Protein 4MH1 (pdb70)

B-factor: mean 38.69, std 23.24, range [3.4, 141.59]

Nearest PDB structures (foldseek):
  4mh1-assembly1_A-2  TM=1.002E+00  e=0.000E+00  Ketogulonicigenium vulgare Y25
  4mh1-assembly1_B-2  TM=9.463E-01  e=1.357E-85  Ketogulonicigenium vulgare Y25
  7wmk-assembly1_A  TM=9.547E-01  e=2.753E-67  Devosia albogilva
  4cvb-assembly1_A  TM=9.555E-01  e=3.411E-67  Pseudogluconobacter saccharoketogenes
  7wmd-assembly1_A  TM=9.271E-01  e=5.246E-64  Devosia albogilva

Sequence (1023 aa):
YFQSAQTAITDEMLANPPAGEWISYGQNQENYRHSPLTQITTENVGQLQLVWARGMQPGKVQVTPLIHDGVMYLANPGDVIQAIDAKTGDLIWEHRRQLPNIATLSFGEPTRGMALYGTNVYFVSWDNHLVALDMGTGQVVFDVDRGQGDERVSNSSGPIVANGTIVAGSTGCFVSGHDSATGEELWRNYFIPRARWMTGAWGQITYDPVTNLVHYGSTAVGTLYGTNTRFAVRPDTGEIVWRHQTLPRDNWDQECTFEMMVTNVDVQPSTEMEGLQSINPNAATGERRVLTGVPCKTGTMWQFDAETGEFLWARDTNYQNMIESIDENGIVTVNEDAIEYDVCPTFLGGRDWPSAALNPDSGIYFIPLNNVCYDMMNTSNVTKLPPGKDMIGRIDAIDISTGRTLWSVERAAANYSPVLSTGGGVLFNGGTDRYFRALSQETGETLWQTRLATVASGQAISYEVDGMQYVAIAGGGVSYGSGLNSALAGERVDSTAIGNAVYVFALPQQSAQTAITDEMLANPPAGEWISYGQNQENYRHSPLTQITTENVGQLQLVWARGMQPGKVQVTPLIHDGVMYLANPGDVIQAIDAKTGDLIWEHRRQLPNIATLNSFGEPTRGMALYGTNVYFVSWDNHLVALDMGTGQVVFDVDRGQDERVSNSSGPIVANGTIVAGSTGCFVSGHDSATGEELWRNYFIWMTGAWGQITYDPVTNLVHYGSGTNTRFAVRPDTGEIVWRHQTLPRDNWDQECTFEMMVTNVDVQPSTEMEGLQSINPNAATGERRVLTGVPCKTGTMWQFDAETGEFLWARDTNYQNMIESIDENGIVTVNEDAILKELDVEYDVCPTFLGGRDWPSAALNPDSGIYFIPLNNVCYDMMAVDQEFTSMDVYNTSNVTKLPPGKDMIGRIDAIDISTGRTLWSVERAAANYSPVLSTGGGVLFNGGTDRYFRALSQETGETLWQTRLATVASGQAISYEVDGMQYVAIAGGGVSYGSGLNSALAGERVDSTAIGNAVYVFALPQ

Structure (mmCIF, N/CA/C/O backbone):
data_4MH1
#
_entry.id   4MH1
#
_cell.length_a   201.530
_cell.length_b   201.530
_cell.length_c   201.530
_cell.angle_alpha   90.00
_cell.angle_beta   90.00
_cell.angle_gamma   90.00
#
_symmetry.space_group_name_H-M   'P 4 3 2'
#
loop_
_entity.id
_entity.type
_entity.pdbx_description
1 polymer 'Sorbose dehydrogenase'
2 non-polymer 'PYRROLOQUINOLINE QUINONE'
3 non-polymer 'CALCIUM ION'
#
loop_
_atom_site.group_PDB
_atom_site.id
_atom_site.type_symbol
_atom_site.label_atom_id
_atom_site.label_alt_id
_atom_site.label_comp_id
_atom_site.label_asym_id
_atom_site.label_entity_id
_atom_site.label_seq_id
_atom_site.pdbx_PDB_ins_code
_atom_site.Cartn_x
_atom_site.Cartn_y
_atom_site.Cartn_z
_atom_site.occupancy
_atom_site.B_iso_or_equiv
_atom_site.auth_seq_id
_atom_site.auth_comp_id
_atom_site.auth_asym_id
_atom_site.auth_atom_id
_atom_site.pdbx_PDB_model_num
ATOM 1 N N . TYR A 1 1 ? 40.397 -53.752 -88.221 1.00 61.59 -4 TYR A N 1
ATOM 2 C CA . TYR A 1 1 ? 40.068 -53.080 -86.975 1.00 47.00 -4 TYR A CA 1
ATOM 3 C C . TYR A 1 1 ? 39.019 -53.857 -86.192 1.00 42.24 -4 TYR A C 1
ATOM 4 O O . TYR A 1 1 ? 37.963 -53.302 -85.913 1.00 41.86 -4 TYR A O 1
ATOM 13 N N . PHE A 1 2 ? 39.272 -55.117 -85.843 1.00 27.80 -3 PHE A N 1
ATOM 14 C CA . PHE A 1 2 ? 38.218 -55.940 -85.238 1.00 25.43 -3 PHE A CA 1
ATOM 15 C C . PHE A 1 2 ? 38.615 -56.694 -83.965 1.00 28.57 -3 PHE A C 1
ATOM 16 O O . PHE A 1 2 ? 39.792 -56.874 -83.689 1.00 30.34 -3 PHE A O 1
ATOM 24 N N . GLN A 1 3 ? 37.611 -57.111 -83.193 1.00 41.81 -2 GLN A N 1
ATOM 25 C CA . GLN A 1 3 ? 37.777 -58.032 -82.059 1.00 42.27 -2 GLN A CA 1
ATOM 26 C C . GLN A 1 3 ? 36.646 -59.067 -82.186 1.00 45.27 -2 GLN A C 1
ATOM 27 O O . GLN A 1 3 ? 35.767 -58.896 -83.034 1.00 39.09 -2 GLN A O 1
ATOM 33 N N . SER A 1 4 ? 36.658 -60.139 -81.389 1.00 59.64 -1 SER A N 1
ATOM 34 C CA . SER A 1 4 ? 35.620 -61.181 -81.536 1.00 68.26 -1 SER A CA 1
ATOM 35 C C . SER A 1 4 ? 34.658 -61.316 -80.341 1.00 72.63 -1 SER A C 1
ATOM 36 O O . SER A 1 4 ? 33.612 -60.656 -80.313 1.00 62.81 -1 SER A O 1
ATOM 39 N N . ALA A 1 5 ? 34.983 -62.213 -79.401 1.00 123.75 0 ALA A N 1
ATOM 40 C CA . ALA A 1 5 ? 34.332 -62.263 -78.075 1.00 131.23 0 ALA A CA 1
ATOM 41 C C . ALA A 1 5 ? 32.791 -62.600 -78.141 1.00 129.47 0 ALA A C 1
ATOM 42 O O . ALA A 1 5 ? 32.320 -62.820 -79.269 1.00 118.34 0 ALA A O 1
ATOM 44 N N . GLN A 1 6 ? 31.971 -62.697 -77.060 1.00 98.66 1 GLN A N 1
ATOM 45 C CA . GLN A 1 6 ? 32.158 -62.435 -75.599 1.00 91.62 1 GLN A CA 1
ATOM 46 C C . GLN A 1 6 ? 32.123 -60.911 -75.260 1.00 90.37 1 GLN A C 1
ATOM 47 O O . GLN A 1 6 ? 32.189 -60.095 -76.181 1.00 89.71 1 GLN A O 1
ATOM 53 N N . THR A 1 7 ? 31.878 -60.492 -74.012 1.00 101.15 2 THR A N 1
ATOM 54 C CA . THR A 1 7 ? 31.142 -61.223 -72.982 1.00 102.28 2 THR A CA 1
ATOM 55 C C . THR A 1 7 ? 29.666 -60.906 -73.183 1.00 97.57 2 THR A C 1
ATOM 56 O O . THR A 1 7 ? 29.135 -59.996 -72.535 1.00 94.67 2 THR A O 1
ATOM 60 N N . ALA A 1 8 ? 29.023 -61.641 -74.095 1.00 58.66 3 ALA A N 1
ATOM 61 C CA . ALA A 1 8 ? 27.635 -61.389 -74.496 1.00 48.41 3 ALA A CA 1
ATOM 62 C C . ALA A 1 8 ? 26.724 -60.973 -73.336 1.00 47.27 3 ALA A C 1
ATOM 63 O O . ALA A 1 8 ? 26.700 -61.601 -72.270 1.00 54.41 3 ALA A O 1
ATOM 65 N N . ILE A 1 9 ? 25.986 -59.895 -73.557 1.00 30.33 4 ILE A N 1
ATOM 66 C CA . ILE A 1 9 ? 25.261 -59.234 -72.493 1.00 27.99 4 ILE A CA 1
ATOM 67 C C . ILE A 1 9 ? 23.810 -59.709 -72.403 1.00 26.95 4 ILE A C 1
ATOM 68 O O . ILE A 1 9 ? 23.002 -59.420 -73.282 1.00 26.47 4 ILE A O 1
ATOM 73 N N . THR A 1 10 ? 23.484 -60.447 -71.345 1.00 25.85 5 THR A N 1
ATOM 74 C CA . THR A 1 10 ? 22.116 -60.922 -71.150 1.00 25.64 5 THR A CA 1
ATOM 75 C C . THR A 1 10 ? 21.287 -59.916 -70.365 1.00 23.83 5 THR A C 1
ATOM 76 O O . THR A 1 10 ? 21.826 -58.945 -69.818 1.00 23.86 5 THR A O 1
ATOM 80 N N . ASP A 1 11 ? 19.979 -60.142 -70.300 1.00 22.32 6 ASP A N 1
ATOM 81 C CA . ASP A 1 11 ? 19.131 -59.301 -69.450 1.00 23.88 6 ASP A CA 1
ATOM 82 C C . ASP A 1 11 ? 19.564 -59.393 -67.983 1.00 23.07 6 ASP A C 1
ATOM 83 O O . ASP A 1 11 ? 19.568 -58.401 -67.256 1.00 26.06 6 ASP A O 1
ATOM 88 N N . GLU A 1 12 ? 19.956 -60.583 -67.557 1.00 25.52 7 GLU A N 1
ATOM 89 C CA . GLU A 1 12 ? 20.506 -60.761 -66.227 1.00 23.47 7 GLU A CA 1
ATOM 90 C C . GLU A 1 12 ? 21.730 -59.869 -65.974 1.00 24.55 7 GLU A C 1
ATOM 91 O O . GLU A 1 12 ? 21.870 -59.301 -64.894 1.00 23.43 7 GLU A O 1
ATOM 97 N N . MET A 1 13 ? 22.607 -59.755 -66.969 1.00 24.38 8 MET A N 1
ATOM 98 C CA . MET A 1 13 ? 23.773 -58.883 -66.885 1.00 23.03 8 MET A CA 1
ATOM 99 C C . MET A 1 13 ? 23.398 -57.396 -66.790 1.00 24.80 8 MET A C 1
ATOM 100 O O . MET A 1 13 ? 23.956 -56.664 -65.985 1.00 26.49 8 MET A O 1
ATOM 105 N N . LEU A 1 14 ? 22.465 -56.941 -67.619 1.00 21.68 9 LEU A N 1
ATOM 106 C CA . LEU A 1 14 ? 21.973 -55.567 -67.518 1.00 16.83 9 LEU A CA 1
ATOM 107 C C . LEU A 1 14 ? 21.351 -55.282 -66.152 1.00 17.46 9 LEU A C 1
ATOM 108 O O . LEU A 1 14 ? 21.424 -54.168 -65.650 1.00 17.62 9 LEU A O 1
ATOM 113 N N . ALA A 1 15 ? 20.723 -56.289 -65.554 1.00 20.26 10 ALA A N 1
ATOM 114 C CA . ALA A 1 15 ? 20.082 -56.111 -64.250 1.00 21.47 10 ALA A CA 1
ATOM 115 C C . ALA A 1 15 ? 21.082 -56.073 -63.081 1.00 22.96 10 ALA A C 1
ATOM 116 O O . ALA A 1 15 ? 20.795 -55.491 -62.031 1.00 24.99 10 ALA A O 1
ATOM 118 N N . ASN A 1 16 ? 22.240 -56.701 -63.268 1.00 12.85 11 ASN A N 1
ATOM 119 C CA . ASN A 1 16 ? 23.315 -56.635 -62.293 1.00 13.54 11 ASN A CA 1
ATOM 120 C C . ASN A 1 16 ? 24.622 -56.512 -63.017 1.00 13.50 11 ASN A C 1
ATOM 121 O O . ASN A 1 16 ? 25.361 -57.489 -63.133 1.00 15.24 11 ASN A O 1
ATOM 126 N N . PRO A 1 17 ? 24.912 -55.307 -63.524 1.00 17.42 12 PRO A N 1
ATOM 127 C CA . PRO A 1 17 ? 26.129 -55.104 -64.306 1.00 15.71 12 PRO A CA 1
ATOM 128 C C . PRO A 1 17 ? 27.332 -55.042 -63.372 1.00 18.42 12 PRO A C 1
ATOM 129 O O . PRO A 1 17 ? 27.182 -54.796 -62.168 1.00 15.81 12 PRO A O 1
ATOM 133 N N . PRO A 1 18 ? 28.524 -55.294 -63.918 1.00 20.29 13 PRO A N 1
ATOM 134 C CA . PRO A 1 18 ? 29.767 -55.231 -63.150 1.00 23.53 13 PRO A CA 1
ATOM 135 C C . PRO A 1 18 ? 30.026 -53.806 -62.660 1.00 21.69 13 PRO A C 1
ATOM 136 O O . PRO A 1 18 ? 29.756 -52.846 -63.388 1.00 17.92 13 PRO A O 1
ATOM 140 N N . ALA A 1 19 ? 30.574 -53.678 -61.455 1.00 26.08 14 ALA A N 1
ATOM 141 C CA . ALA A 1 19 ? 30.804 -52.368 -60.870 1.00 25.46 14 ALA A CA 1
ATOM 142 C C . ALA A 1 19 ? 31.687 -51.525 -61.774 1.00 27.43 14 ALA A C 1
ATOM 143 O O . ALA A 1 19 ? 31.513 -50.298 -61.873 1.00 27.71 14 ALA A O 1
ATOM 145 N N . GLY A 1 20 ? 32.618 -52.194 -62.447 1.00 19.66 15 GLY A N 1
ATOM 146 C CA . GLY A 1 20 ? 33.612 -51.508 -63.244 1.00 18.82 15 GLY A CA 1
ATOM 147 C C . GLY A 1 20 ? 33.228 -51.272 -64.687 1.00 17.09 15 GLY A C 1
ATOM 148 O O . GLY A 1 20 ? 34.058 -50.854 -65.486 1.00 20.89 15 GLY A O 1
ATOM 149 N N . GLU A 1 21 ? 31.977 -51.537 -65.034 1.00 23.55 16 GLU A N 1
ATOM 150 C CA . GLU A 1 21 ? 31.524 -51.298 -66.400 1.00 24.87 16 GLU A CA 1
ATOM 151 C C . GLU A 1 21 ? 30.392 -50.295 -66.429 1.00 22.48 16 GLU A C 1
ATOM 152 O O . GLU A 1 21 ? 29.827 -49.968 -65.385 1.00 26.32 16 GLU A O 1
ATOM 158 N N . TRP A 1 22 ? 30.070 -49.809 -67.625 1.00 13.59 17 TRP A N 1
ATOM 159 C CA . TRP A 1 22 ? 28.967 -48.862 -67.831 1.00 12.90 17 TRP A CA 1
ATOM 160 C C . TRP A 1 22 ? 28.168 -49.278 -69.067 1.00 15.53 17 TRP A C 1
ATOM 161 O O . TRP A 1 22 ? 28.382 -48.754 -70.175 1.00 13.37 17 TRP A O 1
ATOM 172 N N . ILE A 1 23 ? 27.257 -50.230 -68.875 1.00 15.76 18 ILE A N 1
ATOM 173 C CA . ILE A 1 23 ? 26.578 -50.858 -70.007 1.00 18.22 18 ILE A CA 1
ATOM 174 C C . ILE A 1 23 ? 25.101 -50.491 -70.126 1.00 18.33 18 ILE A C 1
ATOM 175 O O . ILE A 1 23 ? 24.395 -51.032 -70.966 1.00 19.93 18 ILE A O 1
ATOM 180 N N . SER A 1 24 ? 24.622 -49.606 -69.267 1.00 20.03 19 SER A N 1
ATOM 181 C CA . SER A 1 24 ? 23.331 -48.982 -69.497 1.00 21.32 19 SER A CA 1
ATOM 182 C C . SER A 1 24 ? 23.606 -47.495 -69.499 1.00 23.62 19 SER A C 1
ATOM 183 O O . SER A 1 24 ? 24.672 -47.066 -69.070 1.00 26.12 19 SER A O 1
ATOM 186 N N . TYR A 1 25 ? 22.679 -46.710 -70.016 1.00 25.34 20 TYR A N 1
ATOM 187 C CA . TYR A 1 25 ? 22.832 -45.262 -70.019 1.00 29.16 20 TYR A CA 1
ATOM 188 C C . TYR A 1 25 ? 23.191 -44.701 -68.613 1.00 25.23 20 TYR A C 1
ATOM 189 O O . TYR A 1 25 ? 24.178 -43.983 -68.459 1.00 25.84 20 TYR A O 1
ATOM 198 N N . GLY A 1 26 ? 22.427 -45.060 -67.590 1.00 14.95 21 GLY A N 1
ATOM 199 C CA . GLY A 1 26 ? 22.744 -44.654 -66.227 1.00 13.81 21 GLY A CA 1
ATOM 200 C C . GLY A 1 26 ? 23.588 -45.654 -65.448 1.00 17.16 21 GLY A C 1
ATOM 201 O O . GLY A 1 26 ? 23.554 -45.660 -64.222 1.00 13.65 21 GLY A O 1
ATOM 202 N N . GLN A 1 27 ? 24.361 -46.481 -66.161 1.00 16.43 22 GLN A N 1
ATOM 203 C CA . GLN A 1 27 ? 25.146 -47.600 -65.586 1.00 15.28 22 GLN A CA 1
ATOM 204 C C . GLN A 1 27 ? 24.335 -48.789 -65.009 1.00 16.06 22 GLN A C 1
ATOM 205 O O . GLN A 1 27 ? 24.583 -49.934 -65.369 1.00 16.22 22 GLN A O 1
ATOM 211 N N . ASN A 1 28 ? 23.379 -48.537 -64.128 1.00 15.25 23 ASN A N 1
ATOM 212 C CA . ASN A 1 28 ? 22.412 -49.575 -63.824 1.00 18.29 23 ASN A CA 1
ATOM 213 C C . ASN A 1 28 ? 21.103 -49.246 -64.544 1.00 20.51 23 ASN A C 1
ATOM 214 O O . ASN A 1 28 ? 20.879 -48.095 -64.916 1.00 20.26 23 ASN A O 1
ATOM 219 N N . GLN A 1 29 ? 20.246 -50.240 -64.756 1.00 19.57 24 GLN A N 1
ATOM 220 C CA . GLN A 1 29 ? 19.004 -50.017 -65.514 1.00 19.98 24 GLN A CA 1
ATOM 221 C C . GLN A 1 29 ? 18.009 -49.080 -64.838 1.00 18.32 24 GLN A C 1
ATOM 222 O O . GLN A 1 29 ? 17.230 -48.425 -65.517 1.00 17.81 24 GLN A O 1
ATOM 228 N N . GLU A 1 30 ? 18.025 -49.029 -63.509 1.00 22.09 25 GLU A N 1
ATOM 229 C CA . GLU A 1 30 ? 17.107 -48.175 -62.758 1.00 22.40 25 GLU A CA 1
ATOM 230 C C . GLU A 1 30 ? 17.603 -46.719 -62.768 1.00 23.23 25 GLU A C 1
ATOM 231 O O . GLU A 1 30 ? 16.999 -45.835 -62.161 1.00 21.94 25 GLU A O 1
ATOM 237 N N . ASN A 1 31 ? 18.711 -46.513 -63.475 1.00 21.35 26 ASN A N 1
ATOM 238 C CA . ASN A 1 31 ? 19.312 -45.206 -63.769 1.00 27.24 26 ASN A CA 1
ATOM 239 C C . ASN A 1 31 ? 20.353 -44.671 -62.790 1.00 30.01 26 ASN A C 1
ATOM 240 O O . ASN A 1 31 ? 21.485 -45.116 -62.854 1.00 41.55 26 ASN A O 1
ATOM 245 N N . TYR A 1 32 ? 20.051 -43.738 -61.909 1.00 18.38 27 TYR A N 1
ATOM 246 C CA . TYR A 1 32 ? 21.048 -43.429 -60.836 1.00 24.46 27 TYR A CA 1
ATOM 247 C C . TYR A 1 32 ? 22.325 -42.725 -61.294 1.00 19.06 27 TYR A C 1
ATOM 248 O O . TYR A 1 32 ? 22.763 -41.786 -60.641 1.00 18.90 27 TYR A O 1
ATOM 257 N N . ARG A 1 33 ? 22.948 -43.225 -62.359 1.00 20.23 28 ARG A N 1
ATOM 258 C CA . ARG A 1 33 ? 24.150 -42.616 -62.899 1.00 20.48 28 ARG A CA 1
ATOM 259 C C . ARG A 1 33 ? 25.249 -42.669 -61.842 1.00 22.64 28 ARG A C 1
ATOM 260 O O . ARG A 1 33 ? 25.950 -41.689 -61.601 1.00 24.79 28 ARG A O 1
ATOM 268 N N . HIS A 1 34 ? 25.374 -43.817 -61.194 1.00 17.68 29 HIS A N 1
ATOM 269 C CA . HIS A 1 34 ? 26.262 -43.952 -60.061 1.00 18.14 29 HIS A CA 1
ATOM 270 C C . HIS A 1 34 ? 27.262 -45.068 -60.294 1.00 18.13 29 HIS A C 1
ATOM 271 O O . HIS A 1 34 ? 26.877 -46.207 -60.516 1.00 17.27 29 HIS A O 1
ATOM 278 N N . SER A 1 35 ? 28.549 -44.746 -60.244 1.00 19.94 30 SER A N 1
ATOM 279 C CA . SER A 1 35 ? 29.586 -45.778 -60.292 1.00 20.38 30 SER A CA 1
ATOM 280 C C . SER A 1 35 ? 29.879 -46.281 -58.880 1.00 21.11 30 SER A C 1
ATOM 281 O O . SER A 1 35 ? 30.280 -45.518 -58.009 1.00 20.29 30 SER A O 1
ATOM 284 N N . PRO A 1 36 ? 29.659 -47.573 -58.644 1.00 18.93 31 PRO A N 1
ATOM 285 C CA . PRO A 1 36 ? 29.975 -48.169 -57.341 1.00 20.57 31 PRO A CA 1
ATOM 286 C C . PRO A 1 36 ? 31.477 -48.234 -57.045 1.00 19.36 31 PRO A C 1
ATOM 287 O O . PRO A 1 36 ? 31.827 -48.556 -55.916 1.00 19.43 31 PRO A O 1
ATOM 291 N N . LEU A 1 37 ? 32.327 -47.941 -58.034 1.00 18.72 32 LEU A N 1
ATOM 292 C CA . LEU A 1 37 ? 33.786 -47.890 -57.851 1.00 18.66 32 LEU A CA 1
ATOM 293 C C . LEU A 1 37 ? 34.243 -46.961 -56.721 1.00 18.27 32 LEU A C 1
ATOM 294 O O . LEU A 1 37 ? 33.642 -45.905 -56.486 1.00 17.14 32 LEU A O 1
ATOM 299 N N . THR A 1 38 ? 35.325 -47.343 -56.045 1.00 19.01 33 THR A N 1
ATOM 300 C CA . THR A 1 38 ? 35.745 -46.645 -54.823 1.00 23.81 33 THR A CA 1
ATOM 301 C C . THR A 1 38 ? 37.202 -46.128 -54.750 1.00 21.35 33 THR A C 1
ATOM 302 O O . THR A 1 38 ? 37.546 -45.431 -53.810 1.00 22.23 33 THR A O 1
ATOM 306 N N . GLN A 1 39 ? 38.049 -46.456 -55.718 1.00 30.11 34 GLN A N 1
ATOM 307 C CA . GLN A 1 39 ? 39.435 -46.010 -55.672 1.00 30.94 34 GLN A CA 1
ATOM 308 C C . GLN A 1 39 ? 39.556 -44.505 -55.538 1.00 36.65 34 GLN A C 1
ATOM 309 O O . GLN A 1 39 ? 40.297 -43.997 -54.687 1.00 39.62 34 GLN A O 1
ATOM 315 N N . ILE A 1 40 ? 38.837 -43.792 -56.393 1.00 23.24 35 ILE A N 1
ATOM 316 C CA . ILE A 1 40 ? 38.856 -42.344 -56.349 1.00 23.61 35 ILE A CA 1
ATOM 317 C C . ILE A 1 40 ? 37.966 -41.910 -55.206 1.00 25.25 35 ILE A C 1
ATOM 318 O O . ILE A 1 40 ? 36.765 -42.172 -55.210 1.00 27.53 35 ILE A O 1
ATOM 323 N N . THR A 1 41 ? 38.554 -41.282 -54.203 1.00 27.84 36 THR A N 1
ATOM 324 C CA . THR A 1 41 ? 37.771 -40.813 -53.074 1.00 29.94 36 THR A CA 1
ATOM 325 C C . THR A 1 41 ? 37.954 -39.332 -52.982 1.00 30.83 36 THR A C 1
ATOM 326 O O . THR A 1 41 ? 38.584 -38.723 -53.843 1.00 31.11 36 THR A O 1
ATOM 330 N N . THR A 1 42 ? 37.418 -38.759 -51.919 1.00 33.25 37 THR A N 1
ATOM 331 C CA . THR A 1 42 ? 37.562 -37.339 -51.660 1.00 30.71 37 THR A CA 1
ATOM 332 C C . THR A 1 42 ? 38.987 -36.987 -51.278 1.00 34.93 37 THR A C 1
ATOM 333 O O . THR A 1 42 ? 39.471 -35.892 -51.573 1.00 36.49 37 THR A O 1
ATOM 337 N N . GLU A 1 43 ? 39.671 -37.926 -50.635 1.00 38.57 38 GLU A N 1
ATOM 338 C CA . GLU A 1 43 ? 41.035 -37.675 -50.201 1.00 38.20 38 GLU A CA 1
ATOM 339 C C . GLU A 1 43 ? 41.997 -37.567 -51.368 1.00 33.16 38 GLU A C 1
ATOM 340 O O . GLU A 1 43 ? 42.924 -36.773 -51.323 1.00 35.75 38 GLU A O 1
ATOM 346 N N . ASN A 1 44 ? 41.775 -38.350 -52.418 1.00 27.74 39 ASN A N 1
ATOM 347 C CA . ASN A 1 44 ? 42.720 -38.359 -53.523 1.00 28.27 39 ASN A CA 1
ATOM 348 C C . ASN A 1 44 ? 42.229 -37.754 -54.848 1.00 27.99 39 ASN A C 1
ATOM 349 O O . ASN A 1 44 ? 42.981 -37.715 -55.826 1.00 26.71 39 ASN A O 1
ATOM 354 N N . VAL A 1 45 ? 40.996 -37.266 -54.889 1.00 17.29 40 VAL A N 1
ATOM 355 C CA . VAL A 1 45 ? 40.468 -36.812 -56.171 1.00 17.97 40 VAL A CA 1
ATOM 356 C C . VAL A 1 45 ? 41.243 -35.610 -56.704 1.00 20.91 40 VAL A C 1
ATOM 357 O O . VAL A 1 45 ? 41.357 -35.419 -57.919 1.00 23.54 40 VAL A O 1
ATOM 361 N N . GLY A 1 46 ? 41.821 -34.827 -55.800 1.00 22.12 41 GLY A N 1
ATOM 362 C CA . GLY A 1 46 ? 42.668 -33.711 -56.193 1.00 21.88 41 GLY A CA 1
ATOM 363 C C . GLY A 1 46 ? 43.934 -34.074 -56.970 1.00 18.41 41 GLY A C 1
ATOM 364 O O . GLY A 1 46 ? 44.648 -33.191 -57.426 1.00 14.79 41 GLY A O 1
ATOM 365 N N . GLN A 1 47 ? 44.210 -35.365 -57.137 1.00 24.55 42 GLN A N 1
ATOM 366 C CA . GLN A 1 47 ? 45.399 -35.805 -57.874 1.00 27.13 42 GLN A CA 1
ATOM 367 C C . GLN A 1 47 ? 45.128 -36.304 -59.302 1.00 26.47 42 GLN A C 1
ATOM 368 O O . GLN A 1 47 ? 46.062 -36.659 -60.016 1.00 25.09 42 GLN A O 1
ATOM 374 N N . LEU A 1 48 ? 43.859 -36.324 -59.704 1.00 22.75 43 LEU A N 1
ATOM 375 C CA . LEU A 1 48 ? 43.428 -36.837 -61.007 1.00 24.55 43 LEU A CA 1
ATOM 376 C C . LEU A 1 48 ? 44.183 -36.221 -62.206 1.00 24.27 43 LEU A C 1
ATOM 377 O O . LEU A 1 48 ? 44.272 -34.999 -62.334 1.00 23.10 43 LEU A O 1
ATOM 382 N N . GLN A 1 49 ? 44.727 -37.073 -63.076 1.00 27.87 44 GLN A N 1
ATOM 383 C CA . GLN A 1 49 ? 45.433 -36.613 -64.281 1.00 25.47 44 GLN A CA 1
ATOM 384 C C . GLN A 1 49 ? 44.644 -36.959 -65.524 1.00 22.94 44 GLN A C 1
ATOM 385 O O . GLN A 1 49 ? 43.793 -37.829 -65.493 1.00 21.74 44 GLN A O 1
ATOM 391 N N . LEU A 1 50 ? 44.947 -36.289 -66.628 1.00 20.69 45 LEU A N 1
ATOM 392 C CA . LEU A 1 50 ? 44.484 -36.762 -67.924 1.00 19.18 45 LEU A CA 1
ATOM 393 C C . LEU A 1 50 ? 45.306 -38.002 -68.309 1.00 19.73 45 LEU A C 1
ATOM 394 O O . LEU A 1 50 ? 46.529 -37.949 -68.354 1.00 22.18 45 LEU A O 1
ATOM 399 N N . VAL A 1 51 ? 44.643 -39.126 -68.547 1.00 20.77 46 VAL A N 1
ATOM 400 C CA . VAL A 1 51 ? 45.311 -40.286 -69.140 1.00 20.28 46 VAL A CA 1
ATOM 401 C C . VAL A 1 51 ? 45.309 -40.217 -70.665 1.00 20.01 46 VAL A C 1
ATOM 402 O O . VAL A 1 51 ? 46.352 -40.397 -71.294 1.00 23.11 46 VAL A O 1
ATOM 406 N N . TRP A 1 52 ? 44.131 -39.987 -71.251 1.00 17.30 47 TRP A N 1
ATOM 407 C CA . TRP A 1 52 ? 43.995 -39.854 -72.709 1.00 19.34 47 TRP A CA 1
ATOM 408 C C . TRP A 1 52 ? 42.755 -39.093 -73.161 1.00 19.00 47 TRP A C 1
ATOM 409 O O . TRP A 1 52 ? 41.718 -39.123 -72.497 1.00 20.06 47 TRP A O 1
ATOM 420 N N . ALA A 1 53 ? 42.885 -38.411 -74.299 1.00 14.52 48 ALA A N 1
ATOM 421 C CA . ALA A 1 53 ? 41.768 -37.754 -74.953 1.00 12.62 48 ALA A CA 1
ATOM 422 C C . ALA A 1 53 ? 41.708 -38.209 -76.412 1.00 15.27 48 ALA A C 1
ATOM 423 O O . ALA A 1 53 ? 42.693 -38.702 -76.952 1.00 14.37 48 ALA A O 1
ATOM 425 N N . ARG A 1 54 ? 40.548 -38.055 -77.044 1.00 15.29 49 ARG A N 1
ATOM 426 C CA . ARG A 1 54 ? 40.427 -38.293 -78.477 1.00 15.38 49 ARG A CA 1
ATOM 427 C C . ARG A 1 54 ? 39.392 -37.359 -79.093 1.00 15.99 49 ARG A C 1
ATOM 428 O O . ARG A 1 54 ? 38.314 -37.168 -78.535 1.00 14.60 49 ARG A O 1
ATOM 436 N N . GLY A 1 55 ? 39.725 -36.796 -80.250 1.00 16.25 50 GLY A N 1
ATOM 437 C CA . GLY A 1 55 ? 38.853 -35.866 -80.938 1.00 16.22 50 GLY A CA 1
ATOM 438 C C . GLY A 1 55 ? 37.570 -36.482 -81.426 1.00 15.36 50 GLY A C 1
ATOM 439 O O . GLY A 1 55 ? 37.546 -37.622 -81.874 1.00 18.83 50 GLY A O 1
ATOM 440 N N . MET A 1 56 ? 36.485 -35.739 -81.305 1.00 13.81 51 MET A N 1
ATOM 441 C CA . MET A 1 56 ? 35.196 -36.237 -81.755 1.00 18.04 51 MET A CA 1
ATOM 442 C C . MET A 1 56 ? 34.734 -35.391 -82.937 1.00 22.01 51 MET A C 1
ATOM 443 O O . MET A 1 56 ? 35.284 -34.313 -83.190 1.00 23.55 51 MET A O 1
ATOM 448 N N . GLN A 1 57 ? 33.749 -35.882 -83.678 1.00 29.01 52 GLN A N 1
ATOM 449 C CA . GLN A 1 57 ? 33.111 -35.071 -84.719 1.00 31.44 52 GLN A CA 1
ATOM 450 C C . GLN A 1 57 ? 32.486 -33.782 -84.128 1.00 30.81 52 GLN A C 1
ATOM 451 O O . GLN A 1 57 ? 32.022 -33.758 -82.987 1.00 29.15 52 GLN A O 1
ATOM 457 N N . PRO A 1 58 ? 32.496 -32.694 -84.902 1.00 28.03 53 PRO A N 1
ATOM 458 C CA . PRO A 1 58 ? 31.831 -31.437 -84.522 1.00 28.26 53 PRO A CA 1
ATOM 459 C C . PRO A 1 58 ? 30.306 -31.549 -84.487 1.00 30.71 53 PRO A C 1
ATOM 460 O O . PRO A 1 58 ? 29.717 -32.382 -85.177 1.00 31.86 53 PRO A O 1
ATOM 464 N N . GLY A 1 59 ? 29.679 -30.687 -83.696 1.00 17.29 54 GLY A N 1
ATOM 465 C CA . GLY A 1 59 ? 28.260 -30.782 -83.439 1.00 16.75 54 GLY A CA 1
ATOM 466 C C . GLY A 1 59 ? 28.038 -30.772 -81.944 1.00 13.52 54 GLY A C 1
ATOM 467 O O . GLY A 1 59 ? 28.977 -30.643 -81.175 1.00 11.12 54 GLY A O 1
ATOM 468 N N . LYS A 1 60 ? 26.788 -30.900 -81.527 1.00 30.45 55 LYS A N 1
ATOM 469 C CA . LYS A 1 60 ? 26.472 -30.914 -80.110 1.00 29.25 55 LYS A CA 1
ATOM 470 C C . LYS A 1 60 ? 26.923 -32.236 -79.513 1.00 27.08 55 LYS A C 1
ATOM 471 O O . LYS A 1 60 ? 26.595 -33.302 -80.039 1.00 32.48 55 LYS A O 1
ATOM 477 N N . VAL A 1 61 ? 27.688 -32.159 -78.428 1.00 18.84 56 VAL A N 1
ATOM 478 C CA . VAL A 1 61 ? 28.103 -33.346 -77.695 1.00 20.22 56 VAL A CA 1
ATOM 479 C C . VAL A 1 61 ? 27.311 -33.497 -76.394 1.00 23.10 56 VAL A C 1
ATOM 480 O O . VAL A 1 61 ? 27.453 -32.710 -75.456 1.00 22.67 56 VAL A O 1
ATOM 484 N N . GLN A 1 62 ? 26.450 -34.508 -76.360 1.00 30.20 57 GLN A N 1
ATOM 485 C CA . GLN A 1 62 ? 25.589 -34.740 -75.207 1.00 30.35 57 GLN A CA 1
ATOM 486 C C . GLN A 1 62 ? 25.701 -36.190 -74.751 1.00 29.83 57 GLN A C 1
ATOM 487 O O . GLN A 1 62 ? 24.874 -36.690 -73.990 1.00 38.86 57 GLN A O 1
ATOM 493 N N . VAL A 1 63 ? 26.760 -36.847 -75.187 1.00 22.01 58 VAL A N 1
ATOM 494 C CA . VAL A 1 63 ? 26.818 -38.293 -75.180 1.00 20.88 58 VAL A CA 1
ATOM 495 C C . VAL A 1 63 ? 27.128 -38.929 -73.809 1.00 21.01 58 VAL A C 1
ATOM 496 O O . VAL A 1 63 ? 27.853 -38.365 -72.993 1.00 22.64 58 VAL A O 1
ATOM 500 N N . THR A 1 64 ? 26.548 -40.096 -73.549 1.00 23.61 59 THR A N 1
ATOM 501 C CA . THR A 1 64 ? 27.007 -40.942 -72.455 1.00 17.28 59 THR A CA 1
ATOM 502 C C . THR A 1 64 ? 27.752 -42.093 -73.093 1.00 17.29 59 THR A C 1
ATOM 503 O O . THR A 1 64 ? 27.142 -42.921 -73.750 1.00 17.57 59 THR A O 1
ATOM 507 N N . PRO A 1 65 ? 29.075 -42.143 -72.909 1.00 17.71 60 PRO A N 1
ATOM 508 C CA . PRO A 1 65 ? 29.853 -43.282 -73.377 1.00 18.22 60 PRO A CA 1
ATOM 509 C C . PRO A 1 65 ? 29.414 -44.555 -72.671 1.00 20.51 60 PRO A C 1
ATOM 510 O O . PRO A 1 65 ? 28.937 -44.501 -71.545 1.00 19.09 60 PRO A O 1
ATOM 514 N N . LEU A 1 66 ? 29.585 -45.689 -73.338 1.00 21.30 61 LEU A N 1
ATOM 515 C CA . LEU A 1 66 ? 29.383 -46.988 -72.724 1.00 19.05 61 LEU A CA 1
ATOM 516 C C . LEU A 1 66 ? 30.712 -47.721 -72.699 1.00 22.52 61 LEU A C 1
ATOM 517 O O . LEU A 1 66 ? 31.485 -47.637 -73.661 1.00 20.36 61 LEU A O 1
ATOM 522 N N . ILE A 1 67 ? 30.988 -48.420 -71.597 1.00 21.22 62 ILE A N 1
ATOM 523 C CA . ILE A 1 67 ? 32.169 -49.280 -71.523 1.00 17.72 62 ILE A CA 1
ATOM 524 C C . ILE A 1 67 ? 31.805 -50.715 -71.178 1.00 17.95 62 ILE A C 1
ATOM 525 O O . ILE A 1 67 ? 31.130 -50.988 -70.178 1.00 14.41 62 ILE A O 1
ATOM 530 N N . HIS A 1 68 ? 32.257 -51.629 -72.024 1.00 16.68 63 HIS A N 1
ATOM 531 C CA . HIS A 1 68 ? 32.096 -53.052 -71.774 1.00 19.79 63 HIS A CA 1
ATOM 532 C C . HIS A 1 68 ? 33.378 -53.750 -72.141 1.00 21.29 63 HIS A C 1
ATOM 533 O O . HIS A 1 68 ? 33.927 -53.523 -73.226 1.00 19.00 63 HIS A O 1
ATOM 540 N N . ASP A 1 69 ? 33.867 -54.580 -71.224 1.00 26.78 64 ASP A N 1
ATOM 541 C CA . ASP A 1 69 ? 34.982 -55.464 -71.527 1.00 30.83 64 ASP A CA 1
ATOM 542 C C . ASP A 1 69 ? 36.196 -54.670 -72.064 1.00 30.64 64 ASP A C 1
ATOM 543 O O . ASP A 1 69 ? 36.873 -55.089 -73.012 1.00 35.06 64 ASP A O 1
ATOM 548 N N . GLY A 1 70 ? 36.440 -53.504 -71.470 1.00 22.50 65 GLY A N 1
ATOM 549 C CA . GLY A 1 70 ? 37.565 -52.674 -71.852 1.00 18.49 65 GLY A CA 1
ATOM 550 C C . GLY A 1 70 ? 37.366 -51.887 -73.127 1.00 23.17 65 GLY A C 1
ATOM 551 O O . GLY A 1 70 ? 38.284 -51.199 -73.570 1.00 26.03 65 GLY A O 1
ATOM 552 N N . VAL A 1 71 ? 36.181 -51.984 -73.730 1.00 16.43 66 VAL A N 1
ATOM 553 C CA . VAL A 1 71 ? 35.892 -51.217 -74.940 1.00 17.10 66 VAL A CA 1
ATOM 554 C C . VAL A 1 71 ? 34.918 -50.066 -74.667 1.00 14.90 66 VAL A C 1
ATOM 555 O O . VAL A 1 71 ? 33.875 -50.267 -74.057 1.00 15.93 66 VAL A O 1
ATOM 559 N N . MET A 1 72 ? 35.276 -48.858 -75.098 1.00 14.28 67 MET A N 1
ATOM 560 C CA . MET A 1 72 ? 34.359 -47.728 -75.025 1.00 15.49 67 MET A CA 1
ATOM 561 C C . MET A 1 72 ? 33.544 -47.679 -76.317 1.00 15.15 67 MET A C 1
ATOM 562 O O . MET A 1 72 ? 34.103 -47.735 -77.410 1.00 14.60 67 MET A O 1
ATOM 567 N N . TYR A 1 73 ? 32.226 -47.593 -76.189 1.00 14.11 68 TYR A N 1
ATOM 568 C CA . TYR A 1 73 ? 31.375 -47.332 -77.344 1.00 14.61 68 TYR A CA 1
ATOM 569 C C . TYR A 1 73 ? 30.892 -45.889 -77.316 1.00 14.83 68 TYR A C 1
ATOM 570 O O . TYR A 1 73 ? 30.265 -45.449 -76.352 1.00 15.12 68 TYR A O 1
ATOM 579 N N . LEU A 1 74 ? 31.185 -45.153 -78.382 1.00 16.01 69 LEU A N 1
ATOM 580 C CA . LEU A 1 74 ? 31.048 -43.697 -78.358 1.00 16.65 69 LEU A CA 1
ATOM 581 C C . LEU A 1 74 ? 30.288 -43.163 -79.569 1.00 18.12 69 LEU A C 1
ATOM 582 O O . LEU A 1 74 ? 30.799 -43.214 -80.688 1.00 20.35 69 LEU A O 1
ATOM 587 N N . ALA A 1 75 ? 29.095 -42.618 -79.354 1.00 21.43 70 ALA A N 1
ATOM 588 C CA . ALA A 1 75 ? 28.310 -42.066 -80.464 1.00 20.72 70 ALA A CA 1
ATOM 589 C C . ALA A 1 75 ? 28.672 -40.614 -80.763 1.00 23.83 70 ALA A C 1
ATOM 590 O O . ALA A 1 75 ? 28.441 -39.731 -79.939 1.00 30.37 70 ALA A O 1
ATOM 592 N N . ASN A 1 76 ? 29.231 -40.364 -81.942 1.00 13.94 71 ASN A N 1
ATOM 593 C CA . ASN A 1 76 ? 29.586 -39.012 -82.353 1.00 16.91 71 ASN A CA 1
ATOM 594 C C . ASN A 1 76 ? 28.396 -38.339 -83.074 1.00 25.83 71 ASN A C 1
ATOM 595 O O . ASN A 1 76 ? 27.513 -39.025 -83.613 1.00 26.09 71 ASN A O 1
ATOM 600 N N . PRO A 1 77 ? 28.365 -36.995 -83.098 1.00 25.56 72 PRO A N 1
ATOM 601 C CA . PRO A 1 77 ? 27.349 -36.261 -83.863 1.00 31.70 72 PRO A CA 1
ATOM 602 C C . PRO A 1 77 ? 27.392 -36.663 -85.322 1.00 30.76 72 PRO A C 1
ATOM 603 O O . PRO A 1 77 ? 28.480 -36.765 -85.876 1.00 30.19 72 PRO A O 1
ATOM 607 N N . GLY A 1 78 ? 26.239 -36.877 -85.941 1.00 26.45 73 GLY A N 1
ATOM 608 C CA . GLY A 1 78 ? 26.213 -37.285 -87.334 1.00 26.35 73 GLY A CA 1
ATOM 609 C C . GLY A 1 78 ? 26.202 -38.796 -87.507 1.00 24.24 73 GLY A C 1
ATOM 610 O O . GLY A 1 78 ? 26.530 -39.315 -88.568 1.00 21.77 73 GLY A O 1
ATOM 611 N N . ASP A 1 79 ? 25.815 -39.497 -86.449 1.00 33.19 74 ASP A N 1
ATOM 612 C CA . ASP A 1 79 ? 25.778 -40.951 -86.450 1.00 29.94 74 ASP A CA 1
ATOM 613 C C . ASP A 1 79 ? 27.095 -41.553 -86.888 1.00 32.03 74 ASP A C 1
ATOM 614 O O . ASP A 1 79 ? 27.131 -42.395 -87.789 1.00 35.13 74 ASP A O 1
ATOM 619 N N . VAL A 1 80 ? 28.178 -41.089 -86.271 1.00 19.98 75 VAL A N 1
ATOM 620 C CA . VAL A 1 80 ? 29.459 -41.745 -86.422 1.00 17.23 75 VAL A CA 1
ATOM 621 C C . VAL A 1 80 ? 29.642 -42.526 -85.137 1.00 16.71 75 VAL A C 1
ATOM 622 O O . VAL A 1 80 ? 29.665 -41.950 -84.057 1.00 16.94 75 VAL A O 1
ATOM 626 N N . ILE A 1 81 ? 29.726 -43.844 -85.237 1.00 19.05 76 ILE A N 1
ATOM 627 C CA . ILE A 1 81 ? 29.843 -44.661 -84.036 1.00 15.98 76 ILE A CA 1
ATOM 628 C C . ILE A 1 81 ? 31.250 -45.237 -83.906 1.00 19.46 76 ILE A C 1
ATOM 629 O O . ILE A 1 81 ? 31.750 -45.887 -84.821 1.00 20.49 76 ILE A O 1
ATOM 634 N N . GLN A 1 82 ? 31.898 -44.985 -82.776 1.00 17.23 77 GLN A N 1
ATOM 635 C CA . GLN A 1 82 ? 33.253 -45.479 -82.567 1.00 18.39 77 GLN A CA 1
ATOM 636 C C . GLN A 1 82 ? 33.353 -46.455 -81.410 1.00 19.27 77 GLN A C 1
ATOM 637 O O . GLN A 1 82 ? 32.644 -46.329 -80.406 1.00 16.28 77 GLN A O 1
ATOM 643 N N . ALA A 1 83 ? 34.233 -47.435 -81.567 1.00 9.91 78 ALA A N 1
ATOM 644 C CA . ALA A 1 83 ? 34.607 -48.300 -80.468 1.00 9.64 78 ALA A CA 1
ATOM 645 C C . ALA A 1 83 ? 36.092 -48.094 -80.219 1.00 10.15 78 ALA A C 1
ATOM 646 O O . ALA A 1 83 ? 36.908 -48.227 -81.128 1.00 13.25 78 ALA A O 1
ATOM 648 N N . ILE A 1 84 ? 36.437 -47.758 -78.988 1.00 13.23 79 ILE A N 1
ATOM 649 C CA . ILE A 1 84 ? 37.792 -47.329 -78.648 1.00 14.62 79 ILE A CA 1
ATOM 650 C C . ILE A 1 84 ? 38.318 -48.148 -77.478 1.00 16.85 79 ILE A C 1
ATOM 651 O O . ILE A 1 84 ? 37.547 -48.519 -76.581 1.00 18.07 79 ILE A O 1
ATOM 656 N N . ASP A 1 85 ? 39.611 -48.464 -77.499 1.00 15.67 80 ASP A N 1
ATOM 657 C CA . ASP A 1 85 ? 40.268 -49.083 -76.351 1.00 16.81 80 ASP A CA 1
ATOM 658 C C . ASP A 1 85 ? 40.036 -48.154 -75.162 1.00 22.02 80 ASP A C 1
ATOM 659 O O . ASP A 1 85 ? 40.500 -47.010 -75.165 1.00 21.09 80 ASP A O 1
ATOM 664 N N . ALA A 1 86 ? 39.317 -48.626 -74.150 1.00 17.85 81 ALA A N 1
ATOM 665 C CA . ALA A 1 86 ? 38.906 -47.727 -73.084 1.00 18.80 81 ALA A CA 1
ATOM 666 C C . ALA A 1 86 ? 40.028 -47.397 -72.068 1.00 19.18 81 ALA A C 1
ATOM 667 O O . ALA A 1 86 ? 39.862 -46.534 -71.209 1.00 18.59 81 ALA A O 1
ATOM 669 N N . LYS A 1 87 ? 41.173 -48.053 -72.180 1.00 11.79 82 LYS A N 1
ATOM 670 C CA . LYS A 1 87 ? 42.317 -47.685 -71.336 1.00 15.74 82 LYS A CA 1
ATOM 671 C C . LYS A 1 87 ? 43.324 -46.779 -72.055 1.00 16.59 82 LYS A C 1
ATOM 672 O O . LYS A 1 87 ? 44.011 -45.985 -71.425 1.00 13.42 82 LYS A O 1
ATOM 674 N N . THR A 1 88 ? 43.419 -46.889 -73.372 1.00 20.43 83 THR A N 1
ATOM 675 C CA . THR A 1 88 ? 44.500 -46.215 -74.063 1.00 21.03 83 THR A CA 1
ATOM 676 C C . THR A 1 88 ? 44.032 -45.119 -74.998 1.00 23.40 83 THR A C 1
ATOM 677 O O . THR A 1 88 ? 44.794 -44.197 -75.288 1.00 25.08 83 THR A O 1
ATOM 681 N N . GLY A 1 89 ? 42.797 -45.223 -75.486 1.00 19.78 84 GLY A N 1
ATOM 682 C CA . GLY A 1 89 ? 42.285 -44.261 -76.447 1.00 16.62 84 GLY A CA 1
ATOM 683 C C . GLY A 1 89 ? 42.575 -44.612 -77.902 1.00 19.98 84 GLY A C 1
ATOM 684 O O . GLY A 1 89 ? 42.324 -43.799 -78.791 1.00 17.91 84 GLY A O 1
ATOM 685 N N . ASP A 1 90 ? 43.111 -45.807 -78.154 1.00 19.75 85 ASP A N 1
ATOM 686 C CA . ASP A 1 90 ? 43.270 -46.278 -79.528 1.00 20.32 85 ASP A CA 1
ATOM 687 C C . ASP A 1 90 ? 41.911 -46.557 -80.160 1.00 22.24 85 ASP A C 1
ATOM 688 O O . ASP A 1 90 ? 41.110 -47.329 -79.627 1.00 23.61 85 ASP A O 1
ATOM 693 N N . LEU A 1 91 ? 41.645 -45.968 -81.312 1.00 23.66 86 LEU A N 1
ATOM 694 C CA . LEU A 1 91 ? 40.446 -46.349 -82.053 1.00 24.03 86 LEU A CA 1
ATOM 695 C C . LEU A 1 91 ? 40.478 -47.830 -82.456 1.00 24.68 86 LEU A C 1
ATOM 696 O O . LEU A 1 91 ? 41.485 -48.325 -82.940 1.00 25.99 86 LEU A O 1
ATOM 701 N N . ILE A 1 92 ? 39.388 -48.546 -82.223 1.00 20.33 87 ILE A N 1
ATOM 702 C CA . ILE A 1 92 ? 39.275 -49.900 -82.756 1.00 20.45 87 ILE A CA 1
ATOM 703 C C . ILE A 1 92 ? 38.526 -49.816 -84.080 1.00 22.53 87 ILE A C 1
ATOM 704 O O . ILE A 1 92 ? 39.124 -49.929 -85.130 1.00 22.77 87 ILE A O 1
ATOM 709 N N . TRP A 1 93 ? 37.224 -49.569 -84.035 1.00 19.80 88 TRP A N 1
ATOM 710 C CA . TRP A 1 93 ? 36.502 -49.333 -85.268 1.00 16.88 88 TRP A CA 1
ATOM 711 C C . TRP A 1 93 ? 35.639 -48.087 -85.192 1.00 18.36 88 TRP A C 1
ATOM 712 O O . TRP A 1 93 ? 35.365 -47.562 -84.112 1.00 19.88 88 TRP A O 1
ATOM 723 N N . GLU A 1 94 ? 35.205 -47.643 -86.364 1.00 20.01 89 GLU A N 1
ATOM 724 C CA . GLU A 1 94 ? 34.328 -46.499 -86.517 1.00 20.53 89 GLU A CA 1
ATOM 725 C C . GLU A 1 94 ? 33.361 -46.779 -87.646 1.00 19.74 89 GLU A C 1
ATOM 726 O O . GLU A 1 94 ? 33.787 -47.132 -88.736 1.00 21.71 89 GLU A O 1
ATOM 732 N N . HIS A 1 95 ? 32.065 -46.618 -87.384 1.00 25.78 90 HIS A N 1
ATOM 733 C CA . HIS A 1 95 ? 31.010 -46.839 -88.381 1.00 19.35 90 HIS A CA 1
ATOM 734 C C . HIS A 1 95 ? 30.331 -45.524 -88.754 1.00 18.86 90 HIS A C 1
ATOM 735 O O . HIS A 1 95 ? 29.712 -44.893 -87.915 1.00 25.53 90 HIS A O 1
ATOM 742 N N . ARG A 1 96 ? 30.441 -45.092 -90.000 1.00 17.21 91 ARG A N 1
ATOM 743 C CA . ARG A 1 96 ? 29.795 -43.843 -90.378 1.00 21.58 91 ARG A CA 1
ATOM 744 C C . ARG A 1 96 ? 28.506 -44.153 -91.131 1.00 24.41 91 ARG A C 1
ATOM 745 O O . ARG A 1 96 ? 28.517 -44.743 -92.202 1.00 25.59 91 ARG A O 1
ATOM 753 N N . ARG A 1 97 ? 27.383 -43.772 -90.556 1.00 26.49 92 ARG A N 1
ATOM 754 C CA . ARG A 1 97 ? 26.130 -43.885 -91.271 1.00 30.76 92 ARG A CA 1
ATOM 755 C C . ARG A 1 97 ? 26.084 -42.831 -92.374 1.00 34.18 92 ARG A C 1
ATOM 756 O O . ARG A 1 97 ? 26.458 -41.683 -92.152 1.00 42.30 92 ARG A O 1
ATOM 764 N N . GLN A 1 98 ? 25.652 -43.219 -93.568 1.00 30.59 93 GLN A N 1
ATOM 765 C CA . GLN A 1 98 ? 25.461 -42.251 -94.641 1.00 40.70 93 GLN A CA 1
ATOM 766 C C . GLN A 1 98 ? 24.093 -41.600 -94.456 1.00 46.48 93 GLN A C 1
ATOM 767 O O . GLN A 1 98 ? 23.086 -42.306 -94.366 1.00 44.17 93 GLN A O 1
ATOM 769 N N . LEU A 1 99 ? 24.034 -40.269 -94.382 1.00 58.13 94 LEU A N 1
ATOM 770 C CA . LEU A 1 99 ? 22.760 -39.620 -94.011 1.00 68.84 94 LEU A CA 1
ATOM 771 C C . LEU A 1 99 ? 21.890 -39.027 -95.166 1.00 77.37 94 LEU A C 1
ATOM 772 O O . LEU A 1 99 ? 21.053 -39.752 -95.694 1.00 85.33 94 LEU A O 1
ATOM 777 N N . PRO A 1 100 ? 22.026 -37.733 -95.549 1.00 94.29 95 PRO A N 1
ATOM 778 C CA . PRO A 1 100 ? 22.575 -36.455 -95.088 1.00 104.49 95 PRO A CA 1
ATOM 779 C C . PRO A 1 100 ? 21.511 -35.345 -95.134 1.00 108.30 95 PRO A C 1
ATOM 780 O O . PRO A 1 100 ? 20.339 -35.647 -95.378 1.00 103.78 95 PRO A O 1
ATOM 784 N N . ASN A 1 101 ? 21.933 -34.101 -94.873 1.00 108.13 96 ASN A N 1
ATOM 785 C CA . ASN A 1 101 ? 21.150 -32.862 -95.090 1.00 102.82 96 ASN A CA 1
ATOM 786 C C . ASN A 1 101 ? 20.221 -32.356 -93.962 1.00 101.22 96 ASN A C 1
ATOM 787 O O . ASN A 1 101 ? 20.689 -32.012 -92.871 1.00 94.91 96 ASN A O 1
ATOM 792 N N . ILE A 1 102 ? 18.917 -32.285 -94.240 1.00 85.12 97 ILE A N 1
ATOM 793 C CA . ILE A 1 102 ? 17.971 -31.610 -93.337 1.00 84.31 97 ILE A CA 1
ATOM 794 C C . ILE A 1 102 ? 16.832 -32.493 -92.780 1.00 87.22 97 ILE A C 1
ATOM 795 O O . ILE A 1 102 ? 15.879 -32.841 -93.487 1.00 74.65 97 ILE A O 1
ATOM 800 N N . ALA A 1 103 ? 16.961 -32.852 -91.503 1.00 101.98 98 ALA A N 1
ATOM 801 C CA . ALA A 1 103 ? 15.893 -33.490 -90.738 1.00 90.94 98 ALA A CA 1
ATOM 802 C C . ALA A 1 103 ? 15.632 -32.645 -89.488 1.00 96.38 98 ALA A C 1
ATOM 803 O O . ALA A 1 103 ? 15.927 -31.443 -89.477 1.00 97.64 98 ALA A O 1
ATOM 805 N N . THR A 1 104 ? 15.095 -33.261 -88.436 1.00 81.78 99 THR A N 1
ATOM 806 C CA . THR A 1 104 ? 14.774 -32.524 -87.211 1.00 79.66 99 THR A CA 1
ATOM 807 C C . THR A 1 104 ? 16.023 -32.020 -86.476 1.00 84.02 99 THR A C 1
ATOM 808 O O . THR A 1 104 ? 16.914 -32.801 -86.133 1.00 80.31 99 THR A O 1
ATOM 810 N N . LEU A 1 105 ? 16.080 -30.712 -86.236 1.00 80.81 100 LEU A N 1
ATOM 811 C CA . LEU A 1 105 ? 17.196 -30.106 -85.511 1.00 76.70 100 LEU A CA 1
ATOM 812 C C . LEU A 1 105 ? 16.879 -29.929 -84.020 1.00 72.23 100 LEU A C 1
ATOM 813 O O . LEU A 1 105 ? 16.826 -30.899 -83.255 1.00 66.72 100 LEU A O 1
ATOM 815 N N . SER A 1 107 ? 29.512 -27.668 -84.918 1.00 74.61 102 SER A N 1
ATOM 816 C CA . SER A 1 107 ? 29.571 -27.272 -86.329 1.00 81.34 102 SER A CA 1
ATOM 817 C C . SER A 1 107 ? 29.406 -28.439 -87.335 1.00 77.50 102 SER A C 1
ATOM 818 O O . SER A 1 107 ? 30.210 -28.583 -88.272 1.00 77.83 102 SER A O 1
ATOM 820 N N . PHE A 1 108 ? 28.360 -29.250 -87.138 1.00 77.98 103 PHE A N 1
ATOM 821 C CA . PHE A 1 108 ? 27.997 -30.347 -88.060 1.00 87.62 103 PHE A CA 1
ATOM 822 C C . PHE A 1 108 ? 26.656 -31.037 -87.724 1.00 98.18 103 PHE A C 1
ATOM 823 O O . PHE A 1 108 ? 25.662 -30.870 -88.449 1.00 101.57 103 PHE A O 1
ATOM 825 N N . GLY A 1 109 ? 26.630 -31.802 -86.628 1.00 60.81 104 GLY A N 1
ATOM 826 C CA . GLY A 1 109 ? 25.504 -32.676 -86.338 1.00 57.03 104 GLY A CA 1
ATOM 827 C C . GLY A 1 109 ? 24.681 -32.493 -85.065 1.00 55.60 104 GLY A C 1
ATOM 828 O O . GLY A 1 109 ? 24.986 -31.654 -84.198 1.00 36.76 104 GLY A O 1
ATOM 829 N N . GLU A 1 110 ? 23.617 -33.305 -84.994 1.00 67.01 105 GLU A N 1
ATOM 830 C CA . GLU A 1 110 ? 22.672 -33.389 -83.879 1.00 63.18 105 GLU A CA 1
ATOM 831 C C . GLU A 1 110 ? 23.131 -34.532 -82.972 1.00 62.09 105 GLU A C 1
ATOM 832 O O . GLU A 1 110 ? 23.806 -35.464 -83.431 1.00 59.58 105 GLU A O 1
ATOM 838 N N . PRO A 1 111 ? 22.776 -34.468 -81.680 1.00 49.82 106 PRO A N 1
ATOM 839 C CA . PRO A 1 111 ? 23.235 -35.508 -80.764 1.00 50.01 106 PRO A CA 1
ATOM 840 C C . PRO A 1 111 ? 22.528 -36.839 -80.968 1.00 57.35 106 PRO A C 1
ATOM 841 O O . PRO A 1 111 ? 21.302 -36.883 -81.054 1.00 57.66 106 PRO A O 1
ATOM 845 N N . THR A 1 112 ? 23.317 -37.907 -81.057 1.00 76.93 107 THR A N 1
ATOM 846 C CA . THR A 1 112 ? 22.812 -39.266 -80.956 1.00 63.37 107 THR A CA 1
ATOM 847 C C . THR A 1 112 ? 23.078 -39.792 -79.537 1.00 75.05 107 THR A C 1
ATOM 848 O O . THR A 1 112 ? 23.283 -40.996 -79.363 1.00 76.86 107 THR A O 1
ATOM 852 N N . ARG A 1 113 ? 23.079 -38.885 -78.544 1.00 77.67 108 ARG A N 1
ATOM 853 C CA . ARG A 1 113 ? 23.393 -39.169 -77.117 1.00 76.22 108 ARG A CA 1
ATOM 854 C C . ARG A 1 113 ? 22.601 -40.281 -76.393 1.00 82.06 108 ARG A C 1
ATOM 855 O O . ARG A 1 113 ? 21.429 -40.093 -76.052 1.00 78.37 108 ARG A O 1
ATOM 863 N N . GLY A 1 114 ? 23.254 -41.411 -76.112 1.00 69.56 109 GLY A N 1
ATOM 864 C CA . GLY A 1 114 ? 22.559 -42.583 -75.589 1.00 61.65 109 GLY A CA 1
ATOM 865 C C . GLY A 1 114 ? 22.499 -43.739 -76.590 1.00 59.76 109 GLY A C 1
ATOM 866 O O . GLY A 1 114 ? 21.964 -43.618 -77.701 1.00 54.49 109 GLY A O 1
ATOM 867 N N . MET A 1 115 ? 23.074 -44.867 -76.192 1.00 34.37 110 MET A N 1
ATOM 868 C CA . MET A 1 115 ? 23.059 -46.079 -76.987 1.00 24.04 110 MET A CA 1
ATOM 869 C C . MET A 1 115 ? 22.794 -47.208 -76.025 1.00 21.18 110 MET A C 1
ATOM 870 O O . MET A 1 115 ? 22.891 -47.018 -74.808 1.00 20.98 110 MET A O 1
ATOM 875 N N . ALA A 1 116 ? 22.423 -48.372 -76.543 1.00 14.02 111 ALA A N 1
ATOM 876 C CA . ALA A 1 116 ? 22.256 -49.525 -75.658 1.00 16.15 111 ALA A CA 1
ATOM 877 C C . ALA A 1 116 ? 23.090 -50.705 -76.118 1.00 12.11 111 ALA A C 1
ATOM 878 O O . ALA A 1 116 ? 23.310 -50.878 -77.305 1.00 14.40 111 ALA A O 1
ATOM 880 N N . LEU A 1 117 ? 23.570 -51.491 -75.164 1.00 22.24 112 LEU A N 1
ATOM 881 C CA . LEU A 1 117 ? 24.255 -52.745 -75.455 1.00 25.17 112 LEU A CA 1
ATOM 882 C C . LEU A 1 117 ? 23.347 -53.909 -75.091 1.00 26.97 112 LEU A C 1
ATOM 883 O O . LEU A 1 117 ? 22.744 -53.907 -74.025 1.00 28.39 112 LEU A O 1
ATOM 888 N N . TYR A 1 118 ? 23.246 -54.898 -75.973 1.00 20.05 113 TYR A N 1
ATOM 889 C CA . TYR A 1 118 ? 22.532 -56.124 -75.646 1.00 20.12 113 TYR A CA 1
ATOM 890 C C . TYR A 1 118 ? 23.036 -57.265 -76.527 1.00 22.11 113 TYR A C 1
ATOM 891 O O . TYR A 1 118 ? 23.303 -57.060 -77.712 1.00 19.38 113 TYR A O 1
ATOM 900 N N . GLY A 1 119 ? 23.185 -58.454 -75.945 1.00 14.49 114 GLY A N 1
ATOM 901 C CA . GLY A 1 119 ? 23.766 -59.569 -76.660 1.00 14.50 114 GLY A CA 1
ATOM 902 C C . GLY A 1 119 ? 25.171 -59.224 -77.131 1.00 22.96 114 GLY A C 1
ATOM 903 O O . GLY A 1 119 ? 26.063 -58.965 -76.313 1.00 22.42 114 GLY A O 1
ATOM 904 N N . THR A 1 120 ? 25.376 -59.215 -78.448 1.00 20.67 115 THR A N 1
ATOM 905 C CA . THR A 1 120 ? 26.645 -58.752 -79.005 1.00 25.15 115 THR A CA 1
ATOM 906 C C . THR A 1 120 ? 26.482 -57.527 -79.906 1.00 23.54 115 THR A C 1
ATOM 907 O O . THR A 1 120 ? 27.339 -57.271 -80.752 1.00 23.03 115 THR A O 1
ATOM 911 N N . ASN A 1 121 ? 25.402 -56.769 -79.706 1.00 20.68 116 ASN A N 1
ATOM 912 C CA . ASN A 1 121 ? 25.112 -55.593 -80.530 1.00 20.04 116 ASN A CA 1
ATOM 913 C C . ASN A 1 121 ? 25.207 -54.249 -79.805 1.00 22.85 116 ASN A C 1
ATOM 914 O O . ASN A 1 121 ? 25.008 -54.157 -78.596 1.00 24.90 116 ASN A O 1
ATOM 919 N N . VAL A 1 122 ? 25.499 -53.201 -80.560 1.00 17.39 117 VAL A N 1
ATOM 920 C CA . VAL A 1 122 ? 25.315 -51.856 -80.066 1.00 16.08 117 VAL A CA 1
ATOM 921 C C . VAL A 1 122 ? 24.072 -51.351 -80.770 1.00 17.70 117 VAL A C 1
ATOM 922 O O . VAL A 1 122 ? 23.946 -51.513 -81.978 1.00 18.08 117 VAL A O 1
ATOM 926 N N . TYR A 1 123 ? 23.151 -50.749 -80.030 1.00 16.92 118 TYR A N 1
ATOM 927 C CA . TYR A 1 123 ? 21.935 -50.237 -80.638 1.00 19.62 118 TYR A CA 1
ATOM 928 C C . TYR A 1 123 ? 21.877 -48.715 -80.531 1.00 22.26 118 TYR A C 1
ATOM 929 O O . TYR A 1 123 ? 22.235 -48.147 -79.497 1.00 23.57 118 TYR A O 1
ATOM 938 N N . PHE A 1 124 ? 21.435 -48.061 -81.601 1.00 14.57 119 PHE A N 1
ATOM 939 C CA . PHE A 1 124 ? 21.086 -46.647 -81.534 1.00 16.35 119 PHE A CA 1
ATOM 940 C C . PHE A 1 124 ? 19.934 -46.313 -82.487 1.00 18.52 119 PHE A C 1
ATOM 941 O O . PHE A 1 124 ? 19.599 -47.083 -83.387 1.00 21.34 119 PHE A O 1
ATOM 949 N N . VAL A 1 125 ? 19.302 -45.174 -82.275 1.00 15.90 120 VAL A N 1
ATOM 950 C CA . VAL A 1 125 ? 18.358 -44.697 -83.258 1.00 19.69 120 VAL A CA 1
ATOM 951 C C . VAL A 1 125 ? 19.051 -43.606 -84.062 1.00 22.36 120 VAL A C 1
ATOM 952 O O . VAL A 1 125 ? 19.662 -42.698 -83.489 1.00 21.18 120 VAL A O 1
ATOM 956 N N . SER A 1 126 ? 18.969 -43.719 -85.388 1.00 24.28 121 SER A N 1
ATOM 957 C CA . SER A 1 126 ? 19.646 -42.801 -86.300 1.00 26.45 121 SER A CA 1
ATOM 958 C C . SER A 1 126 ? 18.928 -41.467 -86.425 1.00 29.52 121 SER A C 1
ATOM 959 O O . SER A 1 126 ? 17.771 -41.344 -86.055 1.00 36.84 121 SER A O 1
ATOM 962 N N . TRP A 1 127 ? 19.617 -40.481 -86.983 1.00 37.12 122 TRP A N 1
ATOM 963 C CA . TRP A 1 127 ? 19.086 -39.134 -87.159 1.00 38.77 122 TRP A CA 1
ATOM 964 C C . TRP A 1 127 ? 17.819 -39.138 -88.020 1.00 40.29 122 TRP A C 1
ATOM 965 O O . TRP A 1 127 ? 16.967 -38.260 -87.890 1.00 45.73 122 TRP A O 1
ATOM 976 N N . ASP A 1 128 ? 17.679 -40.145 -88.874 1.00 34.10 123 ASP A N 1
ATOM 977 C CA . ASP A 1 128 ? 16.481 -40.293 -89.700 1.00 29.99 123 ASP A CA 1
ATOM 978 C C . ASP A 1 128 ? 15.531 -41.385 -89.188 1.00 35.21 123 ASP A C 1
ATOM 979 O O . ASP A 1 128 ? 14.759 -41.965 -89.965 1.00 31.34 123 ASP A O 1
ATOM 984 N N . ASN A 1 129 ? 15.614 -41.666 -87.887 1.00 33.70 124 ASN A N 1
ATOM 985 C CA . ASN A 1 129 ? 14.680 -42.548 -87.177 1.00 32.12 124 ASN A CA 1
ATOM 986 C C . ASN A 1 129 ? 14.703 -44.033 -87.593 1.00 31.91 124 ASN A C 1
ATOM 987 O O . ASN A 1 129 ? 13.664 -44.685 -87.697 1.00 29.02 124 ASN A O 1
ATOM 992 N N . HIS A 1 130 ? 15.897 -44.567 -87.815 1.00 30.61 125 HIS A N 1
ATOM 993 C CA . HIS A 1 130 ? 16.054 -46.006 -87.951 1.00 28.98 125 HIS A CA 1
ATOM 994 C C . HIS A 1 130 ? 16.630 -46.587 -86.668 1.00 28.11 125 HIS A C 1
ATOM 995 O O . HIS A 1 130 ? 17.516 -45.984 -86.042 1.00 21.84 125 HIS A O 1
ATOM 1002 N N . LEU A 1 131 ? 16.114 -47.748 -86.273 1.00 27.12 126 LEU A N 1
ATOM 1003 C CA . LEU A 1 131 ? 16.720 -48.525 -85.201 1.00 22.34 126 LEU A CA 1
ATOM 1004 C C . LEU A 1 131 ? 17.852 -49.303 -85.838 1.00 24.18 126 LEU A C 1
ATOM 1005 O O . LEU A 1 131 ? 17.647 -50.004 -86.829 1.00 24.39 126 LEU A O 1
ATOM 1010 N N . VAL A 1 132 ? 19.058 -49.149 -85.300 1.00 23.56 127 VAL A N 1
ATOM 1011 C CA . VAL A 1 132 ? 20.234 -49.732 -85.931 1.00 22.01 127 VAL A CA 1
ATOM 1012 C C . VAL A 1 132 ? 21.078 -50.535 -84.953 1.00 24.59 127 VAL A C 1
ATOM 1013 O O . VAL A 1 132 ? 21.401 -50.067 -83.858 1.00 22.62 127 VAL A O 1
ATOM 1017 N N . ALA A 1 133 ? 21.418 -51.753 -85.367 1.00 22.51 128 ALA A N 1
ATOM 1018 C CA . ALA A 1 133 ? 22.220 -52.653 -84.568 1.00 22.08 128 ALA A CA 1
ATOM 1019 C C . ALA A 1 133 ? 23.562 -52.913 -85.255 1.00 21.34 128 ALA A C 1
ATOM 1020 O O . ALA A 1 133 ? 23.605 -53.309 -86.415 1.00 21.03 128 ALA A O 1
ATOM 1022 N N . LEU A 1 134 ? 24.648 -52.663 -84.529 1.00 20.52 129 LEU A N 1
ATOM 1023 C CA . LEU A 1 134 ? 25.994 -52.970 -84.984 1.00 20.05 129 LEU A CA 1
ATOM 1024 C C . LEU A 1 134 ? 26.604 -54.086 -84.145 1.00 20.72 129 LEU A C 1
ATOM 1025 O O . LEU A 1 134 ? 26.356 -54.181 -82.946 1.00 20.34 129 LEU A O 1
ATOM 1030 N N . ASP A 1 135 ? 27.418 -54.921 -84.772 1.00 20.21 130 ASP A N 1
ATOM 1031 C CA . ASP A 1 135 ? 28.174 -55.922 -84.034 1.00 24.15 130 ASP A CA 1
ATOM 1032 C C . ASP A 1 135 ? 29.252 -55.240 -83.169 1.00 25.13 130 ASP A C 1
ATOM 1033 O O . ASP A 1 135 ? 29.905 -54.289 -83.607 1.00 20.40 130 ASP A O 1
ATOM 1038 N N . MET A 1 136 ? 29.427 -55.717 -81.939 1.00 26.54 131 MET A N 1
ATOM 1039 C CA . MET A 1 136 ? 30.359 -55.089 -81.002 1.00 22.72 131 MET A CA 1
ATOM 1040 C C . MET A 1 136 ? 31.798 -55.211 -81.493 1.00 28.73 131 MET A C 1
ATOM 1041 O O . MET A 1 136 ? 32.598 -54.263 -81.376 1.00 25.74 131 MET A O 1
ATOM 1046 N N . GLY A 1 137 ? 32.114 -56.365 -82.077 1.00 24.73 132 GLY A N 1
ATOM 1047 C CA . GLY A 1 137 ? 33.467 -56.655 -82.518 1.00 21.61 132 GLY A CA 1
ATOM 1048 C C . GLY A 1 137 ? 33.979 -55.919 -83.741 1.00 22.94 132 GLY A C 1
ATOM 1049 O O . GLY A 1 137 ? 35.168 -55.630 -83.805 1.00 26.82 132 GLY A O 1
ATOM 1050 N N . THR A 1 138 ? 33.110 -55.611 -84.707 1.00 20.57 133 THR A N 1
ATOM 1051 C CA . THR A 1 138 ? 33.566 -55.120 -86.020 1.00 20.05 133 THR A CA 1
ATOM 1052 C C . THR A 1 138 ? 32.950 -53.802 -86.473 1.00 22.01 133 THR A C 1
ATOM 1053 O O . THR A 1 138 ? 33.472 -53.165 -87.386 1.00 24.17 133 THR A O 1
ATOM 1057 N N . GLY A 1 139 ? 31.835 -53.405 -85.859 1.00 19.49 134 GLY A N 1
ATOM 1058 C CA . GLY A 1 139 ? 31.122 -52.201 -86.255 1.00 13.13 134 GLY A CA 1
ATOM 1059 C C . GLY A 1 139 ? 30.189 -52.439 -87.435 1.00 18.78 134 GLY A C 1
ATOM 1060 O O . GLY A 1 139 ? 29.570 -51.506 -87.946 1.00 19.84 134 GLY A O 1
ATOM 1061 N N . GLN A 1 140 ? 30.089 -53.686 -87.887 1.00 30.76 135 GLN A N 1
ATOM 1062 C CA . GLN A 1 140 ? 29.245 -53.996 -89.040 1.00 33.94 135 GLN A CA 1
ATOM 1063 C C . GLN A 1 140 ? 27.752 -53.971 -88.698 1.00 30.15 135 GLN A C 1
ATOM 1064 O O . GLN A 1 140 ? 27.345 -54.328 -87.595 1.00 34.04 135 GLN A O 1
ATOM 1070 N N . VAL A 1 141 ? 26.939 -53.542 -89.651 1.00 25.10 136 VAL A N 1
ATOM 1071 C CA . VAL A 1 141 ? 25.506 -53.459 -89.434 1.00 24.51 136 VAL A CA 1
ATOM 1072 C C . VAL A 1 141 ? 24.892 -54.844 -89.363 1.00 26.67 136 VAL A C 1
ATOM 1073 O O . VAL A 1 141 ? 25.041 -55.640 -90.282 1.00 27.87 136 VAL A O 1
ATOM 1077 N N . VAL A 1 142 ? 24.214 -55.125 -88.256 1.00 22.85 137 VAL A N 1
ATOM 1078 C CA . VAL A 1 142 ? 23.491 -56.371 -88.088 1.00 20.67 137 VAL A CA 1
ATOM 1079 C C . VAL A 1 142 ? 22.066 -56.244 -88.632 1.00 26.67 137 VAL A C 1
ATOM 1080 O O . VAL A 1 142 ? 21.564 -57.163 -89.282 1.00 26.43 137 VAL A O 1
ATOM 1084 N N . PHE A 1 143 ? 21.419 -55.110 -88.367 1.00 28.23 138 PHE A N 1
ATOM 1085 C CA . PHE A 1 143 ? 20.144 -54.781 -89.010 1.00 23.71 138 PHE A CA 1
ATOM 1086 C C . PHE A 1 143 ? 19.881 -53.288 -88.992 1.00 25.21 138 PHE A C 1
ATOM 1087 O O . PHE A 1 143 ? 20.309 -52.590 -88.077 1.00 26.37 138 PHE A O 1
ATOM 1095 N N . ASP A 1 144 ? 19.163 -52.812 -90.005 1.00 33.72 139 ASP A N 1
ATOM 1096 C CA . ASP A 1 144 ? 18.766 -51.412 -90.108 1.00 34.91 139 ASP A CA 1
ATOM 1097 C C . ASP A 1 144 ? 17.292 -51.342 -90.500 1.00 41.69 139 ASP A C 1
ATOM 1098 O O . ASP A 1 144 ? 16.942 -51.630 -91.646 1.00 51.79 139 ASP A O 1
ATOM 1103 N N . VAL A 1 145 ? 16.431 -50.954 -89.563 1.00 26.57 140 VAL A N 1
ATOM 1104 C CA . VAL A 1 145 ? 15.000 -50.893 -89.848 1.00 38.59 140 VAL A CA 1
ATOM 1105 C C . VAL A 1 145 ? 14.367 -49.504 -89.631 1.00 37.31 140 VAL A C 1
ATOM 1106 O O . VAL A 1 145 ? 14.670 -48.803 -88.668 1.00 31.71 140 VAL A O 1
ATOM 1110 N N . ASP A 1 146 ? 13.497 -49.109 -90.555 1.00 51.27 141 ASP A N 1
ATOM 1111 C CA . ASP A 1 146 ? 12.836 -47.808 -90.486 1.00 49.98 141 ASP A CA 1
ATOM 1112 C C . ASP A 1 146 ? 11.666 -47.857 -89.499 1.00 51.39 141 ASP A C 1
ATOM 1113 O O . ASP A 1 146 ? 10.869 -48.802 -89.504 1.00 49.53 141 ASP A O 1
ATOM 1118 N N . ARG A 1 147 ? 11.587 -46.842 -88.641 1.00 52.56 142 ARG A N 1
ATOM 1119 C CA . ARG A 1 147 ? 10.504 -46.712 -87.666 1.00 55.54 142 ARG A CA 1
ATOM 1120 C C . ARG A 1 147 ? 9.431 -45.728 -88.153 1.00 62.73 142 ARG A C 1
ATOM 1121 O O . ARG A 1 147 ? 8.318 -45.690 -87.621 1.00 55.97 142 ARG A O 1
ATOM 1129 N N . GLY A 1 148 ? 9.776 -44.924 -89.157 1.00 84.44 143 GLY A N 1
ATOM 1130 C CA . GLY A 1 148 ? 8.864 -43.915 -89.670 1.00 96.51 143 GLY A CA 1
ATOM 1131 C C . GLY A 1 148 ? 8.149 -44.284 -90.958 1.00 106.41 143 GLY A C 1
ATOM 1132 O O . GLY A 1 148 ? 8.041 -45.460 -91.321 1.00 103.33 143 GLY A O 1
ATOM 1133 N N . GLN A 1 149 ? 7.650 -43.265 -91.648 1.00 105.68 144 GLN A N 1
ATOM 1134 C CA . GLN A 1 149 ? 6.951 -43.456 -92.912 1.00 115.57 144 GLN A CA 1
ATOM 1135 C C . GLN A 1 149 ? 6.810 -42.115 -93.616 1.00 117.95 144 GLN A C 1
ATOM 1136 O O . GLN A 1 149 ? 6.148 -41.210 -93.103 1.00 112.72 144 GLN A O 1
ATOM 1138 N N . GLY A 1 150 ? 7.441 -41.979 -94.780 1.00 108.49 145 GLY A N 1
ATOM 1139 C CA . GLY A 1 150 ? 7.283 -40.765 -95.563 1.00 116.09 145 GLY A CA 1
ATOM 1140 C C . GLY A 1 150 ? 8.276 -40.482 -96.683 1.00 116.24 145 GLY A C 1
ATOM 1141 O O . GLY A 1 150 ? 7.980 -40.756 -97.850 1.00 101.46 145 GLY A O 1
ATOM 1142 N N . ASP A 1 151 ? 9.446 -39.927 -96.355 1.00 118.61 146 ASP A N 1
ATOM 1143 C CA . ASP A 1 151 ? 9.884 -39.691 -94.975 1.00 111.17 146 ASP A CA 1
ATOM 1144 C C . ASP A 1 151 ? 9.177 -38.537 -94.261 1.00 108.60 146 ASP A C 1
ATOM 1145 O O . ASP A 1 151 ? 8.244 -37.927 -94.789 1.00 106.83 146 ASP A O 1
ATOM 1147 N N . GLU A 1 152 ? 9.644 -38.247 -93.054 1.00 105.46 147 GLU A N 1
ATOM 1148 C CA . GLU A 1 152 ? 8.965 -37.329 -92.152 1.00 99.18 147 GLU A CA 1
ATOM 1149 C C . GLU A 1 152 ? 9.938 -36.276 -91.643 1.00 97.23 147 GLU A C 1
ATOM 1150 O O . GLU A 1 152 ? 10.807 -35.807 -92.380 1.00 95.47 147 GLU A O 1
ATOM 1156 N N . ARG A 1 153 ? 9.777 -35.903 -90.378 1.00 93.86 148 ARG A N 1
ATOM 1157 C CA . ARG A 1 153 ? 10.768 -35.101 -89.672 1.00 87.65 148 ARG A CA 1
ATOM 1158 C C . ARG A 1 153 ? 10.796 -35.512 -88.200 1.00 86.11 148 ARG A C 1
ATOM 1159 O O . ARG A 1 153 ? 11.235 -34.750 -87.338 1.00 82.67 148 ARG A O 1
ATOM 1161 N N . VAL A 1 154 ? 10.316 -36.725 -87.925 1.00 106.49 149 VAL A N 1
ATOM 1162 C CA . VAL A 1 154 ? 10.346 -37.296 -86.578 1.00 97.59 149 VAL A CA 1
ATOM 1163 C C . VAL A 1 154 ? 11.701 -37.955 -86.299 1.00 92.48 149 VAL A C 1
ATOM 1164 O O . VAL A 1 154 ? 12.149 -38.815 -87.060 1.00 85.67 149 VAL A O 1
ATOM 1168 N N . SER A 1 155 ? 12.342 -37.533 -85.208 1.00 84.08 150 SER A N 1
ATOM 1169 C CA . SER A 1 155 ? 13.700 -37.958 -84.862 1.00 78.40 150 SER A CA 1
ATOM 1170 C C . SER A 1 155 ? 13.745 -38.675 -83.501 1.00 76.30 150 SER A C 1
ATOM 1171 O O . SER A 1 155 ? 12.763 -39.290 -83.080 1.00 71.67 150 SER A O 1
ATOM 1174 N N . ASN A 1 156 ? 14.892 -38.588 -82.826 1.00 71.05 151 ASN A N 1
ATOM 1175 C CA . ASN A 1 156 ? 15.124 -39.213 -81.518 1.00 62.04 151 ASN A CA 1
ATOM 1176 C C . ASN A 1 156 ? 16.522 -38.838 -81.023 1.00 65.55 151 ASN A C 1
ATOM 1177 O O . ASN A 1 156 ? 17.502 -38.907 -81.773 1.00 65.94 151 ASN A O 1
ATOM 1182 N N . SER A 1 157 ? 16.628 -38.452 -79.757 1.00 64.66 152 SER A N 1
ATOM 1183 C CA . SER A 1 157 ? 17.918 -38.002 -79.242 1.00 61.26 152 SER A CA 1
ATOM 1184 C C . SER A 1 157 ? 18.367 -38.691 -77.944 1.00 60.52 152 SER A C 1
ATOM 1185 O O . SER A 1 157 ? 19.560 -38.753 -77.661 1.00 60.12 152 SER A O 1
ATOM 1188 N N . SER A 1 158 ? 17.434 -39.214 -77.155 1.00 40.17 153 SER A N 1
ATOM 1189 C CA . SER A 1 158 ? 17.851 -39.881 -75.933 1.00 40.86 153 SER A CA 1
ATOM 1190 C C . SER A 1 158 ? 18.292 -41.319 -76.198 1.00 42.24 153 SER A C 1
ATOM 1191 O O . SER A 1 158 ? 19.176 -41.838 -75.514 1.00 41.41 153 SER A O 1
ATOM 1194 N N . GLY A 1 159 ? 17.672 -41.957 -77.186 1.00 39.06 154 GLY A N 1
ATOM 1195 C CA . GLY A 1 159 ? 18.095 -43.272 -77.636 1.00 24.38 154 GLY A CA 1
ATOM 1196 C C . GLY A 1 159 ? 17.254 -44.389 -77.082 1.00 17.65 154 GLY A C 1
ATOM 1197 O O . GLY A 1 159 ? 16.402 -44.154 -76.244 1.00 20.21 154 GLY A O 1
ATOM 1198 N N . PRO A 1 160 ? 17.501 -45.620 -77.552 1.00 28.16 155 PRO A N 1
ATOM 1199 C CA . PRO A 1 160 ? 16.807 -46.834 -77.111 1.00 23.82 155 PRO A CA 1
ATOM 1200 C C . PRO A 1 160 ? 17.397 -47.425 -75.839 1.00 20.04 155 PRO A C 1
ATOM 1201 O O . PRO A 1 160 ? 18.561 -47.206 -75.539 1.00 21.01 155 PRO A O 1
ATOM 1205 N N . ILE A 1 161 ? 16.580 -48.168 -75.104 1.00 18.38 156 ILE A N 1
ATOM 1206 C CA . ILE A 1 161 ? 17.041 -48.960 -73.969 1.00 16.76 156 ILE A CA 1
ATOM 1207 C C . ILE A 1 161 ? 16.542 -50.381 -74.134 1.00 18.87 156 ILE A C 1
ATOM 1208 O O . ILE A 1 161 ? 15.677 -50.659 -74.969 1.00 21.02 156 ILE A O 1
ATOM 1213 N N . VAL A 1 162 ? 17.104 -51.280 -73.339 1.00 17.24 157 VAL A N 1
ATOM 1214 C CA . VAL A 1 162 ? 16.714 -52.668 -73.357 1.00 15.56 157 VAL A CA 1
ATOM 1215 C C . VAL A 1 162 ? 15.786 -52.830 -72.192 1.00 18.68 157 VAL A C 1
ATOM 1216 O O . VAL A 1 162 ? 16.074 -52.340 -71.110 1.00 24.90 157 VAL A O 1
ATOM 1220 N N . ALA A 1 163 ? 14.664 -53.500 -72.405 1.00 14.90 158 ALA A N 1
ATOM 1221 C CA . ALA A 1 163 ? 13.784 -53.843 -71.303 1.00 14.55 158 ALA A CA 1
ATOM 1222 C C . ALA A 1 163 ? 13.320 -55.275 -71.485 1.00 17.14 158 ALA A C 1
ATOM 1223 O O . ALA A 1 163 ? 12.431 -55.555 -72.291 1.00 21.43 158 ALA A O 1
ATOM 1225 N N . ASN A 1 164 ? 13.940 -56.182 -70.745 1.00 23.52 159 ASN A N 1
ATOM 1226 C CA . ASN A 1 164 ? 13.634 -57.604 -70.831 1.00 25.85 159 ASN A CA 1
ATOM 1227 C C . ASN A 1 164 ? 13.582 -58.161 -72.242 1.00 26.49 159 ASN A C 1
ATOM 1228 O O . ASN A 1 164 ? 12.556 -58.690 -72.665 1.00 23.82 159 ASN A O 1
ATOM 1233 N N . GLY A 1 165 ? 14.690 -58.030 -72.965 1.00 24.44 160 GLY A N 1
ATOM 1234 C CA . GLY A 1 165 ? 14.780 -58.511 -74.330 1.00 22.33 160 GLY A CA 1
ATOM 1235 C C . GLY A 1 165 ? 14.183 -57.590 -75.374 1.00 21.74 160 GLY A C 1
ATOM 1236 O O . GLY A 1 165 ? 14.472 -57.747 -76.556 1.00 29.18 160 GLY A O 1
ATOM 1237 N N . THR A 1 166 ? 13.340 -56.647 -74.963 1.00 22.92 161 THR A N 1
ATOM 1238 C CA . THR A 1 166 ? 12.731 -55.710 -75.910 1.00 23.10 161 THR A CA 1
ATOM 1239 C C . THR A 1 166 ? 13.540 -54.423 -75.997 1.00 25.83 161 THR A C 1
ATOM 1240 O O . THR A 1 166 ? 14.069 -53.947 -74.986 1.00 24.84 161 THR A O 1
ATOM 1244 N N . ILE A 1 167 ? 13.658 -53.879 -77.205 1.00 24.56 162 ILE A N 1
ATOM 1245 C CA . ILE A 1 167 ? 14.257 -52.567 -77.408 1.00 22.70 162 ILE A CA 1
ATOM 1246 C C . ILE A 1 167 ? 13.143 -51.520 -77.431 1.00 24.32 162 ILE A C 1
ATOM 1247 O O . ILE A 1 167 ? 12.226 -51.597 -78.247 1.00 25.87 162 ILE A O 1
ATOM 1252 N N . VAL A 1 168 ? 13.222 -50.549 -76.527 1.00 13.36 163 VAL A N 1
ATOM 1253 C CA . VAL A 1 168 ? 12.190 -49.524 -76.380 1.00 14.64 163 VAL A CA 1
ATOM 1254 C C . VAL A 1 168 ? 12.775 -48.164 -76.782 1.00 17.28 163 VAL A C 1
ATOM 1255 O O . VAL A 1 168 ? 13.918 -47.868 -76.429 1.00 16.69 163 VAL A O 1
ATOM 1259 N N . ALA A 1 169 ? 12.015 -47.343 -77.515 1.00 13.40 164 ALA A N 1
ATOM 1260 C CA . ALA A 1 169 ? 12.524 -46.031 -77.944 1.00 15.39 164 ALA A CA 1
ATOM 1261 C C . ALA A 1 169 ? 11.452 -44.982 -78.213 1.00 19.75 164 ALA A C 1
ATOM 1262 O O . ALA A 1 169 ? 10.349 -45.295 -78.658 1.00 17.66 164 ALA A O 1
ATOM 1264 N N . GLY A 1 170 ? 11.803 -43.724 -77.971 1.00 39.32 165 GLY A N 1
ATOM 1265 C CA . GLY A 1 170 ? 10.873 -42.625 -78.174 1.00 46.68 165 GLY A CA 1
ATOM 1266 C C . GLY A 1 170 ? 10.919 -41.933 -79.532 1.00 46.94 165 GLY A C 1
ATOM 1267 O O . GLY A 1 170 ? 11.136 -42.561 -80.564 1.00 45.24 165 GLY A O 1
ATOM 1268 N N . SER A 1 171 ? 10.698 -40.622 -79.522 1.00 51.65 166 SER A N 1
ATOM 1269 C CA . SER A 1 171 ? 10.649 -39.825 -80.745 1.00 53.63 166 SER A CA 1
ATOM 1270 C C . SER A 1 171 ? 10.961 -38.367 -80.414 1.00 51.66 166 SER A C 1
ATOM 1271 O O . SER A 1 171 ? 11.161 -38.023 -79.256 1.00 43.43 166 SER A O 1
ATOM 1274 N N . THR A 1 172 ? 11.022 -37.530 -81.450 1.00 82.03 167 THR A N 1
ATOM 1275 C CA . THR A 1 172 ? 10.958 -36.067 -81.325 1.00 78.15 167 THR A CA 1
ATOM 1276 C C . THR A 1 172 ? 10.053 -35.512 -82.430 1.00 76.18 167 THR A C 1
ATOM 1277 O O . THR A 1 172 ? 9.275 -36.252 -83.043 1.00 70.19 167 THR A O 1
ATOM 1281 N N . GLY A 1 179 ? 2.709 -40.199 -85.894 1.00 49.47 174 GLY A N 1
ATOM 1282 C CA . GLY A 1 179 ? 3.862 -39.696 -85.161 1.00 55.61 174 GLY A CA 1
ATOM 1283 C C . GLY A 1 179 ? 3.568 -39.375 -83.700 1.00 56.02 174 GLY A C 1
ATOM 1284 O O . GLY A 1 179 ? 2.402 -39.169 -83.327 1.00 50.22 174 GLY A O 1
ATOM 1285 N N . CYS A 1 180 ? 4.635 -39.353 -82.890 1.00 66.50 175 CYS A N 1
ATOM 1286 C CA . CYS A 1 180 ? 4.619 -38.959 -81.469 1.00 57.43 175 CYS A CA 1
ATOM 1287 C C . CYS A 1 180 ? 4.227 -40.144 -80.562 1.00 59.31 175 CYS A C 1
ATOM 1288 O O . CYS A 1 180 ? 3.161 -40.163 -79.919 1.00 49.07 175 CYS A O 1
ATOM 1291 N N . PHE A 1 181 ? 5.127 -41.116 -80.467 1.00 44.01 176 PHE A N 1
ATOM 1292 C CA . PHE A 1 181 ? 4.811 -42.328 -79.737 1.00 32.94 176 PHE A CA 1
ATOM 1293 C C . PHE A 1 181 ? 6.039 -42.988 -79.148 1.00 29.08 176 PHE A C 1
ATOM 1294 O O . PHE A 1 181 ? 7.167 -42.620 -79.479 1.00 38.14 176 PHE A O 1
ATOM 1302 N N . VAL A 1 182 ? 5.814 -43.955 -78.266 1.00 16.50 177 VAL A N 1
ATOM 1303 C CA . VAL A 1 182 ? 6.887 -44.809 -77.772 1.00 15.85 177 VAL A CA 1
ATOM 1304 C C . VAL A 1 182 ? 6.616 -46.189 -78.330 1.00 14.93 177 VAL A C 1
ATOM 1305 O O . VAL A 1 182 ? 5.474 -46.575 -78.514 1.00 17.67 177 VAL A O 1
ATOM 1309 N N . SER A 1 183 ? 7.667 -46.932 -78.613 1.00 25.43 178 SER A N 1
ATOM 1310 C CA . SER A 1 183 ? 7.551 -48.144 -79.397 1.00 25.37 178 SER A CA 1
ATOM 1311 C C . SER A 1 183 ? 8.469 -49.250 -78.838 1.00 27.69 178 SER A C 1
ATOM 1312 O O . SER A 1 183 ? 9.635 -48.988 -78.469 1.00 23.76 178 SER A O 1
ATOM 1315 N N . GLY A 1 184 ? 7.938 -50.471 -78.759 1.00 19.22 179 GLY A N 1
ATOM 1316 C CA . GLY A 1 184 ? 8.753 -51.648 -78.488 1.00 22.51 179 GLY A CA 1
ATOM 1317 C C . GLY A 1 184 ? 9.212 -52.369 -79.755 1.00 23.81 179 GLY A C 1
ATOM 1318 O O . GLY A 1 184 ? 8.480 -52.425 -80.745 1.00 22.94 179 GLY A O 1
ATOM 1319 N N . HIS A 1 185 ? 10.429 -52.918 -79.729 1.00 27.96 180 HIS A N 1
ATOM 1320 C CA . HIS A 1 185 ? 11.026 -53.560 -80.913 1.00 27.14 180 HIS A CA 1
ATOM 1321 C C . HIS A 1 185 ? 11.755 -54.830 -80.562 1.00 26.30 180 HIS A C 1
ATOM 1322 O O . HIS A 1 185 ? 12.304 -54.956 -79.472 1.00 24.88 180 HIS A O 1
ATOM 1329 N N . ASP A 1 186 ? 11.765 -55.769 -81.500 1.00 31.08 181 ASP A N 1
ATOM 1330 C CA . ASP A 1 186 ? 12.399 -57.057 -81.280 1.00 27.52 181 ASP A CA 1
ATOM 1331 C C . ASP A 1 186 ? 13.911 -56.869 -81.293 1.00 29.70 181 ASP A C 1
ATOM 1332 O O . ASP A 1 186 ? 14.451 -56.246 -82.203 1.00 28.12 181 ASP A O 1
ATOM 1337 N N . SER A 1 187 ? 14.597 -57.414 -80.294 1.00 29.75 182 SER A N 1
ATOM 1338 C CA . SER A 1 187 ? 16.042 -57.227 -80.184 1.00 26.85 182 SER A CA 1
ATOM 1339 C C . SER A 1 187 ? 16.856 -57.946 -81.267 1.00 27.41 182 SER A C 1
ATOM 1340 O O . SER A 1 187 ? 18.014 -57.613 -81.508 1.00 28.97 182 SER A O 1
ATOM 1343 N N . ALA A 1 188 ? 16.259 -58.920 -81.934 1.00 28.11 183 ALA A N 1
ATOM 1344 C CA . ALA A 1 188 ? 16.987 -59.637 -82.973 1.00 26.92 183 ALA A CA 1
ATOM 1345 C C . ALA A 1 188 ? 16.662 -59.112 -84.369 1.00 28.00 183 ALA A C 1
ATOM 1346 O O . ALA A 1 188 ? 17.527 -59.071 -85.237 1.00 28.34 183 ALA A O 1
ATOM 1348 N N . THR A 1 189 ? 15.424 -58.698 -84.600 1.00 21.60 184 THR A N 1
ATOM 1349 C CA . THR A 1 189 ? 15.075 -58.277 -85.947 1.00 23.11 184 THR A CA 1
ATOM 1350 C C . THR A 1 189 ? 14.819 -56.786 -86.048 1.00 25.36 184 THR A C 1
ATOM 1351 O O . THR A 1 189 ? 14.937 -56.201 -87.126 1.00 26.54 184 THR A O 1
ATOM 1355 N N . GLY A 1 190 ? 14.475 -56.170 -84.919 1.00 35.11 185 GLY A N 1
ATOM 1356 C CA . GLY A 1 190 ? 14.138 -54.759 -84.898 1.00 32.04 185 GLY A CA 1
ATOM 1357 C C . GLY A 1 190 ? 12.705 -54.503 -85.335 1.00 35.73 185 GLY A C 1
ATOM 1358 O O . GLY A 1 190 ? 12.295 -53.344 -85.465 1.00 36.55 185 GLY A O 1
ATOM 1359 N N . GLU A 1 191 ? 11.931 -55.560 -85.568 1.00 21.78 186 GLU A N 1
ATOM 1360 C CA . GLU A 1 191 ? 10.534 -55.338 -85.918 1.00 27.17 186 GLU A CA 1
ATOM 1361 C C . GLU A 1 191 ? 9.692 -54.846 -84.725 1.00 27.94 186 GLU A C 1
ATOM 1362 O O . GLU A 1 191 ? 9.949 -55.178 -83.560 1.00 26.97 186 GLU A O 1
ATOM 1368 N N . GLU A 1 192 ? 8.703 -54.019 -85.027 1.00 22.90 187 GLU A N 1
ATOM 1369 C CA . GLU A 1 192 ? 7.912 -53.389 -83.988 1.00 25.03 187 GLU A CA 1
ATOM 1370 C C . GLU A 1 192 ? 6.918 -54.364 -83.346 1.00 24.13 187 GLU A C 1
ATOM 1371 O O . GLU A 1 192 ? 6.221 -55.116 -84.029 1.00 22.08 187 GLU A O 1
ATOM 1377 N N . LEU A 1 193 ? 6.869 -54.354 -82.021 1.00 22.53 188 LEU A N 1
ATOM 1378 C CA . LEU A 1 193 ? 5.978 -55.250 -81.312 1.00 21.82 188 LEU A CA 1
ATOM 1379 C C . LEU A 1 193 ? 4.748 -54.508 -80.816 1.00 24.45 188 LEU A C 1
ATOM 1380 O O . LEU A 1 193 ? 3.677 -55.105 -80.672 1.00 26.82 188 LEU A O 1
ATOM 1385 N N . TRP A 1 194 ? 4.901 -53.210 -80.561 1.00 17.72 189 TRP A N 1
ATOM 1386 C CA . TRP A 1 194 ? 3.814 -52.412 -80.013 1.00 19.45 189 TRP A CA 1
ATOM 1387 C C . TRP A 1 194 ? 4.157 -50.939 -80.079 1.00 23.14 189 TRP A C 1
ATOM 1388 O O . TRP A 1 194 ? 5.330 -50.567 -80.101 1.00 23.13 189 TRP A O 1
ATOM 1399 N N . ARG A 1 195 ? 3.134 -50.094 -80.106 1.00 19.26 190 ARG A N 1
ATOM 1400 C CA . ARG A 1 195 ? 3.373 -48.678 -79.934 1.00 23.05 190 ARG A CA 1
ATOM 1401 C C . ARG A 1 195 ? 2.241 -48.043 -79.147 1.00 21.23 190 ARG A C 1
ATOM 1402 O O . ARG A 1 195 ? 1.090 -48.427 -79.295 1.00 23.99 190 ARG A O 1
ATOM 1410 N N . ASN A 1 196 ? 2.585 -47.094 -78.286 1.00 22.06 191 ASN A N 1
ATOM 1411 C CA . ASN A 1 196 ? 1.597 -46.304 -77.562 1.00 24.73 191 ASN A CA 1
ATOM 1412 C C . ASN A 1 196 ? 1.684 -44.857 -78.008 1.00 25.85 191 ASN A C 1
ATOM 1413 O O . ASN A 1 196 ? 2.779 -44.312 -78.092 1.00 26.22 191 ASN A O 1
ATOM 1418 N N . TYR A 1 197 ? 0.555 -44.221 -78.294 1.00 20.45 192 TYR A N 1
ATOM 1419 C CA . TYR A 1 197 ? 0.598 -42.777 -78.477 1.00 23.79 192 TYR A CA 1
ATOM 1420 C C . TYR A 1 197 ? 0.311 -42.116 -77.149 1.00 25.96 192 TYR A C 1
ATOM 1421 O O . TYR A 1 197 ? -0.041 -42.799 -76.183 1.00 30.61 192 TYR A O 1
ATOM 1430 N N . PHE A 1 198 ? 0.461 -40.797 -77.089 1.00 31.02 193 PHE A N 1
ATOM 1431 C CA . PHE A 1 198 ? 0.275 -40.085 -75.826 1.00 29.09 193 PHE A CA 1
ATOM 1432 C C . PHE A 1 198 ? -1.083 -39.414 -75.722 1.00 29.11 193 PHE A C 1
ATOM 1433 O O . PHE A 1 198 ? -1.686 -39.402 -74.656 1.00 31.86 193 PHE A O 1
ATOM 1441 N N . ILE A 1 199 ? -1.552 -38.864 -76.840 1.00 36.04 194 ILE A N 1
ATOM 1442 C CA . ILE A 1 199 ? -2.688 -37.945 -76.854 1.00 38.31 194 ILE A CA 1
ATOM 1443 C C . ILE A 1 199 ? -3.884 -38.479 -77.630 1.00 41.97 194 ILE A C 1
ATOM 1444 O O . ILE A 1 199 ? -3.744 -38.835 -78.805 1.00 38.43 194 ILE A O 1
ATOM 1449 N N . PRO A 1 200 ? -5.070 -38.506 -76.986 1.00 46.57 195 PRO A N 1
ATOM 1450 C CA . PRO A 1 200 ? -6.353 -38.910 -77.582 1.00 40.28 195 PRO A CA 1
ATOM 1451 C C . PRO A 1 200 ? -6.695 -38.145 -78.845 1.00 41.84 195 PRO A C 1
ATOM 1452 O O . PRO A 1 200 ? -6.123 -37.088 -79.092 1.00 54.37 195 PRO A O 1
ATOM 1456 N N . ARG A 1 201 ? -7.615 -38.689 -79.635 1.00 39.87 196 ARG A N 1
ATOM 1457 C CA . ARG A 1 201 ? -8.119 -38.035 -80.839 1.00 43.46 196 ARG A CA 1
ATOM 1458 C C . ARG A 1 201 ? -9.462 -37.353 -80.536 1.00 43.37 196 ARG A C 1
ATOM 1459 O O . ARG A 1 201 ? -10.226 -37.825 -79.690 1.00 37.88 196 ARG A O 1
ATOM 1461 N N . ALA A 1 202 ? -9.750 -36.247 -81.221 1.00 56.24 197 ALA A N 1
ATOM 1462 C CA . ALA A 1 202 ? -10.997 -35.506 -80.983 1.00 63.29 197 ALA A CA 1
ATOM 1463 C C . ALA A 1 202 ? -12.196 -35.976 -81.838 1.00 60.35 197 ALA A C 1
ATOM 1464 O O . ALA A 1 202 ? -12.110 -36.125 -83.067 1.00 58.17 197 ALA A O 1
ATOM 1466 N N . ARG A 1 217 ? 6.477 -24.512 -77.358 1.00 74.42 212 ARG A N 1
ATOM 1467 C CA . ARG A 1 217 ? 6.301 -25.523 -78.405 1.00 91.39 212 ARG A CA 1
ATOM 1468 C C . ARG A 1 217 ? 7.618 -25.917 -79.096 1.00 88.14 212 ARG A C 1
ATOM 1469 O O . ARG A 1 217 ? 7.827 -25.619 -80.278 1.00 87.01 212 ARG A O 1
ATOM 1471 N N . TRP A 1 218 ? 8.488 -26.601 -78.352 1.00 103.40 213 TRP A N 1
ATOM 1472 C CA . TRP A 1 218 ? 9.797 -27.029 -78.854 1.00 104.65 213 TRP A CA 1
ATOM 1473 C C . TRP A 1 218 ? 9.737 -28.493 -79.295 1.00 105.12 213 TRP A C 1
ATOM 1474 O O . TRP A 1 218 ? 9.135 -28.817 -80.326 1.00 105.77 213 TRP A O 1
ATOM 1485 N N . MET A 1 219 ? 10.357 -29.375 -78.512 1.00 78.57 214 MET A N 1
ATOM 1486 C CA . MET A 1 219 ? 10.387 -30.799 -78.840 1.00 81.15 214 MET A CA 1
ATOM 1487 C C . MET A 1 219 ? 9.118 -31.487 -78.319 1.00 76.13 214 MET A C 1
ATOM 1488 O O . MET A 1 219 ? 8.601 -31.118 -77.257 1.00 69.25 214 MET A O 1
ATOM 1493 N N . THR A 1 220 ? 8.613 -32.468 -79.072 1.00 98.08 215 THR A N 1
ATOM 1494 C CA . THR A 1 220 ? 7.349 -33.137 -78.730 1.00 99.92 215 THR A CA 1
ATOM 1495 C C . THR A 1 220 ? 7.364 -34.666 -78.899 1.00 99.77 215 THR A C 1
ATOM 1496 O O . THR A 1 220 ? 7.399 -35.180 -80.027 1.00 101.46 215 THR A O 1
ATOM 1500 N N . GLY A 1 221 ? 7.323 -35.394 -77.785 1.00 70.45 216 GLY A N 1
ATOM 1501 C CA . GLY A 1 221 ? 7.087 -36.821 -77.865 1.00 70.26 216 GLY A CA 1
ATOM 1502 C C . GLY A 1 221 ? 8.107 -37.801 -77.302 1.00 82.21 216 GLY A C 1
ATOM 1503 O O . GLY A 1 221 ? 8.597 -38.689 -78.032 1.00 80.09 216 GLY A O 1
ATOM 1504 N N . ALA A 1 222 ? 8.408 -37.666 -76.011 1.00 60.11 217 ALA A N 1
ATOM 1505 C CA . ALA A 1 222 ? 9.263 -38.632 -75.302 1.00 65.39 217 ALA A CA 1
ATOM 1506 C C . ALA A 1 222 ? 10.695 -38.798 -75.857 1.00 62.87 217 ALA A C 1
ATOM 1507 O O . ALA A 1 222 ? 11.133 -39.915 -76.177 1.00 63.44 217 ALA A O 1
ATOM 1509 N N . TRP A 1 223 ? 11.419 -37.683 -75.944 1.00 39.08 218 TRP A N 1
ATOM 1510 C CA . TRP A 1 223 ? 12.819 -37.677 -76.391 1.00 43.20 218 TRP A CA 1
ATOM 1511 C C . TRP A 1 223 ? 13.737 -37.639 -75.173 1.00 33.54 218 TRP A C 1
ATOM 1512 O O . TRP A 1 223 ? 14.934 -37.388 -75.276 1.00 34.37 218 TRP A O 1
ATOM 1523 N N . GLY A 1 224 ? 13.146 -37.846 -74.008 1.00 36.93 219 GLY A N 1
ATOM 1524 C CA . GLY A 1 224 ? 13.903 -37.923 -72.780 1.00 33.45 219 GLY A CA 1
ATOM 1525 C C . GLY A 1 224 ? 14.287 -39.354 -72.483 1.00 28.67 219 GLY A C 1
ATOM 1526 O O . GLY A 1 224 ? 14.063 -40.256 -73.283 1.00 28.85 219 GLY A O 1
ATOM 1527 N N . GLN A 1 225 ? 14.874 -39.561 -71.320 1.00 30.57 220 GLN A N 1
ATOM 1528 C CA . GLN A 1 225 ? 15.470 -40.839 -71.020 1.00 29.48 220 GLN A CA 1
ATOM 1529 C C . GLN A 1 225 ? 14.386 -41.781 -70.525 1.00 27.35 220 GLN A C 1
ATOM 1530 O O . GLN A 1 225 ? 13.460 -41.365 -69.835 1.00 34.23 220 GLN A O 1
ATOM 1536 N N . ILE A 1 226 ? 14.485 -43.045 -70.912 1.00 24.12 221 ILE A N 1
ATOM 1537 C CA . ILE A 1 226 ? 13.472 -44.039 -70.571 1.00 22.78 221 ILE A CA 1
ATOM 1538 C C . ILE A 1 226 ? 14.038 -44.947 -69.488 1.00 19.16 221 ILE A C 1
ATOM 1539 O O . ILE A 1 226 ? 15.189 -45.343 -69.577 1.00 20.50 221 ILE A O 1
ATOM 1544 N N . THR A 1 227 ? 13.258 -45.274 -68.461 1.00 23.51 222 THR A N 1
ATOM 1545 C CA . THR A 1 227 ? 13.795 -46.082 -67.351 1.00 24.30 222 THR A CA 1
ATOM 1546 C C . THR A 1 227 ? 13.108 -47.433 -67.152 1.00 24.77 222 THR A C 1
ATOM 1547 O O . THR A 1 227 ? 11.897 -47.490 -66.917 1.00 25.76 222 THR A O 1
ATOM 1551 N N . TYR A 1 228 ? 13.891 -48.510 -67.223 1.00 17.37 223 TYR A N 1
ATOM 1552 C CA . TYR A 1 228 ? 13.359 -49.852 -67.010 1.00 18.65 223 TYR A CA 1
ATOM 1553 C C . TYR A 1 228 ? 13.699 -50.411 -65.632 1.00 16.58 223 TYR A C 1
ATOM 1554 O O . TYR A 1 228 ? 14.849 -50.459 -65.240 1.00 17.07 223 TYR A O 1
ATOM 1563 N N . ASP A 1 229 ? 12.698 -50.855 -64.898 1.00 19.32 224 ASP A N 1
ATOM 1564 C CA . ASP A 1 229 ? 13.002 -51.516 -63.651 1.00 23.25 224 ASP A CA 1
ATOM 1565 C C . ASP A 1 229 ? 12.829 -53.024 -63.788 1.00 24.28 224 ASP A C 1
ATOM 1566 O O . ASP A 1 229 ? 11.729 -53.509 -64.010 1.00 25.66 224 ASP A O 1
ATOM 1571 N N . PRO A 1 230 ? 13.926 -53.771 -63.660 1.00 21.60 225 PRO A N 1
ATOM 1572 C CA . PRO A 1 230 ? 13.805 -55.229 -63.754 1.00 22.23 225 PRO A CA 1
ATOM 1573 C C . PRO A 1 230 ? 13.080 -55.854 -62.560 1.00 21.93 225 PRO A C 1
ATOM 1574 O O . PRO A 1 230 ? 12.629 -56.978 -62.677 1.00 24.04 225 PRO A O 1
ATOM 1578 N N . VAL A 1 231 ? 12.946 -55.151 -61.441 1.00 22.17 226 VAL A N 1
ATOM 1579 C CA . VAL A 1 231 ? 12.367 -55.787 -60.263 1.00 22.20 226 VAL A CA 1
ATOM 1580 C C . VAL A 1 231 ? 10.853 -55.865 -60.373 1.00 24.70 226 VAL A C 1
ATOM 1581 O O . VAL A 1 231 ? 10.251 -56.909 -60.092 1.00 23.46 226 VAL A O 1
ATOM 1585 N N . THR A 1 232 ? 10.250 -54.759 -60.800 1.00 20.24 227 THR A N 1
ATOM 1586 C CA . THR A 1 232 ? 8.806 -54.672 -60.990 1.00 19.33 227 THR A CA 1
ATOM 1587 C C . THR A 1 232 ? 8.429 -54.958 -62.452 1.00 21.47 227 THR A C 1
ATOM 1588 O O . THR A 1 232 ? 7.251 -55.043 -62.805 1.00 22.17 227 THR A O 1
ATOM 1592 N N . ASN A 1 233 ? 9.449 -55.097 -63.293 1.00 25.02 228 ASN A N 1
ATOM 1593 C CA . ASN A 1 233 ? 9.284 -55.292 -64.726 1.00 24.52 228 ASN A CA 1
ATOM 1594 C C . ASN A 1 233 ? 8.450 -54.189 -65.403 1.00 27.14 228 ASN A C 1
ATOM 1595 O O . ASN A 1 233 ? 7.527 -54.452 -66.185 1.00 26.46 228 ASN A O 1
ATOM 1600 N N . LEU A 1 234 ? 8.796 -52.945 -65.095 1.00 25.02 229 LEU A N 1
ATOM 1601 C CA . LEU A 1 234 ? 8.079 -51.803 -65.637 1.00 22.16 229 LEU A CA 1
ATOM 1602 C C . LEU A 1 234 ? 9.016 -50.822 -66.326 1.00 19.30 229 LEU A C 1
ATOM 1603 O O . LEU A 1 234 ? 10.111 -50.550 -65.850 1.00 25.51 229 LEU A O 1
ATOM 1608 N N . VAL A 1 235 ? 8.580 -50.314 -67.464 1.00 20.70 230 VAL A N 1
ATOM 1609 C CA . VAL A 1 235 ? 9.296 -49.287 -68.193 1.00 23.09 230 VAL A CA 1
ATOM 1610 C C . VAL A 1 235 ? 8.615 -47.945 -67.915 1.00 24.89 230 VAL A C 1
ATOM 1611 O O . VAL A 1 235 ? 7.384 -47.852 -67.945 1.00 26.86 230 VAL A O 1
ATOM 1615 N N . HIS A 1 236 ? 9.406 -46.915 -67.633 1.00 21.38 231 HIS A N 1
ATOM 1616 C CA . HIS A 1 236 ? 8.871 -45.593 -67.323 1.00 21.44 231 HIS A CA 1
ATOM 1617 C C . HIS A 1 236 ? 9.348 -44.561 -68.334 1.00 21.33 231 HIS A C 1
ATOM 1618 O O . HIS A 1 236 ? 10.549 -44.424 -68.573 1.00 21.14 231 HIS A O 1
ATOM 1625 N N . TYR A 1 237 ? 8.405 -43.832 -68.915 1.00 23.09 232 TYR A N 1
ATOM 1626 C CA . TYR A 1 237 ? 8.735 -42.760 -69.859 1.00 28.95 232 TYR A CA 1
ATOM 1627 C C . TYR A 1 237 ? 7.794 -41.580 -69.684 1.00 25.74 232 TYR A C 1
ATOM 1628 O O . TYR A 1 237 ? 6.714 -41.723 -69.125 1.00 27.77 232 TYR A O 1
ATOM 1637 N N . GLY A 1 238 ? 8.206 -40.416 -70.164 1.00 14.18 233 GLY A N 1
ATOM 1638 C CA . GLY A 1 238 ? 7.377 -39.235 -70.059 1.00 16.00 233 GLY A CA 1
ATOM 1639 C C . GLY A 1 238 ? 7.036 -38.626 -71.404 1.00 16.57 233 GLY A C 1
ATOM 1640 O O . GLY A 1 238 ? 7.798 -38.722 -72.354 1.00 15.36 233 GLY A O 1
ATOM 1641 N N . SER A 1 239 ? 5.882 -37.984 -71.477 1.00 25.13 234 SER A N 1
ATOM 1642 C CA . SER A 1 239 ? 5.486 -37.278 -72.689 1.00 30.57 234 SER A CA 1
ATOM 1643 C C . SER A 1 239 ? 5.725 -35.797 -72.473 1.00 26.54 234 SER A C 1
ATOM 1644 O O . SER A 1 239 ? 6.032 -35.380 -71.369 1.00 28.03 234 SER A O 1
ATOM 1647 N N . THR A 1 240 ? 5.613 -35.004 -73.527 1.00 28.81 235 THR A N 1
ATOM 1648 C CA . THR A 1 240 ? 5.712 -33.549 -73.396 1.00 32.07 235 THR A CA 1
ATOM 1649 C C . THR A 1 240 ? 4.378 -32.911 -73.752 1.00 30.12 235 THR A C 1
ATOM 1650 O O . THR A 1 240 ? 3.415 -33.612 -74.058 1.00 30.06 235 THR A O 1
ATOM 1654 N N . ALA A 1 241 ? 4.312 -31.661 -73.433 1.00 70.09 236 ALA A N 1
ATOM 1655 C CA . ALA A 1 241 ? 3.139 -31.078 -73.809 1.00 72.21 236 ALA A CA 1
ATOM 1656 C C . ALA A 1 241 ? 3.464 -31.282 -75.224 1.00 75.51 236 ALA A C 1
ATOM 1657 O O . ALA A 1 241 ? 4.203 -32.125 -75.679 1.00 78.87 236 ALA A O 1
ATOM 1659 N N . VAL A 1 242 ? 2.843 -30.381 -75.977 1.00 87.69 237 VAL A N 1
ATOM 1660 C CA . VAL A 1 242 ? 2.887 -30.341 -77.432 1.00 94.52 237 VAL A CA 1
ATOM 1661 C C . VAL A 1 242 ? 2.922 -28.918 -77.994 1.00 91.46 237 VAL A C 1
ATOM 1662 O O . VAL A 1 242 ? 2.121 -28.063 -77.628 1.00 95.71 237 VAL A O 1
ATOM 1666 N N . GLY A 1 255 ? -9.815 -28.093 -69.555 1.00 55.13 250 GLY A N 1
ATOM 1667 C CA . GLY A 1 255 ? -9.222 -29.387 -69.275 1.00 54.81 250 GLY A CA 1
ATOM 1668 C C . GLY A 1 255 ? -7.717 -29.356 -69.055 1.00 54.99 250 GLY A C 1
ATOM 1669 O O . GLY A 1 255 ? -7.071 -28.319 -69.222 1.00 51.47 250 GLY A O 1
ATOM 1670 N N . THR A 1 256 ? -7.162 -30.510 -68.688 1.00 50.92 251 THR A N 1
ATOM 1671 C CA . THR A 1 256 ? -5.736 -30.637 -68.373 1.00 48.33 251 THR A CA 1
ATOM 1672 C C . THR A 1 256 ? -4.855 -30.795 -69.613 1.00 50.76 251 THR A C 1
ATOM 1673 O O . THR A 1 256 ? -3.621 -30.802 -69.502 1.00 43.79 251 THR A O 1
ATOM 1677 N N . LEU A 1 257 ? -5.494 -30.907 -70.778 1.00 74.29 252 LEU A N 1
ATOM 1678 C CA . LEU A 1 257 ? -4.834 -31.376 -71.997 1.00 74.56 252 LEU A CA 1
ATOM 1679 C C . LEU A 1 257 ? -4.257 -32.777 -71.751 1.00 67.35 252 LEU A C 1
ATOM 1680 O O . LEU A 1 257 ? -3.054 -32.969 -71.615 1.00 66.00 252 LEU A O 1
ATOM 1682 N N . TYR A 1 258 ? -5.157 -33.745 -71.651 1.00 58.48 253 TYR A N 1
ATOM 1683 C CA . TYR A 1 258 ? -4.831 -35.150 -71.432 1.00 59.27 253 TYR A CA 1
ATOM 1684 C C . TYR A 1 258 ? -4.212 -35.694 -72.718 1.00 54.43 253 TYR A C 1
ATOM 1685 O O . TYR A 1 258 ? -4.611 -35.248 -73.788 1.00 67.84 253 TYR A O 1
ATOM 1694 N N . GLY A 1 259 ? -3.225 -36.592 -72.675 1.00 30.37 254 GLY A N 1
ATOM 1695 C CA . GLY A 1 259 ? -2.394 -36.910 -71.534 1.00 27.41 254 GLY A CA 1
ATOM 1696 C C . GLY A 1 259 ? -1.029 -36.341 -71.905 1.00 30.44 254 GLY A C 1
ATOM 1697 O O . GLY A 1 259 ? -0.119 -37.024 -72.395 1.00 17.74 254 GLY A O 1
ATOM 1698 N N . THR A 1 260 ? -0.926 -35.038 -71.697 1.00 39.42 255 THR A N 1
ATOM 1699 C CA . THR A 1 260 ? 0.224 -34.248 -72.067 1.00 30.62 255 THR A CA 1
ATOM 1700 C C . THR A 1 260 ? 1.117 -34.244 -70.837 1.00 34.91 255 THR A C 1
ATOM 1701 O O . THR A 1 260 ? 0.602 -34.322 -69.712 1.00 32.02 255 THR A O 1
ATOM 1705 N N . ASN A 1 261 ? 2.436 -34.184 -71.045 1.00 27.60 256 ASN A N 1
ATOM 1706 C CA . ASN A 1 261 ? 3.399 -34.146 -69.947 1.00 21.83 256 ASN A CA 1
ATOM 1707 C C . ASN A 1 261 ? 3.078 -35.194 -68.915 1.00 22.98 256 ASN A C 1
ATOM 1708 O O . ASN A 1 261 ? 2.883 -34.878 -67.737 1.00 26.38 256 ASN A O 1
ATOM 1713 N N . THR A 1 262 ? 2.986 -36.441 -69.360 1.00 29.37 257 THR A N 1
ATOM 1714 C CA . THR A 1 262 ? 2.518 -37.508 -68.487 1.00 32.14 257 THR A CA 1
ATOM 1715 C C . THR A 1 262 ? 3.566 -38.599 -68.266 1.00 27.00 257 THR A C 1
ATOM 1716 O O . THR A 1 262 ? 4.259 -38.995 -69.195 1.00 26.09 257 THR A O 1
ATOM 1720 N N . ARG A 1 263 ? 3.669 -39.076 -67.031 1.00 15.18 258 ARG A N 1
ATOM 1721 C CA . ARG A 1 263 ? 4.538 -40.191 -66.727 1.00 17.61 258 ARG A CA 1
ATOM 1722 C C . ARG A 1 263 ? 3.786 -41.506 -66.881 1.00 19.02 258 ARG A C 1
ATOM 1723 O O . ARG A 1 263 ? 2.729 -41.679 -66.305 1.00 20.78 258 ARG A O 1
ATOM 1731 N N . PHE A 1 264 ? 4.338 -42.417 -67.679 1.00 14.92 259 PHE A N 1
ATOM 1732 C CA . PHE A 1 264 ? 3.717 -43.696 -67.983 1.00 12.46 259 PHE A CA 1
ATOM 1733 C C . PHE A 1 264 ? 4.564 -44.857 -67.491 1.00 17.70 259 PHE A C 1
ATOM 1734 O O . PHE A 1 264 ? 5.788 -44.883 -67.675 1.00 19.98 259 PHE A O 1
ATOM 1742 N N . ALA A 1 265 ? 3.915 -45.832 -66.867 1.00 17.27 260 ALA A N 1
ATOM 1743 C CA . ALA A 1 265 ? 4.603 -47.054 -66.483 1.00 16.60 260 ALA A CA 1
ATOM 1744 C C . ALA A 1 265 ? 3.979 -48.228 -67.251 1.00 20.31 260 ALA A C 1
ATOM 1745 O O . ALA A 1 265 ? 2.803 -48.579 -67.061 1.00 18.17 260 ALA A O 1
ATOM 1747 N N . VAL A 1 266 ? 4.759 -48.822 -68.143 1.00 20.37 261 VAL A N 1
ATOM 1748 C CA . VAL A 1 266 ? 4.199 -49.804 -69.054 1.00 20.10 261 VAL A CA 1
ATOM 1749 C C . VAL A 1 266 ? 4.957 -51.103 -68.953 1.00 20.85 261 VAL A C 1
ATOM 1750 O O . VAL A 1 266 ? 6.083 -51.119 -68.470 1.00 21.67 261 VAL A O 1
ATOM 1754 N N . ARG A 1 267 ? 4.346 -52.192 -69.410 1.00 23.03 262 ARG A N 1
ATOM 1755 C CA . ARG A 1 267 ? 5.064 -53.458 -69.501 1.00 25.03 262 ARG A CA 1
ATOM 1756 C C . ARG A 1 267 ? 5.856 -53.524 -70.799 1.00 24.73 262 ARG A C 1
ATOM 1757 O O . ARG A 1 267 ? 5.423 -53.021 -71.833 1.00 21.90 262 ARG A O 1
ATOM 1765 N N . PRO A 1 268 ? 7.038 -54.139 -70.742 1.00 28.81 263 PRO A N 1
ATOM 1766 C CA . PRO A 1 268 ? 7.973 -54.008 -71.866 1.00 31.66 263 PRO A CA 1
ATOM 1767 C C . PRO A 1 268 ? 7.642 -54.900 -73.063 1.00 28.05 263 PRO A C 1
ATOM 1768 O O . PRO A 1 268 ? 7.825 -54.474 -74.203 1.00 27.70 263 PRO A O 1
ATOM 1772 N N . ASP A 1 269 ? 7.167 -56.113 -72.816 1.00 31.29 264 ASP A N 1
ATOM 1773 C CA . ASP A 1 269 ? 6.883 -57.025 -73.919 1.00 34.02 264 ASP A CA 1
ATOM 1774 C C . ASP A 1 269 ? 5.684 -56.553 -74.756 1.00 33.05 264 ASP A C 1
ATOM 1775 O O . ASP A 1 269 ? 5.671 -56.742 -75.974 1.00 32.61 264 ASP A O 1
ATOM 1780 N N . THR A 1 270 ? 4.700 -55.916 -74.109 1.00 30.07 265 THR A N 1
ATOM 1781 C CA . THR A 1 270 ? 3.435 -55.552 -74.778 1.00 28.53 265 THR A CA 1
ATOM 1782 C C . THR A 1 270 ? 3.114 -54.071 -74.820 1.00 23.24 265 THR A C 1
ATOM 1783 O O . THR A 1 270 ? 2.130 -53.683 -75.417 1.00 24.93 265 THR A O 1
ATOM 1787 N N . GLY A 1 271 ? 3.906 -53.243 -74.159 1.00 18.70 266 GLY A N 1
ATOM 1788 C CA . GLY A 1 271 ? 3.569 -51.838 -74.071 1.00 17.83 266 GLY A CA 1
ATOM 1789 C C . GLY A 1 271 ? 2.378 -51.476 -73.190 1.00 19.78 266 GLY A C 1
ATOM 1790 O O . GLY A 1 271 ? 2.131 -50.293 -72.988 1.00 19.72 266 GLY A O 1
ATOM 1791 N N . GLU A 1 272 ? 1.649 -52.457 -72.654 1.00 30.73 267 GLU A N 1
ATOM 1792 C CA . GLU A 1 272 ? 0.451 -52.150 -71.854 1.00 35.54 267 GLU A CA 1
ATOM 1793 C C . GLU A 1 272 ? 0.694 -51.197 -70.688 1.00 33.91 267 GLU A C 1
ATOM 1794 O O . GLU A 1 272 ? 1.735 -51.265 -70.036 1.00 35.11 267 GLU A O 1
ATOM 1800 N N . ILE A 1 273 ? -0.270 -50.312 -70.437 1.00 17.77 268 ILE A N 1
ATOM 1801 C CA . ILE A 1 273 ? -0.092 -49.233 -69.472 1.00 16.42 268 ILE A CA 1
ATOM 1802 C C . ILE A 1 273 ? -0.594 -49.592 -68.082 1.00 19.11 268 ILE A C 1
ATOM 1803 O O . ILE A 1 273 ? -1.782 -49.822 -67.884 1.00 26.08 268 ILE A O 1
ATOM 1808 N N . VAL A 1 274 ? 0.319 -49.641 -67.118 1.00 14.57 269 VAL A N 1
ATOM 1809 C CA . VAL A 1 274 ? -0.015 -50.092 -65.771 1.00 18.42 269 VAL A CA 1
ATOM 1810 C C . VAL A 1 274 ? -0.473 -48.953 -64.865 1.00 17.58 269 VAL A C 1
ATOM 1811 O O . VAL A 1 274 ? -1.449 -49.083 -64.112 1.00 17.31 269 VAL A O 1
ATOM 1815 N N . TRP A 1 275 ? 0.260 -47.849 -64.926 1.00 17.61 270 TRP A N 1
ATOM 1816 C CA . TRP A 1 275 ? -0.139 -46.630 -64.243 1.00 18.06 270 TRP A CA 1
ATOM 1817 C C . TRP A 1 275 ? 0.400 -45.394 -64.938 1.00 17.95 270 TRP A C 1
ATOM 1818 O O . TRP A 1 275 ? 1.419 -45.455 -65.621 1.00 17.78 270 TRP A O 1
ATOM 1829 N N . ARG A 1 276 ? -0.298 -44.279 -64.770 1.00 21.07 271 ARG A N 1
ATOM 1830 C CA . ARG A 1 276 ? 0.144 -43.013 -65.328 1.00 20.86 271 ARG A CA 1
ATOM 1831 C C . ARG A 1 276 ? -0.102 -41.892 -64.327 1.00 25.36 271 ARG A C 1
ATOM 1832 O O . ARG A 1 276 ? -0.837 -42.069 -63.351 1.00 24.80 271 ARG A O 1
ATOM 1840 N N . HIS A 1 277 ? 0.533 -40.748 -64.572 1.00 23.80 272 HIS A N 1
ATOM 1841 C CA . HIS A 1 277 ? 0.319 -39.543 -63.783 1.00 21.77 272 HIS A CA 1
ATOM 1842 C C . HIS A 1 277 ? 0.850 -38.323 -64.535 1.00 29.05 272 HIS A C 1
ATOM 1843 O O . HIS A 1 277 ? 2.009 -38.316 -64.980 1.00 29.79 272 HIS A O 1
ATOM 1850 N N . GLN A 1 278 ? 0.002 -37.301 -64.669 1.00 22.53 273 GLN A N 1
ATOM 1851 C CA . GLN A 1 278 ? 0.368 -36.055 -65.332 1.00 24.80 273 GLN A CA 1
ATOM 1852 C C . GLN A 1 278 ? 1.119 -35.124 -64.374 1.00 27.99 273 GLN A C 1
ATOM 1853 O O . GLN A 1 278 ? 0.597 -34.740 -63.331 1.00 25.92 273 GLN A O 1
ATOM 1859 N N . THR A 1 279 ? 2.342 -34.752 -64.728 1.00 29.86 274 THR A N 1
ATOM 1860 C CA . THR A 1 279 ? 3.149 -33.944 -63.826 1.00 26.48 274 THR A CA 1
ATOM 1861 C C . THR A 1 279 ? 3.091 -32.449 -64.120 1.00 32.99 274 THR A C 1
ATOM 1862 O O . THR A 1 279 ? 3.564 -31.657 -63.312 1.00 37.14 274 THR A O 1
ATOM 1866 N N . LEU A 1 280 ? 2.524 -32.061 -65.264 1.00 36.77 275 LEU A N 1
ATOM 1867 C CA . LEU A 1 280 ? 2.297 -30.639 -65.575 1.00 34.60 275 LEU A CA 1
ATOM 1868 C C . LEU A 1 280 ? 1.216 -30.430 -66.648 1.00 38.64 275 LEU A C 1
ATOM 1869 O O . LEU A 1 280 ? 1.500 -30.494 -67.852 1.00 40.04 275 LEU A O 1
ATOM 1874 N N . PRO A 1 281 ? -0.026 -30.170 -66.213 1.00 42.87 276 PRO A N 1
ATOM 1875 C CA . PRO A 1 281 ? -1.165 -30.098 -67.133 1.00 49.45 276 PRO A CA 1
ATOM 1876 C C . PRO A 1 281 ? -1.152 -28.945 -68.143 1.00 53.01 276 PRO A C 1
ATOM 1877 O O . PRO A 1 281 ? -1.052 -29.193 -69.345 1.00 62.46 276 PRO A O 1
ATOM 1881 N N . ARG A 1 282 ? -1.258 -27.710 -67.691 1.00 49.77 277 ARG A N 1
ATOM 1882 C CA . ARG A 1 282 ? -1.596 -26.642 -68.636 1.00 62.05 277 ARG A CA 1
ATOM 1883 C C . ARG A 1 282 ? -0.344 -25.961 -69.164 1.00 65.18 277 ARG A C 1
ATOM 1884 O O . ARG A 1 282 ? -0.118 -24.774 -68.918 1.00 65.04 277 ARG A O 1
ATOM 1892 N N . ASP A 1 283 ? 0.467 -26.711 -69.898 1.00 57.76 278 ASP A N 1
ATOM 1893 C CA . ASP A 1 283 ? 1.826 -26.277 -70.177 1.00 49.85 278 ASP A CA 1
ATOM 1894 C C . ASP A 1 283 ? 1.905 -25.322 -71.351 1.00 55.85 278 ASP A C 1
ATOM 1895 O O . ASP A 1 283 ? 1.632 -25.700 -72.493 1.00 54.22 278 ASP A O 1
ATOM 1900 N N . ASN A 1 284 ? 2.291 -24.084 -71.052 1.00 54.37 279 ASN A N 1
ATOM 1901 C CA . ASN A 1 284 ? 2.472 -23.059 -72.072 1.00 59.47 279 ASN A CA 1
ATOM 1902 C C . ASN A 1 284 ? 3.922 -22.612 -72.138 1.00 58.27 279 ASN A C 1
ATOM 1903 O O . ASN A 1 284 ? 4.235 -21.554 -72.682 1.00 53.54 279 ASN A O 1
ATOM 1908 N N . TRP A 1 285 ? 4.808 -23.430 -71.585 1.00 51.00 280 TRP A N 1
ATOM 1909 C CA . TRP A 1 285 ? 6.193 -23.026 -71.433 1.00 47.47 280 TRP A CA 1
ATOM 1910 C C . TRP A 1 285 ? 7.155 -24.075 -71.931 1.00 40.95 280 TRP A C 1
ATOM 1911 O O . TRP A 1 285 ? 8.360 -23.952 -71.731 1.00 42.98 280 TRP A O 1
ATOM 1922 N N . ASP A 1 286 ? 6.616 -25.101 -72.578 1.00 41.50 281 ASP A N 1
ATOM 1923 C CA . ASP A 1 286 ? 7.423 -26.174 -73.147 1.00 42.74 281 ASP A CA 1
ATOM 1924 C C . ASP A 1 286 ? 8.320 -26.831 -72.089 1.00 42.32 281 ASP A C 1
ATOM 1925 O O . ASP A 1 286 ? 9.554 -26.810 -72.176 1.00 38.34 281 ASP A O 1
ATOM 1930 N N . GLN A 1 287 ? 7.684 -27.406 -71.076 1.00 38.37 282 GLN A N 1
ATOM 1931 C CA . GLN A 1 287 ? 8.410 -27.865 -69.906 1.00 33.18 282 GLN A CA 1
ATOM 1932 C C . GLN A 1 287 ? 8.780 -29.343 -69.941 1.00 28.82 282 GLN A C 1
ATOM 1933 O O . GLN A 1 287 ? 9.604 -29.798 -69.150 1.00 31.10 282 GLN A O 1
ATOM 1939 N N . GLU A 1 288 ? 8.172 -30.075 -70.866 1.00 31.72 283 GLU A N 1
ATOM 1940 C CA . GLU A 1 288 ? 8.654 -31.395 -71.285 1.00 39.41 283 GLU A CA 1
ATOM 1941 C C . GLU A 1 288 ? 8.975 -32.348 -70.139 1.00 33.70 283 GLU A C 1
ATOM 1942 O O . GLU A 1 288 ? 10.149 -32.549 -69.794 1.00 31.25 283 GLU A O 1
ATOM 1948 N N . CYS A 1 289 ? 7.937 -32.930 -69.558 1.00 23.82 284 CYS A N 1
ATOM 1949 C CA . CYS A 1 289 ? 8.118 -33.840 -68.435 1.00 29.49 284 CYS A CA 1
ATOM 1950 C C . CYS A 1 289 ? 8.587 -35.212 -68.888 1.00 25.89 284 CYS A C 1
ATOM 1951 O O . CYS A 1 289 ? 7.904 -36.201 -68.670 1.00 32.35 284 CYS A O 1
ATOM 1954 N N . THR A 1 290 ? 9.761 -35.273 -69.494 1.00 16.92 285 THR A N 1
ATOM 1955 C CA . THR A 1 290 ? 10.182 -36.457 -70.206 1.00 15.90 285 THR A CA 1
ATOM 1956 C C . THR A 1 290 ? 11.584 -36.923 -69.767 1.00 19.88 285 THR A C 1
ATOM 1957 O O . THR A 1 290 ? 12.161 -37.868 -70.321 1.00 15.03 285 THR A O 1
ATOM 1961 N N . PHE A 1 291 ? 12.134 -36.272 -68.755 1.00 22.21 286 PHE A N 1
ATOM 1962 C CA . PHE A 1 291 ? 13.467 -36.650 -68.312 1.00 24.43 286 PHE A CA 1
ATOM 1963 C C . PHE A 1 291 ? 13.486 -37.875 -67.408 1.00 22.45 286 PHE A C 1
ATOM 1964 O O . PHE A 1 291 ? 12.439 -38.364 -66.975 1.00 19.43 286 PHE A O 1
ATOM 1972 N N . GLU A 1 292 ? 14.693 -38.366 -67.152 1.00 25.59 287 GLU A N 1
ATOM 1973 C CA . GLU A 1 292 ? 14.880 -39.613 -66.432 1.00 24.16 287 GLU A CA 1
ATOM 1974 C C . GLU A 1 292 ? 14.337 -39.524 -65.015 1.00 21.46 287 GLU A C 1
ATOM 1975 O O . GLU A 1 292 ? 14.504 -38.520 -64.318 1.00 22.86 287 GLU A O 1
ATOM 1981 N N . MET A 1 293 ? 13.625 -40.577 -64.638 1.00 22.33 288 MET A N 1
ATOM 1982 C CA . MET A 1 293 ? 13.129 -40.790 -63.291 1.00 19.63 288 MET A CA 1
ATOM 1983 C C . MET A 1 293 ? 13.799 -42.071 -62.871 1.00 19.18 288 MET A C 1
ATOM 1984 O O . MET A 1 293 ? 14.139 -42.899 -63.713 1.00 18.17 288 MET A O 1
ATOM 1989 N N . MET A 1 294 ? 14.019 -42.247 -61.580 1.00 26.12 289 MET A N 1
ATOM 1990 C CA . MET A 1 294 ? 14.801 -43.400 -61.138 1.00 24.60 289 MET A CA 1
ATOM 1991 C C . MET A 1 294 ? 14.020 -44.263 -60.170 1.00 24.26 289 MET A C 1
ATOM 1992 O O . MET A 1 294 ? 13.220 -43.755 -59.391 1.00 25.66 289 MET A O 1
ATOM 1997 N N . VAL A 1 295 ? 14.229 -45.571 -60.251 1.00 13.51 290 VAL A N 1
ATOM 1998 C CA . VAL A 1 295 ? 13.494 -46.512 -59.432 1.00 11.93 290 VAL A CA 1
ATOM 1999 C C . VAL A 1 295 ? 14.398 -47.072 -58.344 1.00 16.20 290 VAL A C 1
ATOM 2000 O O . VAL A 1 295 ? 15.450 -47.639 -58.642 1.00 17.36 290 VAL A O 1
ATOM 2004 N N . THR A 1 296 ? 13.990 -46.920 -57.085 1.00 16.13 291 THR A N 1
ATOM 2005 C CA . THR A 1 296 ? 14.817 -47.364 -55.968 1.00 16.50 291 THR A CA 1
ATOM 2006 C C . THR A 1 296 ? 14.016 -47.689 -54.716 1.00 19.15 291 THR A C 1
ATOM 2007 O O . THR A 1 296 ? 12.851 -47.303 -54.591 1.00 18.61 291 THR A O 1
ATOM 2011 N N . ASN A 1 297 ? 14.656 -48.389 -53.783 1.00 20.00 292 ASN A N 1
ATOM 2012 C CA . ASN A 1 297 ? 14.058 -48.640 -52.481 1.00 20.90 292 ASN A CA 1
ATOM 2013 C C . ASN A 1 297 ? 14.352 -47.524 -51.507 1.00 24.68 292 ASN A C 1
ATOM 2014 O O . ASN A 1 297 ? 15.493 -47.107 -51.350 1.00 27.36 292 ASN A O 1
ATOM 2019 N N . VAL A 1 298 ? 13.325 -47.032 -50.836 1.00 31.97 293 VAL A N 1
ATOM 2020 C CA . VAL A 1 298 ? 13.551 -45.948 -49.895 1.00 35.69 293 VAL A CA 1
ATOM 2021 C C . VAL A 1 298 ? 12.687 -46.095 -48.649 1.00 32.70 293 VAL A C 1
ATOM 2022 O O . VAL A 1 298 ? 11.630 -46.701 -48.687 1.00 33.71 293 VAL A O 1
ATOM 2026 N N . ASP A 1 299 ? 13.187 -45.584 -47.533 1.00 39.33 294 ASP A N 1
ATOM 2027 C CA . ASP A 1 299 ? 12.389 -45.403 -46.342 1.00 37.56 294 ASP A CA 1
ATOM 2028 C C . ASP A 1 299 ? 11.563 -44.146 -46.561 1.00 37.72 294 ASP A C 1
ATOM 2029 O O . ASP A 1 299 ? 12.080 -43.026 -46.461 1.00 38.34 294 ASP A O 1
ATOM 2034 N N . VAL A 1 300 ? 10.291 -44.328 -46.892 1.00 17.28 295 VAL A N 1
ATOM 2035 C CA . VAL A 1 300 ? 9.432 -43.198 -47.188 1.00 17.93 295 VAL A CA 1
ATOM 2036 C C . VAL A 1 300 ? 9.052 -42.461 -45.913 1.00 23.69 295 VAL A C 1
ATOM 2037 O O . VAL A 1 300 ? 8.271 -42.950 -45.097 1.00 26.19 295 VAL A O 1
ATOM 2041 N N . GLN A 1 301 ? 9.605 -41.268 -45.763 1.00 29.87 296 GLN A N 1
ATOM 2042 C CA . GLN A 1 301 ? 9.550 -40.550 -44.509 1.00 31.21 296 GLN A CA 1
ATOM 2043 C C . GLN A 1 301 ? 9.528 -39.054 -44.779 1.00 32.62 296 GLN A C 1
ATOM 2044 O O . GLN A 1 301 ? 10.331 -38.314 -44.212 1.00 35.47 296 GLN A O 1
ATOM 2050 N N . PRO A 1 302 ? 8.600 -38.595 -45.628 1.00 29.86 297 PRO A N 1
ATOM 2051 C CA . PRO A 1 302 ? 8.653 -37.195 -46.063 1.00 30.15 297 PRO A CA 1
ATOM 2052 C C . PRO A 1 302 ? 8.490 -36.221 -44.895 1.00 33.33 297 PRO A C 1
ATOM 2053 O O . PRO A 1 302 ? 7.609 -36.413 -44.065 1.00 36.84 297 PRO A O 1
ATOM 2057 N N . SER A 1 303 ? 9.332 -35.194 -44.843 1.00 30.41 298 SER A N 1
ATOM 2058 C CA . SER A 1 303 ? 9.250 -34.161 -43.817 1.00 27.57 298 SER A CA 1
ATOM 2059 C C . SER A 1 303 ? 8.374 -32.992 -44.244 1.00 29.52 298 SER A C 1
ATOM 2060 O O . SER A 1 303 ? 8.362 -32.617 -45.408 1.00 31.10 298 SER A O 1
ATOM 2063 N N . THR A 1 304 ? 7.643 -32.413 -43.298 1.00 32.53 299 THR A N 1
ATOM 2064 C CA . THR A 1 304 ? 6.864 -31.208 -43.571 1.00 36.57 299 THR A CA 1
ATOM 2065 C C . THR A 1 304 ? 7.740 -29.956 -43.643 1.00 36.91 299 THR A C 1
ATOM 2066 O O . THR A 1 304 ? 7.271 -28.879 -44.017 1.00 36.28 299 THR A O 1
ATOM 2070 N N . GLU A 1 305 ? 9.012 -30.103 -43.283 1.00 37.57 300 GLU A N 1
ATOM 2071 C CA . GLU A 1 305 ? 9.973 -29.009 -43.371 1.00 39.22 300 GLU A CA 1
ATOM 2072 C C . GLU A 1 305 ? 10.811 -29.139 -44.653 1.00 41.83 300 GLU A C 1
ATOM 2073 O O . GLU A 1 305 ? 11.877 -28.526 -44.795 1.00 45.81 300 GLU A O 1
ATOM 2079 N N . MET A 1 306 ? 10.314 -29.967 -45.569 1.00 36.92 301 MET A N 1
ATOM 2080 C CA . MET A 1 306 ? 10.875 -30.152 -46.898 1.00 31.89 301 MET A CA 1
ATOM 2081 C C . MET A 1 306 ? 10.883 -28.778 -47.556 1.00 34.82 301 MET A C 1
ATOM 2082 O O . MET A 1 306 ? 9.873 -28.078 -47.505 1.00 34.15 301 MET A O 1
ATOM 2087 N N . GLU A 1 307 ? 12.009 -28.376 -48.151 1.00 34.28 302 GLU A N 1
ATOM 2088 C CA . GLU A 1 307 ? 12.062 -27.095 -48.859 1.00 36.70 302 GLU A CA 1
ATOM 2089 C C . GLU A 1 307 ? 11.295 -27.166 -50.161 1.00 35.25 302 GLU A C 1
ATOM 2090 O O . GLU A 1 307 ? 11.272 -28.195 -50.823 1.00 35.48 302 GLU A O 1
ATOM 2096 N N . GLY A 1 308 ? 10.657 -26.064 -50.519 1.00 36.94 303 GLY A N 1
ATOM 2097 C CA . GLY A 1 308 ? 9.887 -26.002 -51.745 1.00 34.93 303 GLY A CA 1
ATOM 2098 C C . GLY A 1 308 ? 8.696 -26.935 -51.735 1.00 34.72 303 GLY A C 1
ATOM 2099 O O . GLY A 1 308 ? 8.152 -27.250 -52.796 1.00 39.08 303 GLY A O 1
ATOM 2100 N N . LEU A 1 309 ? 8.295 -27.374 -50.543 1.00 28.80 304 LEU A N 1
ATOM 2101 C CA . LEU A 1 309 ? 7.231 -28.358 -50.392 1.00 28.06 304 LEU A CA 1
ATOM 2102 C C . LEU A 1 309 ? 5.933 -27.921 -51.056 1.00 32.50 304 LEU A C 1
ATOM 2103 O O . LEU A 1 309 ? 5.437 -26.822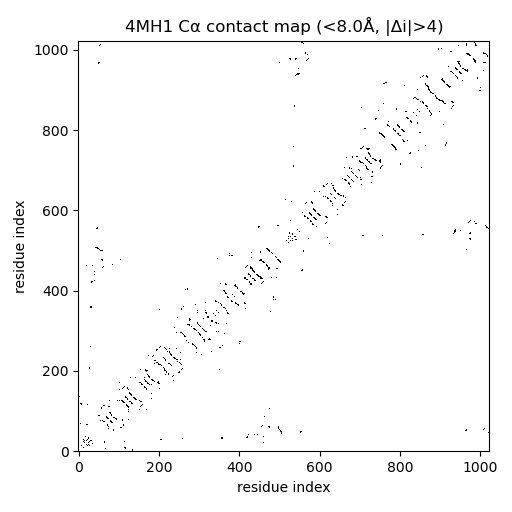 -50.806 1.00 32.84 304 LEU A O 1
ATOM 2108 N N . GLN A 1 310 ? 5.381 -28.787 -51.901 1.00 28.10 305 GLN A N 1
ATOM 2109 C CA . GLN A 1 310 ? 4.143 -28.473 -52.590 1.00 25.23 305 GLN A CA 1
ATOM 2110 C C . GLN A 1 310 ? 2.990 -29.278 -51.999 1.00 29.59 305 GLN A C 1
ATOM 2111 O O . GLN A 1 310 ? 1.872 -28.766 -51.875 1.00 28.15 305 GLN A O 1
ATOM 2117 N N . SER A 1 311 ? 3.275 -30.526 -51.622 1.00 25.13 306 SER A N 1
ATOM 2118 C CA . SER A 1 311 ? 2.247 -31.464 -51.179 1.00 23.03 306 SER A CA 1
ATOM 2119 C C . SER A 1 311 ? 2.778 -32.818 -50.769 1.00 28.33 306 SER A C 1
ATOM 2120 O O . SER A 1 311 ? 3.513 -33.463 -51.522 1.00 31.25 306 SER A O 1
ATOM 2123 N N . ILE A 1 312 ? 2.372 -33.262 -49.588 1.00 22.75 307 ILE A N 1
ATOM 2124 C CA . ILE A 1 312 ? 2.601 -34.634 -49.175 1.00 24.71 307 ILE A CA 1
ATOM 2125 C C . ILE A 1 312 ? 1.261 -35.331 -49.041 1.00 28.71 307 ILE A C 1
ATOM 2126 O O . ILE A 1 312 ? 0.373 -34.836 -48.336 1.00 28.03 307 ILE A O 1
ATOM 2131 N N . ASN A 1 313 ? 1.112 -36.469 -49.721 1.00 29.55 308 ASN A N 1
ATOM 2132 C CA . ASN A 1 313 ? -0.077 -37.302 -49.576 1.00 29.24 308 ASN A CA 1
ATOM 2133 C C . ASN A 1 313 ? -0.199 -37.751 -48.127 1.00 26.25 308 ASN A C 1
ATOM 2134 O O . ASN A 1 313 ? 0.646 -38.497 -47.646 1.00 27.53 308 ASN A O 1
ATOM 2139 N N . PRO A 1 314 ? -1.256 -37.297 -47.432 1.00 29.42 309 PRO A N 1
ATOM 2140 C CA . PRO A 1 314 ? -1.448 -37.618 -46.009 1.00 31.86 309 PRO A CA 1
ATOM 2141 C C . PRO A 1 314 ? -2.034 -39.027 -45.788 1.00 32.73 309 PRO A C 1
ATOM 2142 O O . PRO A 1 314 ? -2.058 -39.526 -44.662 1.00 32.04 309 PRO A O 1
ATOM 2146 N N . ASN A 1 315 ? -2.478 -39.665 -46.867 1.00 43.29 310 ASN A N 1
ATOM 2147 C CA . ASN A 1 315 ? -3.034 -41.005 -46.778 1.00 41.51 310 ASN A CA 1
ATOM 2148 C C . ASN A 1 315 ? -2.058 -42.091 -47.194 1.00 44.74 310 ASN A C 1
ATOM 2149 O O . ASN A 1 315 ? -2.415 -43.264 -47.218 1.00 49.52 310 ASN A O 1
ATOM 2154 N N . ALA A 1 316 ? -0.830 -41.717 -47.536 1.00 37.82 311 ALA A N 1
ATOM 2155 C CA . ALA A 1 316 ? 0.130 -42.703 -48.021 1.00 32.99 311 ALA A CA 1
ATOM 2156 C C . ALA A 1 316 ? 0.886 -43.310 -46.862 1.00 28.63 311 ALA A C 1
ATOM 2157 O O . ALA A 1 316 ? 1.152 -42.649 -45.871 1.00 27.64 311 ALA A O 1
ATOM 2159 N N . ALA A 1 317 ? 1.211 -44.586 -46.991 1.00 27.73 312 ALA A N 1
ATOM 2160 C CA . ALA A 1 317 ? 1.961 -45.282 -45.961 1.00 25.58 312 ALA A CA 1
ATOM 2161 C C . ALA A 1 317 ? 3.346 -44.688 -45.828 1.00 28.21 312 ALA A C 1
ATOM 2162 O O . ALA A 1 317 ? 3.809 -43.946 -46.682 1.00 31.56 312 ALA A O 1
ATOM 2164 N N . THR A 1 318 ? 4.007 -45.050 -44.747 1.00 24.91 313 THR A N 1
ATOM 2165 C CA . THR A 1 318 ? 5.305 -44.539 -44.403 1.00 19.69 313 THR A CA 1
ATOM 2166 C C . THR A 1 318 ? 6.130 -45.806 -44.259 1.00 22.50 313 THR A C 1
ATOM 2167 O O . THR A 1 318 ? 5.571 -46.861 -43.997 1.00 24.36 313 THR A O 1
ATOM 2171 N N . GLY A 1 319 ? 7.437 -45.747 -44.472 1.00 31.51 314 GLY A N 1
ATOM 2172 C CA . GLY A 1 319 ? 8.241 -46.966 -44.403 1.00 31.08 314 GLY A CA 1
ATOM 2173 C C . GLY A 1 319 ? 8.878 -47.452 -45.705 1.00 26.64 314 GLY A C 1
ATOM 2174 O O . GLY A 1 319 ? 8.708 -46.856 -46.754 1.00 28.59 314 GLY A O 1
ATOM 2175 N N . GLU A 1 320 ? 9.629 -48.539 -45.622 1.00 23.73 315 GLU A N 1
ATOM 2176 C CA . GLU A 1 320 ? 10.313 -49.106 -46.772 1.00 26.12 315 GLU A CA 1
ATOM 2177 C C . GLU A 1 320 ? 9.351 -49.356 -47.940 1.00 28.00 315 GLU A C 1
ATOM 2178 O O . GLU A 1 320 ? 8.243 -49.859 -47.748 1.00 27.72 315 GLU A O 1
ATOM 2184 N N . ARG A 1 321 ? 9.785 -48.998 -49.147 1.00 25.58 316 ARG A N 1
ATOM 2185 C CA . ARG A 1 321 ? 8.939 -49.049 -50.334 1.00 21.88 316 ARG A CA 1
ATOM 2186 C C . ARG A 1 321 ? 9.762 -48.877 -51.627 1.00 21.46 316 ARG A C 1
ATOM 2187 O O . ARG A 1 321 ? 10.719 -48.094 -51.670 1.00 18.68 316 ARG A O 1
ATOM 2195 N N . ARG A 1 322 ? 9.395 -49.608 -52.679 1.00 26.84 317 ARG A N 1
ATOM 2196 C CA . ARG A 1 322 ? 9.993 -49.366 -53.994 1.00 24.05 317 ARG A CA 1
ATOM 2197 C C . ARG A 1 322 ? 9.241 -48.241 -54.705 1.00 21.88 317 ARG A C 1
ATOM 2198 O O . ARG A 1 322 ? 8.017 -48.240 -54.794 1.00 23.30 317 ARG A O 1
ATOM 2206 N N . VAL A 1 323 ? 10.010 -47.299 -55.228 1.00 20.10 318 VAL A N 1
ATOM 2207 C CA . VAL A 1 323 ? 9.537 -45.957 -55.510 1.00 17.40 318 VAL A CA 1
ATOM 2208 C C . VAL A 1 323 ? 10.030 -45.447 -56.866 1.00 14.51 318 VAL A C 1
ATOM 2209 O O . VAL A 1 323 ? 11.073 -45.862 -57.352 1.00 15.64 318 VAL A O 1
ATOM 2213 N N . LEU A 1 324 ? 9.265 -44.571 -57.497 1.00 17.49 319 LEU A N 1
ATOM 2214 C CA . LEU A 1 324 ? 9.775 -43.833 -58.645 1.00 18.33 319 LEU A CA 1
ATOM 2215 C C . LEU A 1 324 ? 9.955 -42.384 -58.198 1.00 22.16 319 LEU A C 1
ATOM 2216 O O . LEU A 1 324 ? 8.999 -41.739 -57.741 1.00 22.87 319 LEU A O 1
ATOM 2221 N N . THR A 1 325 ? 11.178 -41.871 -58.299 1.00 16.73 320 THR A N 1
ATOM 2222 C CA . THR A 1 325 ? 11.436 -40.515 -57.834 1.00 15.96 320 THR A CA 1
ATOM 2223 C C . THR A 1 325 ? 12.369 -39.750 -58.751 1.00 15.87 320 THR A C 1
ATOM 2224 O O . THR A 1 325 ? 13.191 -40.340 -59.444 1.00 16.18 320 THR A O 1
ATOM 2228 N N . GLY A 1 326 ? 12.215 -38.431 -58.776 1.00 16.99 321 GLY A N 1
ATOM 2229 C CA . GLY A 1 326 ? 13.132 -37.581 -59.514 1.00 17.58 321 GLY A CA 1
ATOM 2230 C C . GLY A 1 326 ? 12.474 -36.307 -59.993 1.00 19.95 321 GLY A C 1
ATOM 2231 O O . GLY A 1 326 ? 11.360 -36.001 -59.579 1.00 16.24 321 GLY A O 1
ATOM 2232 N N . VAL A 1 327 ? 13.169 -35.552 -60.849 1.00 18.84 322 VAL A N 1
ATOM 2233 C CA . VAL A 1 327 ? 12.564 -34.390 -61.482 1.00 15.21 322 VAL A CA 1
ATOM 2234 C C . VAL A 1 327 ? 12.292 -34.633 -62.967 1.00 17.45 322 VAL A C 1
ATOM 2235 O O . VAL A 1 327 ? 13.201 -34.655 -63.794 1.00 18.16 322 VAL A O 1
ATOM 2239 N N . PRO A 1 328 ? 11.026 -34.819 -63.316 1.00 15.35 323 PRO A N 1
ATOM 2240 C CA . PRO A 1 328 ? 10.728 -35.132 -64.713 1.00 18.29 323 PRO A CA 1
ATOM 2241 C C . PRO A 1 328 ? 10.674 -33.935 -65.653 1.00 18.57 323 PRO A C 1
ATOM 2242 O O . PRO A 1 328 ? 10.863 -34.107 -66.858 1.00 19.65 323 PRO A O 1
ATOM 2246 N N . CYS A 1 329 ? 10.391 -32.751 -65.130 1.00 26.87 324 CYS A N 1
ATOM 2247 C CA . CYS A 1 329 ? 10.133 -31.600 -65.996 1.00 28.66 324 CYS A CA 1
ATOM 2248 C C . CYS A 1 329 ? 11.177 -30.521 -65.817 1.00 26.84 324 CYS A C 1
ATOM 2249 O O . CYS A 1 329 ? 11.893 -30.493 -64.813 1.00 26.85 324 CYS A O 1
ATOM 2252 N N . LYS A 1 330 ? 11.245 -29.622 -66.790 1.00 20.61 325 LYS A N 1
ATOM 2253 C CA . LYS A 1 330 ? 12.191 -28.520 -66.737 1.00 21.24 325 LYS A CA 1
ATOM 2254 C C . LYS A 1 330 ? 11.884 -27.601 -65.569 1.00 25.70 325 LYS A C 1
ATOM 2255 O O . LYS A 1 330 ? 12.759 -26.881 -65.096 1.00 25.12 325 LYS A O 1
ATOM 2261 N N . THR A 1 331 ? 10.639 -27.631 -65.102 1.00 23.76 326 THR A N 1
ATOM 2262 C CA . THR A 1 331 ? 10.193 -26.668 -64.120 1.00 20.92 326 THR A CA 1
ATOM 2263 C C . THR A 1 331 ? 10.757 -26.990 -62.745 1.00 23.43 326 THR A C 1
ATOM 2264 O O . THR A 1 331 ? 10.697 -26.160 -61.841 1.00 22.19 326 THR A O 1
ATOM 2268 N N . GLY A 1 332 ? 11.301 -28.198 -62.593 1.00 20.96 327 GLY A N 1
ATOM 2269 C CA . GLY A 1 332 ? 12.159 -28.520 -61.459 1.00 17.95 327 GLY A CA 1
ATOM 2270 C C . GLY A 1 332 ? 11.544 -29.262 -60.284 1.00 20.07 327 GLY A C 1
ATOM 2271 O O . GLY A 1 332 ? 12.238 -29.580 -59.315 1.00 18.37 327 GLY A O 1
ATOM 2272 N N . THR A 1 333 ? 10.243 -29.531 -60.358 1.00 23.62 328 THR A N 1
ATOM 2273 C CA . THR A 1 333 ? 9.539 -30.225 -59.282 1.00 22.53 328 THR A CA 1
ATOM 2274 C C . THR A 1 333 ? 10.071 -31.638 -59.105 1.00 22.23 328 THR A C 1
ATOM 2275 O O . THR A 1 333 ? 10.096 -32.414 -60.056 1.00 20.19 328 THR A O 1
ATOM 2279 N N . MET A 1 334 ? 10.478 -31.972 -57.884 1.00 28.35 329 MET A N 1
ATOM 2280 C CA . MET A 1 334 ? 10.884 -33.336 -57.547 1.00 24.67 329 MET A CA 1
ATOM 2281 C C . MET A 1 334 ? 9.693 -34.124 -57.015 1.00 25.33 329 MET A C 1
ATOM 2282 O O . MET A 1 334 ? 9.041 -33.703 -56.063 1.00 31.28 329 MET A O 1
ATOM 2287 N N . TRP A 1 335 ? 9.403 -35.257 -57.642 1.00 19.01 330 TRP A N 1
ATOM 2288 C CA . TRP A 1 335 ? 8.293 -36.111 -57.233 1.00 18.37 330 TRP A CA 1
ATOM 2289 C C . TRP A 1 335 ? 8.752 -37.452 -56.700 1.00 17.06 330 TRP A C 1
ATOM 2290 O O . TRP A 1 335 ? 9.859 -37.917 -56.959 1.00 17.74 330 TRP A O 1
ATOM 2301 N N . GLN A 1 336 ? 7.864 -38.104 -55.980 1.00 27.37 331 GLN A N 1
ATOM 2302 C CA . GLN A 1 336 ? 8.083 -39.490 -55.613 1.00 25.46 331 GLN A CA 1
ATOM 2303 C C . GLN A 1 336 ? 6.762 -40.230 -55.774 1.00 22.43 331 GLN A C 1
ATOM 2304 O O . GLN A 1 336 ? 5.724 -39.797 -55.292 1.00 23.37 331 GLN A O 1
ATOM 2310 N N . PHE A 1 337 ? 6.784 -41.330 -56.496 1.00 18.34 332 PHE A N 1
ATOM 2311 C CA . PHE A 1 337 ? 5.599 -42.163 -56.542 1.00 20.69 332 PHE A CA 1
ATOM 2312 C C . PHE A 1 337 ? 5.934 -43.564 -56.055 1.00 21.27 332 PHE A C 1
ATOM 2313 O O . PHE A 1 337 ? 7.109 -43.959 -55.960 1.00 17.67 332 PHE A O 1
ATOM 2321 N N . ASP A 1 338 ? 4.886 -44.323 -55.761 1.00 21.24 333 ASP A N 1
ATOM 2322 C CA . ASP A 1 338 ? 5.038 -45.756 -55.639 1.00 21.34 333 ASP A CA 1
ATOM 2323 C C . ASP A 1 338 ? 5.420 -46.337 -57.014 1.00 20.20 333 ASP A C 1
ATOM 2324 O O . ASP A 1 338 ? 4.752 -46.078 -58.016 1.00 18.86 333 ASP A O 1
ATOM 2329 N N . ALA A 1 339 ? 6.471 -47.115 -57.186 1.00 24.80 334 ALA A N 1
ATOM 2330 C CA . ALA A 1 339 ? 6.884 -47.502 -58.556 1.00 25.02 334 ALA A CA 1
ATOM 2331 C C . ALA A 1 339 ? 5.855 -48.272 -59.405 1.00 28.53 334 ALA A C 1
ATOM 2332 O O . ALA A 1 339 ? 5.615 -48.062 -60.579 1.00 30.49 334 ALA A O 1
ATOM 2334 N N . GLU A 1 340 ? 5.287 -49.209 -58.644 1.00 42.69 335 GLU A N 1
ATOM 2335 C CA . GLU A 1 340 ? 4.293 -50.190 -59.030 1.00 44.53 335 GLU A CA 1
ATOM 2336 C C . GLU A 1 340 ? 2.899 -49.659 -59.177 1.00 45.91 335 GLU A C 1
ATOM 2337 O O . GLU A 1 340 ? 2.250 -49.940 -60.146 1.00 46.78 335 GLU A O 1
ATOM 2343 N N . THR A 1 341 ? 2.407 -48.927 -58.198 1.00 28.40 336 THR A N 1
ATOM 2344 C CA . THR A 1 341 ? 1.027 -48.448 -58.360 1.00 25.00 336 THR A CA 1
ATOM 2345 C C . THR A 1 341 ? 0.883 -47.011 -58.868 1.00 27.77 336 THR A C 1
ATOM 2346 O O . THR A 1 341 ? -0.196 -46.617 -59.322 1.00 24.58 336 THR A O 1
ATOM 2350 N N . GLY A 1 342 ? 1.954 -46.224 -58.758 1.00 24.50 337 GLY A N 1
ATOM 2351 C CA . GLY A 1 342 ? 1.880 -44.805 -59.032 1.00 20.42 337 GLY A CA 1
ATOM 2352 C C . GLY A 1 342 ? 1.151 -44.010 -57.952 1.00 25.06 337 GLY A C 1
ATOM 2353 O O . GLY A 1 342 ? 0.786 -42.854 -58.173 1.00 22.16 337 GLY A O 1
ATOM 2354 N N . GLU A 1 343 ? 0.914 -44.613 -56.790 1.00 21.98 338 GLU A N 1
ATOM 2355 C CA . GLU A 1 343 ? 0.384 -43.841 -55.678 1.00 23.08 338 GLU A CA 1
ATOM 2356 C C . GLU A 1 343 ? 1.320 -42.656 -55.471 1.00 27.54 338 GLU A C 1
ATOM 2357 O O . GLU A 1 343 ? 2.546 -42.818 -55.400 1.00 26.30 338 GLU A O 1
ATOM 2363 N N . PHE A 1 344 ? 0.733 -41.464 -55.439 1.00 16.62 339 PHE A N 1
ATOM 2364 C CA . PHE A 1 344 ? 1.462 -40.237 -55.207 1.00 13.45 339 PHE A CA 1
ATOM 2365 C C . PHE A 1 344 ? 1.949 -40.122 -53.769 1.00 20.00 339 PHE A C 1
ATOM 2366 O O . PHE A 1 344 ? 1.181 -40.332 -52.835 1.00 23.27 339 PHE A O 1
ATOM 2374 N N . LEU A 1 345 ? 3.217 -39.759 -53.592 1.00 30.49 340 LEU A N 1
ATOM 2375 C CA . LEU A 1 345 ? 3.823 -39.703 -52.263 1.00 28.48 340 LEU A CA 1
ATOM 2376 C C . LEU A 1 345 ? 4.131 -38.275 -51.849 1.00 30.25 340 LEU A C 1
ATOM 2377 O O . LEU A 1 345 ? 3.604 -37.791 -50.849 1.00 32.60 340 LEU A O 1
ATOM 2382 N N . TRP A 1 346 ? 4.995 -37.604 -52.605 1.00 28.90 341 TRP A N 1
ATOM 2383 C CA . TRP A 1 346 ? 5.223 -36.169 -52.408 1.00 27.61 341 TRP A CA 1
ATOM 2384 C C . TRP A 1 346 ? 5.728 -35.458 -53.646 1.00 27.17 341 TRP A C 1
ATOM 2385 O O . TRP A 1 346 ? 6.182 -36.086 -54.605 1.00 24.91 341 TRP A O 1
ATOM 2396 N N . ALA A 1 347 ? 5.637 -34.133 -53.600 1.00 30.08 342 ALA A N 1
ATOM 2397 C CA . ALA A 1 347 ? 6.112 -33.267 -54.670 1.00 26.80 342 ALA A CA 1
ATOM 2398 C C . ALA A 1 347 ? 6.673 -32.008 -54.046 1.00 28.50 342 ALA A C 1
ATOM 2399 O O . ALA A 1 347 ? 6.194 -31.543 -53.010 1.00 32.50 342 ALA A O 1
ATOM 2401 N N . ARG A 1 348 ? 7.676 -31.434 -54.686 1.00 29.66 343 ARG A N 1
ATOM 2402 C CA . ARG A 1 348 ? 8.458 -30.403 -54.039 1.00 26.82 343 ARG A CA 1
ATOM 2403 C C . ARG A 1 348 ? 9.264 -29.616 -55.070 1.00 27.92 343 ARG A C 1
ATOM 2404 O O . ARG A 1 348 ? 9.741 -30.180 -56.062 1.00 24.41 343 ARG A O 1
ATOM 2412 N N . ASP A 1 349 ? 9.382 -28.308 -54.852 1.00 33.56 344 ASP A N 1
ATOM 2413 C CA . ASP A 1 349 ? 10.133 -27.445 -55.758 1.00 32.22 344 ASP A CA 1
ATOM 2414 C C . ASP A 1 349 ? 11.627 -27.617 -55.546 1.00 31.06 344 ASP A C 1
ATOM 2415 O O . ASP A 1 349 ? 12.062 -27.968 -54.459 1.00 33.39 344 ASP A O 1
ATOM 2420 N N . THR A 1 350 ? 12.411 -27.375 -56.590 1.00 24.90 345 THR A N 1
ATOM 2421 C CA . THR A 1 350 ? 13.858 -27.221 -56.438 1.00 23.97 345 THR A CA 1
ATOM 2422 C C . THR A 1 350 ? 14.203 -25.765 -56.778 1.00 26.57 345 THR A C 1
ATOM 2423 O O . THR A 1 350 ? 14.175 -24.897 -55.906 1.00 32.08 345 THR A O 1
ATOM 2427 N N . ASN A 1 351 ? 14.496 -25.481 -58.041 1.00 18.85 346 ASN A N 1
ATOM 2428 C CA . ASN A 1 351 ? 14.643 -24.094 -58.444 1.00 24.95 346 ASN A CA 1
ATOM 2429 C C . ASN A 1 351 ? 13.370 -23.297 -58.138 1.00 30.69 346 ASN A C 1
ATOM 2430 O O . ASN A 1 351 ? 12.269 -23.851 -58.086 1.00 27.38 346 ASN A O 1
ATOM 2435 N N . TYR A 1 352 ? 13.528 -21.998 -57.913 1.00 38.49 347 TYR A N 1
ATOM 2436 C CA . TYR A 1 352 ? 12.371 -21.145 -57.779 1.00 33.89 347 TYR A CA 1
ATOM 2437 C C . TYR A 1 352 ? 11.587 -21.268 -59.073 1.00 31.04 347 TYR A C 1
ATOM 2438 O O . TYR A 1 352 ? 12.174 -21.243 -60.149 1.00 33.09 347 TYR A O 1
ATOM 2447 N N . GLN A 1 353 ? 10.272 -21.439 -58.963 1.00 21.99 348 GLN A N 1
ATOM 2448 C CA . GLN A 1 353 ? 9.381 -21.402 -60.133 1.00 24.63 348 GLN A CA 1
ATOM 2449 C C . GLN A 1 353 ? 8.046 -20.745 -59.800 1.00 25.86 348 GLN A C 1
ATOM 2450 O O . GLN A 1 353 ? 7.656 -20.670 -58.629 1.00 23.06 348 GLN A O 1
ATOM 2456 N N . ASN A 1 354 ? 7.328 -20.304 -60.828 1.00 29.57 349 ASN A N 1
ATOM 2457 C CA . ASN A 1 354 ? 5.981 -19.804 -60.608 1.00 30.70 349 ASN A CA 1
ATOM 2458 C C . ASN A 1 354 ? 4.940 -20.220 -61.647 1.00 34.29 349 ASN A C 1
ATOM 2459 O O . ASN A 1 354 ? 3.910 -19.563 -61.795 1.00 37.99 349 ASN A O 1
ATOM 2464 N N . MET A 1 355 ? 5.196 -21.325 -62.339 1.00 28.98 350 MET A N 1
ATOM 2465 C CA . MET A 1 355 ? 4.190 -21.907 -63.234 1.00 37.14 350 MET A CA 1
ATOM 2466 C C . MET A 1 355 ? 3.149 -22.735 -62.483 1.00 32.47 350 MET A C 1
ATOM 2467 O O . MET A 1 355 ? 2.058 -22.989 -62.986 1.00 30.33 350 MET A O 1
ATOM 2472 N N . ILE A 1 356 ? 3.510 -23.166 -61.283 1.00 29.51 351 ILE A N 1
ATOM 2473 C CA . ILE A 1 356 ? 2.684 -24.077 -60.523 1.00 29.39 351 ILE A CA 1
ATOM 2474 C C . ILE A 1 356 ? 2.177 -23.385 -59.274 1.00 32.43 351 ILE A C 1
ATOM 2475 O O . ILE A 1 356 ? 2.963 -22.980 -58.402 1.00 29.82 351 ILE A O 1
ATOM 2480 N N . GLU A 1 357 ? 0.854 -23.230 -59.211 1.00 31.84 352 GLU A N 1
ATOM 2481 C CA . GLU A 1 357 ? 0.202 -22.581 -58.078 1.00 30.51 352 GLU A CA 1
ATOM 2482 C C . GLU A 1 357 ? 0.125 -23.542 -56.892 1.00 28.90 352 GLU A C 1
ATOM 2483 O O . GLU A 1 357 ? 0.432 -23.173 -55.756 1.00 27.36 352 GLU A O 1
ATOM 2485 N N . SER A 1 358 ? -0.267 -24.782 -57.160 1.00 26.68 353 SER A N 1
ATOM 2486 C CA . SER A 1 358 ? -0.276 -25.793 -56.115 1.00 29.72 353 SER A CA 1
ATOM 2487 C C . SER A 1 358 ? -0.443 -27.206 -56.651 1.00 28.87 353 SER A C 1
ATOM 2488 O O . SER A 1 358 ? -0.804 -27.423 -57.816 1.00 25.99 353 SER A O 1
ATOM 2491 N N . ILE A 1 359 ? -0.184 -28.158 -55.763 1.00 24.69 354 ILE A N 1
ATOM 2492 C CA . ILE A 1 359 ? -0.377 -29.566 -56.028 1.00 27.23 354 ILE A CA 1
ATOM 2493 C C . ILE A 1 359 ? -1.185 -30.130 -54.854 1.00 30.41 354 ILE A C 1
ATOM 2494 O O . ILE A 1 359 ? -0.828 -29.882 -53.696 1.00 25.39 354 ILE A O 1
ATOM 2499 N N . ASP A 1 360 ? -2.275 -30.859 -55.129 1.00 31.13 355 ASP A N 1
ATOM 2500 C CA . ASP A 1 360 ? -3.104 -31.361 -54.020 1.00 34.61 355 ASP A CA 1
ATOM 2501 C C . ASP A 1 360 ? -2.580 -32.636 -53.338 1.00 35.98 355 ASP A C 1
ATOM 2502 O O . ASP A 1 360 ? -1.454 -33.069 -53.585 1.00 31.52 355 ASP A O 1
ATOM 2507 N N . GLU A 1 361 ? -3.408 -33.231 -52.484 1.00 42.42 356 GLU A N 1
ATOM 2508 C CA . GLU A 1 361 ? -3.014 -34.417 -51.727 1.00 38.48 356 GLU A CA 1
ATOM 2509 C C . GLU A 1 361 ? -2.861 -35.671 -52.584 1.00 34.18 356 GLU A C 1
ATOM 2510 O O . GLU A 1 361 ? -2.297 -36.668 -52.131 1.00 33.23 356 GLU A O 1
ATOM 2516 N N . ASN A 1 362 ? -3.369 -35.639 -53.808 1.00 25.69 357 ASN A N 1
ATOM 2517 C CA . ASN A 1 362 ? -3.235 -36.789 -54.684 1.00 27.01 357 ASN A CA 1
ATOM 2518 C C . ASN A 1 362 ? -2.246 -36.522 -55.815 1.00 34.15 357 ASN A C 1
ATOM 2519 O O . ASN A 1 362 ? -2.115 -37.317 -56.760 1.00 31.79 357 ASN A O 1
ATOM 2524 N N . GLY A 1 363 ? -1.551 -35.393 -55.715 1.00 22.81 358 GLY A N 1
ATOM 2525 C CA . GLY A 1 363 ? -0.574 -35.025 -56.712 1.00 19.94 358 GLY A CA 1
ATOM 2526 C C . GLY A 1 363 ? -1.148 -34.405 -57.973 1.00 21.38 358 GLY A C 1
ATOM 2527 O O . GLY A 1 363 ? -0.469 -34.337 -59.005 1.00 23.77 358 GLY A O 1
ATOM 2528 N N . ILE A 1 364 ? -2.393 -33.947 -57.911 1.00 25.79 359 ILE A N 1
ATOM 2529 C CA . ILE A 1 364 ? -2.931 -33.215 -59.045 1.00 27.90 359 ILE A CA 1
ATOM 2530 C C . ILE A 1 364 ? -2.370 -31.810 -59.022 1.00 29.78 359 ILE A C 1
ATOM 2531 O O . ILE A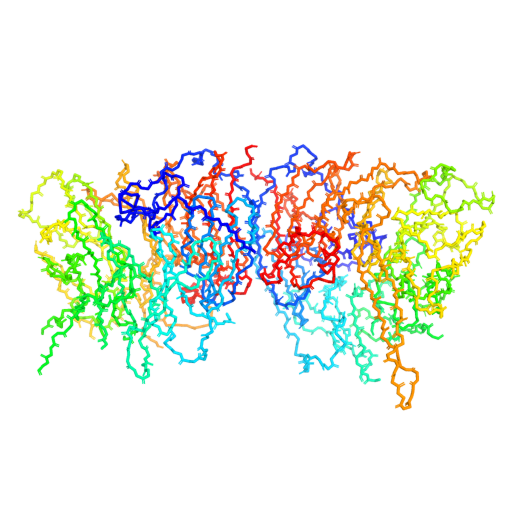 1 364 ? -2.400 -31.135 -57.983 1.00 33.21 359 ILE A O 1
ATOM 2536 N N . VAL A 1 365 ? -1.844 -31.377 -60.161 1.00 28.42 360 VAL A N 1
ATOM 2537 C CA . VAL A 1 365 ? -1.189 -30.084 -60.230 1.00 32.89 360 VAL A CA 1
ATOM 2538 C C . VAL A 1 365 ? -2.170 -29.008 -60.650 1.00 32.24 360 VAL A C 1
ATOM 2539 O O . VAL A 1 365 ? -2.951 -29.206 -61.577 1.00 34.09 360 VAL A O 1
ATOM 2543 N N . THR A 1 366 ? -2.134 -27.876 -59.957 1.00 27.45 361 THR A N 1
ATOM 2544 C CA . THR A 1 366 ? -2.831 -26.694 -60.434 1.00 30.10 361 THR A CA 1
ATOM 2545 C C . THR A 1 366 ? -1.831 -25.647 -60.927 1.00 34.84 361 THR A C 1
ATOM 2546 O O . THR A 1 366 ? -0.996 -25.116 -60.173 1.00 31.51 361 THR A O 1
ATOM 2550 N N . VAL A 1 367 ? -1.917 -25.376 -62.220 1.00 28.06 362 VAL A N 1
ATOM 2551 C CA . VAL A 1 367 ? -1.041 -24.424 -62.867 1.00 31.21 362 VAL A CA 1
ATOM 2552 C C . VAL A 1 367 ? -1.428 -22.980 -62.515 1.00 36.50 362 VAL A C 1
ATOM 2553 O O . VAL A 1 367 ? -2.596 -22.684 -62.269 1.00 36.92 362 VAL A O 1
ATOM 2557 N N . ASN A 1 368 ? -0.435 -22.096 -62.453 1.00 37.31 363 ASN A N 1
ATOM 2558 C CA . ASN A 1 368 ? -0.673 -20.671 -62.245 1.00 39.01 363 ASN A CA 1
ATOM 2559 C C . ASN A 1 368 ? -1.200 -19.995 -63.509 1.00 47.53 363 ASN A C 1
ATOM 2560 O O . ASN A 1 368 ? -0.439 -19.689 -64.424 1.00 49.66 363 ASN A O 1
ATOM 2565 N N . GLU A 1 369 ? -2.502 -19.741 -63.554 1.00 55.21 364 GLU A N 1
ATOM 2566 C CA . GLU A 1 369 ? -3.120 -19.213 -64.766 1.00 58.02 364 GLU A CA 1
ATOM 2567 C C . GLU A 1 369 ? -2.620 -17.806 -65.130 1.00 65.06 364 GLU A C 1
ATOM 2568 O O . GLU A 1 369 ? -2.769 -17.364 -66.274 1.00 59.20 364 GLU A O 1
ATOM 2574 N N . ASP A 1 370 ? -2.018 -17.120 -64.157 1.00 64.48 365 ASP A N 1
ATOM 2575 C CA . ASP A 1 370 ? -1.419 -15.806 -64.383 1.00 71.26 365 ASP A CA 1
ATOM 2576 C C . ASP A 1 370 ? -0.388 -15.839 -65.510 1.00 72.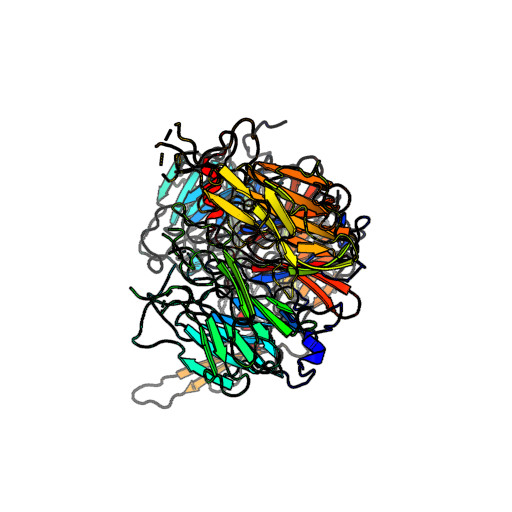94 365 ASP A C 1
ATOM 2577 O O . ASP A 1 370 ? -0.434 -15.021 -66.432 1.00 79.18 365 ASP A O 1
ATOM 2582 N N . ALA A 1 371 ? 0.536 -16.792 -65.437 1.00 67.86 366 ALA A N 1
ATOM 2583 C CA . ALA A 1 371 ? 1.600 -16.905 -66.434 1.00 68.62 366 ALA A CA 1
ATOM 2584 C C . ALA A 1 371 ? 1.099 -17.441 -67.776 1.00 67.27 366 ALA A C 1
ATOM 2585 O O . ALA A 1 371 ? 1.596 -17.040 -68.829 1.00 69.32 366 ALA A O 1
ATOM 2587 N N . ILE A 1 372 ? 0.118 -18.344 -67.730 1.00 67.80 367 ILE A N 1
ATOM 2588 C CA . ILE A 1 372 ? -0.439 -18.958 -68.941 1.00 69.13 367 ILE A CA 1
ATOM 2589 C C . ILE A 1 372 ? -1.281 -17.979 -69.763 1.00 69.09 367 ILE A C 1
ATOM 2590 O O . ILE A 1 372 ? -0.748 -17.171 -70.531 1.00 65.65 367 ILE A O 1
ATOM 2592 N N . GLU A 1 379 ? 4.542 -8.668 -62.182 1.00 101.59 374 GLU A N 1
ATOM 2593 C CA . GLU A 1 379 ? 3.680 -9.014 -63.308 1.00 101.33 374 GLU A CA 1
ATOM 2594 C C . GLU A 1 379 ? 4.319 -8.626 -64.645 1.00 103.80 374 GLU A C 1
ATOM 2595 O O . GLU A 1 379 ? 4.346 -7.448 -65.006 1.00 103.20 374 GLU A O 1
ATOM 2597 N N . TYR A 1 380 ? 4.832 -9.612 -65.380 1.00 117.11 375 TYR A N 1
ATOM 2598 C CA . TYR A 1 380 ? 4.806 -11.017 -64.966 1.00 111.94 375 TYR A CA 1
ATOM 2599 C C . TYR A 1 380 ? 6.140 -11.713 -65.268 1.00 94.02 375 TYR A C 1
ATOM 2600 O O . TYR A 1 380 ? 6.494 -11.920 -66.433 1.00 90.34 375 TYR A O 1
ATOM 2602 N N . ASP A 1 381 ? 6.872 -12.074 -64.216 1.00 90.97 376 ASP A N 1
ATOM 2603 C CA . ASP A 1 381 ? 8.172 -12.729 -64.371 1.00 87.93 376 ASP A CA 1
ATOM 2604 C C . ASP A 1 381 ? 8.082 -14.249 -64.335 1.00 81.77 376 ASP A C 1
ATOM 2605 O O . ASP A 1 381 ? 8.204 -14.845 -63.266 1.00 83.06 376 ASP A O 1
ATOM 2610 N N . VAL A 1 382 ? 7.898 -14.880 -65.494 1.00 47.34 377 VAL A N 1
ATOM 2611 C CA . VAL A 1 382 ? 7.798 -16.339 -65.549 1.00 43.92 377 VAL A CA 1
ATOM 2612 C C . VAL A 1 382 ? 9.109 -17.069 -65.213 1.00 38.09 377 VAL A C 1
ATOM 2613 O O . VAL A 1 382 ? 10.122 -16.895 -65.891 1.00 32.43 377 VAL A O 1
ATOM 2617 N N . CYS A 1 383 ? 9.070 -17.880 -64.156 1.00 43.53 378 CYS A N 1
ATOM 2618 C CA . CYS A 1 383 ? 10.191 -18.739 -63.768 1.00 41.95 378 CYS A CA 1
ATOM 2619 C C . CYS A 1 383 ? 9.739 -20.196 -63.725 1.00 39.45 378 CYS A C 1
ATOM 2620 O O . CYS A 1 383 ? 8.651 -20.487 -63.227 1.00 41.30 378 CYS A O 1
ATOM 2623 N N . PRO A 1 384 ? 10.578 -21.121 -64.228 1.00 30.93 379 PRO A N 1
ATOM 2624 C CA . PRO A 1 384 ? 11.885 -20.846 -64.824 1.00 32.91 379 PRO A CA 1
ATOM 2625 C C . PRO A 1 384 ? 11.782 -20.669 -66.345 1.00 32.61 379 PRO A C 1
ATOM 2626 O O . PRO A 1 384 ? 10.812 -20.107 -66.844 1.00 40.15 379 PRO A O 1
ATOM 2630 N N . THR A 1 385 ? 12.765 -21.153 -67.084 1.00 33.38 380 THR A N 1
ATOM 2631 C CA . THR A 1 385 ? 12.764 -20.949 -68.522 1.00 35.04 380 THR A CA 1
ATOM 2632 C C . THR A 1 385 ? 12.445 -22.218 -69.268 1.00 31.30 380 THR A C 1
ATOM 2633 O O . THR A 1 385 ? 12.130 -23.240 -68.685 1.00 32.25 380 THR A O 1
ATOM 2637 N N . PHE A 1 386 ? 12.557 -22.122 -70.582 1.00 32.92 381 PHE A N 1
ATOM 2638 C CA . PHE A 1 386 ? 12.327 -23.222 -71.498 1.00 36.79 381 PHE A CA 1
ATOM 2639 C C . PHE A 1 386 ? 13.597 -24.060 -71.616 1.00 31.00 381 PHE A C 1
ATOM 2640 O O . PHE A 1 386 ? 13.628 -25.082 -72.303 1.00 31.09 381 PHE A O 1
ATOM 2648 N N . LEU A 1 387 ? 14.647 -23.594 -70.951 1.00 31.99 382 LEU A N 1
ATOM 2649 C CA . LEU A 1 387 ? 15.891 -24.342 -70.804 1.00 29.70 382 LEU A CA 1
ATOM 2650 C C . LEU A 1 387 ? 15.970 -24.745 -69.348 1.00 30.33 382 LEU A C 1
ATOM 2651 O O . LEU A 1 387 ? 16.983 -25.257 -68.866 1.00 25.80 382 LEU A O 1
ATOM 2656 N N . GLY A 1 388 ? 14.883 -24.436 -68.652 1.00 33.86 383 GLY A N 1
ATOM 2657 C CA . GLY A 1 388 ? 14.599 -24.960 -67.342 1.00 27.81 383 GLY A CA 1
ATOM 2658 C C . GLY A 1 388 ? 15.290 -24.336 -66.156 1.00 35.52 383 GLY A C 1
ATOM 2659 O O . GLY A 1 388 ? 16.049 -23.371 -66.261 1.00 32.45 383 GLY A O 1
ATOM 2660 N N . GLY A 1 389 ? 14.922 -24.867 -64.996 1.00 42.47 384 GLY A N 1
ATOM 2661 C CA . GLY A 1 389 ? 15.840 -25.008 -63.905 1.00 35.31 384 GLY A CA 1
ATOM 2662 C C . GLY A 1 389 ? 16.615 -26.222 -64.368 1.00 30.28 384 GLY A C 1
ATOM 2663 O O . GLY A 1 389 ? 17.828 -26.167 -64.462 1.00 34.16 384 GLY A O 1
ATOM 2664 N N . ARG A 1 390 ? 15.913 -27.305 -64.699 1.00 21.40 385 ARG A N 1
ATOM 2665 C CA . ARG A 1 390 ? 16.566 -28.493 -65.262 1.00 23.43 385 ARG A CA 1
ATOM 2666 C C . ARG A 1 390 ? 16.234 -28.643 -66.737 1.00 22.76 385 ARG A C 1
ATOM 2667 O O . ARG A 1 390 ? 15.293 -28.038 -67.229 1.00 25.07 385 ARG A O 1
ATOM 2675 N N . ASP A 1 391 ? 17.032 -29.440 -67.435 1.00 19.44 386 ASP A N 1
ATOM 2676 C CA . ASP A 1 391 ? 16.753 -29.825 -68.810 1.00 21.30 386 ASP A CA 1
ATOM 2677 C C . ASP A 1 391 ? 17.229 -31.281 -68.918 1.00 21.93 386 ASP A C 1
ATOM 2678 O O . ASP A 1 391 ? 17.299 -31.996 -67.911 1.00 18.82 386 ASP A O 1
ATOM 2683 N N . TRP A 1 392 ? 17.572 -31.718 -70.122 1.00 21.40 387 TRP A N 1
ATOM 2684 C CA . TRP A 1 392 ? 18.090 -33.069 -70.305 1.00 22.41 387 TRP A CA 1
ATOM 2685 C C . TRP A 1 392 ? 19.309 -33.468 -69.431 1.00 20.41 387 TRP A C 1
ATOM 2686 O O . TRP A 1 392 ? 19.397 -34.631 -69.059 1.00 22.96 387 TRP A O 1
ATOM 2697 N N . PRO A 1 393 ? 20.255 -32.542 -69.131 1.00 19.58 388 PRO A N 1
ATOM 2698 C CA . PRO A 1 393 ? 21.408 -33.008 -68.327 1.00 20.81 388 PRO A CA 1
ATOM 2699 C C . PRO A 1 393 ? 21.004 -33.693 -67.026 1.00 19.17 388 PRO A C 1
ATOM 2700 O O . PRO A 1 393 ? 20.341 -33.075 -66.201 1.00 21.15 388 PRO A O 1
ATOM 2704 N N . SER A 1 394 ? 21.418 -34.946 -66.852 1.00 16.28 389 SER A N 1
ATOM 2705 C CA . SER A 1 394 ? 20.797 -35.838 -65.871 1.00 17.17 389 SER A CA 1
ATOM 2706 C C . SER A 1 394 ? 21.220 -35.652 -64.432 1.00 18.78 389 SER A C 1
ATOM 2707 O O . SER A 1 394 ? 22.368 -35.327 -64.136 1.00 21.81 389 SER A O 1
ATOM 2710 N N . ALA A 1 395 ? 20.279 -35.894 -63.532 1.00 18.25 390 ALA A N 1
ATOM 2711 C CA . ALA A 1 395 ? 20.583 -36.003 -62.115 1.00 18.22 390 ALA A CA 1
ATOM 2712 C C . ALA A 1 395 ? 21.205 -37.367 -61.833 1.00 19.56 390 ALA A C 1
ATOM 2713 O O . ALA A 1 395 ? 21.037 -38.311 -62.608 1.00 19.22 390 ALA A O 1
ATOM 2715 N N . ALA A 1 396 ? 21.912 -37.468 -60.714 1.00 13.36 391 ALA A N 1
ATOM 2716 C CA . ALA A 1 396 ? 22.435 -38.738 -60.261 1.00 11.26 391 ALA A CA 1
ATOM 2717 C C . ALA A 1 396 ? 21.878 -39.042 -58.880 1.00 15.54 391 ALA A C 1
ATOM 2718 O O . ALA A 1 396 ? 21.451 -38.135 -58.167 1.00 14.90 391 ALA A O 1
ATOM 2720 N N . LEU A 1 397 ? 21.869 -40.326 -58.522 1.00 20.03 392 LEU A N 1
ATOM 2721 C CA . LEU A 1 397 ? 21.483 -40.777 -57.189 1.00 18.72 392 LEU A CA 1
ATOM 2722 C C . LEU A 1 397 ? 22.568 -41.656 -56.598 1.00 21.93 392 LEU A C 1
ATOM 2723 O O . LEU A 1 397 ? 23.006 -42.601 -57.243 1.00 19.88 392 LEU A O 1
ATOM 2728 N N . ASN A 1 398 ? 23.005 -41.352 -55.375 1.00 22.68 393 ASN A N 1
ATOM 2729 C CA . ASN A 1 398 ? 23.825 -42.297 -54.632 1.00 20.34 393 ASN A CA 1
ATOM 2730 C C . ASN A 1 398 ? 22.886 -43.252 -53.898 1.00 23.17 393 ASN A C 1
ATOM 2731 O O . ASN A 1 398 ? 22.244 -42.866 -52.927 1.00 24.88 393 ASN A O 1
ATOM 2736 N N . PRO A 1 399 ? 22.800 -44.504 -54.359 1.00 19.62 394 PRO A N 1
ATOM 2737 C CA . PRO A 1 399 ? 21.875 -45.464 -53.754 1.00 22.92 394 PRO A CA 1
ATOM 2738 C C . PRO A 1 399 ? 22.191 -45.765 -52.281 1.00 27.82 394 PRO A C 1
ATOM 2739 O O . PRO A 1 399 ? 21.270 -46.080 -51.524 1.00 28.13 394 PRO A O 1
ATOM 2743 N N . ASP A 1 400 ? 23.456 -45.642 -51.882 1.00 31.67 395 ASP A N 1
ATOM 2744 C CA . ASP A 1 400 ? 23.882 -46.045 -50.543 1.00 31.92 395 ASP A CA 1
ATOM 2745 C C . ASP A 1 400 ? 23.480 -45.054 -49.454 1.00 36.44 395 ASP A C 1
ATOM 2746 O O . ASP A 1 400 ? 23.242 -45.437 -48.313 1.00 38.83 395 ASP A O 1
ATOM 2751 N N . SER A 1 401 ? 23.432 -43.774 -49.795 1.00 34.38 396 SER A N 1
ATOM 2752 C CA . SER A 1 401 ? 23.103 -42.758 -48.807 1.00 30.61 396 SER A CA 1
ATOM 2753 C C . SER A 1 401 ? 21.732 -42.170 -49.113 1.00 30.09 396 SER A C 1
ATOM 2754 O O . SER A 1 401 ? 21.175 -41.407 -48.323 1.00 26.93 396 SER A O 1
ATOM 2757 N N . GLY A 1 402 ? 21.192 -42.538 -50.272 1.00 25.83 397 GLY A N 1
ATOM 2758 C CA . GLY A 1 402 ? 19.909 -42.014 -50.714 1.00 26.20 397 GLY A CA 1
ATOM 2759 C C . GLY A 1 402 ? 19.878 -40.526 -51.017 1.00 20.29 397 GLY A C 1
ATOM 2760 O O . GLY A 1 402 ? 18.843 -39.887 -50.852 1.00 20.81 397 GLY A O 1
ATOM 2761 N N . ILE A 1 403 ? 21.010 -39.976 -51.454 1.00 15.53 398 ILE A N 1
ATOM 2762 C CA . ILE A 1 403 ? 21.046 -38.600 -51.947 1.00 14.67 398 ILE A CA 1
ATOM 2763 C C . ILE A 1 403 ? 20.928 -38.504 -53.465 1.00 12.90 398 ILE A C 1
ATOM 2764 O O . ILE A 1 403 ? 21.603 -39.208 -54.216 1.00 15.16 398 ILE A O 1
ATOM 2769 N N . TYR A 1 404 ? 20.042 -37.616 -53.886 1.00 17.64 399 TYR A N 1
ATOM 2770 C CA . TYR A 1 404 ? 19.782 -37.301 -55.278 1.00 16.45 399 TYR A CA 1
ATOM 2771 C C . TYR A 1 404 ? 20.512 -35.997 -55.603 1.00 16.79 399 TYR A C 1
ATOM 2772 O O . TYR A 1 404 ? 20.456 -35.032 -54.834 1.00 15.22 399 TYR A O 1
ATOM 2781 N N . PHE A 1 405 ? 21.231 -35.973 -56.721 1.00 20.70 400 PHE A N 1
ATOM 2782 C CA . PHE A 1 405 ? 21.982 -34.777 -57.099 1.00 19.92 400 PHE A CA 1
ATOM 2783 C C . PHE A 1 405 ? 21.501 -34.266 -58.432 1.00 19.56 400 PHE A C 1
ATOM 2784 O O . PHE A 1 405 ? 21.643 -34.956 -59.436 1.00 20.13 400 PHE A O 1
ATOM 2792 N N . ILE A 1 406 ? 20.928 -33.067 -58.447 1.00 17.01 401 ILE A N 1
ATOM 2793 C CA . ILE A 1 406 ? 20.376 -32.534 -59.686 1.00 20.17 401 ILE A CA 1
ATOM 2794 C C . ILE A 1 406 ? 21.070 -31.253 -60.165 1.00 23.86 401 ILE A C 1
ATOM 2795 O O . ILE A 1 406 ? 21.140 -30.259 -59.435 1.00 25.90 401 ILE A O 1
ATOM 2800 N N . PRO A 1 407 ? 21.604 -31.274 -61.394 1.00 19.83 402 PRO A N 1
ATOM 2801 C CA . PRO A 1 407 ? 22.177 -30.034 -61.917 1.00 18.32 402 PRO A CA 1
ATOM 2802 C C . PRO A 1 407 ? 21.050 -29.129 -62.397 1.00 21.86 402 PRO A C 1
ATOM 2803 O O . PRO A 1 407 ? 20.170 -29.548 -63.159 1.00 21.47 402 PRO A O 1
ATOM 2807 N N . LEU A 1 408 ? 21.083 -27.886 -61.934 1.00 15.35 403 LEU A N 1
ATOM 2808 C CA . LEU A 1 408 ? 20.037 -26.924 -62.226 1.00 12.53 403 LEU A CA 1
ATOM 2809 C C . LEU A 1 408 ? 20.614 -25.631 -62.791 1.00 15.47 403 LEU A C 1
ATOM 2810 O O . LEU A 1 408 ? 21.828 -25.489 -62.947 1.00 13.60 403 LEU A O 1
ATOM 2815 N N . ASN A 1 409 ? 19.713 -24.704 -63.110 1.00 29.88 404 ASN A N 1
ATOM 2816 C CA . ASN A 1 409 ? 20.049 -23.338 -63.508 1.00 28.46 404 ASN A CA 1
ATOM 2817 C C . ASN A 1 409 ? 19.011 -22.339 -62.992 1.00 31.21 404 ASN A C 1
ATOM 2818 O O . ASN A 1 409 ? 17.818 -22.454 -63.308 1.00 33.42 404 ASN A O 1
ATOM 2823 N N . ASN A 1 410 ? 19.471 -21.376 -62.193 1.00 22.73 405 ASN A N 1
ATOM 2824 C CA . ASN A 1 410 ? 18.618 -20.306 -61.693 1.00 24.22 405 ASN A CA 1
ATOM 2825 C C . ASN A 1 410 ? 18.367 -19.321 -62.790 1.00 23.38 405 ASN A C 1
ATOM 2826 O O . ASN A 1 410 ? 19.202 -18.467 -63.036 1.00 27.39 405 ASN A O 1
ATOM 2831 N N . VAL A 1 411 ? 17.223 -19.410 -63.447 1.00 31.28 406 VAL A N 1
ATOM 2832 C CA . VAL A 1 411 ? 16.957 -18.493 -64.539 1.00 35.82 406 VAL A CA 1
ATOM 2833 C C . VAL A 1 411 ? 15.452 -18.261 -64.734 1.00 38.26 406 VAL A C 1
ATOM 2834 O O . VAL A 1 411 ? 14.646 -19.135 -64.425 1.00 43.70 406 VAL A O 1
ATOM 2838 N N . CYS A 1 412 ? 15.080 -17.068 -65.197 1.00 31.05 407 CYS A N 1
ATOM 2839 C CA . CYS A 1 412 ? 13.676 -16.700 -65.417 1.00 31.90 407 CYS A CA 1
ATOM 2840 C C . CYS A 1 412 ? 13.507 -16.066 -66.786 1.00 36.19 407 CYS A C 1
ATOM 2841 O O . CYS A 1 412 ? 14.471 -15.571 -67.357 1.00 35.37 407 CYS A O 1
ATOM 2844 N N . TYR A 1 413 ? 12.278 -16.053 -67.298 1.00 46.57 408 TYR A N 1
ATOM 2845 C CA . TYR A 1 413 ? 11.953 -15.298 -68.508 1.00 49.93 408 TYR A CA 1
ATOM 2846 C C . TYR A 1 413 ? 11.965 -13.817 -68.218 1.00 54.85 408 TYR A C 1
ATOM 2847 O O . TYR A 1 413 ? 12.429 -13.381 -67.176 1.00 60.93 408 TYR A O 1
ATOM 2856 N N . ASP A 1 414 ? 11.399 -13.045 -69.132 1.00 90.36 409 ASP A N 1
ATOM 2857 C CA . ASP A 1 414 ? 11.421 -11.595 -69.018 1.00 101.44 409 ASP A CA 1
ATOM 2858 C C . ASP A 1 414 ? 10.506 -10.954 -70.059 1.00 105.22 409 ASP A C 1
ATOM 2859 O O . ASP A 1 414 ? 10.455 -11.401 -71.207 1.00 106.53 409 ASP A O 1
ATOM 2864 N N . MET A 1 415 ? 9.780 -9.915 -69.658 1.00 94.78 410 MET A N 1
ATOM 2865 C CA . MET A 1 415 ? 9.015 -9.122 -70.617 1.00 98.66 410 MET A CA 1
ATOM 2866 C C . MET A 1 415 ? 9.950 -8.171 -71.376 1.00 102.54 410 MET A C 1
ATOM 2867 O O . MET A 1 415 ? 10.307 -7.102 -70.873 1.00 95.13 410 MET A O 1
ATOM 2869 N N . MET A 1 416 ? 10.355 -8.584 -72.579 1.00 98.12 411 MET A N 1
ATOM 2870 C CA . MET A 1 416 ? 11.250 -7.800 -73.429 1.00 94.49 411 MET A CA 1
ATOM 2871 C C . MET A 1 416 ? 11.323 -8.394 -74.839 1.00 98.95 411 MET A C 1
ATOM 2872 O O . MET A 1 416 ? 12.240 -8.095 -75.611 1.00 90.90 411 MET A O 1
ATOM 2874 N N . ASN A 1 429 ? 25.771 -10.178 -71.888 1.00 66.47 424 ASN A N 1
ATOM 2875 C CA . ASN A 1 429 ? 26.585 -9.038 -72.296 1.00 87.14 424 ASN A CA 1
ATOM 2876 C C . ASN A 1 429 ? 25.827 -8.118 -73.265 1.00 100.25 424 ASN A C 1
ATOM 2877 O O . ASN A 1 429 ? 25.580 -6.952 -72.954 1.00 99.36 424 ASN A O 1
ATOM 2879 N N . THR A 1 430 ? 25.452 -8.644 -74.430 1.00 87.11 425 THR A N 1
ATOM 2880 C CA . THR A 1 430 ? 24.662 -7.880 -75.397 1.00 84.50 425 THR A CA 1
ATOM 2881 C C . THR A 1 430 ? 23.168 -7.866 -75.036 1.00 82.26 425 THR A C 1
ATOM 2882 O O . THR A 1 430 ? 22.683 -6.903 -74.437 1.00 74.18 425 THR A O 1
ATOM 2884 N N . SER A 1 431 ? 22.458 -8.940 -75.401 1.00 114.44 426 SER A N 1
ATOM 2885 C CA . SER A 1 431 ? 21.023 -9.112 -75.109 1.00 113.50 426 SER A CA 1
ATOM 2886 C C . SER A 1 431 ? 20.483 -10.536 -75.414 1.00 98.68 426 SER A C 1
ATOM 2887 O O . SER A 1 431 ? 20.867 -11.153 -76.411 1.00 91.25 426 SER A O 1
ATOM 2889 N N . ASN A 1 432 ? 19.601 -11.042 -74.546 1.00 98.38 427 ASN A N 1
ATOM 2890 C CA . ASN A 1 432 ? 18.856 -12.293 -74.786 1.00 98.28 427 ASN A CA 1
ATOM 2891 C C . ASN A 1 432 ? 17.551 -12.332 -73.958 1.00 96.85 427 ASN A C 1
ATOM 2892 O O . ASN A 1 432 ? 17.262 -11.403 -73.202 1.00 92.56 427 ASN A O 1
ATOM 2897 N N . VAL A 1 433 ? 16.769 -13.400 -74.097 1.00 81.95 428 VAL A N 1
ATOM 2898 C CA . VAL A 1 433 ? 15.415 -13.450 -73.531 1.00 75.29 428 VAL A CA 1
ATOM 2899 C C . VAL A 1 433 ? 15.349 -13.670 -72.015 1.00 67.94 428 VAL A C 1
ATOM 2900 O O . VAL A 1 433 ? 14.295 -13.486 -71.400 1.00 65.39 428 VAL A O 1
ATOM 2902 N N . THR A 1 434 ? 16.467 -14.050 -71.408 1.00 55.55 429 THR A N 1
ATOM 2903 C CA . THR A 1 434 ? 16.435 -14.479 -70.013 1.00 48.72 429 THR A CA 1
ATOM 2904 C C . THR A 1 434 ? 17.024 -13.506 -68.992 1.00 47.14 429 THR A C 1
ATOM 2905 O O . THR A 1 434 ? 17.650 -12.507 -69.345 1.00 50.03 429 THR A O 1
ATOM 2909 N N . LYS A 1 435 ? 16.825 -13.837 -67.719 1.00 36.84 430 LYS A N 1
ATOM 2910 C CA . LYS A 1 435 ? 17.183 -12.979 -66.603 1.00 34.59 430 LYS A CA 1
ATOM 2911 C C . LYS A 1 435 ? 17.281 -13.841 -65.330 1.00 38.98 430 LYS A C 1
ATOM 2912 O O . LYS A 1 435 ? 16.805 -14.977 -65.311 1.00 37.90 430 LYS A O 1
ATOM 2918 N N . LEU A 1 436 ? 17.921 -13.322 -64.284 1.00 30.93 431 LEU A N 1
ATOM 2919 C CA . LEU A 1 436 ? 18.061 -14.047 -63.026 1.00 27.97 431 LEU A CA 1
ATOM 2920 C C . LEU A 1 436 ? 16.830 -13.921 -62.112 1.00 31.50 431 LEU A C 1
ATOM 2921 O O . LEU A 1 436 ? 16.206 -12.874 -62.054 1.00 31.72 431 LEU A O 1
ATOM 2926 N N . PRO A 1 437 ? 16.474 -14.997 -61.392 1.00 43.20 432 PRO A N 1
ATOM 2927 C CA . PRO A 1 437 ? 15.388 -14.881 -60.409 1.00 43.50 432 PRO A CA 1
ATOM 2928 C C . PRO A 1 437 ? 15.742 -13.954 -59.243 1.00 42.87 432 PRO A C 1
ATOM 2929 O O . PRO A 1 437 ? 16.919 -13.785 -58.943 1.00 45.08 432 PRO A O 1
ATOM 2933 N N . PRO A 1 438 ? 14.725 -13.350 -58.602 1.00 59.76 433 PRO A N 1
ATOM 2934 C CA . PRO A 1 438 ? 14.844 -12.449 -57.447 1.00 55.73 433 PRO A CA 1
ATOM 2935 C C . PRO A 1 438 ? 15.862 -12.901 -56.407 1.00 53.44 433 PRO A C 1
ATOM 2936 O O . PRO A 1 438 ? 15.797 -14.033 -55.924 1.00 49.97 433 PRO A O 1
ATOM 2940 N N . GLY A 1 439 ? 16.792 -12.014 -56.070 1.00 49.42 434 GLY A N 1
ATOM 2941 C CA . GLY A 1 439 ? 17.761 -12.276 -55.024 1.00 43.76 434 GLY A CA 1
ATOM 2942 C C . GLY A 1 439 ? 18.740 -13.385 -55.354 1.00 53.01 434 GLY A C 1
ATOM 2943 O O . GLY A 1 439 ? 19.420 -13.897 -54.465 1.00 55.12 434 GLY A O 1
ATOM 2944 N N . LYS A 1 440 ? 18.820 -13.767 -56.625 1.00 43.66 435 LYS A N 1
ATOM 2945 C CA . LYS A 1 440 ? 19.747 -14.820 -57.010 1.00 44.34 435 LYS A CA 1
ATOM 2946 C C . LYS A 1 440 ? 20.945 -14.274 -57.779 1.00 47.70 435 LYS A C 1
ATOM 2947 O O . LYS A 1 440 ? 20.802 -13.503 -58.727 1.00 39.90 435 LYS A O 1
ATOM 2953 N N . ASP A 1 441 ? 22.124 -14.700 -57.341 1.00 65.52 436 ASP A N 1
ATOM 2954 C CA . ASP A 1 441 ? 23.399 -14.213 -57.839 1.00 61.63 436 ASP A CA 1
ATOM 2955 C C . ASP A 1 441 ? 23.877 -15.003 -59.043 1.00 57.04 436 ASP A C 1
ATOM 2956 O O . ASP A 1 441 ? 24.170 -14.448 -60.091 1.00 60.16 436 ASP A O 1
ATOM 2961 N N . MET A 1 442 ? 23.955 -16.314 -58.875 1.00 45.35 437 MET A N 1
ATOM 2962 C CA . MET A 1 442 ? 24.645 -17.171 -59.826 1.00 33.91 437 MET A CA 1
ATOM 2963 C C . MET A 1 442 ? 23.671 -18.061 -60.589 1.00 29.43 437 MET A C 1
ATOM 2964 O O . MET A 1 442 ? 22.585 -18.353 -60.100 1.00 33.14 437 MET A O 1
ATOM 2969 N N . ILE A 1 443 ? 24.047 -18.493 -61.787 1.00 23.51 438 ILE A N 1
ATOM 2970 C CA . ILE A 1 443 ? 23.128 -19.285 -62.603 1.00 22.94 438 ILE A CA 1
ATOM 2971 C C . ILE A 1 443 ? 23.272 -20.801 -62.404 1.00 21.69 438 ILE A C 1
ATOM 2972 O O . ILE A 1 443 ? 22.284 -21.497 -62.146 1.00 23.25 438 ILE A O 1
ATOM 2977 N N . GLY A 1 444 ? 24.490 -21.309 -62.526 1.00 12.13 439 GLY A N 1
ATOM 2978 C CA . GLY A 1 444 ? 24.717 -22.736 -62.411 1.00 13.55 439 GLY A CA 1
ATOM 2979 C C . GLY A 1 444 ? 24.487 -23.173 -60.987 1.00 14.70 439 GLY A C 1
ATOM 2980 O O . GLY A 1 444 ? 24.829 -22.444 -60.059 1.00 14.69 439 GLY A O 1
ATOM 2981 N N . ARG A 1 445 ? 23.908 -24.357 -60.808 1.00 20.03 440 ARG A N 1
ATOM 2982 C CA . ARG A 1 445 ? 23.554 -24.834 -59.472 1.00 21.86 440 ARG A CA 1
ATOM 2983 C C . ARG A 1 445 ? 23.488 -26.358 -59.429 1.00 18.22 440 ARG A C 1
ATOM 2984 O O . ARG A 1 445 ? 23.112 -26.991 -60.400 1.00 22.03 440 ARG A O 1
ATOM 2992 N N . ILE A 1 446 ? 23.898 -26.949 -58.321 1.00 19.53 441 ILE A N 1
ATOM 2993 C CA . ILE A 1 446 ? 23.622 -28.354 -58.084 1.00 22.79 441 ILE A CA 1
ATOM 2994 C C . ILE A 1 446 ? 22.937 -28.489 -56.724 1.00 24.04 441 ILE A C 1
ATOM 2995 O O . ILE A 1 446 ? 23.401 -27.894 -55.741 1.00 22.34 441 ILE A O 1
ATOM 3000 N N . ASP A 1 447 ? 21.834 -29.245 -56.681 1.00 17.90 442 ASP A N 1
ATOM 3001 C CA . ASP A 1 447 ? 21.103 -29.518 -55.436 1.00 19.90 442 ASP A CA 1
ATOM 3002 C C . ASP A 1 447 ? 21.231 -30.972 -55.013 1.00 19.79 442 ASP A C 1
ATOM 3003 O O . ASP A 1 447 ? 21.039 -31.882 -55.820 1.00 22.82 442 ASP A O 1
ATOM 3008 N N . ALA A 1 448 ? 21.555 -31.180 -53.743 1.00 19.82 443 ALA A N 1
ATOM 3009 C CA . ALA A 1 448 ? 21.684 -32.515 -53.168 1.00 17.85 443 ALA A CA 1
ATOM 3010 C C . ALA A 1 448 ? 20.488 -32.762 -52.279 1.00 21.42 443 ALA A C 1
ATOM 3011 O O . ALA A 1 448 ? 20.312 -32.077 -51.270 1.00 21.83 443 ALA A O 1
ATOM 3013 N N . ILE A 1 449 ? 19.647 -33.724 -52.647 1.00 25.91 444 ILE A N 1
ATOM 3014 C CA . ILE A 1 449 ? 18.414 -33.947 -51.891 1.00 23.89 444 ILE A CA 1
ATOM 3015 C C . ILE A 1 449 ? 18.255 -35.387 -51.373 1.00 26.13 444 ILE A C 1
ATOM 3016 O O . ILE A 1 449 ? 18.459 -36.360 -52.110 1.00 21.68 444 ILE A O 1
ATOM 3021 N N . ASP A 1 450 ? 17.903 -35.498 -50.090 1.00 27.83 445 ASP A N 1
ATOM 3022 C CA . ASP A 1 450 ? 17.618 -36.779 -49.430 1.00 27.00 445 ASP A CA 1
ATOM 3023 C C . ASP A 1 450 ? 16.295 -37.357 -49.965 1.00 27.03 445 ASP A C 1
ATOM 3024 O O . ASP A 1 450 ? 15.234 -36.775 -49.747 1.00 24.84 445 ASP A O 1
ATOM 3029 N N . ILE A 1 451 ? 16.350 -38.490 -50.667 1.00 23.06 446 ILE A N 1
ATOM 3030 C CA . ILE A 1 451 ? 15.123 -39.054 -51.243 1.00 25.56 446 ILE A CA 1
ATOM 3031 C C . ILE A 1 451 ? 14.181 -39.708 -50.227 1.00 26.86 446 ILE A C 1
ATOM 3032 O O . ILE A 1 451 ? 13.022 -39.961 -50.538 1.00 24.65 446 ILE A O 1
ATOM 3037 N N . SER A 1 452 ? 14.689 -39.982 -49.027 1.00 26.33 447 SER A N 1
ATOM 3038 C CA . SER A 1 452 ? 13.860 -40.418 -47.903 1.00 25.23 447 SER A CA 1
ATOM 3039 C C . SER A 1 452 ? 13.034 -39.314 -47.222 1.00 23.20 447 SER A C 1
ATOM 3040 O O . SER A 1 452 ? 11.888 -39.537 -46.885 1.00 24.67 447 SER A O 1
ATOM 3043 N N . THR A 1 453 ? 13.605 -38.138 -46.997 1.00 20.10 448 THR A N 1
ATOM 3044 C CA . THR A 1 453 ? 12.874 -37.092 -46.269 1.00 23.41 448 THR A CA 1
ATOM 3045 C C . THR A 1 453 ? 12.487 -35.923 -47.147 1.00 24.31 448 THR A C 1
ATOM 3046 O O . THR A 1 453 ? 11.610 -35.148 -46.785 1.00 23.25 448 THR A O 1
ATOM 3050 N N . GLY A 1 454 ? 13.163 -35.787 -48.288 1.00 27.44 449 GLY A N 1
ATOM 3051 C CA . GLY A 1 454 ? 12.931 -34.678 -49.198 1.00 21.97 449 GLY A CA 1
ATOM 3052 C C . GLY A 1 454 ? 13.683 -33.417 -48.819 1.00 22.04 449 GLY A C 1
ATOM 3053 O O . GLY A 1 454 ? 13.538 -32.384 -49.467 1.00 20.98 449 GLY A O 1
ATOM 3054 N N . ARG A 1 455 ? 14.493 -33.507 -47.769 1.00 22.74 450 ARG A N 1
ATOM 3055 C CA . ARG A 1 455 ? 15.201 -32.345 -47.226 1.00 28.68 450 ARG A CA 1
ATOM 3056 C C . ARG A 1 455 ? 16.487 -32.042 -47.987 1.00 25.43 450 ARG A C 1
ATOM 3057 O O . ARG A 1 455 ? 17.286 -32.944 -48.252 1.00 25.11 450 ARG A O 1
ATOM 3065 N N . THR A 1 456 ? 16.698 -30.777 -48.337 1.00 26.05 451 THR A N 1
ATOM 3066 C CA . THR A 1 456 ? 17.913 -30.421 -49.057 1.00 24.59 451 THR A CA 1
ATOM 3067 C C . THR A 1 456 ? 19.107 -30.655 -48.155 1.00 19.69 451 THR A C 1
ATOM 3068 O O . THR A 1 456 ? 19.154 -30.141 -47.057 1.00 22.61 451 THR A O 1
ATOM 3072 N N . LEU A 1 457 ? 20.057 -31.455 -48.619 1.00 23.48 452 LEU A N 1
ATOM 3073 C CA . LEU A 1 457 ? 21.274 -31.712 -47.870 1.00 21.75 452 LEU A CA 1
ATOM 3074 C C . LEU A 1 457 ? 22.206 -30.514 -48.025 1.00 25.46 452 LEU A C 1
ATOM 3075 O O . LEU A 1 457 ? 22.772 -30.021 -47.051 1.00 26.26 452 LEU A O 1
ATOM 3080 N N . TRP A 1 458 ? 22.356 -30.060 -49.266 1.00 20.74 453 TRP A N 1
ATOM 3081 C CA . TRP A 1 458 ? 23.113 -28.866 -49.580 1.00 17.26 453 TRP A CA 1
ATOM 3082 C C . TRP A 1 458 ? 22.789 -28.394 -50.986 1.00 19.07 453 TRP A C 1
ATOM 3083 O O . TRP A 1 458 ? 22.219 -29.125 -51.786 1.00 19.51 453 TRP A O 1
ATOM 3094 N N . SER A 1 459 ? 23.172 -27.165 -51.294 1.00 22.19 454 SER A N 1
ATOM 3095 C CA . SER A 1 459 ? 22.884 -26.590 -52.598 1.00 20.01 454 SER A CA 1
ATOM 3096 C C . SER A 1 459 ? 24.002 -25.624 -52.950 1.00 19.98 454 SER A C 1
ATOM 3097 O O . SER A 1 459 ? 24.240 -24.660 -52.222 1.00 22.43 454 SER A O 1
ATOM 3100 N N . VAL A 1 460 ? 24.704 -25.886 -54.049 1.00 25.61 455 VAL A N 1
ATOM 3101 C CA . VAL A 1 460 ? 25.887 -25.087 -54.381 1.00 28.03 455 VAL A CA 1
ATOM 3102 C C . VAL A 1 460 ? 25.778 -24.418 -55.747 1.00 32.24 455 VAL A C 1
ATOM 3103 O O . VAL A 1 460 ? 25.163 -24.957 -56.671 1.00 35.26 455 VAL A O 1
ATOM 3107 N N . GLU A 1 461 ? 26.342 -23.222 -55.867 1.00 26.51 456 GLU A N 1
ATOM 3108 C CA . GLU A 1 461 ? 26.165 -22.455 -57.092 1.00 25.41 456 GLU A CA 1
ATOM 3109 C C . GLU A 1 461 ? 27.497 -21.943 -57.616 1.00 25.18 456 GLU A C 1
ATOM 3110 O O . GLU A 1 461 ? 28.481 -21.850 -56.877 1.00 21.82 456 GLU A O 1
ATOM 3116 N N . ARG A 1 462 ? 27.521 -21.654 -58.913 1.00 29.71 457 ARG A N 1
ATOM 3117 C CA . ARG A 1 462 ? 28.577 -20.850 -59.515 1.00 29.48 457 ARG A CA 1
ATOM 3118 C C . ARG A 1 462 ? 27.940 -19.910 -60.530 1.00 24.85 457 ARG A C 1
ATOM 3119 O O . ARG A 1 462 ? 26.842 -20.165 -61.010 1.00 24.23 457 ARG A O 1
ATOM 3127 N N . ALA A 1 463 ? 28.624 -18.811 -60.826 1.00 28.18 458 ALA A N 1
ATOM 3128 C CA . ALA A 1 463 ? 28.122 -17.807 -61.758 1.00 28.51 458 ALA A CA 1
ATOM 3129 C C . ALA A 1 463 ? 27.699 -18.387 -63.110 1.00 24.28 458 ALA A C 1
ATOM 3130 O O . ALA A 1 463 ? 26.550 -18.231 -63.519 1.00 22.33 458 ALA A O 1
ATOM 3132 N N . ALA A 1 464 ? 28.623 -19.043 -63.804 1.00 19.57 459 ALA A N 1
ATOM 3133 C CA . ALA A 1 464 ? 28.319 -19.576 -65.138 1.00 23.29 459 ALA A CA 1
ATOM 3134 C C . ALA A 1 464 ? 27.189 -20.638 -65.128 1.00 23.07 459 ALA A C 1
ATOM 3135 O O . ALA A 1 464 ? 27.028 -21.378 -64.148 1.00 22.32 459 ALA A O 1
ATOM 3137 N N . ALA A 1 465 ? 26.410 -20.708 -66.205 1.00 21.16 460 ALA A N 1
ATOM 3138 C CA . ALA A 1 465 ? 25.366 -21.719 -66.290 1.00 23.46 460 ALA A CA 1
ATOM 3139 C C . ALA A 1 465 ? 25.990 -23.112 -66.219 1.00 23.36 460 ALA A C 1
ATOM 3140 O O . ALA A 1 465 ? 27.156 -23.307 -66.574 1.00 21.22 460 ALA A O 1
ATOM 3142 N N . ASN A 1 466 ? 25.224 -24.064 -65.705 1.00 18.83 461 ASN A N 1
ATOM 3143 C CA . ASN A 1 466 ? 25.713 -25.418 -65.530 1.00 18.87 461 ASN A CA 1
ATOM 3144 C C . ASN A 1 466 ? 25.427 -26.200 -66.812 1.00 20.71 461 ASN A C 1
ATOM 3145 O O . ASN A 1 466 ? 26.280 -26.293 -67.699 1.00 19.35 461 ASN A O 1
ATOM 3150 N N . TYR A 1 467 ? 24.220 -26.752 -66.891 1.00 14.10 462 TYR A N 1
ATOM 3151 C CA . TYR A 1 467 ? 23.714 -27.403 -68.093 1.00 14.22 462 TYR A CA 1
ATOM 3152 C C . TYR A 1 467 ? 24.567 -28.594 -68.495 1.00 15.37 462 TYR A C 1
ATOM 3153 O O . TYR A 1 467 ? 24.739 -28.902 -69.685 1.00 13.25 462 TYR A O 1
ATOM 3162 N N . SER A 1 468 ? 25.096 -29.261 -67.481 1.00 19.51 463 SER A N 1
ATOM 3163 C CA . SER A 1 468 ? 25.858 -30.471 -67.684 1.00 20.81 463 SER A CA 1
ATOM 3164 C C . SER A 1 468 ? 25.423 -31.543 -66.678 1.00 19.86 463 SER A C 1
ATOM 3165 O O . SER A 1 468 ? 25.074 -31.227 -65.540 1.00 20.54 463 SER A O 1
ATOM 3168 N N . PRO A 1 469 ? 25.432 -32.816 -67.098 1.00 16.06 464 PRO A N 1
ATOM 3169 C CA . PRO A 1 469 ? 25.071 -33.903 -66.175 1.00 13.35 464 PRO A CA 1
ATOM 3170 C C . PRO A 1 469 ? 25.979 -34.012 -64.950 1.00 15.41 464 PRO A C 1
ATOM 3171 O O . PRO A 1 469 ? 27.055 -33.406 -64.851 1.00 16.23 464 PRO A O 1
ATOM 3175 N N . VAL A 1 470 ? 25.533 -34.799 -63.988 1.00 24.20 465 VAL A N 1
ATOM 3176 C CA . VAL A 1 470 ? 26.389 -35.119 -62.858 1.00 24.16 465 VAL A CA 1
ATOM 3177 C C . VAL A 1 470 ? 26.529 -36.626 -62.753 1.00 19.85 465 VAL A C 1
ATOM 3178 O O . VAL A 1 470 ? 25.692 -37.371 -63.234 1.00 20.54 465 VAL A O 1
ATOM 3182 N N . LEU A 1 471 ? 27.623 -37.054 -62.147 1.00 11.89 466 LEU A N 1
ATOM 3183 C CA . LEU A 1 471 ? 27.916 -38.449 -61.969 1.00 9.22 466 LEU A CA 1
ATOM 3184 C C . LEU A 1 471 ? 28.247 -38.628 -60.520 1.00 11.44 466 LEU A C 1
ATOM 3185 O O . LEU A 1 471 ? 29.129 -37.945 -59.995 1.00 11.15 466 LEU A O 1
ATOM 3190 N N . SER A 1 472 ? 27.539 -39.546 -59.871 1.00 18.73 467 SER A N 1
ATOM 3191 C CA . SER A 1 472 ? 27.864 -39.957 -58.509 1.00 18.34 467 SER A CA 1
ATOM 3192 C C . SER A 1 472 ? 28.811 -41.151 -58.527 1.00 21.25 467 SER A C 1
ATOM 3193 O O . SER A 1 472 ? 28.691 -42.014 -59.393 1.00 23.23 467 SER A O 1
ATOM 3196 N N . THR A 1 473 ? 29.750 -41.211 -57.584 1.00 23.31 468 THR A N 1
ATOM 3197 C CA . THR A 1 473 ? 30.561 -42.423 -57.407 1.00 25.41 468 THR A CA 1
ATOM 3198 C C . THR A 1 473 ? 30.552 -42.967 -55.975 1.00 27.49 468 THR A C 1
ATOM 3199 O O . THR A 1 473 ? 30.122 -42.303 -55.031 1.00 27.56 468 THR A O 1
ATOM 3203 N N . GLY A 1 474 ? 31.056 -44.185 -55.830 1.00 27.16 469 GLY A N 1
ATOM 3204 C CA . GLY A 1 474 ? 31.075 -44.858 -54.549 1.00 27.61 469 GLY A CA 1
ATOM 3205 C C . GLY A 1 474 ? 32.042 -44.230 -53.566 1.00 30.01 469 GLY A C 1
ATOM 3206 O O . GLY A 1 474 ? 31.983 -44.507 -52.374 1.00 30.58 469 GLY A O 1
ATOM 3207 N N . GLY A 1 475 ? 32.927 -43.375 -54.059 1.00 29.58 470 GLY A N 1
ATOM 3208 C CA . GLY A 1 475 ? 33.896 -42.731 -53.196 1.00 30.09 470 GLY A CA 1
ATOM 3209 C C . GLY A 1 475 ? 33.422 -41.402 -52.634 1.00 29.10 470 GLY A C 1
ATOM 3210 O O . GLY A 1 475 ? 34.229 -40.616 -52.152 1.00 32.28 470 GLY A O 1
ATOM 3211 N N . GLY A 1 476 ? 32.120 -41.145 -52.703 1.00 27.00 471 GLY A N 1
ATOM 3212 C CA . GLY A 1 476 ? 31.542 -39.927 -52.151 1.00 25.67 471 GLY A CA 1
ATOM 3213 C C . GLY A 1 476 ? 32.007 -38.652 -52.836 1.00 29.41 471 GLY A C 1
ATOM 3214 O O . GLY A 1 476 ? 32.228 -37.616 -52.198 1.00 34.52 471 GLY A O 1
ATOM 3215 N N . VAL A 1 477 ? 32.163 -38.727 -54.148 1.00 27.05 472 VAL A N 1
ATOM 3216 C CA . VAL A 1 477 ? 32.551 -37.573 -54.930 1.00 27.22 472 VAL A CA 1
ATOM 3217 C C . VAL A 1 477 ? 31.622 -37.483 -56.140 1.00 28.91 472 VAL A C 1
ATOM 3218 O O . VAL A 1 477 ? 31.162 -38.506 -56.653 1.00 26.14 472 VAL A O 1
ATOM 3222 N N . LEU A 1 478 ? 31.319 -36.254 -56.557 1.00 25.63 473 LEU A N 1
ATOM 3223 C CA . LEU A 1 478 ? 30.326 -36.006 -57.583 1.00 20.91 473 LEU A CA 1
ATOM 3224 C C . LEU A 1 478 ? 30.956 -35.191 -58.685 1.00 23.66 473 LEU A C 1
ATOM 3225 O O . LEU A 1 478 ? 31.505 -34.124 -58.422 1.00 23.72 473 LEU A O 1
ATOM 3230 N N . PHE A 1 479 ? 30.884 -35.691 -59.917 1.00 21.76 474 PHE A N 1
ATOM 3231 C CA . PHE A 1 479 ? 31.446 -34.982 -61.062 1.00 17.99 474 PHE A CA 1
ATOM 3232 C C . PHE A 1 479 ? 30.369 -34.256 -61.823 1.00 17.93 474 PHE A C 1
ATOM 3233 O O . PHE A 1 479 ? 29.218 -34.677 -61.838 1.00 17.82 474 PHE A O 1
ATOM 3241 N N . ASN A 1 480 ? 30.759 -33.160 -62.459 1.00 17.80 475 ASN A N 1
ATOM 3242 C CA . ASN A 1 480 ? 29.839 -32.319 -63.208 1.00 14.84 475 ASN A CA 1
ATOM 3243 C C . ASN A 1 480 ? 30.668 -31.448 -64.155 1.00 13.99 475 ASN A C 1
ATOM 3244 O O . ASN A 1 480 ? 31.744 -31.002 -63.798 1.00 18.96 475 ASN A O 1
ATOM 3249 N N . GLY A 1 481 ? 30.201 -31.231 -65.374 1.00 10.83 476 GLY A N 1
ATOM 3250 C CA . GLY A 1 481 ? 30.889 -30.321 -66.269 1.00 10.11 476 GLY A CA 1
ATOM 3251 C C . GLY A 1 481 ? 30.292 -28.926 -66.222 1.00 12.81 476 GLY A C 1
ATOM 3252 O O . GLY A 1 481 ? 29.994 -28.385 -65.158 1.00 11.88 476 GLY A O 1
ATOM 3253 N N . GLY A 1 482 ? 30.102 -28.334 -67.389 1.00 14.90 477 GLY A N 1
ATOM 3254 C CA . GLY A 1 482 ? 29.454 -27.046 -67.445 1.00 12.52 477 GLY A CA 1
ATOM 3255 C C . GLY A 1 482 ? 29.817 -26.132 -68.595 1.00 14.14 477 GLY A C 1
ATOM 3256 O O . GLY A 1 482 ? 30.819 -26.261 -69.288 1.00 17.36 477 GLY A O 1
ATOM 3257 N N . THR A 1 483 ? 28.956 -25.159 -68.755 1.00 16.90 478 THR A N 1
ATOM 3258 C CA . THR A 1 483 ? 29.003 -24.147 -69.782 1.00 15.96 478 THR A CA 1
ATOM 3259 C C . THR A 1 483 ? 30.315 -23.338 -69.733 1.00 19.04 478 THR A C 1
ATOM 3260 O O . THR A 1 483 ? 30.663 -22.627 -70.687 1.00 15.51 478 THR A O 1
ATOM 3264 N N . ASP A 1 484 ? 31.057 -23.467 -68.629 1.00 21.26 479 ASP A N 1
ATOM 3265 C CA . ASP A 1 484 ? 32.313 -22.728 -68.453 1.00 20.20 479 ASP A CA 1
ATOM 3266 C C . ASP A 1 484 ? 33.572 -23.556 -68.772 1.00 22.31 479 ASP A C 1
ATOM 3267 O O . ASP A 1 484 ? 34.691 -23.134 -68.470 1.00 20.15 479 ASP A O 1
ATOM 3272 N N . ARG A 1 485 ? 33.366 -24.730 -69.372 1.00 18.26 480 ARG A N 1
ATOM 3273 C CA . ARG A 1 485 ? 34.431 -25.649 -69.791 1.00 15.56 480 ARG A CA 1
ATOM 3274 C C . ARG A 1 485 ? 35.038 -26.432 -68.631 1.00 16.13 480 ARG A C 1
ATOM 3275 O O . ARG A 1 485 ? 35.811 -27.361 -68.849 1.00 14.98 480 ARG A O 1
ATOM 3283 N N . TYR A 1 486 ? 34.707 -26.051 -67.400 1.00 20.53 481 TYR A N 1
ATOM 3284 C CA . TYR A 1 486 ? 35.251 -26.748 -66.229 1.00 22.13 481 TYR A CA 1
ATOM 3285 C C . TYR A 1 486 ? 34.630 -28.132 -65.973 1.00 23.09 481 TYR A C 1
ATOM 3286 O O . TYR A 1 486 ? 33.405 -28.315 -65.992 1.00 20.49 481 TYR A O 1
ATOM 3295 N N . PHE A 1 487 ? 35.503 -29.103 -65.742 1.00 16.24 482 PHE A N 1
ATOM 3296 C CA . PHE A 1 487 ? 35.079 -30.405 -65.278 1.00 17.19 482 PHE A CA 1
ATOM 3297 C C . PHE A 1 487 ? 35.502 -30.501 -63.809 1.00 18.33 482 PHE A C 1
ATOM 3298 O O . PHE A 1 487 ? 36.698 -30.474 -63.492 1.00 16.82 482 PHE A O 1
ATOM 3306 N N . ARG A 1 488 ? 34.513 -30.623 -62.927 1.00 11.97 483 ARG A N 1
ATOM 3307 C CA . ARG A 1 488 ? 34.702 -30.394 -61.498 1.00 16.32 483 ARG A CA 1
ATOM 3308 C C . ARG A 1 488 ? 34.301 -31.587 -60.665 1.00 13.97 483 ARG A C 1
ATOM 3309 O O . ARG A 1 488 ? 33.367 -32.315 -61.008 1.00 12.32 483 ARG A O 1
ATOM 3317 N N . ALA A 1 489 ? 35.010 -31.767 -59.560 1.00 12.61 484 ALA A N 1
ATOM 3318 C CA . ALA A 1 489 ? 34.708 -32.822 -58.611 1.00 15.08 484 ALA A CA 1
ATOM 3319 C C . ALA A 1 489 ? 34.250 -32.203 -57.311 1.00 18.21 484 ALA A C 1
ATOM 3320 O O . ALA A 1 489 ? 34.978 -31.421 -56.702 1.00 21.67 484 ALA A O 1
ATOM 3322 N N . LEU A 1 490 ? 33.045 -32.550 -56.881 1.00 17.34 485 LEU A N 1
ATOM 3323 C CA . LEU A 1 490 ? 32.515 -32.010 -55.636 1.00 21.50 485 LEU A CA 1
ATOM 3324 C C . LEU A 1 490 ? 32.425 -33.105 -54.594 1.00 16.72 485 LEU A C 1
ATOM 3325 O O . LEU A 1 490 ? 32.309 -34.270 -54.950 1.00 18.18 485 LEU A O 1
ATOM 3330 N N . SER A 1 491 ? 32.490 -32.721 -53.319 1.00 15.98 486 SER A N 1
ATOM 3331 C CA . SER A 1 491 ? 32.207 -33.624 -52.200 1.00 19.72 486 SER A CA 1
ATOM 3332 C C . SER A 1 491 ? 30.707 -33.895 -52.062 1.00 21.23 486 SER A C 1
ATOM 3333 O O . SER A 1 491 ? 29.908 -32.958 -51.906 1.00 18.38 486 SER A O 1
ATOM 3336 N N . GLN A 1 492 ? 30.319 -35.168 -52.100 1.00 25.74 487 GLN A N 1
ATOM 3337 C CA . GLN A 1 492 ? 28.916 -35.516 -51.868 1.00 26.63 487 GLN A CA 1
ATOM 3338 C C . GLN A 1 492 ? 28.476 -35.086 -50.454 1.00 31.02 487 GLN A C 1
ATOM 3339 O O . GLN A 1 492 ? 27.312 -34.740 -50.234 1.00 29.44 487 GLN A O 1
ATOM 3345 N N . GLU A 1 493 ? 29.414 -35.091 -49.505 1.00 28.46 488 GLU A N 1
ATOM 3346 C CA . GLU A 1 493 ? 29.099 -34.714 -48.133 1.00 30.90 488 GLU A CA 1
ATOM 3347 C C . GLU A 1 493 ? 28.776 -33.226 -47.993 1.00 33.11 488 GLU A C 1
ATOM 3348 O O . GLU A 1 493 ? 27.829 -32.872 -47.286 1.00 29.52 488 GLU A O 1
ATOM 3350 N N . THR A 1 494 ? 29.535 -32.366 -48.683 1.00 26.77 489 THR A N 1
ATOM 3351 C CA . THR A 1 494 ? 29.456 -30.914 -48.460 1.00 22.32 489 THR A CA 1
ATOM 3352 C C . THR A 1 494 ? 29.112 -30.057 -49.672 1.00 24.40 489 THR A C 1
ATOM 3353 O O . THR A 1 494 ? 28.592 -28.955 -49.511 1.00 23.02 489 THR A O 1
ATOM 3357 N N . GLY A 1 495 ? 29.430 -30.533 -50.877 1.00 36.03 490 GLY A N 1
ATOM 3358 C CA . GLY A 1 495 ? 29.262 -29.729 -52.082 1.00 30.50 490 GLY A CA 1
ATOM 3359 C C . GLY A 1 495 ? 30.508 -28.916 -52.431 1.00 32.51 490 GLY A C 1
ATOM 3360 O O . GLY A 1 495 ? 30.578 -28.263 -53.476 1.00 33.33 490 GLY A O 1
ATOM 3361 N N . GLU A 1 496 ? 31.496 -28.945 -51.545 1.00 25.28 491 GLU A N 1
ATOM 3362 C CA . GLU A 1 496 ? 32.751 -28.269 -51.789 1.00 29.03 491 GLU A CA 1
ATOM 3363 C C . GLU A 1 496 ? 33.437 -28.809 -53.051 1.00 31.23 491 GLU A C 1
ATOM 3364 O O . GLU A 1 496 ? 33.404 -29.998 -53.343 1.00 30.61 491 GLU A O 1
ATOM 3370 N N . THR A 1 497 ? 34.049 -27.922 -53.811 1.00 27.27 492 THR A N 1
ATOM 3371 C CA . THR A 1 497 ? 34.812 -28.351 -54.958 1.00 24.64 492 THR A CA 1
ATOM 3372 C C . THR A 1 497 ? 36.183 -28.852 -54.513 1.00 32.46 492 THR A C 1
ATOM 3373 O O . THR A 1 497 ? 36.939 -28.132 -53.850 1.00 32.45 492 THR A O 1
ATOM 3377 N N . LEU A 1 498 ? 36.490 -30.099 -54.863 1.00 31.43 493 LEU A N 1
ATOM 3378 C CA . LEU A 1 498 ? 37.727 -30.737 -54.432 1.00 30.62 493 LEU A CA 1
ATOM 3379 C C . LEU A 1 498 ? 38.768 -30.775 -55.554 1.00 30.61 493 LEU A C 1
ATOM 3380 O O . LEU A 1 498 ? 39.961 -30.988 -55.290 1.00 29.86 493 LEU A O 1
ATOM 3385 N N . TRP A 1 499 ? 38.309 -30.590 -56.794 1.00 14.85 494 TRP A N 1
ATOM 3386 C CA . TRP A 1 499 ? 39.148 -30.750 -57.980 1.00 13.13 494 TRP A CA 1
ATOM 3387 C C . TRP A 1 499 ? 38.474 -30.185 -59.210 1.00 15.44 494 TRP A C 1
ATOM 3388 O O . TRP A 1 499 ? 37.261 -30.311 -59.393 1.00 16.60 494 TRP A O 1
ATOM 3399 N N . GLN A 1 500 ? 39.255 -29.560 -60.068 1.00 22.64 495 GLN A N 1
ATOM 3400 C CA . GLN A 1 500 ? 38.725 -29.189 -61.367 1.00 25.41 495 GLN A CA 1
ATOM 3401 C C . GLN A 1 500 ? 39.780 -29.300 -62.449 1.00 25.54 495 GLN A C 1
ATOM 3402 O O . GLN A 1 500 ? 40.973 -29.245 -62.172 1.00 27.65 495 GLN A O 1
ATOM 3408 N N . THR A 1 501 ? 39.327 -29.513 -63.677 1.00 22.77 496 THR A N 1
ATOM 3409 C CA . THR A 1 501 ? 40.172 -29.326 -64.843 1.00 21.05 496 THR A CA 1
ATOM 3410 C C . THR A 1 501 ? 39.378 -28.459 -65.798 1.00 18.97 496 THR A C 1
ATOM 3411 O O . THR A 1 501 ? 38.241 -28.098 -65.502 1.00 21.16 496 THR A O 1
ATOM 3415 N N . ARG A 1 502 ? 39.954 -28.097 -66.933 1.00 16.91 497 ARG A N 1
ATOM 3416 C CA . ARG A 1 502 ? 39.165 -27.350 -67.908 1.00 17.72 497 ARG A CA 1
ATOM 3417 C C . ARG A 1 502 ? 39.328 -27.880 -69.330 1.00 19.00 497 ARG A C 1
ATOM 3418 O O . ARG A 1 502 ? 40.435 -27.917 -69.870 1.00 16.06 497 ARG A O 1
ATOM 3426 N N . LEU A 1 503 ? 38.203 -28.272 -69.929 1.00 17.10 498 LEU A N 1
ATOM 3427 C CA . LEU A 1 503 ? 38.196 -28.878 -71.251 1.00 15.61 498 LEU A CA 1
ATOM 3428 C C . LEU A 1 503 ? 38.298 -27.859 -72.408 1.00 17.21 498 LEU A C 1
ATOM 3429 O O . LEU A 1 503 ? 38.148 -26.647 -72.216 1.00 17.66 498 LEU A O 1
ATOM 3434 N N . ALA A 1 504 ? 38.585 -28.354 -73.608 1.00 21.74 499 ALA A N 1
ATOM 3435 C CA . ALA A 1 504 ? 38.768 -27.482 -74.759 1.00 23.60 499 ALA A CA 1
ATOM 3436 C C . ALA A 1 504 ? 37.468 -26.781 -75.080 1.00 25.34 499 ALA A C 1
ATOM 3437 O O . ALA A 1 504 ? 37.462 -25.677 -75.612 1.00 27.15 499 ALA A O 1
ATOM 3439 N N . THR A 1 505 ? 36.363 -27.429 -74.743 1.00 13.62 500 THR A N 1
ATOM 3440 C CA . THR A 1 505 ? 35.053 -26.899 -75.065 1.00 15.16 500 THR A CA 1
ATOM 3441 C C . THR A 1 505 ? 34.181 -26.903 -73.830 1.00 13.28 500 THR A C 1
ATOM 3442 O O . THR A 1 505 ? 34.627 -27.284 -72.758 1.00 10.37 500 THR A O 1
ATOM 3446 N N . VAL A 1 506 ? 32.935 -26.474 -73.998 1.00 17.59 501 VAL A N 1
ATOM 3447 C CA . VAL A 1 506 ? 31.915 -26.669 -72.977 1.00 21.49 501 VAL A CA 1
ATOM 3448 C C . VAL A 1 506 ? 31.952 -28.133 -72.522 1.00 21.03 501 VAL A C 1
ATOM 3449 O O . VAL A 1 506 ? 32.117 -29.053 -73.339 1.00 23.57 501 VAL A O 1
ATOM 3453 N N . ALA A 1 507 ? 31.843 -28.350 -71.220 1.00 20.92 502 ALA A N 1
ATOM 3454 C CA . ALA A 1 507 ? 31.872 -29.700 -70.695 1.00 21.76 502 ALA A CA 1
ATOM 3455 C C . ALA A 1 507 ? 30.423 -30.207 -70.688 1.00 23.22 502 ALA A C 1
ATOM 3456 O O . ALA A 1 507 ? 29.755 -30.281 -69.650 1.00 22.42 502 ALA A O 1
ATOM 3458 N N . SER A 1 508 ? 29.960 -30.559 -71.878 1.00 16.94 503 SER A N 1
ATOM 3459 C CA . SER A 1 508 ? 28.541 -30.687 -72.171 1.00 16.26 503 SER A CA 1
ATOM 3460 C C . SER A 1 508 ? 27.953 -32.075 -71.925 1.00 20.15 503 SER A C 1
ATOM 3461 O O . SER A 1 508 ? 26.744 -32.200 -71.749 1.00 19.70 503 SER A O 1
ATOM 3464 N N . GLY A 1 509 ? 28.797 -33.108 -71.941 1.00 16.56 504 GLY A N 1
ATOM 3465 C CA . GLY A 1 509 ? 28.317 -34.480 -71.897 1.00 21.08 504 GLY A CA 1
ATOM 3466 C C . GLY A 1 509 ? 28.276 -35.154 -70.530 1.00 16.63 504 GLY A C 1
ATOM 3467 O O . GLY A 1 509 ? 28.690 -34.564 -69.530 1.00 14.56 504 GLY A O 1
ATOM 3468 N N . GLN A 1 510 ? 27.765 -36.388 -70.497 1.00 12.15 505 GLN A N 1
ATOM 3469 C CA . GLN A 1 510 ? 27.663 -37.170 -69.258 1.00 12.83 505 GLN A CA 1
ATOM 3470 C C . GLN A 1 510 ? 28.981 -37.805 -68.805 1.00 12.91 505 GLN A C 1
ATOM 3471 O O . GLN A 1 510 ? 29.586 -38.588 -69.527 1.00 12.08 505 GLN A O 1
ATOM 3477 N N . ALA A 1 511 ? 29.425 -37.474 -67.602 1.00 17.54 506 ALA A N 1
ATOM 3478 C CA . ALA A 1 511 ? 30.596 -38.132 -67.064 1.00 16.92 506 ALA A CA 1
ATOM 3479 C C . ALA A 1 511 ? 30.218 -39.550 -66.690 1.00 17.79 506 ALA A C 1
ATOM 3480 O O . ALA A 1 511 ? 29.116 -39.787 -66.207 1.00 19.40 506 ALA A O 1
ATOM 3482 N N . ILE A 1 512 ? 31.122 -40.493 -66.924 1.00 18.89 507 ILE A N 1
ATOM 3483 C CA . ILE A 1 512 ? 30.928 -41.860 -66.457 1.00 19.76 507 ILE A CA 1
ATOM 3484 C C . ILE A 1 512 ? 32.184 -42.317 -65.716 1.00 22.50 507 ILE A C 1
ATOM 3485 O O . ILE A 1 512 ? 33.175 -41.586 -65.669 1.00 23.80 507 ILE A O 1
ATOM 3490 N N . SER A 1 513 ? 32.147 -43.520 -65.144 1.00 18.35 508 SER A N 1
ATOM 3491 C CA . SER A 1 513 ? 33.335 -44.099 -64.529 1.00 19.27 508 SER A CA 1
ATOM 3492 C C . SER A 1 513 ? 33.402 -45.612 -64.767 1.00 21.33 508 SER A C 1
ATOM 3493 O O . SER A 1 513 ? 32.376 -46.291 -64.788 1.00 19.56 508 SER A O 1
ATOM 3496 N N . TYR A 1 514 ? 34.604 -46.141 -64.972 1.00 12.80 509 TYR A N 1
ATOM 3497 C CA . TYR A 1 514 ? 34.743 -47.572 -65.198 1.00 16.03 509 TYR A CA 1
ATOM 3498 C C . TYR A 1 514 ? 36.114 -48.021 -64.759 1.00 19.70 509 TYR A C 1
ATOM 3499 O O . TYR A 1 514 ? 36.920 -47.210 -64.318 1.00 18.52 509 TYR A O 1
ATOM 3508 N N . GLU A 1 515 ? 36.381 -49.311 -64.925 1.00 24.00 510 GLU A N 1
ATOM 3509 C CA . GLU A 1 515 ? 37.614 -49.911 -64.440 1.00 26.83 510 GLU A CA 1
ATOM 3510 C C . GLU A 1 515 ? 38.287 -50.780 -65.500 1.00 27.59 510 GLU A C 1
ATOM 3511 O O . GLU A 1 515 ? 37.632 -51.557 -66.178 1.00 26.85 510 GLU A O 1
ATOM 3517 N N . VAL A 1 516 ? 39.596 -50.618 -65.664 1.00 29.71 511 VAL A N 1
ATOM 3518 C CA . VAL A 1 516 ? 40.369 -51.521 -66.505 1.00 31.44 511 VAL A CA 1
ATOM 3519 C C . VAL A 1 516 ? 41.673 -51.864 -65.791 1.00 31.59 511 VAL A C 1
ATOM 3520 O O . VAL A 1 516 ? 42.517 -50.994 -65.577 1.00 32.57 511 VAL A O 1
ATOM 3524 N N . ASP A 1 517 ? 41.815 -53.131 -65.413 1.00 37.88 512 ASP A N 1
ATOM 3525 C CA . ASP A 1 517 ? 43.019 -53.636 -64.742 1.00 40.92 512 ASP A CA 1
ATOM 3526 C C . ASP A 1 517 ? 43.244 -53.006 -63.369 1.00 37.98 512 ASP A C 1
ATOM 3527 O O . ASP A 1 517 ? 44.374 -52.736 -62.977 1.00 42.06 512 ASP A O 1
ATOM 3532 N N . GLY A 1 518 ? 42.165 -52.783 -62.635 1.00 19.41 513 GLY A N 1
ATOM 3533 C CA . GLY A 1 518 ? 42.277 -52.266 -61.291 1.00 18.07 513 GLY A CA 1
ATOM 3534 C C . GLY A 1 518 ? 42.290 -50.751 -61.196 1.00 27.05 513 GLY A C 1
ATOM 3535 O O . GLY A 1 518 ? 42.137 -50.199 -60.100 1.00 30.09 513 GLY A O 1
ATOM 3536 N N . MET A 1 519 ? 42.475 -50.063 -62.320 1.00 35.34 514 MET A N 1
ATOM 3537 C CA . MET A 1 519 ? 42.430 -48.603 -62.297 1.00 34.22 514 MET A CA 1
ATOM 3538 C C . MET A 1 519 ? 41.023 -48.086 -62.558 1.00 33.18 514 MET A C 1
ATOM 3539 O O . MET A 1 519 ? 40.382 -48.469 -63.536 1.00 34.57 514 MET A O 1
ATOM 3544 N N . GLN A 1 520 ? 40.543 -47.217 -61.682 1.00 18.44 515 GLN A N 1
ATOM 3545 C CA . GLN A 1 520 ? 39.323 -46.495 -61.966 1.00 16.58 515 GLN A CA 1
ATOM 3546 C C . GLN A 1 520 ? 39.564 -45.336 -62.938 1.00 22.46 515 GLN A C 1
ATOM 3547 O O . GLN A 1 520 ? 40.505 -44.546 -62.786 1.00 19.14 515 GLN A O 1
ATOM 3553 N N . TYR A 1 521 ? 38.701 -45.247 -63.944 1.00 24.89 516 TYR A N 1
ATOM 3554 C CA . TYR A 1 521 ? 38.753 -44.167 -64.913 1.00 21.14 516 TYR A CA 1
ATOM 3555 C C . TYR A 1 521 ? 37.498 -43.313 -64.829 1.00 20.35 516 TYR A C 1
ATOM 3556 O O . TYR A 1 521 ? 36.427 -43.790 -64.458 1.00 20.10 516 TYR A O 1
ATOM 3565 N N . VAL A 1 522 ? 37.646 -42.038 -65.152 1.00 16.77 517 VAL A N 1
ATOM 3566 C CA . VAL A 1 522 ? 36.519 -41.133 -65.203 1.00 15.34 517 VAL A CA 1
ATOM 3567 C C . VAL A 1 522 ? 36.585 -40.469 -66.568 1.00 16.75 517 VAL A C 1
ATOM 3568 O O . VAL A 1 522 ? 37.632 -39.941 -66.957 1.00 17.27 517 VAL A O 1
ATOM 3572 N N . ALA A 1 523 ? 35.489 -40.531 -67.317 1.00 19.70 518 ALA A N 1
ATOM 3573 C CA . ALA A 1 523 ? 35.485 -39.995 -68.678 1.00 19.72 518 ALA A CA 1
ATOM 3574 C C . ALA A 1 523 ? 34.303 -39.057 -68.936 1.00 18.05 518 ALA A C 1
ATOM 3575 O O . ALA A 1 523 ? 33.241 -39.211 -68.342 1.00 19.27 518 ALA A O 1
ATOM 3577 N N . ILE A 1 524 ? 34.499 -38.101 -69.837 1.00 15.41 519 ILE A N 1
ATOM 3578 C CA . ILE A 1 524 ? 33.454 -37.160 -70.218 1.00 16.18 519 ILE A CA 1
ATOM 3579 C C . ILE A 1 524 ? 33.831 -36.476 -71.520 1.00 14.27 519 ILE A C 1
ATOM 3580 O O . ILE A 1 524 ? 35.019 -36.300 -71.796 1.00 12.96 519 ILE A O 1
ATOM 3585 N N . ALA A 1 525 ? 32.817 -36.146 -72.323 1.00 12.44 520 ALA A N 1
ATOM 3586 C CA . ALA A 1 525 ? 32.947 -35.377 -73.567 1.00 10.86 520 ALA A CA 1
ATOM 3587 C C . ALA A 1 525 ? 32.080 -34.120 -73.393 1.00 14.57 520 ALA A C 1
ATOM 3588 O O . ALA A 1 525 ? 31.189 -34.130 -72.549 1.00 20.28 520 ALA A O 1
ATOM 3590 N N . GLY A 1 526 ? 32.274 -33.037 -74.146 1.00 17.96 521 GLY A N 1
ATOM 3591 C CA . GLY A 1 526 ? 33.119 -32.976 -75.301 1.00 17.66 521 GLY A CA 1
ATOM 3592 C C . GLY A 1 526 ? 32.886 -31.776 -76.198 1.00 24.81 521 GLY A C 1
ATOM 3593 O O . GLY A 1 526 ? 33.781 -31.452 -76.961 1.00 30.47 521 GLY A O 1
ATOM 3594 N N . GLY A 1 527 ? 31.730 -31.110 -76.151 1.00 24.10 522 GLY A N 1
ATOM 3595 C CA . GLY A 1 527 ? 31.620 -29.852 -76.891 1.00 19.87 522 GLY A CA 1
ATOM 3596 C C . GLY A 1 527 ? 30.442 -29.461 -77.769 1.00 24.99 522 GLY A C 1
ATOM 3597 O O . GLY A 1 527 ? 29.308 -29.886 -77.553 1.00 22.05 522 GLY A O 1
ATOM 3598 N N . GLY A 1 528 ? 30.726 -28.605 -78.755 1.00 22.90 523 GLY A N 1
ATOM 3599 C CA . GLY A 1 528 ? 29.708 -28.019 -79.614 1.00 17.42 523 GLY A CA 1
ATOM 3600 C C . GLY A 1 528 ? 29.020 -26.780 -79.043 1.00 21.94 523 GLY A C 1
ATOM 3601 O O . GLY A 1 528 ? 29.396 -26.260 -77.985 1.00 22.14 523 GLY A O 1
ATOM 3602 N N . VAL A 1 529 ? 28.001 -26.304 -79.751 1.00 18.75 524 VAL A N 1
ATOM 3603 C CA . VAL A 1 529 ? 27.162 -25.215 -79.273 1.00 21.44 524 VAL A CA 1
ATOM 3604 C C . VAL A 1 529 ? 26.050 -25.693 -78.338 1.00 25.25 524 VAL A C 1
ATOM 3605 O O . VAL A 1 529 ? 25.217 -26.500 -78.716 1.00 31.42 524 VAL A O 1
ATOM 3609 N N . SER A 1 530 ? 26.036 -25.174 -77.119 1.00 42.17 525 SER A N 1
ATOM 3610 C CA . SER A 1 530 ? 25.082 -25.591 -76.094 1.00 41.09 525 SER A CA 1
ATOM 3611 C C . SER A 1 530 ? 23.995 -24.527 -75.867 1.00 47.31 525 SER A C 1
ATOM 3612 O O . SER A 1 530 ? 24.303 -23.338 -75.688 1.00 46.90 525 SER A O 1
ATOM 3615 N N . TYR A 1 531 ? 22.730 -24.947 -75.877 1.00 35.99 526 TYR A N 1
ATOM 3616 C CA . TYR A 1 531 ? 21.615 -24.027 -75.622 1.00 33.35 526 TYR A CA 1
ATOM 3617 C C . TYR A 1 531 ? 21.780 -23.323 -74.270 1.00 30.03 526 TYR A C 1
ATOM 3618 O O . TYR A 1 531 ? 21.452 -22.152 -74.110 1.00 33.70 526 TYR A O 1
ATOM 3627 N N . GLY A 1 532 ? 22.314 -24.039 -73.296 1.00 34.07 527 GLY A N 1
ATOM 3628 C CA . GLY A 1 532 ? 22.566 -23.450 -71.996 1.00 33.48 527 GLY A CA 1
ATOM 3629 C C . GLY A 1 532 ? 23.701 -22.433 -71.922 1.00 33.84 527 GLY A C 1
ATOM 3630 O O . GLY A 1 532 ? 23.838 -21.747 -70.917 1.00 35.21 527 GLY A O 1
ATOM 3631 N N . SER A 1 533 ? 24.538 -22.317 -72.944 1.00 23.94 528 SER A N 1
ATOM 3632 C CA . SER A 1 533 ? 25.583 -21.307 -72.835 1.00 26.25 528 SER A CA 1
ATOM 3633 C C . SER A 1 533 ? 24.983 -19.943 -73.140 1.00 28.20 528 SER A C 1
ATOM 3634 O O . SER A 1 533 ? 25.502 -18.910 -72.708 1.00 28.06 528 SER A O 1
ATOM 3637 N N . GLY A 1 534 ? 23.852 -19.957 -73.842 1.00 23.60 529 GLY A N 1
ATOM 3638 C CA . GLY A 1 534 ? 23.078 -18.754 -74.100 1.00 21.78 529 GLY A CA 1
ATOM 3639 C C . GLY A 1 534 ? 22.388 -18.191 -72.869 1.00 23.91 529 GLY A C 1
ATOM 3640 O O . GLY A 1 534 ? 21.875 -17.065 -72.875 1.00 27.35 529 GLY A O 1
ATOM 3641 N N . LEU A 1 535 ? 22.370 -18.989 -71.810 1.00 24.49 530 LEU A N 1
ATOM 3642 C CA . LEU A 1 535 ? 21.850 -18.569 -70.519 1.00 24.21 530 LEU A CA 1
ATOM 3643 C C . LEU A 1 535 ? 22.777 -17.537 -69.872 1.00 27.28 530 LEU A C 1
ATOM 3644 O O . LEU A 1 535 ? 22.365 -16.800 -68.977 1.00 30.02 530 LEU A O 1
ATOM 3649 N N . ASN A 1 536 ? 24.027 -17.483 -70.319 1.00 28.87 531 ASN A N 1
ATOM 3650 C CA . ASN A 1 536 ? 24.988 -16.564 -69.721 1.00 34.16 531 ASN A CA 1
ATOM 3651 C C . ASN A 1 536 ? 24.764 -15.080 -70.012 1.00 36.88 531 ASN A C 1
ATOM 3652 O O . ASN A 1 536 ? 25.467 -14.232 -69.467 1.00 37.24 531 ASN A O 1
ATOM 3657 N N . SER A 1 537 ? 23.789 -14.775 -70.864 1.00 37.02 532 SER A N 1
ATOM 3658 C CA . SER A 1 537 ? 23.406 -13.393 -71.146 1.00 35.09 532 SER A CA 1
ATOM 3659 C C . SER A 1 537 ? 22.895 -12.690 -69.889 1.00 35.53 532 SER A C 1
ATOM 3660 O O . SER A 1 537 ? 23.050 -11.476 -69.732 1.00 38.72 532 SER A O 1
ATOM 3663 N N . ALA A 1 538 ? 22.286 -13.460 -68.995 1.00 33.68 533 ALA A N 1
ATOM 3664 C CA . ALA A 1 538 ? 21.778 -12.919 -67.740 1.00 38.53 533 ALA A CA 1
ATOM 3665 C C . ALA A 1 538 ? 22.901 -12.601 -66.730 1.00 36.74 533 ALA A C 1
ATOM 3666 O O . ALA A 1 538 ? 22.662 -12.021 -65.669 1.00 35.41 533 ALA A O 1
ATOM 3668 N N . LEU A 1 539 ? 24.127 -12.997 -67.046 1.00 30.46 534 LEU A N 1
ATOM 3669 C CA . LEU A 1 539 ? 25.256 -12.623 -66.201 1.00 32.23 534 LEU A CA 1
ATOM 3670 C C . LEU A 1 539 ? 25.726 -11.221 -66.536 1.00 33.55 534 LEU A C 1
ATOM 3671 O O . LEU A 1 539 ? 26.122 -10.945 -67.674 1.00 36.27 534 LEU A O 1
ATOM 3676 N N . ALA A 1 540 ? 25.694 -10.338 -65.544 1.00 30.98 535 ALA A N 1
ATOM 3677 C CA . ALA A 1 540 ? 26.055 -8.938 -65.765 1.00 36.40 535 ALA A CA 1
ATOM 3678 C C . ALA A 1 540 ? 27.527 -8.611 -65.484 1.00 39.22 535 ALA A C 1
ATOM 3679 O O . ALA A 1 540 ? 28.030 -7.589 -65.946 1.00 43.34 535 ALA A O 1
ATOM 3681 N N . GLY A 1 541 ? 28.219 -9.476 -64.744 1.00 59.95 536 GLY A N 1
ATOM 3682 C CA . GLY A 1 541 ? 29.583 -9.192 -64.315 1.00 60.69 536 GLY A CA 1
ATOM 3683 C C . GLY A 1 541 ? 30.717 -9.903 -65.044 1.00 63.85 536 GLY A C 1
ATOM 3684 O O . GLY A 1 541 ? 31.889 -9.631 -64.783 1.00 58.06 536 GLY A O 1
ATOM 3685 N N . GLU A 1 542 ? 30.383 -10.815 -65.951 1.00 62.93 537 GLU A N 1
ATOM 3686 C CA . GLU A 1 542 ? 31.410 -11.597 -66.629 1.00 60.34 537 GLU A CA 1
ATOM 3687 C C . GLU A 1 542 ? 30.863 -12.292 -67.861 1.00 56.65 537 GLU A C 1
ATOM 3688 O O . GLU A 1 542 ? 29.732 -12.780 -67.866 1.00 58.09 537 GLU A O 1
ATOM 3694 N N . ARG A 1 543 ? 31.671 -12.306 -68.913 1.00 34.06 538 ARG A N 1
ATOM 3695 C CA . ARG A 1 543 ? 31.404 -13.134 -70.069 1.00 33.55 538 ARG A CA 1
ATOM 3696 C C . ARG A 1 543 ? 31.917 -14.546 -69.740 1.00 28.15 538 ARG A C 1
ATOM 3697 O O . ARG A 1 543 ? 32.823 -14.704 -68.925 1.00 29.17 538 ARG A O 1
ATOM 3699 N N . VAL A 1 544 ? 31.316 -15.568 -70.340 1.00 28.40 539 VAL A N 1
ATOM 3700 C CA . VAL A 1 544 ? 31.723 -16.952 -70.089 1.00 22.54 539 VAL A CA 1
ATOM 3701 C C . VAL A 1 544 ? 32.276 -17.561 -71.370 1.00 21.76 539 VAL A C 1
ATOM 3702 O O . VAL A 1 544 ? 31.586 -17.627 -72.393 1.00 19.66 539 VAL A O 1
ATOM 3706 N N . ASP A 1 545 ? 33.527 -17.995 -71.321 1.00 17.65 540 ASP A N 1
ATOM 3707 C CA . ASP A 1 545 ? 34.197 -18.474 -72.523 1.00 19.56 540 ASP A CA 1
ATOM 3708 C C . ASP A 1 545 ? 33.746 -19.902 -72.917 1.00 18.93 540 ASP A C 1
ATOM 3709 O O . ASP A 1 545 ? 34.431 -20.887 -72.639 1.00 16.35 540 ASP A O 1
ATOM 3714 N N . SER A 1 546 ? 32.593 -19.987 -73.584 1.00 23.15 541 SER A N 1
ATOM 3715 C CA . SER A 1 546 ? 31.945 -21.263 -73.930 1.00 21.33 541 SER A CA 1
ATOM 3716 C C . SER A 1 546 ? 32.398 -21.830 -75.254 1.00 24.06 541 SER A C 1
ATOM 3717 O O . SER A 1 546 ? 31.572 -22.028 -76.147 1.00 26.73 541 SER A O 1
ATOM 3720 N N . THR A 1 547 ? 33.691 -22.095 -75.378 1.00 26.51 542 THR A N 1
ATOM 3721 C CA . THR A 1 547 ? 34.259 -22.561 -76.632 1.00 28.24 542 THR A CA 1
ATOM 3722 C C . THR A 1 547 ? 33.485 -23.753 -77.197 1.00 31.43 542 THR A C 1
ATOM 3723 O O . THR A 1 547 ? 33.255 -24.736 -76.492 1.00 32.35 542 THR A O 1
ATOM 3727 N N . ALA A 1 548 ? 33.075 -23.655 -78.460 1.00 25.60 543 ALA A N 1
ATOM 3728 C CA . ALA A 1 548 ? 32.261 -24.695 -79.086 1.00 25.29 543 ALA A CA 1
ATOM 3729 C C . ALA A 1 548 ? 33.040 -25.635 -80.011 1.00 26.06 543 ALA A C 1
ATOM 3730 O O . ALA A 1 548 ? 32.605 -26.766 -80.247 1.00 24.96 543 ALA A O 1
ATOM 3732 N N . ILE A 1 549 ? 34.173 -25.173 -80.543 1.00 18.51 544 ILE A N 1
ATOM 3733 C CA . ILE A 1 549 ? 35.010 -26.042 -81.369 1.00 20.99 544 ILE A CA 1
ATOM 3734 C C . ILE A 1 549 ? 36.130 -26.735 -80.575 1.00 21.84 544 ILE A C 1
ATOM 3735 O O . ILE A 1 549 ? 36.573 -26.239 -79.535 1.00 21.61 544 ILE A O 1
ATOM 3740 N N . GLY A 1 550 ? 36.568 -27.889 -81.070 1.00 19.94 545 GLY A N 1
ATOM 3741 C CA . GLY A 1 550 ? 37.522 -28.716 -80.358 1.00 20.96 545 GLY A CA 1
ATOM 3742 C C . GLY A 1 550 ? 36.925 -29.921 -79.639 1.00 23.16 545 GLY A C 1
ATOM 3743 O O . GLY A 1 550 ? 37.454 -30.350 -78.623 1.00 23.35 545 GLY A O 1
ATOM 3744 N N . ASN A 1 551 ? 35.831 -30.467 -80.162 1.00 19.80 546 ASN A N 1
ATOM 3745 C CA . ASN A 1 551 ? 35.188 -31.637 -79.572 1.00 16.94 546 ASN A CA 1
ATOM 3746 C C . ASN A 1 551 ? 36.150 -32.770 -79.268 1.00 17.39 546 ASN A C 1
ATOM 3747 O O . ASN A 1 551 ? 37.026 -33.060 -80.077 1.00 17.06 546 ASN A O 1
ATOM 3752 N N . ALA A 1 552 ? 35.974 -33.400 -78.103 1.00 16.94 547 ALA A N 1
ATOM 3753 C CA . ALA A 1 552 ? 36.790 -34.534 -77.694 1.00 15.32 547 ALA A CA 1
ATOM 3754 C C . ALA A 1 552 ? 36.190 -35.259 -76.488 1.00 16.66 547 ALA A C 1
ATOM 3755 O O . ALA A 1 552 ? 35.466 -34.659 -75.707 1.00 15.63 547 ALA A O 1
ATOM 3757 N N . VAL A 1 553 ? 36.499 -36.548 -76.334 1.00 13.42 548 VAL A N 1
ATOM 3758 C CA . VAL A 1 553 ? 36.247 -37.244 -75.076 1.00 10.85 548 VAL A CA 1
ATOM 3759 C C . VAL A 1 553 ? 37.561 -37.275 -74.281 1.00 12.10 548 VAL A C 1
ATOM 3760 O O . VAL A 1 553 ? 38.647 -37.324 -74.867 1.00 9.45 548 VAL A O 1
ATOM 3764 N N . TYR A 1 554 ? 37.441 -37.235 -72.955 1.00 12.85 549 TYR A N 1
ATOM 3765 C CA . TYR A 1 554 ? 38.570 -37.094 -72.052 1.00 11.87 549 TYR A CA 1
ATOM 3766 C C . TYR A 1 554 ? 38.471 -38.146 -70.976 1.00 14.09 549 TYR A C 1
ATOM 3767 O O . TYR A 1 554 ? 37.382 -38.407 -70.466 1.00 13.38 549 TYR A O 1
ATOM 3776 N N . VAL A 1 555 ? 39.607 -38.719 -70.594 1.00 15.52 550 VAL A N 1
ATOM 3777 C CA . VAL A 1 555 ? 39.616 -39.800 -69.614 1.00 16.51 550 VAL A CA 1
ATOM 3778 C C . VAL A 1 555 ? 40.640 -39.492 -68.542 1.00 17.31 550 VAL A C 1
ATOM 3779 O O . VAL A 1 555 ? 41.797 -39.220 -68.834 1.00 17.87 550 VAL A O 1
ATOM 3783 N N . PHE A 1 556 ? 40.199 -39.524 -67.293 1.00 13.89 551 PHE A N 1
ATOM 3784 C CA . PHE A 1 556 ? 41.059 -39.172 -66.178 1.00 16.23 551 PHE A CA 1
ATOM 3785 C C . PHE A 1 556 ? 41.310 -40.359 -65.232 1.00 16.87 551 PHE A C 1
ATOM 3786 O O . PHE A 1 556 ? 40.545 -41.327 -65.218 1.00 17.84 551 PHE A O 1
ATOM 3794 N N . ALA A 1 557 ? 42.376 -40.272 -64.442 1.00 15.27 552 ALA A N 1
ATOM 3795 C CA . ALA A 1 557 ? 42.702 -41.306 -63.465 1.00 17.73 552 ALA A CA 1
ATOM 3796 C C . ALA A 1 557 ? 43.667 -40.818 -62.393 1.00 19.27 552 ALA A C 1
ATOM 3797 O O . ALA A 1 557 ? 44.434 -39.872 -62.609 1.00 20.11 552 ALA A O 1
ATOM 3799 N N . LEU A 1 558 ? 43.615 -41.462 -61.231 1.00 18.15 553 LEU A N 1
ATOM 3800 C CA . LEU A 1 558 ? 44.686 -41.340 -60.243 1.00 26.01 553 LEU A CA 1
ATOM 3801 C C . LEU A 1 558 ? 46.071 -41.683 -60.839 1.00 26.17 553 LEU A C 1
ATOM 3802 O O . LEU A 1 558 ? 46.184 -42.559 -61.699 1.00 25.56 553 LEU A O 1
ATOM 3807 N N . PRO A 1 559 ? 47.128 -40.977 -60.403 1.00 30.01 554 PRO A N 1
ATOM 3808 C CA . PRO A 1 559 ? 48.470 -41.315 -60.910 1.00 36.20 554 PRO A CA 1
ATOM 3809 C C . PRO A 1 559 ? 48.912 -42.752 -60.596 1.00 34.09 554 PRO A C 1
ATOM 3810 O O . PRO A 1 559 ? 49.451 -43.427 -61.483 1.00 37.14 554 PRO A O 1
ATOM 3814 N N . GLN A 1 560 ? 48.669 -43.208 -59.370 1.00 42.86 555 GLN A N 1
ATOM 3815 C CA . GLN A 1 560 ? 48.920 -44.611 -58.984 1.00 69.48 555 GLN A CA 1
ATOM 3816 C C . GLN A 1 560 ? 50.257 -45.213 -59.462 1.00 68.34 555 GLN A C 1
ATOM 3817 O O . GLN A 1 560 ? 51.239 -44.498 -59.691 1.00 64.00 555 GLN A O 1
ATOM 3819 N N . GLN B 1 3 ? 52.966 -6.089 -60.605 1.00 81.90 -2 GLN B N 1
ATOM 3820 C CA . GLN B 1 3 ? 51.645 -6.687 -60.421 1.00 83.52 -2 GLN B CA 1
ATOM 3821 C C . GLN B 1 3 ? 50.981 -7.057 -61.757 1.00 79.00 -2 GLN B C 1
ATOM 3822 O O . GLN B 1 3 ? 51.406 -8.004 -62.418 1.00 74.44 -2 GLN B O 1
ATOM 3824 N N . SER B 1 4 ? 49.940 -6.315 -62.143 1.00 77.19 -1 SER B N 1
ATOM 3825 C CA . SER B 1 4 ? 49.217 -6.566 -63.404 1.00 78.14 -1 SER B CA 1
ATOM 3826 C C . SER B 1 4 ? 49.692 -5.657 -64.550 1.00 71.87 -1 SER B C 1
ATOM 3827 O O . SER B 1 4 ? 49.091 -5.641 -65.639 1.00 60.37 -1 SER B O 1
ATOM 3830 N N . ALA B 1 5 ? 50.757 -4.895 -64.296 1.00 64.64 0 ALA B N 1
ATOM 3831 C CA . ALA B 1 5 ? 51.326 -4.015 -65.316 1.00 58.79 0 ALA B CA 1
ATOM 3832 C C . ALA B 1 5 ? 51.711 -4.820 -66.554 1.00 59.94 0 ALA B C 1
ATOM 3833 O O . ALA B 1 5 ? 52.454 -5.802 -66.470 1.00 59.80 0 ALA B O 1
ATOM 3835 N N . GLN B 1 6 ? 51.185 -4.397 -67.696 1.00 58.88 1 GLN B N 1
ATOM 3836 C CA . GLN B 1 6 ? 51.374 -5.101 -68.958 1.00 59.03 1 GLN B CA 1
ATOM 3837 C C . GLN B 1 6 ? 52.523 -4.462 -69.741 1.00 56.53 1 GLN B C 1
ATOM 3838 O O . GLN B 1 6 ? 52.304 -3.558 -70.550 1.00 59.39 1 GLN B O 1
ATOM 3844 N N . THR B 1 7 ? 53.738 -4.951 -69.519 1.00 34.19 2 THR B N 1
ATOM 3845 C CA . THR B 1 7 ? 54.934 -4.236 -69.930 1.00 35.39 2 THR B CA 1
ATOM 3846 C C . THR B 1 7 ? 55.292 -4.319 -71.416 1.00 35.63 2 THR B C 1
ATOM 3847 O O . THR B 1 7 ? 55.075 -5.337 -72.079 1.00 33.58 2 THR B O 1
ATOM 3851 N N . ALA B 1 8 ? 55.840 -3.216 -71.921 1.00 33.49 3 ALA B N 1
ATOM 3852 C CA . ALA B 1 8 ? 56.411 -3.147 -73.262 1.00 29.46 3 ALA B CA 1
ATOM 3853 C C . ALA B 1 8 ? 57.626 -4.064 -73.396 1.00 28.52 3 ALA B C 1
ATOM 3854 O O . ALA B 1 8 ? 58.385 -4.259 -72.448 1.00 31.88 3 ALA B O 1
ATOM 3856 N N . ILE B 1 9 ? 57.807 -4.620 -74.582 1.00 17.17 4 ILE B N 1
ATOM 3857 C CA . ILE B 1 9 ? 58.920 -5.501 -74.832 1.00 20.04 4 ILE B CA 1
ATOM 3858 C C . ILE B 1 9 ? 59.988 -4.762 -75.616 1.00 20.91 4 ILE B C 1
ATOM 3859 O O . ILE B 1 9 ? 59.732 -4.246 -76.695 1.00 23.16 4 ILE B O 1
ATOM 3864 N N . THR B 1 10 ? 61.184 -4.691 -75.055 1.00 25.30 5 THR B N 1
ATOM 3865 C CA . THR B 1 10 ? 62.274 -3.960 -75.683 1.00 28.62 5 THR B CA 1
ATOM 3866 C C . THR B 1 10 ? 63.276 -4.986 -76.165 1.00 29.22 5 THR B C 1
ATOM 3867 O O . THR B 1 10 ? 63.268 -6.107 -75.667 1.00 33.14 5 THR B O 1
ATOM 3871 N N . ASP B 1 11 ? 64.114 -4.639 -77.144 1.00 36.55 6 ASP B N 1
ATOM 3872 C CA . ASP B 1 11 ? 65.337 -5.406 -77.348 1.00 36.21 6 ASP B CA 1
ATOM 3873 C C . ASP B 1 11 ? 66.006 -5.181 -76.034 1.00 42.11 6 ASP B C 1
ATOM 3874 O O . ASP B 1 11 ? 66.036 -4.029 -75.585 1.00 49.48 6 ASP B O 1
ATOM 3879 N N . GLU B 1 12 ? 66.541 -6.248 -75.449 1.00 36.96 7 GLU B N 1
ATOM 3880 C CA . GLU B 1 12 ? 67.100 -6.296 -74.073 1.00 45.30 7 GLU B CA 1
ATOM 3881 C C . GLU B 1 12 ? 66.266 -7.203 -73.189 1.00 42.57 7 GLU B C 1
ATOM 3882 O O . GLU B 1 12 ? 66.796 -8.131 -72.585 1.00 38.68 7 GLU B O 1
ATOM 3888 N N . MET B 1 13 ? 64.965 -6.937 -73.107 1.00 38.13 8 MET B N 1
ATOM 3889 C CA . MET B 1 13 ? 64.052 -7.961 -72.613 1.00 35.64 8 MET B CA 1
ATOM 3890 C C . MET B 1 13 ? 64.095 -9.150 -73.566 1.00 31.54 8 MET B C 1
ATOM 3891 O O . MET B 1 13 ? 64.148 -10.296 -73.137 1.00 30.51 8 MET B O 1
ATOM 3896 N N . LEU B 1 14 ? 64.083 -8.871 -74.864 1.00 26.87 9 LEU B N 1
ATOM 3897 C CA . LEU B 1 14 ? 64.254 -9.919 -75.865 1.00 27.14 9 LEU B CA 1
ATOM 3898 C C . LEU B 1 14 ? 65.590 -10.648 -75.735 1.00 30.23 9 LEU B C 1
ATOM 3899 O O . LEU B 1 14 ? 65.635 -11.873 -75.881 1.00 27.79 9 LEU B O 1
ATOM 3904 N N . ALA B 1 15 ? 66.660 -9.904 -75.437 1.00 31.71 10 ALA B N 1
ATOM 3905 C CA . ALA B 1 15 ? 68.006 -10.483 -75.302 1.00 28.49 10 ALA B CA 1
ATOM 3906 C C . ALA B 1 15 ? 68.234 -11.172 -73.950 1.00 27.63 10 ALA B C 1
ATOM 3907 O O . ALA B 1 15 ? 69.102 -12.036 -73.812 1.00 30.27 10 ALA B O 1
ATOM 3909 N N . ASN B 1 16 ? 67.443 -10.780 -72.961 1.00 28.39 11 ASN B N 1
ATOM 3910 C CA . ASN B 1 16 ? 67.578 -11.290 -71.605 1.00 31.27 11 ASN B CA 1
ATOM 3911 C C . ASN B 1 16 ? 66.231 -11.599 -70.966 1.00 27.35 11 ASN B C 1
ATOM 3912 O O . ASN B 1 16 ? 65.848 -10.971 -69.984 1.00 27.22 11 ASN B O 1
ATOM 3917 N N . PRO B 1 17 ? 65.507 -12.572 -71.524 1.00 29.89 12 PRO B N 1
ATOM 3918 C CA . PRO B 1 17 ? 64.148 -12.883 -71.065 1.00 27.90 12 PRO B CA 1
ATOM 3919 C C . PRO B 1 17 ? 64.108 -13.330 -69.613 1.00 29.23 12 PRO B C 1
ATOM 3920 O O . PRO B 1 17 ? 65.017 -14.019 -69.152 1.00 30.43 12 PRO B O 1
ATOM 3924 N N . PRO B 1 18 ? 63.066 -12.928 -68.880 1.00 38.78 13 PRO B N 1
ATOM 3925 C CA . PRO B 1 18 ? 62.897 -13.577 -67.571 1.00 45.21 13 PRO B CA 1
ATOM 3926 C C . PRO B 1 18 ? 62.555 -15.069 -67.770 1.00 40.17 13 PRO B C 1
ATOM 3927 O O . PRO B 1 18 ? 61.975 -15.417 -68.800 1.00 37.98 13 PRO B O 1
ATOM 3931 N N . ALA B 1 19 ? 62.921 -15.926 -66.817 1.00 36.16 14 ALA B N 1
ATOM 3932 C CA . ALA B 1 19 ? 62.729 -17.367 -66.959 1.00 30.55 14 ALA B CA 1
ATOM 3933 C C . ALA B 1 19 ? 61.262 -17.726 -67.159 1.00 30.22 14 ALA B C 1
ATOM 3934 O O . ALA B 1 19 ? 60.934 -18.703 -67.838 1.00 27.58 14 ALA B O 1
ATOM 3936 N N . GLY B 1 20 ? 60.386 -16.924 -66.561 1.00 25.96 15 GLY B N 1
ATOM 3937 C CA . GLY B 1 20 ? 58.969 -17.230 -66.538 1.00 31.04 15 GLY B CA 1
ATOM 3938 C C . GLY B 1 20 ? 58.233 -16.942 -67.830 1.00 26.56 15 GLY B C 1
ATOM 3939 O O . GLY B 1 20 ? 57.056 -17.261 -67.970 1.00 23.97 15 GLY B O 1
ATOM 3940 N N . GLU B 1 21 ? 58.933 -16.344 -68.778 1.00 21.82 16 GLU B N 1
ATOM 3941 C CA . GLU B 1 21 ? 58.302 -15.890 -69.992 1.00 23.83 16 GLU B CA 1
ATOM 3942 C C . GLU B 1 21 ? 58.764 -16.716 -71.172 1.00 25.82 16 GLU B C 1
ATOM 3943 O O . GLU B 1 21 ? 59.779 -17.400 -71.094 1.00 28.10 16 GLU B O 1
ATOM 3949 N N . TRP B 1 22 ? 57.982 -16.672 -72.246 1.00 20.37 17 TRP B N 1
ATOM 3950 C CA . TRP B 1 22 ? 58.365 -17.238 -73.522 1.00 16.06 17 TRP B CA 1
ATOM 3951 C C . TRP B 1 22 ? 58.021 -16.194 -74.579 1.00 21.20 17 TRP B C 1
ATOM 3952 O O . TRP B 1 22 ? 56.916 -16.187 -75.135 1.00 19.98 17 TRP B O 1
ATOM 3963 N N . ILE B 1 23 ? 58.971 -15.299 -74.845 1.00 26.99 18 ILE B N 1
ATOM 3964 C CA . ILE B 1 23 ? 58.689 -14.132 -75.671 1.00 26.07 18 ILE B CA 1
ATOM 3965 C C . ILE B 1 23 ? 59.489 -14.107 -76.964 1.00 25.73 18 ILE B C 1
ATOM 3966 O O . ILE B 1 23 ? 59.318 -13.210 -77.788 1.00 28.40 18 ILE B O 1
ATOM 3971 N N . SER B 1 24 ? 60.344 -15.105 -77.143 1.00 20.16 19 SER B N 1
ATOM 3972 C CA . SER B 1 24 ? 60.997 -15.339 -78.430 1.00 24.76 19 SER B CA 1
ATOM 3973 C C . SER B 1 24 ? 60.592 -16.744 -78.866 1.00 25.10 19 SER B C 1
ATOM 3974 O O . SER B 1 24 ? 60.462 -17.626 -78.026 1.00 22.55 19 SER B O 1
ATOM 3977 N N . TYR B 1 25 ? 60.364 -16.939 -80.162 1.00 31.01 20 TYR B N 1
ATOM 3978 C CA . TYR B 1 25 ? 60.024 -18.251 -80.706 1.00 31.07 20 TYR B CA 1
ATOM 3979 C C . TYR B 1 25 ? 60.636 -19.434 -79.930 1.00 33.04 20 TYR B C 1
ATOM 3980 O O . TYR B 1 25 ? 59.924 -20.362 -79.537 1.00 28.65 20 TYR B O 1
ATOM 3989 N N . GLY B 1 26 ? 61.940 -19.364 -79.672 1.00 24.81 21 GLY B N 1
ATOM 3990 C CA . GLY B 1 26 ? 62.636 -20.400 -78.936 1.00 21.52 21 GLY B CA 1
ATOM 3991 C C . GLY B 1 26 ? 63.000 -19.960 -77.533 1.00 24.69 21 GLY B C 1
ATOM 3992 O O . GLY B 1 26 ? 64.071 -20.266 -77.033 1.00 29.86 21 GLY B O 1
ATOM 3993 N N . GLN B 1 27 ? 62.098 -19.228 -76.898 1.00 31.50 22 GLN B N 1
ATOM 3994 C CA . GLN B 1 27 ? 62.287 -18.701 -75.534 1.00 32.18 22 GLN B CA 1
ATOM 3995 C C . GLN B 1 27 ? 63.437 -17.692 -75.380 1.00 38.39 22 GLN B C 1
ATOM 3996 O O . GLN B 1 27 ? 63.256 -16.629 -74.757 1.00 34.53 22 GLN B O 1
ATOM 4002 N N . ASN B 1 28 ? 64.602 -18.015 -75.937 1.00 27.28 23 ASN B N 1
ATOM 4003 C CA . ASN B 1 28 ? 65.661 -17.023 -76.073 1.00 26.68 23 ASN B CA 1
ATOM 4004 C C . ASN B 1 28 ? 65.928 -16.786 -77.539 1.00 26.92 23 ASN B C 1
ATOM 4005 O O . ASN B 1 28 ? 65.694 -17.666 -78.368 1.00 28.96 23 ASN B O 1
ATOM 4010 N N . GLN B 1 29 ? 66.404 -15.589 -77.853 1.00 31.59 24 GLN B N 1
ATOM 4011 C CA . GLN B 1 29 ? 66.745 -15.224 -79.223 1.00 34.14 24 GLN B CA 1
ATOM 4012 C C . GLN B 1 29 ? 67.710 -16.211 -79.903 1.00 35.03 24 GLN B C 1
ATOM 4013 O O . GLN B 1 29 ? 67.631 -16.425 -81.108 1.00 39.08 24 GLN B O 1
ATOM 4019 N N . GLU B 1 30 ? 68.605 -16.816 -79.127 1.00 36.43 25 GLU B N 1
ATOM 4020 C CA . GLU B 1 30 ? 69.554 -17.795 -79.659 1.00 38.68 25 GLU B CA 1
ATOM 4021 C C . GLU B 1 30 ? 68.925 -19.169 -79.948 1.00 40.21 25 GLU B C 1
ATOM 4022 O O . GLU B 1 30 ? 69.623 -20.089 -80.396 1.00 36.18 25 GLU B O 1
ATOM 4028 N N . ASN B 1 31 ? 67.622 -19.299 -79.661 1.00 34.32 26 ASN B N 1
ATOM 4029 C CA . ASN B 1 31 ? 66.805 -20.445 -80.091 1.00 31.71 26 ASN B CA 1
ATOM 4030 C C . ASN B 1 31 ? 67.069 -21.794 -79.399 1.00 32.91 26 ASN B C 1
ATOM 4031 O O . ASN B 1 31 ? 67.075 -22.843 -80.052 1.00 26.21 26 ASN B O 1
ATOM 4036 N N . TYR B 1 32 ? 67.267 -21.772 -78.081 1.00 37.04 27 TYR B N 1
ATOM 4037 C CA . TYR B 1 32 ? 67.574 -22.996 -77.338 1.00 29.50 27 TYR B CA 1
ATOM 4038 C C . TYR B 1 32 ? 66.323 -23.808 -77.052 1.00 25.90 27 TYR B C 1
ATOM 4039 O O . TYR B 1 32 ? 66.398 -25.037 -76.919 1.00 22.17 27 TYR B O 1
ATOM 4048 N N . ARG B 1 33 ? 65.192 -23.114 -76.933 1.00 26.87 28 ARG B N 1
ATOM 4049 C CA . ARG B 1 33 ? 63.929 -23.748 -76.602 1.00 25.95 28 ARG B CA 1
ATOM 4050 C C . ARG B 1 33 ? 64.045 -24.395 -75.232 1.00 24.14 28 ARG B C 1
ATOM 4051 O O . ARG B 1 33 ? 63.558 -25.504 -74.999 1.00 20.91 28 ARG B O 1
ATOM 4059 N N . HIS B 1 34 ? 64.723 -23.700 -74.337 1.00 20.55 29 HIS B N 1
ATOM 4060 C CA . HIS B 1 34 ? 64.952 -24.211 -73.005 1.00 23.33 29 HIS B CA 1
ATOM 4061 C C . HIS B 1 34 ? 64.281 -23.312 -71.956 1.00 21.53 29 HIS B C 1
ATOM 4062 O O . HIS B 1 34 ? 64.592 -22.134 -71.841 1.00 20.84 29 HIS B O 1
ATOM 4069 N N . SER B 1 35 ? 63.343 -23.852 -71.195 1.00 22.90 30 SER B N 1
ATOM 4070 C CA . SER B 1 35 ? 62.819 -23.075 -70.081 1.00 24.92 30 SER B CA 1
ATOM 4071 C C . SER B 1 35 ? 63.694 -23.309 -68.851 1.00 26.33 30 SER B C 1
ATOM 4072 O O . SER B 1 35 ? 63.882 -24.443 -68.429 1.00 26.35 30 SER B O 1
ATOM 4075 N N . PRO B 1 36 ? 64.281 -22.240 -68.304 1.00 31.25 31 PRO B N 1
ATOM 4076 C CA . PRO B 1 36 ? 65.132 -22.392 -67.117 1.00 29.88 31 PRO B CA 1
ATOM 4077 C C . PRO B 1 36 ? 64.365 -22.672 -65.816 1.00 30.35 31 PRO B C 1
ATOM 4078 O O . PRO B 1 36 ? 65.005 -22.840 -64.778 1.00 31.29 31 PRO B O 1
ATOM 4082 N N . LEU B 1 37 ? 63.033 -22.735 -65.875 1.00 24.27 32 LEU B N 1
ATOM 4083 C CA . LEU B 1 37 ? 62.206 -23.024 -64.695 1.00 20.35 32 LEU B CA 1
ATOM 4084 C C . LEU B 1 37 ? 62.462 -24.423 -64.120 1.00 22.52 32 LEU B C 1
ATOM 4085 O O . LEU B 1 37 ? 62.846 -25.349 -64.850 1.00 19.11 32 LEU B O 1
ATOM 4090 N N . THR B 1 38 ? 62.251 -24.580 -62.812 1.00 22.62 33 THR B N 1
ATOM 4091 C CA . THR B 1 38 ? 62.722 -25.778 -62.124 1.00 20.04 33 THR B CA 1
ATOM 4092 C C . THR B 1 38 ? 61.685 -26.464 -61.251 1.00 19.87 33 THR B C 1
ATOM 4093 O O . THR B 1 38 ? 61.913 -27.578 -60.789 1.00 21.11 33 THR B O 1
ATOM 4097 N N . GLN B 1 39 ? 60.561 -25.801 -61.014 1.00 17.11 34 GLN B N 1
ATOM 4098 C CA . GLN B 1 39 ? 59.471 -26.366 -60.219 1.00 17.38 34 GLN B CA 1
ATOM 4099 C C . GLN B 1 39 ? 59.104 -27.792 -60.674 1.00 21.13 34 GLN B C 1
ATOM 4100 O O . GLN B 1 39 ? 58.921 -28.690 -59.853 1.00 23.96 34 GLN B O 1
ATOM 4106 N N . ILE B 1 40 ? 59.042 -28.002 -61.985 1.00 23.84 35 ILE B N 1
ATOM 4107 C CA . ILE B 1 40 ? 58.853 -29.330 -62.547 1.00 23.96 35 ILE B CA 1
ATOM 4108 C C . ILE B 1 40 ? 60.185 -30.070 -62.726 1.00 25.86 35 ILE B C 1
ATOM 4109 O O . ILE B 1 40 ? 61.051 -29.615 -63.465 1.00 25.51 35 ILE B O 1
ATOM 4114 N N . THR B 1 41 ? 60.327 -31.218 -62.054 1.00 24.97 36 THR B N 1
ATOM 4115 C CA . THR B 1 41 ? 61.569 -32.002 -62.052 1.00 23.75 36 THR B CA 1
ATOM 4116 C C . THR B 1 41 ? 61.366 -33.440 -62.511 1.00 24.86 36 THR B C 1
ATOM 4117 O O . THR B 1 41 ? 60.239 -33.916 -62.628 1.00 27.83 36 THR B O 1
ATOM 4121 N N . THR B 1 42 ? 62.465 -34.150 -62.730 1.00 20.49 37 THR B N 1
ATOM 4122 C CA . THR B 1 42 ? 62.390 -35.560 -63.100 1.00 22.29 37 THR B CA 1
ATOM 4123 C C . THR B 1 42 ? 61.688 -36.403 -62.026 1.00 28.24 37 THR B C 1
ATOM 4124 O O . THR B 1 42 ? 61.209 -37.504 -62.308 1.00 31.86 37 THR B O 1
ATOM 4126 N N . GLU B 1 43 ? 61.618 -35.870 -60.806 1.00 40.51 38 GLU B N 1
ATOM 4127 C CA . GLU B 1 43 ? 61.014 -36.568 -59.666 1.00 39.08 38 GLU B CA 1
ATOM 4128 C C . GLU B 1 43 ? 59.513 -36.393 -59.571 1.00 36.57 38 GLU B C 1
ATOM 4129 O O . GLU B 1 43 ? 58.835 -37.265 -59.046 1.00 42.97 38 GLU B O 1
ATOM 4135 N N . ASN B 1 44 ? 58.981 -35.267 -60.036 1.00 22.24 39 ASN B N 1
ATOM 4136 C CA . ASN B 1 44 ? 57.560 -35.018 -59.828 1.00 20.65 39 ASN B CA 1
ATOM 4137 C C . ASN B 1 44 ? 56.776 -34.855 -61.114 1.00 22.07 39 ASN B C 1
ATOM 4138 O O . ASN B 1 44 ? 55.547 -34.756 -61.087 1.00 20.94 39 ASN B O 1
ATOM 4143 N N . VAL B 1 45 ? 57.475 -34.825 -62.239 1.00 20.23 40 VAL B N 1
ATOM 4144 C CA . VAL B 1 45 ? 56.781 -34.623 -63.502 1.00 22.20 40 VAL B CA 1
ATOM 4145 C C . VAL B 1 45 ? 55.658 -35.664 -63.699 1.00 21.50 40 VAL B C 1
ATOM 4146 O O . VAL B 1 45 ? 54.616 -35.359 -64.287 1.00 20.05 40 VAL B O 1
ATOM 4150 N N . GLY B 1 46 ? 55.847 -36.860 -63.142 1.00 14.64 41 GLY B N 1
ATOM 4151 C CA . GLY B 1 46 ? 54.815 -37.880 -63.127 1.00 13.91 41 GLY B CA 1
ATOM 4152 C C . GLY B 1 46 ? 53.473 -37.454 -62.525 1.00 18.89 41 GLY B C 1
ATOM 4153 O O . GLY B 1 46 ? 52.469 -38.158 -62.681 1.00 13.55 41 GLY B O 1
ATOM 4154 N N . GLN B 1 47 ? 53.440 -36.303 -61.852 1.00 24.20 42 GLN B N 1
ATOM 4155 C CA . GLN B 1 47 ? 52.231 -35.855 -61.154 1.00 24.99 42 GLN B CA 1
ATOM 4156 C C . GLN B 1 47 ? 51.420 -34.862 -61.964 1.00 22.42 42 GLN B C 1
ATOM 4157 O O . GLN B 1 47 ? 50.320 -34.499 -61.561 1.00 22.97 42 GLN B O 1
ATOM 4163 N N . LEU B 1 48 ? 51.977 -34.426 -63.092 1.00 21.21 43 LEU B N 1
ATOM 4164 C CA . LEU B 1 48 ? 51.380 -33.395 -63.949 1.00 22.13 43 LEU B CA 1
ATOM 4165 C C . LEU B 1 48 ? 49.878 -33.572 -64.230 1.00 18.82 43 LEU B C 1
ATOM 4166 O O . LEU B 1 48 ? 49.437 -34.656 -64.619 1.00 18.21 43 LEU B O 1
ATOM 4171 N N . GLN B 1 49 ? 49.107 -32.505 -64.018 1.00 19.98 44 GLN B N 1
ATOM 4172 C CA . GLN B 1 49 ? 47.652 -32.516 -64.240 1.00 23.10 44 GLN B CA 1
ATOM 4173 C C . GLN B 1 49 ? 47.281 -31.570 -65.366 1.00 23.02 44 GLN B C 1
ATOM 4174 O O . GLN B 1 49 ? 47.970 -30.569 -65.591 1.00 25.36 44 GLN B O 1
ATOM 4180 N N . LEU B 1 50 ? 46.177 -31.858 -66.049 1.00 14.32 45 LEU B N 1
ATOM 4181 C CA . LEU B 1 50 ? 45.627 -30.911 -67.005 1.00 14.72 45 LEU B CA 1
ATOM 4182 C C . LEU B 1 50 ? 45.041 -29.737 -66.246 1.00 15.60 45 LEU B C 1
ATOM 4183 O O . LEU B 1 50 ? 44.138 -29.929 -65.441 1.00 17.59 45 LEU B O 1
ATOM 4188 N N . VAL B 1 51 ? 45.551 -28.528 -66.481 1.00 18.11 46 VAL B N 1
ATOM 4189 C CA . VAL B 1 51 ? 44.970 -27.344 -65.838 1.00 17.96 46 VAL B CA 1
ATOM 4190 C C . VAL B 1 51 ? 43.849 -26.784 -66.699 1.00 17.32 46 VAL B C 1
ATOM 4191 O O . VAL B 1 51 ? 42.725 -26.605 -66.243 1.00 19.63 46 VAL B O 1
ATOM 4195 N N . TRP B 1 52 ? 44.165 -26.501 -67.953 1.00 15.46 47 TRP B N 1
ATOM 4196 C CA . TRP B 1 52 ? 43.147 -26.071 -68.877 1.00 15.05 47 TRP B CA 1
ATOM 4197 C C . TRP B 1 52 ? 43.506 -26.409 -70.309 1.00 16.59 47 TRP B C 1
ATOM 4198 O O . TRP B 1 52 ? 44.689 -26.551 -70.634 1.00 17.61 47 TRP B O 1
ATOM 4209 N N . ALA B 1 53 ? 42.467 -26.560 -71.137 1.00 16.88 48 ALA B N 1
ATOM 4210 C CA . ALA B 1 53 ? 42.603 -26.696 -72.577 1.00 18.26 48 ALA B CA 1
ATOM 4211 C C . ALA B 1 53 ? 41.706 -25.687 -73.273 1.00 19.82 48 ALA B C 1
ATOM 4212 O O . ALA B 1 53 ? 40.833 -25.089 -72.645 1.00 20.56 48 ALA B O 1
ATOM 4214 N N . ARG B 1 54 ? 41.903 -25.496 -74.572 1.00 9.79 49 ARG B N 1
ATOM 4215 C CA . ARG B 1 54 ? 40.972 -24.663 -75.321 1.00 11.11 49 ARG B CA 1
ATOM 4216 C C . ARG B 1 54 ? 40.972 -25.041 -76.795 1.00 12.91 49 ARG B C 1
ATOM 4217 O O . ARG B 1 54 ? 42.036 -25.244 -77.389 1.00 9.35 49 ARG B O 1
ATOM 4225 N N . GLY B 1 55 ? 39.772 -25.134 -77.370 1.00 9.42 50 GLY B N 1
ATOM 4226 C CA . GLY B 1 55 ? 39.610 -25.511 -78.754 1.00 9.55 50 GLY B CA 1
ATOM 4227 C C . GLY B 1 55 ? 40.216 -24.517 -79.713 1.00 11.96 50 GLY B C 1
ATOM 4228 O O . GLY B 1 55 ? 40.038 -23.306 -79.551 1.00 14.04 50 GLY B O 1
ATOM 4229 N N . MET B 1 56 ? 40.941 -25.030 -80.707 1.00 14.68 51 MET B N 1
ATOM 4230 C CA . MET B 1 56 ? 41.568 -24.206 -81.750 1.00 18.45 51 MET B CA 1
ATOM 4231 C C . MET B 1 56 ? 40.850 -24.445 -83.087 1.00 18.91 51 MET B C 1
ATOM 4232 O O . MET B 1 56 ? 40.092 -25.401 -83.210 1.00 17.97 51 MET B O 1
ATOM 4237 N N . GLN B 1 57 ? 41.072 -23.571 -84.067 1.00 18.47 52 GLN B N 1
ATOM 4238 C CA . GLN B 1 57 ? 40.548 -23.758 -85.424 1.00 19.88 52 GLN B CA 1
ATOM 4239 C C . GLN B 1 57 ? 41.145 -25.006 -86.084 1.00 20.70 52 GLN B C 1
ATOM 4240 O O . GLN B 1 57 ? 42.298 -25.348 -85.860 1.00 18.20 52 GLN B O 1
ATOM 4246 N N . PRO B 1 58 ? 40.349 -25.696 -86.904 1.00 29.70 53 PRO B N 1
ATOM 4247 C CA . PRO B 1 58 ? 40.795 -26.860 -87.687 1.00 26.21 53 PRO B CA 1
ATOM 4248 C C . PRO B 1 58 ? 41.871 -26.542 -88.729 1.00 31.94 53 PRO B C 1
ATOM 4249 O O . PRO B 1 58 ? 42.002 -25.412 -89.227 1.00 27.11 53 PRO B O 1
ATOM 4253 N N . GLY B 1 59 ? 42.632 -27.572 -89.077 1.00 27.14 54 GLY B N 1
ATOM 4254 C CA . GLY B 1 59 ? 43.795 -27.377 -89.905 1.00 28.73 54 GLY B CA 1
ATOM 4255 C C . GLY B 1 59 ? 44.990 -27.852 -89.120 1.00 29.33 54 GLY B C 1
ATOM 4256 O O . GLY B 1 59 ? 44.845 -28.322 -87.994 1.00 28.57 54 GLY B O 1
ATOM 4257 N N . LYS B 1 60 ? 46.173 -27.739 -89.704 1.00 23.86 55 LYS B N 1
ATOM 4258 C CA . LYS B 1 60 ? 47.330 -28.328 -89.071 1.00 28.92 55 LYS B CA 1
ATOM 4259 C C . LYS B 1 60 ? 47.982 -27.401 -88.035 1.00 27.58 55 LYS B C 1
ATOM 4260 O O . LYS B 1 60 ? 48.141 -26.203 -88.251 1.00 33.62 55 LYS B O 1
ATOM 4266 N N . VAL B 1 61 ? 48.309 -27.966 -86.883 1.00 17.68 56 VAL B N 1
ATOM 4267 C CA . VAL B 1 61 ? 48.833 -27.182 -85.781 1.00 17.95 56 VAL B CA 1
ATOM 4268 C C . VAL B 1 61 ? 50.346 -27.407 -85.604 1.00 22.03 56 VAL B C 1
ATOM 4269 O O . VAL B 1 61 ? 50.820 -28.505 -85.297 1.00 16.15 56 VAL B O 1
ATOM 4273 N N . GLN B 1 62 ? 51.111 -26.357 -85.854 1.00 26.08 57 GLN B N 1
ATOM 4274 C CA . GLN B 1 62 ? 52.554 -26.447 -85.793 1.00 27.11 57 GLN B CA 1
ATOM 4275 C C . GLN B 1 62 ? 53.077 -25.302 -84.939 1.00 29.48 57 GLN B C 1
ATOM 4276 O O . GLN B 1 62 ? 54.236 -24.914 -85.033 1.00 31.14 57 GLN B O 1
ATOM 4282 N N . VAL B 1 63 ? 52.207 -24.799 -84.072 1.00 23.54 58 VAL B N 1
ATOM 4283 C CA . VAL B 1 63 ? 52.369 -23.483 -83.480 1.00 25.88 58 VAL B CA 1
ATOM 4284 C C . VAL B 1 63 ? 53.206 -23.493 -82.202 1.00 25.75 58 VAL B C 1
ATOM 4285 O O . VAL B 1 63 ? 53.231 -24.474 -81.455 1.00 23.39 58 VAL B O 1
ATOM 4289 N N . THR B 1 64 ? 53.921 -22.397 -81.983 1.00 22.42 59 THR B N 1
ATOM 4290 C CA . THR B 1 64 ? 54.584 -22.154 -80.718 1.00 17.89 59 THR B CA 1
ATOM 4291 C C . THR B 1 64 ? 53.878 -20.962 -80.151 1.00 17.66 59 THR B C 1
ATOM 4292 O O . THR B 1 64 ? 53.917 -19.889 -80.737 1.00 19.64 59 THR B O 1
ATOM 4296 N N . PRO B 1 65 ? 53.210 -21.145 -79.018 1.00 18.50 60 PRO B N 1
ATOM 4297 C CA . PRO B 1 65 ? 52.558 -19.996 -78.407 1.00 17.70 60 PRO B CA 1
ATOM 4298 C C . PRO B 1 65 ? 53.624 -19.088 -77.806 1.00 20.33 60 PRO B C 1
ATOM 4299 O O . PRO B 1 65 ? 54.697 -19.594 -77.485 1.00 19.05 60 PRO B O 1
ATOM 4303 N N . LEU B 1 66 ? 53.349 -17.787 -77.679 1.00 25.14 61 LEU B N 1
ATOM 4304 C CA . LEU B 1 66 ? 54.191 -16.893 -76.893 1.00 20.86 61 LEU B CA 1
ATOM 4305 C C . LEU B 1 66 ? 53.455 -16.520 -75.627 1.00 23.85 61 LEU B C 1
ATOM 4306 O O . LEU B 1 66 ? 52.235 -16.437 -75.635 1.00 25.45 61 LEU B O 1
ATOM 4311 N N . ILE B 1 67 ? 54.181 -16.322 -74.530 1.00 22.04 62 ILE B N 1
ATOM 4312 C CA . ILE B 1 67 ? 53.568 -15.888 -73.272 1.00 19.33 62 ILE B CA 1
ATOM 4313 C C . ILE B 1 67 ? 54.308 -14.683 -72.748 1.00 21.93 62 ILE B C 1
ATOM 4314 O O . ILE B 1 67 ? 55.533 -14.640 -72.787 1.00 25.55 62 ILE B O 1
ATOM 4319 N N . HIS B 1 68 ? 53.557 -13.712 -72.248 1.00 21.99 63 HIS B N 1
ATOM 4320 C CA . HIS B 1 68 ? 54.130 -12.522 -71.659 1.00 24.94 63 HIS B CA 1
ATOM 4321 C C . HIS B 1 68 ? 53.098 -11.911 -70.695 1.00 25.60 63 HIS B C 1
ATOM 4322 O O . HIS B 1 68 ? 51.934 -11.724 -71.063 1.00 27.81 63 HIS B O 1
ATOM 4329 N N . ASP B 1 69 ? 53.522 -11.630 -69.464 1.00 26.38 64 ASP B N 1
ATOM 4330 C CA . ASP B 1 69 ? 52.674 -10.981 -68.451 1.00 27.06 64 ASP B CA 1
ATOM 4331 C C . ASP B 1 69 ? 51.281 -11.612 -68.310 1.00 26.76 64 ASP B C 1
ATOM 4332 O O . ASP B 1 69 ? 50.261 -10.909 -68.265 1.00 26.28 64 ASP B O 1
ATOM 4337 N N . GLY B 1 70 ? 51.251 -12.941 -68.274 1.00 22.70 65 GLY B N 1
ATOM 4338 C CA . GLY B 1 70 ? 50.032 -13.692 -68.040 1.00 21.47 65 GLY B CA 1
ATOM 4339 C C . GLY B 1 70 ? 49.192 -14.003 -69.263 1.00 23.80 65 GLY B C 1
ATOM 4340 O O . GLY B 1 70 ? 48.152 -14.659 -69.156 1.00 23.30 65 GLY B O 1
ATOM 4341 N N . VAL B 1 71 ? 49.628 -13.545 -70.430 1.00 14.55 66 VAL B N 1
ATOM 4342 C CA . VAL B 1 71 ? 48.844 -13.760 -71.629 1.00 13.24 66 VAL B CA 1
ATOM 4343 C C . VAL B 1 71 ? 49.504 -14.752 -72.579 1.00 14.04 66 VAL B C 1
ATOM 4344 O O . VAL B 1 71 ? 50.695 -14.695 -72.808 1.00 15.73 66 VAL B O 1
ATOM 4348 N N . MET B 1 72 ? 48.725 -15.683 -73.109 1.00 15.75 67 MET B N 1
ATOM 4349 C CA . MET B 1 72 ? 49.193 -16.524 -74.198 1.00 15.34 67 MET B CA 1
ATOM 4350 C C . MET B 1 72 ? 48.694 -15.941 -75.517 1.00 14.16 67 MET B C 1
ATOM 4351 O O . MET B 1 72 ? 47.511 -15.676 -75.690 1.00 15.85 67 MET B O 1
ATOM 4356 N N . TYR B 1 73 ? 49.621 -15.694 -76.425 1.00 15.30 68 TYR B N 1
ATOM 4357 C CA . TYR B 1 73 ? 49.278 -15.254 -77.748 1.00 16.68 68 TYR B CA 1
ATOM 4358 C C . TYR B 1 73 ? 49.494 -16.443 -78.648 1.00 20.50 68 TYR B C 1
ATOM 4359 O O . TYR B 1 73 ? 50.577 -17.023 -78.658 1.00 21.27 68 TYR B O 1
ATOM 4368 N N . LEU B 1 74 ? 48.465 -16.783 -79.420 1.00 19.28 69 LEU B N 1
ATOM 4369 C CA . LEU B 1 74 ? 48.381 -18.074 -80.088 1.00 17.80 69 LEU B CA 1
ATOM 4370 C C . LEU B 1 74 ? 47.855 -17.962 -81.523 1.00 18.14 69 LEU B C 1
ATOM 4371 O O . LEU B 1 74 ? 46.745 -17.500 -81.732 1.00 21.01 69 LEU B O 1
ATOM 4376 N N . ALA B 1 75 ? 48.647 -18.388 -82.505 1.00 20.75 70 ALA B N 1
ATOM 4377 C CA . ALA B 1 75 ? 48.228 -18.368 -83.912 1.00 20.25 70 ALA B CA 1
ATOM 4378 C C . ALA B 1 75 ? 47.425 -19.616 -84.296 1.00 21.44 70 ALA B C 1
ATOM 4379 O O . ALA B 1 75 ? 47.913 -20.736 -84.158 1.00 23.09 70 ALA B O 1
ATOM 4381 N N . ASN B 1 76 ? 46.196 -19.419 -84.768 1.00 16.03 71 ASN B N 1
ATOM 4382 C CA . ASN B 1 76 ? 45.366 -20.525 -85.252 1.00 22.66 71 ASN B CA 1
ATOM 4383 C C . ASN B 1 76 ? 45.426 -20.570 -86.787 1.00 25.51 71 ASN B C 1
ATOM 4384 O O . ASN B 1 76 ? 45.607 -19.542 -87.429 1.00 25.54 71 ASN B O 1
ATOM 4389 N N . PRO B 1 77 ? 45.297 -21.761 -87.387 1.00 27.76 72 PRO B N 1
ATOM 4390 C CA . PRO B 1 77 ? 45.240 -21.788 -88.853 1.00 29.79 72 PRO B CA 1
ATOM 4391 C C . PRO B 1 77 ? 44.086 -20.938 -89.383 1.00 33.79 72 PRO B C 1
ATOM 4392 O O . PRO B 1 77 ? 43.056 -20.817 -88.719 1.00 29.70 72 PRO B O 1
ATOM 4396 N N . GLY B 1 78 ? 44.270 -20.351 -90.563 1.00 38.79 73 GLY B N 1
ATOM 4397 C CA . GLY B 1 78 ? 43.320 -19.394 -91.109 1.00 33.76 73 GLY B CA 1
ATOM 4398 C C . GLY B 1 78 ? 43.583 -17.980 -90.604 1.00 30.72 73 GLY B C 1
ATOM 4399 O O . GLY B 1 78 ? 42.719 -17.117 -90.676 1.00 28.63 73 GLY B O 1
ATOM 4400 N N . ASP B 1 79 ? 44.790 -17.759 -90.091 1.00 40.54 74 ASP B N 1
ATOM 4401 C CA . ASP B 1 79 ? 45.171 -16.513 -89.423 1.00 37.12 74 ASP B CA 1
ATOM 4402 C C . ASP B 1 79 ? 44.144 -15.967 -88.424 1.00 35.11 74 ASP B C 1
ATOM 4403 O O . ASP B 1 79 ? 43.763 -14.793 -88.494 1.00 38.52 74 ASP B O 1
ATOM 4408 N N . VAL B 1 80 ? 43.694 -16.816 -87.506 1.00 20.88 75 VAL B N 1
ATOM 4409 C CA . VAL B 1 80 ? 42.877 -16.366 -86.384 1.00 21.16 75 VAL B CA 1
ATOM 4410 C C . VAL B 1 80 ? 43.832 -16.233 -85.206 1.00 18.56 75 VAL B C 1
ATOM 4411 O O . VAL B 1 80 ? 44.487 -17.187 -84.827 1.00 19.12 75 VAL B O 1
ATOM 4415 N N . ILE B 1 81 ? 43.969 -15.037 -84.659 1.00 24.06 76 ILE B N 1
ATOM 4416 C CA . ILE B 1 81 ? 44.952 -14.842 -83.614 1.00 19.79 76 ILE B CA 1
ATOM 4417 C C . ILE B 1 81 ? 44.238 -14.616 -82.304 1.00 23.47 76 ILE B C 1
ATOM 4418 O O . ILE B 1 81 ? 43.305 -13.820 -82.231 1.00 22.90 76 ILE B O 1
ATOM 4423 N N . GLN B 1 82 ? 44.674 -15.322 -81.268 1.00 19.23 77 GLN B N 1
ATOM 4424 C CA . GLN B 1 82 ? 43.993 -15.261 -79.982 1.00 20.98 77 GLN B CA 1
ATOM 4425 C C . GLN B 1 82 ? 44.898 -14.795 -78.848 1.00 17.23 77 GLN B C 1
ATOM 4426 O O . GLN B 1 82 ? 46.063 -15.163 -78.769 1.00 17.45 77 GLN B O 1
ATOM 4432 N N . ALA B 1 83 ? 44.356 -13.974 -77.970 1.00 20.87 78 ALA B N 1
ATOM 4433 C CA . ALA B 1 83 ? 45.012 -13.751 -76.695 1.00 26.94 78 ALA B CA 1
ATOM 4434 C C . ALA B 1 83 ? 44.240 -14.525 -75.617 1.00 23.92 78 ALA B C 1
ATOM 4435 O O . ALA B 1 83 ? 43.050 -14.298 -75.409 1.00 24.10 78 ALA B O 1
ATOM 4437 N N . ILE B 1 84 ? 44.916 -15.455 -74.955 1.00 17.36 79 ILE B N 1
ATOM 4438 C CA . ILE B 1 84 ? 44.277 -16.264 -73.918 1.00 19.58 79 ILE B CA 1
ATOM 4439 C C . ILE B 1 84 ? 44.925 -16.004 -72.557 1.00 19.45 79 ILE B C 1
ATOM 4440 O O . ILE B 1 84 ? 46.150 -15.855 -72.470 1.00 19.29 79 ILE B O 1
ATOM 4445 N N . ASP B 1 85 ? 44.120 -15.921 -71.500 1.00 22.88 80 ASP B N 1
ATOM 4446 C CA . ASP B 1 85 ? 44.698 -15.849 -70.161 1.00 22.87 80 ASP B CA 1
ATOM 4447 C C . ASP B 1 85 ? 45.519 -17.112 -69.912 1.00 26.06 80 ASP B C 1
ATOM 4448 O O . ASP B 1 85 ? 44.997 -18.233 -70.018 1.00 22.00 80 ASP B O 1
ATOM 4453 N N . ALA B 1 86 ? 46.795 -16.928 -69.567 1.00 23.02 81 ALA B N 1
ATOM 4454 C CA . ALA B 1 86 ? 47.747 -18.037 -69.577 1.00 24.12 81 ALA B CA 1
ATOM 4455 C C . ALA B 1 86 ? 47.580 -19.052 -68.446 1.00 25.65 81 ALA B C 1
ATOM 4456 O O . ALA B 1 86 ? 48.069 -20.182 -68.534 1.00 26.62 81 ALA B O 1
ATOM 4458 N N . LYS B 1 87 ? 46.882 -18.665 -67.393 1.00 25.06 82 LYS B N 1
ATOM 4459 C CA . LYS B 1 87 ? 46.707 -19.559 -66.250 1.00 28.62 82 LYS B CA 1
ATOM 4460 C C . LYS B 1 87 ? 45.336 -20.244 -66.231 1.00 23.95 82 LYS B C 1
ATOM 4461 O O . LYS B 1 87 ? 45.189 -21.320 -65.673 1.00 21.05 82 LYS B O 1
ATOM 4463 N N . THR B 1 88 ? 44.336 -19.621 -66.843 1.00 25.89 83 THR B N 1
ATOM 4464 C CA . THR B 1 88 ? 42.961 -20.091 -66.698 1.00 22.46 83 THR B CA 1
ATOM 4465 C C . THR B 1 88 ? 42.356 -20.592 -67.984 1.00 19.55 83 THR B C 1
ATOM 4466 O O . THR B 1 88 ? 41.444 -21.394 -67.953 1.00 22.35 83 THR B O 1
ATOM 4470 N N . GLY B 1 89 ? 42.841 -20.096 -69.115 1.00 27.19 84 GLY B N 1
ATOM 4471 C CA . GLY B 1 89 ? 42.288 -20.473 -70.403 1.00 23.49 84 GLY B CA 1
ATOM 4472 C C . GLY B 1 89 ? 41.141 -19.581 -70.860 1.00 26.71 84 GLY B C 1
ATOM 4473 O O . GLY B 1 89 ? 40.454 -19.919 -71.824 1.00 25.05 84 GLY B O 1
ATOM 4474 N N . ASP B 1 90 ? 40.914 -18.463 -70.166 1.00 23.58 85 ASP B N 1
ATOM 4475 C CA . ASP B 1 90 ? 39.886 -17.510 -70.578 1.00 23.83 85 ASP B CA 1
ATOM 4476 C C . ASP B 1 90 ? 40.357 -16.771 -71.816 1.00 24.36 85 ASP B C 1
ATOM 4477 O O . ASP B 1 90 ? 41.445 -16.179 -71.822 1.00 24.28 85 ASP B O 1
ATOM 4482 N N . LEU B 1 91 ? 39.547 -16.801 -72.864 1.00 17.62 86 LEU B N 1
ATOM 4483 C CA . LEU B 1 91 ? 39.833 -15.997 -74.034 1.00 18.48 86 LEU B CA 1
ATOM 4484 C C . LEU B 1 91 ? 39.814 -14.526 -73.631 1.00 24.60 86 LEU B C 1
ATOM 4485 O O . LEU B 1 91 ? 38.936 -14.089 -72.876 1.00 24.20 86 LEU B O 1
ATOM 4490 N N . ILE B 1 92 ? 40.794 -13.773 -74.117 1.00 19.00 87 ILE B N 1
ATOM 4491 C CA . ILE B 1 92 ? 40.859 -12.345 -73.865 1.00 17.92 87 ILE B CA 1
ATOM 4492 C C . ILE B 1 92 ? 40.426 -11.607 -75.123 1.00 19.19 87 ILE B C 1
ATOM 4493 O O . ILE B 1 92 ? 39.582 -10.710 -75.069 1.00 16.33 87 ILE B O 1
ATOM 4498 N N . TRP B 1 93 ? 41.007 -11.988 -76.256 1.00 19.51 88 TRP B N 1
ATOM 4499 C CA . TRP B 1 93 ? 40.560 -11.459 -77.545 1.00 21.34 88 TRP B CA 1
ATOM 4500 C C . TRP B 1 93 ? 40.903 -12.382 -78.700 1.00 19.73 88 TRP B C 1
ATOM 4501 O O . TRP B 1 93 ? 41.732 -13.280 -78.577 1.00 18.04 88 TRP B O 1
ATOM 4512 N N . GLU B 1 94 ? 40.249 -12.141 -79.823 1.00 21.59 89 GLU B N 1
ATOM 4513 C CA . GLU B 1 94 ? 40.428 -12.963 -80.994 1.00 22.68 89 GLU B CA 1
ATOM 4514 C C . GLU B 1 94 ? 40.330 -12.089 -82.221 1.00 28.45 89 GLU B C 1
ATOM 4515 O O . GLU B 1 94 ? 39.330 -11.397 -82.424 1.00 32.44 89 GLU B O 1
ATOM 4521 N N . HIS B 1 95 ? 41.382 -12.119 -83.031 1.00 26.70 90 HIS B N 1
ATOM 4522 C CA . HIS B 1 95 ? 41.399 -11.435 -84.309 1.00 23.29 90 HIS B CA 1
ATOM 4523 C C . HIS B 1 95 ? 41.195 -12.434 -85.450 1.00 27.04 90 HIS B C 1
ATOM 4524 O O . HIS B 1 95 ? 41.999 -13.350 -85.658 1.00 27.61 90 HIS B O 1
ATOM 4531 N N . ARG B 1 96 ? 40.096 -12.282 -86.175 1.00 22.03 91 ARG B N 1
ATOM 4532 C CA . ARG B 1 96 ? 39.897 -13.090 -87.365 1.00 22.72 91 ARG B CA 1
ATOM 4533 C C . ARG B 1 96 ? 40.165 -12.184 -88.537 1.00 23.08 91 ARG B C 1
ATOM 4534 O O . ARG B 1 96 ? 39.447 -11.225 -88.751 1.00 29.30 91 ARG B O 1
ATOM 4542 N N . ARG B 1 97 ? 41.235 -12.464 -89.266 1.00 30.01 92 ARG B N 1
ATOM 4543 C CA . ARG B 1 97 ? 41.588 -11.679 -90.437 1.00 32.79 92 ARG B CA 1
ATOM 4544 C C . ARG B 1 97 ? 40.778 -12.151 -91.643 1.00 39.17 92 ARG B C 1
ATOM 4545 O O . ARG B 1 97 ? 40.754 -13.349 -91.943 1.00 33.98 92 ARG B O 1
ATOM 4553 N N . GLN B 1 98 ? 40.110 -11.215 -92.320 1.00 44.99 93 GLN B N 1
ATOM 4554 C CA . GLN B 1 98 ? 39.374 -11.547 -93.536 1.00 52.05 93 GLN B CA 1
ATOM 4555 C C . GLN B 1 98 ? 40.367 -11.984 -94.592 1.00 51.56 93 GLN B C 1
ATOM 4556 O O . GLN B 1 98 ? 41.139 -11.178 -95.106 1.00 48.87 93 GLN B O 1
ATOM 4558 N N . LEU B 1 99 ? 40.363 -13.285 -94.864 1.00 58.81 94 LEU B N 1
ATOM 4559 C CA . LEU B 1 99 ? 41.204 -13.881 -95.883 1.00 60.77 94 LEU B CA 1
ATOM 4560 C C . LEU B 1 99 ? 40.363 -14.091 -97.136 1.00 79.69 94 LEU B C 1
ATOM 4561 O O . LEU B 1 99 ? 39.200 -14.495 -97.036 1.00 80.98 94 LEU B O 1
ATOM 4566 N N . PRO B 1 100 ? 40.951 -13.824 -98.321 1.00 110.46 95 PRO B N 1
ATOM 4567 C CA . PRO B 1 100 ? 40.211 -13.857 -99.589 1.00 111.53 95 PRO B CA 1
ATOM 4568 C C . PRO B 1 100 ? 39.511 -15.190 -99.796 1.00 118.19 95 PRO B C 1
ATOM 4569 O O . PRO B 1 100 ? 38.279 -15.243 -99.870 1.00 121.01 95 PRO B O 1
ATOM 4573 N N . ASN B 1 101 ? 40.307 -16.251 -99.862 1.00 101.20 96 ASN B N 1
ATOM 4574 C CA . ASN B 1 101 ? 39.805 -17.590 -100.106 1.00 101.16 96 ASN B CA 1
ATOM 4575 C C . ASN B 1 101 ? 40.931 -18.596 -99.978 1.00 97.89 96 ASN B C 1
ATOM 4576 O O . ASN B 1 101 ? 42.032 -18.365 -100.469 1.00 101.89 96 ASN B O 1
ATOM 4581 N N . ILE B 1 102 ? 40.652 -19.707 -99.307 1.00 99.52 97 ILE B N 1
ATOM 4582 C CA . ILE B 1 102 ? 41.623 -20.787 -99.156 1.00 103.06 97 ILE B CA 1
ATOM 4583 C C . ILE B 1 102 ? 41.758 -21.551 -100.483 1.00 104.41 97 ILE B C 1
ATOM 4584 O O . ILE B 1 102 ? 40.768 -21.729 -101.200 1.00 101.17 97 ILE B O 1
ATOM 4589 N N . ALA B 1 103 ? 42.986 -21.979 -100.791 1.00 103.97 98 ALA B N 1
ATOM 4590 C CA . ALA B 1 103 ? 43.369 -22.564 -102.085 1.00 106.07 98 ALA B CA 1
ATOM 4591 C C . ALA B 1 103 ? 43.508 -21.483 -103.157 1.00 102.97 98 ALA B C 1
ATOM 4592 O O . ALA B 1 103 ? 43.274 -21.710 -104.343 1.00 102.17 98 ALA B O 1
ATOM 4594 N N . THR B 1 104 ? 43.885 -20.297 -102.700 1.00 95.06 99 THR B N 1
ATOM 4595 C CA . THR B 1 104 ? 44.324 -19.204 -103.555 1.00 95.15 99 THR B CA 1
ATOM 4596 C C . THR B 1 104 ? 45.707 -18.840 -103.022 1.00 97.00 99 THR B C 1
ATOM 4597 O O . THR B 1 104 ? 46.594 -18.375 -103.751 1.00 93.46 99 THR B O 1
ATOM 4601 N N . LEU B 1 105 ? 45.878 -19.113 -101.730 1.00 82.79 100 LEU B N 1
ATOM 4602 C CA . LEU B 1 105 ? 47.122 -18.885 -101.015 1.00 73.91 100 LEU B CA 1
ATOM 4603 C C . LEU B 1 105 ? 48.007 -20.131 -101.089 1.00 74.53 100 LEU B C 1
ATOM 4604 O O . LEU B 1 105 ? 47.542 -21.214 -101.466 1.00 74.77 100 LEU B O 1
ATOM 4609 N N . ASN B 1 106 ? 49.283 -19.972 -100.739 1.00 75.07 101 ASN B N 1
ATOM 4610 C CA . ASN B 1 106 ? 50.209 -21.100 -100.638 1.00 71.19 101 ASN B CA 1
ATOM 4611 C C . ASN B 1 106 ? 49.661 -22.116 -99.622 1.00 69.12 101 ASN B C 1
ATOM 4612 O O . ASN B 1 106 ? 49.268 -21.742 -98.517 1.00 68.16 101 ASN B O 1
ATOM 4617 N N . SER B 1 107 ? 49.606 -23.390 -100.004 1.00 74.84 102 SER B N 1
ATOM 4618 C CA . SER B 1 107 ? 49.134 -24.445 -99.100 1.00 72.35 102 SER B CA 1
ATOM 4619 C C . SER B 1 107 ? 50.037 -24.657 -97.874 1.00 73.97 102 SER B C 1
ATOM 4620 O O . SER B 1 107 ? 49.546 -24.944 -96.779 1.00 65.62 102 SER B O 1
ATOM 4623 N N . PHE B 1 108 ? 51.350 -24.509 -98.068 1.00 87.00 103 PHE B N 1
ATOM 4624 C CA . PHE B 1 108 ? 52.349 -24.664 -97.001 1.00 82.05 103 PHE B CA 1
ATOM 4625 C C . PHE B 1 108 ? 52.283 -23.544 -95.936 1.00 83.07 103 PHE B C 1
ATOM 4626 O O . PHE B 1 108 ? 52.996 -23.586 -94.920 1.00 76.15 103 PHE B O 1
ATOM 4634 N N . GLY B 1 109 ? 51.419 -22.555 -96.168 1.00 83.10 104 GLY B N 1
ATOM 4635 C CA . GLY B 1 109 ? 51.270 -21.426 -95.263 1.00 75.56 104 GLY B CA 1
ATOM 4636 C C . GLY B 1 109 ? 50.079 -21.543 -94.330 1.00 70.52 104 GLY B C 1
ATOM 4637 O O . GLY B 1 109 ? 49.841 -20.651 -93.511 1.00 70.64 104 GLY B O 1
ATOM 4638 N N . GLU B 1 110 ? 49.330 -22.638 -94.465 1.00 67.51 105 GLU B N 1
ATOM 4639 C CA . GLU B 1 110 ? 48.212 -22.954 -93.564 1.00 69.51 105 GLU B CA 1
ATOM 4640 C C . GLU B 1 110 ? 48.645 -22.913 -92.088 1.00 66.71 105 GLU B C 1
ATOM 4641 O O . GLU B 1 110 ? 48.005 -22.235 -91.269 1.00 58.66 105 GLU B O 1
ATOM 4647 N N . PRO B 1 111 ? 49.743 -23.623 -91.741 1.00 57.46 106 PRO B N 1
ATOM 4648 C CA . PRO B 1 111 ? 50.138 -23.488 -90.347 1.00 49.00 106 PRO B CA 1
ATOM 4649 C C . PRO B 1 111 ? 50.935 -22.213 -90.152 1.00 53.49 106 PRO B C 1
ATOM 4650 O O . PRO B 1 111 ? 51.568 -21.700 -91.078 1.00 54.45 106 PRO B O 1
ATOM 4654 N N . THR B 1 112 ? 50.873 -21.692 -88.939 1.00 53.79 107 THR B N 1
ATOM 4655 C CA . THR B 1 112 ? 51.729 -20.604 -88.538 1.00 46.42 107 THR B CA 1
ATOM 4656 C C . THR B 1 112 ? 52.444 -21.119 -87.309 1.00 49.71 107 THR B C 1
ATOM 4657 O O . THR B 1 112 ? 51.809 -21.601 -86.364 1.00 44.87 107 THR B O 1
ATOM 4661 N N . ARG B 1 113 ? 53.771 -21.068 -87.340 1.00 38.92 108 ARG B N 1
ATOM 4662 C CA . ARG B 1 113 ? 54.560 -21.636 -86.259 1.00 33.02 108 ARG B CA 1
ATOM 4663 C C . ARG B 1 113 ? 54.917 -20.573 -85.238 1.00 33.05 108 ARG B C 1
ATOM 4664 O O . ARG B 1 113 ? 54.883 -20.823 -84.032 1.00 29.93 108 ARG B O 1
ATOM 4672 N N . GLY B 1 114 ? 55.246 -19.382 -85.730 1.00 45.02 109 GLY B N 1
ATOM 4673 C CA . GLY B 1 114 ? 55.719 -18.315 -84.873 1.00 45.73 109 GLY B CA 1
ATOM 4674 C C . GLY B 1 114 ? 55.104 -16.949 -85.115 1.00 49.75 109 GLY B C 1
ATOM 4675 O O . GLY B 1 114 ? 54.771 -16.578 -86.246 1.00 49.43 109 GLY B O 1
ATOM 4676 N N . MET B 1 115 ? 54.924 -16.210 -84.025 1.00 38.33 110 MET B N 1
ATOM 4677 C CA . MET B 1 115 ? 54.714 -14.777 -84.108 1.00 35.14 110 MET B CA 1
ATOM 4678 C C . MET B 1 115 ? 55.831 -14.109 -83.306 1.00 33.71 110 MET B C 1
ATOM 4679 O O . MET B 1 115 ? 56.591 -14.780 -82.598 1.00 29.94 110 MET B O 1
ATOM 4684 N N . ALA B 1 116 ? 55.940 -12.792 -83.417 1.00 21.90 111 ALA B N 1
ATOM 4685 C CA . ALA B 1 116 ? 56.933 -12.063 -82.637 1.00 20.95 111 ALA B CA 1
ATOM 4686 C C . ALA B 1 116 ? 56.255 -11.019 -81.763 1.00 19.50 111 ALA B C 1
ATOM 4687 O O . ALA B 1 116 ? 55.225 -10.474 -82.134 1.00 19.56 111 ALA B O 1
ATOM 4689 N N . LEU B 1 117 ? 56.842 -10.759 -80.599 1.00 27.47 112 LEU B N 1
ATOM 4690 C CA . LEU B 1 117 ? 56.383 -9.711 -79.691 1.00 28.76 112 LEU B CA 1
ATOM 4691 C C . LEU B 1 117 ? 57.351 -8.518 -79.703 1.00 28.31 112 LEU B C 1
ATOM 4692 O O . LEU B 1 117 ? 58.561 -8.699 -79.650 1.00 29.59 112 LEU B O 1
ATOM 4697 N N . TYR B 1 118 ? 56.824 -7.302 -79.788 1.00 25.98 113 TYR B N 1
ATOM 4698 C CA . TYR B 1 118 ? 57.669 -6.110 -79.717 1.00 28.24 113 TYR B CA 1
ATOM 4699 C C . TYR B 1 118 ? 56.866 -4.863 -79.343 1.00 23.66 113 TYR B C 1
ATOM 4700 O O . TYR B 1 118 ? 55.778 -4.625 -79.870 1.00 22.43 113 TYR B O 1
ATOM 4709 N N . GLY B 1 119 ? 57.414 -4.075 -78.429 1.00 16.57 114 GLY B N 1
ATOM 4710 C CA . GLY B 1 119 ? 56.706 -2.928 -77.902 1.00 18.97 114 GLY B CA 1
ATOM 4711 C C . GLY B 1 119 ? 55.481 -3.412 -77.163 1.00 22.62 114 GLY B C 1
ATOM 4712 O O . GLY B 1 119 ? 55.600 -4.080 -76.140 1.00 22.71 114 GLY B O 1
ATOM 4713 N N . THR B 1 120 ? 54.303 -3.093 -77.695 1.00 24.56 115 THR B N 1
ATOM 4714 C CA . THR B 1 120 ? 53.046 -3.604 -77.159 1.00 20.18 115 THR B CA 1
ATOM 4715 C C . THR B 1 120 ? 52.197 -4.199 -78.289 1.00 21.86 115 THR B C 1
ATOM 4716 O O . THR B 1 120 ? 50.973 -4.206 -78.214 1.00 20.12 115 THR B O 1
ATOM 4720 N N . ASN B 1 121 ? 52.860 -4.686 -79.337 1.00 23.11 116 ASN B N 1
ATOM 4721 C CA . ASN B 1 121 ? 52.188 -5.321 -80.473 1.00 21.79 116 ASN B CA 1
ATOM 4722 C C . ASN B 1 121 ? 52.553 -6.791 -80.647 1.00 22.28 116 ASN B C 1
ATOM 4723 O O . ASN B 1 121 ? 53.651 -7.222 -80.302 1.00 25.99 116 ASN B O 1
ATOM 4728 N N . VAL B 1 122 ? 51.638 -7.562 -81.210 1.00 21.04 117 VAL B N 1
ATOM 4729 C CA . VAL B 1 122 ? 51.971 -8.903 -81.675 1.00 20.41 117 VAL B CA 1
ATOM 4730 C C . VAL B 1 122 ? 52.112 -8.862 -83.187 1.00 17.05 117 VAL B C 1
ATOM 4731 O O . VAL B 1 122 ? 51.297 -8.243 -83.861 1.00 20.60 117 VAL B O 1
ATOM 4735 N N . TYR B 1 123 ? 53.135 -9.521 -83.715 1.00 19.70 118 TYR B N 1
ATOM 4736 C CA . TYR B 1 123 ? 53.409 -9.507 -85.156 1.00 26.45 118 TYR B CA 1
ATOM 4737 C C . TYR B 1 123 ? 53.285 -10.881 -85.777 1.00 23.67 118 TYR B C 1
ATOM 4738 O O . TYR B 1 123 ? 53.828 -11.852 -85.264 1.00 26.22 118 TYR B O 1
ATOM 4747 N N . PHE B 1 124 ? 52.574 -10.966 -86.888 1.00 21.94 119 PHE B N 1
ATOM 4748 C CA . PHE B 1 124 ? 52.609 -12.186 -87.684 1.00 24.80 119 PHE B CA 1
ATOM 4749 C C . PHE B 1 124 ? 52.624 -11.862 -89.171 1.00 26.14 119 PHE B C 1
ATOM 4750 O O . PHE B 1 124 ? 52.181 -10.784 -89.601 1.00 23.99 119 PHE B O 1
ATOM 4758 N N . VAL B 1 125 ? 53.153 -12.788 -89.957 1.00 26.87 120 VAL B N 1
ATOM 4759 C CA . VAL B 1 125 ? 53.006 -12.672 -91.397 1.00 34.37 120 VAL B CA 1
ATOM 4760 C C . VAL B 1 125 ? 51.769 -13.456 -91.795 1.00 27.68 120 VAL B C 1
ATOM 4761 O O . VAL B 1 125 ? 51.650 -14.640 -91.478 1.00 24.64 120 VAL B O 1
ATOM 4765 N N . SER B 1 126 ? 50.846 -12.783 -92.469 1.00 22.47 121 SER B N 1
ATOM 4766 C CA . SER B 1 126 ? 49.583 -13.401 -92.850 1.00 30.93 121 SER B CA 1
ATOM 4767 C C . SER B 1 126 ? 49.742 -14.514 -93.887 1.00 36.08 121 SER B C 1
ATOM 4768 O O . SER B 1 126 ? 50.826 -14.747 -94.417 1.00 40.27 121 SER B O 1
ATOM 4771 N N . TRP B 1 127 ? 48.644 -15.197 -94.172 1.00 43.41 122 TRP B N 1
ATOM 4772 C CA . TRP B 1 127 ? 48.629 -16.238 -95.183 1.00 46.38 122 TRP B CA 1
ATOM 4773 C C . TRP B 1 127 ? 48.728 -15.587 -96.562 1.00 49.34 122 TRP B C 1
ATOM 4774 O O . TRP B 1 127 ? 49.372 -16.130 -97.462 1.00 52.27 122 TRP B O 1
ATOM 4785 N N . ASP B 1 128 ? 48.115 -14.411 -96.722 1.00 42.64 123 ASP B N 1
ATOM 4786 C CA . ASP B 1 128 ? 48.205 -13.686 -97.995 1.00 38.28 123 ASP B CA 1
ATOM 4787 C C . ASP B 1 128 ? 49.439 -12.795 -98.096 1.00 41.03 123 ASP B C 1
ATOM 4788 O O . ASP B 1 128 ? 49.465 -11.855 -98.887 1.00 45.90 123 ASP B O 1
ATOM 4793 N N . ASN B 1 129 ? 50.445 -13.102 -97.278 1.00 47.02 124 ASN B N 1
ATOM 4794 C CA . ASN B 1 129 ? 51.753 -12.445 -97.312 1.00 46.73 124 ASN B CA 1
ATOM 4795 C C . ASN B 1 129 ? 51.779 -10.966 -96.894 1.00 49.49 124 ASN B C 1
ATOM 4796 O O . ASN B 1 129 ? 52.471 -10.153 -97.511 1.00 53.74 124 ASN B O 1
ATOM 4801 N N . HIS B 1 130 ? 51.030 -10.619 -95.848 1.00 43.81 125 HIS B N 1
ATOM 4802 C CA . HIS B 1 130 ? 51.131 -9.292 -95.235 1.00 41.24 125 HIS B CA 1
ATOM 4803 C C . HIS B 1 130 ? 51.819 -9.381 -93.873 1.00 40.17 125 HIS B C 1
ATOM 4804 O O . HIS B 1 130 ? 51.663 -10.367 -93.133 1.00 33.61 125 HIS B O 1
ATOM 4811 N N . LEU B 1 131 ? 52.574 -8.345 -93.534 1.00 38.00 126 LEU B N 1
ATOM 4812 C CA . LEU B 1 131 ? 53.090 -8.225 -92.187 1.00 34.03 126 LEU B CA 1
ATOM 4813 C C . LEU B 1 131 ? 52.053 -7.454 -91.394 1.00 35.16 126 LEU B C 1
ATOM 4814 O O . LEU B 1 131 ? 51.687 -6.338 -91.769 1.00 36.70 126 LEU B O 1
ATOM 4819 N N . VAL B 1 132 ? 51.560 -8.057 -90.316 1.00 27.17 127 VAL B N 1
ATOM 4820 C CA . VAL B 1 132 ? 50.473 -7.459 -89.546 1.00 26.17 127 VAL B CA 1
ATOM 4821 C C . VAL B 1 132 ? 50.861 -7.275 -88.086 1.00 23.66 127 VAL B C 1
ATOM 4822 O O . VAL B 1 132 ? 51.466 -8.158 -87.464 1.00 20.82 127 VAL B O 1
ATOM 4826 N N . ALA B 1 133 ? 50.518 -6.114 -87.545 1.00 23.29 128 ALA B N 1
ATOM 4827 C CA . ALA B 1 133 ? 50.746 -5.835 -86.143 1.00 22.62 128 ALA B CA 1
ATOM 4828 C C . ALA B 1 133 ? 49.420 -5.628 -85.425 1.00 23.02 128 ALA B C 1
ATOM 4829 O O . ALA B 1 133 ? 48.631 -4.764 -85.806 1.00 24.39 128 ALA B O 1
ATOM 4831 N N . LEU B 1 134 ? 49.175 -6.432 -84.392 1.00 24.80 129 LEU B N 1
ATOM 4832 C CA . LEU B 1 134 ? 47.977 -6.273 -83.570 1.00 25.99 129 LEU B CA 1
ATOM 4833 C C . LEU B 1 134 ? 48.343 -5.738 -82.185 1.00 27.72 129 LEU B C 1
ATOM 4834 O O . LEU B 1 134 ? 49.402 -6.053 -81.642 1.00 28.08 129 LEU B O 1
ATOM 4839 N N . ASP B 1 135 ? 47.453 -4.931 -81.619 1.00 30.99 130 ASP B N 1
ATOM 4840 C CA . ASP B 1 135 ? 47.617 -4.378 -80.279 1.00 27.17 130 ASP B CA 1
ATOM 4841 C C . ASP B 1 135 ? 47.452 -5.493 -79.248 1.00 27.90 130 ASP B C 1
ATOM 4842 O O . ASP B 1 135 ? 46.415 -6.148 -79.219 1.00 26.81 130 ASP B O 1
ATOM 4847 N N . MET B 1 136 ? 48.473 -5.711 -78.413 1.00 27.89 131 MET B N 1
ATOM 4848 C CA . MET B 1 136 ? 48.440 -6.737 -77.359 1.00 23.16 131 MET B CA 1
ATOM 4849 C C . MET B 1 136 ? 47.203 -6.615 -76.473 1.00 23.10 131 MET B C 1
ATOM 4850 O O . MET B 1 136 ? 46.685 -7.605 -75.946 1.00 22.09 131 MET B O 1
ATOM 4855 N N . GLY B 1 137 ? 46.730 -5.393 -76.296 1.00 24.37 132 GLY B N 1
ATOM 4856 C CA . GLY B 1 137 ? 45.617 -5.174 -75.401 1.00 25.11 132 GLY B CA 1
ATOM 4857 C C . GLY B 1 137 ? 44.281 -5.618 -75.959 1.00 24.77 132 GLY B C 1
ATOM 4858 O O . GLY B 1 137 ? 43.358 -5.902 -75.192 1.00 27.17 132 GLY B O 1
ATOM 4859 N N . THR B 1 138 ? 44.166 -5.683 -77.286 1.00 16.60 133 THR B N 1
ATOM 4860 C CA . THR B 1 138 ? 42.848 -5.760 -77.913 1.00 17.32 133 THR B CA 1
ATOM 4861 C C . THR B 1 138 ? 42.737 -6.626 -79.160 1.00 15.64 133 THR B C 1
ATOM 4862 O O . THR B 1 138 ? 41.643 -7.033 -79.527 1.00 19.75 133 THR B O 1
ATOM 4866 N N . GLY B 1 139 ? 43.844 -6.874 -79.844 1.00 26.26 134 GLY B N 1
ATOM 4867 C CA . GLY B 1 139 ? 43.789 -7.606 -81.102 1.00 26.21 134 GLY B CA 1
ATOM 4868 C C . GLY B 1 139 ? 43.356 -6.763 -82.295 1.00 27.77 134 GLY B C 1
ATOM 4869 O O . GLY B 1 139 ? 43.287 -7.259 -83.423 1.00 26.76 134 GLY B O 1
ATOM 4870 N N . GLN B 1 140 ? 43.056 -5.491 -82.047 1.00 21.00 135 GLN B N 1
ATOM 4871 C CA . GLN B 1 140 ? 42.789 -4.556 -83.125 1.00 25.55 135 GLN B CA 1
ATOM 4872 C C . GLN B 1 140 ? 44.056 -4.349 -83.976 1.00 25.75 135 GLN B C 1
ATOM 4873 O O . GLN B 1 140 ? 45.177 -4.464 -83.468 1.00 25.54 135 GLN B O 1
ATOM 4879 N N . VAL B 1 141 ? 43.876 -4.070 -85.269 1.00 22.52 136 VAL B N 1
ATOM 4880 C CA . VAL B 1 141 ? 45.007 -3.921 -86.194 1.00 23.22 136 VAL B CA 1
ATOM 4881 C C . VAL B 1 141 ? 45.744 -2.609 -86.015 1.00 25.38 136 VAL B C 1
ATOM 4882 O O . VAL B 1 141 ? 45.145 -1.540 -86.095 1.00 27.74 136 VAL B O 1
ATOM 4886 N N . VAL B 1 142 ? 47.044 -2.686 -85.777 1.00 24.74 137 VAL B N 1
ATOM 4887 C CA . VAL B 1 142 ? 47.844 -1.483 -85.703 1.00 25.92 137 VAL B CA 1
ATOM 4888 C C . VAL B 1 142 ? 48.407 -1.156 -87.079 1.00 31.42 137 VAL B C 1
ATOM 4889 O O . VAL B 1 142 ? 48.269 -0.033 -87.558 1.00 34.92 137 VAL B O 1
ATOM 4893 N N . PHE B 1 143 ? 49.019 -2.135 -87.732 1.00 24.56 138 PHE B N 1
ATOM 4894 C CA . PHE B 1 143 ? 49.366 -1.944 -89.132 1.00 27.77 138 PHE B CA 1
ATOM 4895 C C . PHE B 1 143 ? 49.284 -3.240 -89.954 1.00 30.53 138 PHE B C 1
ATOM 4896 O O . PHE B 1 143 ? 49.581 -4.330 -89.458 1.00 32.93 138 PHE B O 1
ATOM 4904 N N . ASP B 1 144 ? 48.875 -3.100 -91.211 1.00 43.36 139 ASP B N 1
ATOM 4905 C CA . ASP B 1 144 ? 48.814 -4.212 -92.159 1.00 44.63 139 ASP B CA 1
ATOM 4906 C C . ASP B 1 144 ? 49.611 -3.807 -93.399 1.00 45.49 139 ASP B C 1
ATOM 4907 O O . ASP B 1 144 ? 49.267 -2.846 -94.086 1.00 49.47 139 ASP B O 1
ATOM 4912 N N . VAL B 1 145 ? 50.678 -4.535 -93.690 1.00 33.58 140 VAL B N 1
ATOM 4913 C CA . VAL B 1 145 ? 51.566 -4.138 -94.775 1.00 36.82 140 VAL B CA 1
ATOM 4914 C C . VAL B 1 145 ? 51.843 -5.274 -95.764 1.00 38.63 140 VAL B C 1
ATOM 4915 O O . VAL B 1 145 ? 52.307 -6.350 -95.388 1.00 38.09 140 VAL B O 1
ATOM 4919 N N . ASP B 1 146 ? 51.536 -5.017 -97.033 1.00 46.43 141 ASP B N 1
ATOM 4920 C CA . ASP B 1 146 ? 51.670 -6.009 -98.096 1.00 50.17 141 ASP B CA 1
ATOM 4921 C C . ASP B 1 146 ? 53.130 -6.208 -98.535 1.00 52.49 141 ASP B C 1
ATOM 4922 O O . ASP B 1 146 ? 53.815 -5.254 -98.912 1.00 47.64 141 ASP B O 1
ATOM 4927 N N . ARG B 1 147 ? 53.599 -7.453 -98.477 1.00 50.84 142 ARG B N 1
ATOM 4928 C CA . ARG B 1 147 ? 54.954 -7.792 -98.909 1.00 59.11 142 ARG B CA 1
ATOM 4929 C C . ARG B 1 147 ? 55.058 -8.025 -100.421 1.00 66.91 142 ARG B C 1
ATOM 4930 O O . ARG B 1 147 ? 56.145 -7.926 -100.996 1.00 72.27 142 ARG B O 1
ATOM 4938 N N . GLY B 1 148 ? 53.931 -8.350 -101.053 1.00 89.77 143 GLY B N 1
ATOM 4939 C CA . GLY B 1 148 ? 53.888 -8.582 -102.487 1.00 95.82 143 GLY B CA 1
ATOM 4940 C C . GLY B 1 148 ? 53.282 -9.920 -102.893 1.00 106.58 143 GLY B C 1
ATOM 4941 O O . GLY B 1 148 ? 53.852 -10.984 -102.622 1.00 104.81 143 GLY B O 1
ATOM 4942 N N . GLN B 1 149 ? 52.119 -9.859 -103.541 1.00 88.85 144 GLN B N 1
ATOM 4943 C CA . GLN B 1 149 ? 51.476 -11.037 -104.126 1.00 91.17 144 GLN B CA 1
ATOM 4944 C C . GLN B 1 149 ? 50.283 -10.611 -104.985 1.00 87.19 144 GLN B C 1
ATOM 4945 O O . GLN B 1 149 ? 50.273 -10.805 -106.204 1.00 81.66 144 GLN B O 1
ATOM 4951 N N . ASP B 1 151 ? 53.589 -13.956 -108.912 1.00 88.34 146 ASP B N 1
ATOM 4952 C CA . ASP B 1 151 ? 52.641 -13.029 -108.289 1.00 99.56 146 ASP B CA 1
ATOM 4953 C C . ASP B 1 151 ? 51.411 -13.747 -107.720 1.00 103.98 146 ASP B C 1
ATOM 4954 O O . ASP B 1 151 ? 50.276 -13.292 -107.904 1.00 100.48 146 ASP B O 1
ATOM 4956 N N . GLU B 1 152 ? 51.661 -14.873 -107.043 1.00 105.76 147 GLU B N 1
ATOM 4957 C CA . GLU B 1 152 ? 50.646 -15.652 -106.323 1.00 100.36 147 GLU B CA 1
ATOM 4958 C C . GLU B 1 152 ? 51.337 -16.735 -105.498 1.00 98.55 147 GLU B C 1
ATOM 4959 O O . GLU B 1 152 ? 52.513 -17.033 -105.718 1.00 94.26 147 GLU B O 1
ATOM 4961 N N . ARG B 1 153 ? 50.602 -17.309 -104.549 1.00 74.01 148 ARG B N 1
ATOM 4962 C CA . ARG B 1 153 ? 51.063 -18.467 -103.781 1.00 67.22 148 ARG B CA 1
ATOM 4963 C C . ARG B 1 153 ? 52.413 -18.276 -103.076 1.00 63.14 148 ARG B C 1
ATOM 4964 O O . ARG B 1 153 ? 53.200 -19.219 -102.971 1.00 58.65 148 ARG B O 1
ATOM 4966 N N . VAL B 1 154 ? 52.675 -17.056 -102.608 1.00 73.18 149 VAL B N 1
ATOM 4967 C CA . VAL B 1 154 ? 53.842 -16.776 -101.764 1.00 74.17 149 VAL B CA 1
ATOM 4968 C C . VAL B 1 154 ? 53.365 -16.425 -100.357 1.00 66.76 149 VAL B C 1
ATOM 4969 O O . VAL B 1 154 ? 52.668 -15.429 -100.174 1.00 65.10 149 VAL B O 1
ATOM 4973 N N . SER B 1 155 ? 53.720 -17.238 -99.366 1.00 66.31 150 SER B N 1
ATOM 4974 C CA . SER B 1 155 ? 53.310 -16.950 -97.989 1.00 65.89 150 SER B CA 1
ATOM 4975 C C . SER B 1 155 ? 54.452 -17.095 -96.982 1.00 66.75 150 SER B C 1
ATOM 4976 O O . SER B 1 155 ? 55.626 -16.967 -97.330 1.00 60.17 150 SER B O 1
ATOM 4979 N N . ASN B 1 156 ? 54.093 -17.348 -95.727 1.00 72.26 151 ASN B N 1
ATOM 4980 C CA . ASN B 1 156 ? 55.077 -17.530 -94.667 1.00 69.52 151 ASN B CA 1
ATOM 4981 C C . ASN B 1 156 ? 54.733 -18.773 -93.862 1.00 63.28 151 ASN B C 1
ATOM 4982 O O . ASN B 1 156 ? 53.595 -19.241 -93.900 1.00 61.79 151 ASN B O 1
ATOM 4987 N N . SER B 1 157 ? 55.713 -19.301 -93.133 1.00 62.57 152 SER B N 1
ATOM 4988 C CA . SER B 1 157 ? 55.525 -20.541 -92.392 1.00 58.80 152 SER B CA 1
ATOM 4989 C C . SER B 1 157 ? 55.990 -20.436 -90.942 1.00 55.19 152 SER B C 1
ATOM 4990 O O . SER B 1 157 ? 55.229 -20.727 -90.011 1.00 47.87 152 SER B O 1
ATOM 4993 N N . SER B 1 158 ? 57.242 -20.016 -90.765 1.00 54.07 153 SER B N 1
ATOM 4994 C CA . SER B 1 158 ? 57.913 -20.092 -89.467 1.00 53.03 153 SER B CA 1
ATOM 4995 C C . SER B 1 158 ? 57.798 -18.841 -88.611 1.00 50.91 153 SER B C 1
ATOM 4996 O O . SER B 1 158 ? 58.227 -18.828 -87.457 1.00 52.35 153 SER B O 1
ATOM 4999 N N . GLY B 1 159 ? 57.229 -17.788 -89.177 1.00 50.94 154 GLY B N 1
ATOM 5000 C CA . GLY B 1 159 ? 57.029 -16.569 -88.425 1.00 48.70 154 GLY B CA 1
ATOM 5001 C C . GLY B 1 159 ? 58.136 -15.548 -88.584 1.00 46.20 154 GLY B C 1
ATOM 5002 O O . GLY B 1 159 ? 59.236 -15.864 -89.052 1.00 45.60 154 GLY B O 1
ATOM 5003 N N . PRO B 1 160 ? 57.833 -14.300 -88.208 1.00 39.44 155 PRO B N 1
ATOM 5004 C CA . PRO B 1 160 ? 58.775 -13.182 -88.209 1.00 37.83 155 PRO B CA 1
ATOM 5005 C C . PRO B 1 160 ? 59.496 -13.082 -86.876 1.00 39.14 155 PRO B C 1
ATOM 5006 O O . PRO B 1 160 ? 58.960 -13.519 -85.860 1.00 37.47 155 PRO B O 1
ATOM 5010 N N . ILE B 1 161 ? 60.706 -12.535 -86.875 1.00 39.15 156 ILE B N 1
ATOM 5011 C CA . ILE B 1 161 ? 61.387 -12.272 -85.615 1.00 34.07 156 ILE B CA 1
ATOM 5012 C C . ILE B 1 161 ? 61.762 -10.812 -85.500 1.00 33.50 156 ILE B C 1
ATOM 5013 O O . ILE B 1 161 ? 61.634 -10.038 -86.448 1.00 28.95 156 ILE B O 1
ATOM 5018 N N . VAL B 1 162 ? 62.218 -10.445 -84.314 1.00 36.77 157 VAL B N 1
ATOM 5019 C CA . VAL B 1 162 ? 62.741 -9.122 -84.082 1.00 37.40 157 VAL B CA 1
ATOM 5020 C C . VAL B 1 162 ? 64.249 -9.246 -84.039 1.00 45.42 157 VAL B C 1
ATOM 5021 O O . VAL B 1 162 ? 64.784 -10.152 -83.399 1.00 46.74 157 VAL B O 1
ATOM 5025 N N . ALA B 1 163 ? 64.934 -8.357 -84.748 1.00 64.60 158 ALA B N 1
ATOM 5026 C CA . ALA B 1 163 ? 66.393 -8.283 -84.677 1.00 64.40 158 ALA B CA 1
ATOM 5027 C C . ALA B 1 163 ? 66.832 -6.821 -84.598 1.00 67.33 158 ALA B C 1
ATOM 5028 O O . ALA B 1 163 ? 66.815 -6.097 -85.599 1.00 67.15 158 ALA B O 1
ATOM 5030 N N . ASN B 1 164 ? 67.213 -6.405 -83.393 1.00 54.11 159 ASN B N 1
ATOM 5031 C CA . ASN B 1 164 ? 67.504 -5.005 -83.076 1.00 53.55 159 ASN B CA 1
ATOM 5032 C C . ASN B 1 164 ? 66.507 -3.995 -83.643 1.00 53.05 159 ASN B C 1
ATOM 5033 O O . ASN B 1 164 ? 66.820 -3.256 -84.576 1.00 52.75 159 ASN B O 1
ATOM 5038 N N . GLY B 1 165 ? 65.312 -3.972 -83.063 1.00 48.69 160 GLY B N 1
ATOM 5039 C CA . GLY B 1 165 ? 64.259 -3.077 -83.493 1.00 48.06 160 GLY B CA 1
ATOM 5040 C C . GLY B 1 165 ? 63.755 -3.364 -84.892 1.00 52.45 160 GLY B C 1
ATOM 5041 O O . GLY B 1 165 ? 62.944 -2.610 -85.424 1.00 53.64 160 GLY B O 1
ATOM 5042 N N . THR B 1 166 ? 64.226 -4.453 -85.489 1.00 61.51 161 THR B N 1
ATOM 5043 C CA . THR B 1 166 ? 63.847 -4.776 -86.856 1.00 63.04 161 THR B CA 1
ATOM 5044 C C . THR B 1 166 ? 63.052 -6.081 -86.974 1.00 60.01 161 THR B C 1
ATOM 5045 O O . THR B 1 166 ? 63.500 -7.148 -86.540 1.00 53.41 161 THR B O 1
ATOM 5049 N N . ILE B 1 167 ? 61.865 -5.980 -87.560 1.00 38.86 162 ILE B N 1
ATOM 5050 C CA . ILE B 1 167 ? 61.095 -7.161 -87.919 1.00 40.19 162 ILE B CA 1
ATOM 5051 C C . ILE B 1 167 ? 61.649 -7.819 -89.189 1.00 36.69 162 ILE B C 1
ATOM 5052 O O . ILE B 1 167 ? 61.875 -7.159 -90.193 1.00 43.34 162 ILE B O 1
ATOM 5057 N N . VAL B 1 168 ? 61.820 -9.134 -89.147 1.00 52.84 163 VAL B N 1
ATOM 5058 C CA . VAL B 1 168 ? 62.452 -9.899 -90.225 1.00 54.52 163 VAL B CA 1
ATOM 5059 C C . VAL B 1 168 ? 61.722 -11.236 -90.425 1.00 56.48 163 VAL B C 1
ATOM 5060 O O . VAL B 1 168 ? 61.427 -11.929 -89.445 1.00 57.31 163 VAL B O 1
ATOM 5064 N N . ALA B 1 169 ? 61.428 -11.605 -91.674 1.00 44.40 164 ALA B N 1
ATOM 5065 C CA . ALA B 1 169 ? 60.839 -12.918 -91.949 1.00 41.19 164 ALA B CA 1
ATOM 5066 C C . ALA B 1 169 ? 61.261 -13.493 -93.295 1.00 46.04 164 ALA B C 1
ATOM 5067 O O . ALA B 1 169 ? 61.588 -12.743 -94.220 1.00 46.90 164 ALA B O 1
ATOM 5069 N N . GLY B 1 170 ? 61.229 -14.827 -93.391 1.00 54.77 165 GLY B N 1
ATOM 5070 C CA . GLY B 1 170 ? 61.434 -15.543 -94.644 1.00 48.53 165 GLY B CA 1
ATOM 5071 C C . GLY B 1 170 ? 60.146 -15.666 -95.447 1.00 50.22 165 GLY B C 1
ATOM 5072 O O . GLY B 1 170 ? 59.326 -14.748 -95.447 1.00 48.82 165 GLY B O 1
ATOM 5073 N N . SER B 1 171 ? 59.966 -16.797 -96.129 1.00 49.39 166 SER B N 1
ATOM 5074 C CA . SER B 1 171 ? 58.789 -17.025 -96.979 1.00 54.47 166 SER B CA 1
ATOM 5075 C C . SER B 1 171 ? 58.804 -18.397 -97.665 1.00 56.38 166 SER B C 1
ATOM 5076 O O . SER B 1 171 ? 59.852 -19.031 -97.782 1.00 54.74 166 SER B O 1
ATOM 5079 N N . THR B 1 172 ? 57.651 -18.813 -98.164 1.00 102.46 167 THR B N 1
ATOM 5080 C CA . THR B 1 172 ? 57.542 -20.047 -98.916 1.00 103.04 167 THR B CA 1
ATOM 5081 C C . THR B 1 172 ? 56.652 -19.868 -100.134 1.00 105.03 167 THR B C 1
ATOM 5082 O O . THR B 1 172 ? 56.637 -18.816 -100.757 1.00 98.42 167 THR B O 1
ATOM 5086 N N . GLY B 1 179 ? 59.140 -18.535 -105.127 1.00 93.57 174 GLY B N 1
ATOM 5087 C CA . GLY B 1 179 ? 58.785 -18.576 -103.714 1.00 91.93 174 GLY B CA 1
ATOM 5088 C C . GLY B 1 179 ? 59.914 -18.046 -102.815 1.00 93.11 174 GLY B C 1
ATOM 5089 O O . GLY B 1 179 ? 59.984 -18.384 -101.633 1.00 79.56 174 GLY B O 1
ATOM 5090 N N . CYS B 1 180 ? 60.778 -17.199 -103.380 1.00 115.79 175 CYS B N 1
ATOM 5091 C CA . CYS B 1 180 ? 61.988 -16.722 -102.696 1.00 110.51 175 CYS B CA 1
ATOM 5092 C C . CYS B 1 180 ? 61.864 -15.296 -102.163 1.00 105.13 175 CYS B C 1
ATOM 5093 O O . CYS B 1 180 ? 61.351 -14.423 -102.862 1.00 114.56 175 CYS B O 1
ATOM 5095 N N . PHE B 1 181 ? 62.359 -15.072 -100.942 1.00 90.61 176 PHE B N 1
ATOM 5096 C CA . PHE B 1 181 ? 62.329 -13.763 -100.271 1.00 93.78 176 PHE B CA 1
ATOM 5097 C C . PHE B 1 181 ? 62.820 -13.888 -98.820 1.00 86.43 176 PHE B C 1
ATOM 5098 O O . PHE B 1 181 ? 62.487 -14.854 -98.128 1.00 78.66 176 PHE B O 1
ATOM 5106 N N . VAL B 1 182 ? 63.620 -12.918 -98.376 1.00 78.09 177 VAL B N 1
ATOM 5107 C CA . VAL B 1 182 ? 63.804 -12.622 -96.951 1.00 70.61 177 VAL B CA 1
ATOM 5108 C C . VAL B 1 182 ? 63.840 -11.094 -96.820 1.00 68.53 177 VAL B C 1
ATOM 5109 O O . VAL B 1 182 ? 64.474 -10.422 -97.632 1.00 75.09 177 VAL B O 1
ATOM 5113 N N . SER B 1 183 ? 63.149 -10.534 -95.831 1.00 54.29 178 SER B N 1
ATOM 5114 C CA . SER B 1 183 ? 63.002 -9.078 -95.772 1.00 63.24 178 SER B CA 1
ATOM 5115 C C . SER B 1 183 ? 63.066 -8.479 -94.366 1.00 64.57 178 SER B C 1
ATOM 5116 O O . SER B 1 183 ? 62.665 -9.115 -93.393 1.00 60.17 178 SER B O 1
ATOM 5119 N N . GLY B 1 184 ? 63.555 -7.241 -94.280 1.00 52.34 179 GLY B N 1
ATOM 5120 C CA . GLY B 1 184 ? 63.572 -6.489 -93.032 1.00 47.13 179 GLY B CA 1
ATOM 5121 C C . GLY B 1 184 ? 62.586 -5.329 -93.007 1.00 46.24 179 GLY B C 1
ATOM 5122 O O . GLY B 1 184 ? 62.447 -4.595 -93.987 1.00 43.93 179 GLY B O 1
ATOM 5123 N N . HIS B 1 185 ? 61.911 -5.153 -91.872 1.00 75.60 180 HIS B N 1
ATOM 5124 C CA . HIS B 1 185 ? 60.795 -4.210 -91.772 1.00 75.38 180 HIS B CA 1
ATOM 5125 C C . HIS B 1 185 ? 60.855 -3.312 -90.542 1.00 67.55 180 HIS B C 1
ATOM 5126 O O . HIS B 1 185 ? 61.472 -3.657 -89.546 1.00 68.62 180 HIS B O 1
ATOM 5133 N N . ASP B 1 186 ? 60.197 -2.163 -90.625 1.00 46.97 181 ASP B N 1
ATOM 5134 C CA . ASP B 1 186 ? 60.147 -1.220 -89.520 1.00 45.00 181 ASP B CA 1
ATOM 5135 C C . ASP B 1 186 ? 59.162 -1.670 -88.463 1.00 50.95 181 ASP B C 1
ATOM 5136 O O . ASP B 1 186 ? 58.055 -2.075 -88.794 1.00 54.80 181 ASP B O 1
ATOM 5141 N N . SER B 1 187 ? 59.546 -1.561 -87.192 1.00 62.03 182 SER B N 1
ATOM 5142 C CA . SER B 1 187 ? 58.738 -2.086 -86.083 1.00 55.13 182 SER B CA 1
ATOM 5143 C C . SER B 1 187 ? 57.523 -1.228 -85.709 1.00 51.25 182 SER B C 1
ATOM 5144 O O . SER B 1 187 ? 56.820 -1.532 -84.750 1.00 51.40 182 SER B O 1
ATOM 5147 N N . ALA B 1 188 ? 57.256 -0.168 -86.460 1.00 56.33 183 ALA B N 1
ATOM 5148 C CA . ALA B 1 188 ? 56.163 0.730 -86.082 1.00 63.43 183 ALA B CA 1
ATOM 5149 C C . ALA B 1 188 ? 55.220 0.995 -87.243 1.00 61.91 183 ALA B C 1
ATOM 5150 O O . ALA B 1 188 ? 54.143 1.578 -87.075 1.00 56.76 183 ALA B O 1
ATOM 5152 N N . THR B 1 189 ? 55.633 0.518 -88.411 1.00 59.16 184 THR B N 1
ATOM 5153 C CA . THR B 1 189 ? 55.107 0.967 -89.688 1.00 59.49 184 THR B CA 1
ATOM 5154 C C . THR B 1 189 ? 55.079 -0.203 -90.661 1.00 62.25 184 THR B C 1
ATOM 5155 O O . THR B 1 189 ? 54.194 -0.304 -91.507 1.00 62.32 184 THR B O 1
ATOM 5159 N N . GLY B 1 190 ? 56.067 -1.084 -90.533 1.00 66.02 185 GLY B N 1
ATOM 5160 C CA . GLY B 1 190 ? 56.144 -2.276 -91.353 1.00 66.96 185 GLY B CA 1
ATOM 5161 C C . GLY B 1 190 ? 56.874 -2.092 -92.666 1.00 67.12 185 GLY B C 1
ATOM 5162 O O . GLY B 1 190 ? 57.138 -3.074 -93.363 1.00 62.18 185 GLY B O 1
ATOM 5163 N N . GLU B 1 191 ? 57.186 -0.838 -92.999 1.00 72.03 186 GLU B N 1
ATOM 5164 C CA . GLU B 1 191 ? 57.884 -0.500 -94.240 1.00 75.60 186 GLU B CA 1
ATOM 5165 C C . GLU B 1 191 ? 59.148 -1.355 -94.471 1.00 79.03 186 GLU B C 1
ATOM 5166 O O . GLU B 1 191 ? 59.976 -1.527 -93.563 1.00 74.74 186 GLU B O 1
ATOM 5172 N N . GLU B 1 192 ? 59.266 -1.913 -95.680 1.00 69.01 187 GLU B N 1
ATOM 5173 C CA . GLU B 1 192 ? 60.402 -2.766 -96.056 1.00 69.73 187 GLU B CA 1
ATOM 5174 C C . GLU B 1 192 ? 61.721 -1.981 -96.027 1.00 70.11 187 GLU B C 1
ATOM 5175 O O . GLU B 1 192 ? 61.848 -0.915 -96.641 1.00 63.77 187 GLU B O 1
ATOM 5181 N N . LEU B 1 193 ? 62.692 -2.512 -95.291 1.00 58.76 188 LEU B N 1
ATOM 5182 C CA . LEU B 1 193 ? 63.961 -1.827 -95.098 1.00 57.86 188 LEU B CA 1
ATOM 5183 C C . LEU B 1 193 ? 65.069 -2.493 -95.896 1.00 57.74 188 LEU B C 1
ATOM 5184 O O . LEU B 1 193 ? 66.113 -1.886 -96.122 1.00 59.47 188 LEU B O 1
ATOM 5189 N N . TRP B 1 194 ? 64.832 -3.735 -96.320 1.00 62.48 189 TRP B N 1
ATOM 5190 C CA . TRP B 1 194 ? 65.753 -4.456 -97.204 1.00 61.52 189 TRP B CA 1
ATOM 5191 C C . TRP B 1 194 ? 65.184 -5.779 -97.697 1.00 66.84 189 TRP B C 1
ATOM 5192 O O . TRP B 1 194 ? 64.217 -6.304 -97.137 1.00 64.68 189 TRP B O 1
ATOM 5203 N N . ARG B 1 195 ? 65.806 -6.322 -98.740 1.00 62.31 190 ARG B N 1
ATOM 5204 C CA . ARG B 1 195 ? 65.353 -7.570 -99.336 1.00 60.77 190 ARG B CA 1
ATOM 5205 C C . ARG B 1 195 ? 66.537 -8.383 -99.850 1.00 64.82 190 ARG B C 1
ATOM 5206 O O . ARG B 1 195 ? 67.281 -7.923 -100.715 1.00 71.33 190 ARG B O 1
ATOM 5208 N N . ASN B 1 196 ? 66.714 -9.587 -99.309 1.00 70.23 191 ASN B N 1
ATOM 5209 C CA . ASN B 1 196 ? 67.763 -10.504 -99.772 1.00 74.61 191 ASN B CA 1
ATOM 5210 C C . ASN B 1 196 ? 67.173 -11.638 -100.599 1.00 80.91 191 ASN B C 1
ATOM 5211 O O . ASN B 1 196 ? 66.258 -12.333 -100.151 1.00 72.11 191 ASN B O 1
ATOM 5216 N N . TYR B 1 197 ? 67.704 -11.835 -101.800 1.00 106.11 192 TYR B N 1
ATOM 5217 C CA . TYR B 1 197 ? 67.160 -12.860 -102.682 1.00 111.64 192 TYR B CA 1
ATOM 5218 C C . TYR B 1 197 ? 67.948 -14.171 -102.740 1.00 123.88 192 TYR B C 1
ATOM 5219 O O . TYR B 1 197 ? 69.182 -14.177 -102.767 1.00 124.93 192 TYR B O 1
ATOM 5228 N N . PHE B 1 198 ? 67.208 -15.278 -102.754 1.00 114.22 193 PHE B N 1
ATOM 5229 C CA . PHE B 1 198 ? 67.795 -16.611 -102.694 1.00 111.32 193 PHE B CA 1
ATOM 5230 C C . PHE B 1 198 ? 68.343 -17.074 -104.046 1.00 113.54 193 PHE B C 1
ATOM 5231 O O . PHE B 1 198 ? 69.365 -17.759 -104.100 1.00 115.27 193 PHE B O 1
ATOM 5233 N N . ILE B 1 199 ? 67.667 -16.701 -105.131 1.00 103.31 194 ILE B N 1
ATOM 5234 C CA . ILE B 1 199 ? 68.131 -17.047 -106.475 1.00 100.04 194 ILE B CA 1
ATOM 5235 C C . ILE B 1 199 ? 69.147 -16.028 -106.997 1.00 99.54 194 ILE B C 1
ATOM 5236 O O . ILE B 1 199 ? 70.361 -16.233 -106.904 1.00 87.59 194 ILE B O 1
ATOM 5238 N N . TRP B 1 218 ? 67.811 -25.222 -101.019 1.00 99.07 213 TRP B N 1
ATOM 5239 C CA . TRP B 1 218 ? 66.672 -24.489 -101.562 1.00 110.34 213 TRP B CA 1
ATOM 5240 C C . TRP B 1 218 ? 67.008 -23.023 -101.853 1.00 112.38 213 TRP B C 1
ATOM 5241 O O . TRP B 1 218 ? 67.731 -22.378 -101.095 1.00 107.56 213 TRP B O 1
ATOM 5243 N N . MET B 1 219 ? 66.489 -22.508 -102.964 1.00 94.10 214 MET B N 1
ATOM 5244 C CA . MET B 1 219 ? 66.501 -21.072 -103.232 1.00 97.32 214 MET B CA 1
ATOM 5245 C C . MET B 1 219 ? 65.068 -20.661 -103.520 1.00 100.74 214 MET B C 1
ATOM 5246 O O . MET B 1 219 ? 64.771 -19.487 -103.743 1.00 97.60 214 MET B O 1
ATOM 5248 N N . THR B 1 220 ? 64.186 -21.657 -103.522 1.00 136.41 215 THR B N 1
ATOM 5249 C CA . THR B 1 220 ? 62.758 -21.441 -103.695 1.00 137.00 215 THR B CA 1
ATOM 5250 C C . THR B 1 220 ? 62.079 -21.393 -102.327 1.00 141.59 215 THR B C 1
ATOM 5251 O O . THR B 1 220 ? 60.893 -21.731 -102.192 1.00 138.77 215 THR B O 1
ATOM 5253 N N . GLY B 1 221 ? 62.837 -20.984 -101.310 1.00 108.74 216 GLY B N 1
ATOM 5254 C CA . GLY B 1 221 ? 62.261 -20.798 -99.994 1.00 94.33 216 GLY B CA 1
ATOM 5255 C C . GLY B 1 221 ? 63.204 -20.806 -98.808 1.00 90.24 216 GLY B C 1
ATOM 5256 O O . GLY B 1 221 ? 63.874 -21.805 -98.533 1.00 90.55 216 GLY B O 1
ATOM 5257 N N . ALA B 1 222 ? 63.247 -19.674 -98.109 1.00 75.69 217 ALA B N 1
ATOM 5258 C CA . ALA B 1 222 ? 63.790 -19.601 -96.760 1.00 68.63 217 ALA B CA 1
ATOM 5259 C C . ALA B 1 222 ? 62.607 -19.642 -95.784 1.00 62.48 217 ALA B C 1
ATOM 5260 O O . ALA B 1 222 ? 62.300 -18.657 -95.111 1.00 64.21 217 ALA B O 1
ATOM 5262 N N . TRP B 1 223 ? 61.942 -20.793 -95.724 1.00 49.54 218 TRP B N 1
ATOM 5263 C CA . TRP B 1 223 ? 60.679 -20.924 -94.998 1.00 53.43 218 TRP B CA 1
ATOM 5264 C C . TRP B 1 223 ? 60.845 -21.222 -93.511 1.00 52.62 218 TRP B C 1
ATOM 5265 O O . TRP B 1 223 ? 59.897 -21.085 -92.732 1.00 49.87 218 TRP B O 1
ATOM 5276 N N . GLY B 1 224 ? 62.054 -21.615 -93.126 1.00 62.20 219 GLY B N 1
ATOM 5277 C CA . GLY B 1 224 ? 62.312 -22.079 -91.779 1.00 57.06 219 GLY B CA 1
ATOM 5278 C C . GLY B 1 224 ? 62.535 -21.001 -90.736 1.00 53.34 219 GLY B C 1
ATOM 5279 O O . GLY B 1 224 ? 62.357 -19.803 -90.992 1.00 47.07 219 GLY B O 1
ATOM 5280 N N . GLN B 1 225 ? 62.924 -21.464 -89.548 1.00 56.67 220 GLN B N 1
ATOM 5281 C CA . GLN B 1 225 ? 63.153 -20.626 -88.378 1.00 54.62 220 GLN B CA 1
ATOM 5282 C C . GLN B 1 225 ? 64.358 -19.719 -88.581 1.00 57.28 220 GLN B C 1
ATOM 5283 O O . GLN B 1 225 ? 65.396 -20.148 -89.090 1.00 56.92 220 GLN B O 1
ATOM 5289 N N . ILE B 1 226 ? 64.225 -18.465 -88.174 1.00 45.10 221 ILE B N 1
ATOM 5290 C CA . ILE B 1 226 ? 65.334 -17.530 -88.300 1.00 48.38 221 ILE B CA 1
ATOM 5291 C C . ILE B 1 226 ? 65.862 -17.159 -86.911 1.00 45.77 221 ILE B C 1
ATOM 5292 O O . ILE B 1 226 ? 65.072 -16.817 -86.026 1.00 44.39 221 ILE B O 1
ATOM 5297 N N . THR B 1 227 ? 67.187 -17.239 -86.732 1.00 59.73 222 THR B N 1
ATOM 5298 C CA . THR B 1 227 ? 67.850 -17.088 -85.417 1.00 63.69 222 THR B CA 1
ATOM 5299 C C . THR B 1 227 ? 68.713 -15.824 -85.242 1.00 62.83 222 THR B C 1
ATOM 5300 O O . THR B 1 227 ? 69.794 -15.723 -85.827 1.00 64.19 222 THR B O 1
ATOM 5304 N N . TYR B 1 228 ? 68.263 -14.886 -84.408 1.00 43.95 223 TYR B N 1
ATOM 5305 C CA . TYR B 1 228 ? 69.024 -13.653 -84.172 1.00 48.30 223 TYR B CA 1
ATOM 5306 C C . TYR B 1 228 ? 69.927 -13.710 -82.932 1.00 51.31 223 TYR B C 1
ATOM 5307 O O . TYR B 1 228 ? 69.453 -13.947 -81.821 1.00 55.51 223 TYR B O 1
ATOM 5316 N N . ASP B 1 229 ? 71.226 -13.490 -83.115 1.00 43.00 224 ASP B N 1
ATOM 5317 C CA . ASP B 1 229 ? 72.123 -13.371 -81.972 1.00 45.22 224 ASP B CA 1
ATOM 5318 C C . ASP B 1 229 ? 72.326 -11.894 -81.600 1.00 48.33 224 ASP B C 1
ATOM 5319 O O . ASP B 1 229 ? 72.911 -11.126 -82.370 1.00 50.05 224 ASP B O 1
ATOM 5324 N N . PRO B 1 230 ? 71.827 -11.482 -80.423 1.00 49.75 225 PRO B N 1
ATOM 5325 C CA . PRO B 1 230 ? 72.025 -10.082 -80.018 1.00 56.36 225 PRO B CA 1
ATOM 5326 C C . PRO B 1 230 ? 73.464 -9.774 -79.584 1.00 52.76 225 PRO B C 1
ATOM 5327 O O . PRO B 1 230 ? 73.794 -8.602 -79.401 1.00 53.33 225 PRO B O 1
ATOM 5331 N N . VAL B 1 231 ? 74.296 -10.801 -79.425 1.00 46.16 226 VAL B N 1
ATOM 5332 C CA . VAL B 1 231 ? 75.686 -10.606 -79.029 1.00 49.61 226 VAL B CA 1
ATOM 5333 C C . VAL B 1 231 ? 76.523 -10.118 -80.210 1.00 59.63 226 VAL B C 1
ATOM 5334 O O . VAL B 1 231 ? 77.064 -9.004 -80.181 1.00 57.10 226 VAL B O 1
ATOM 5338 N N . THR B 1 232 ? 76.617 -10.948 -81.250 1.00 62.19 227 THR B N 1
ATOM 5339 C CA . THR B 1 232 ? 77.392 -10.605 -82.441 1.00 60.05 227 THR B CA 1
ATOM 5340 C C . THR B 1 232 ? 76.610 -9.770 -83.441 1.00 59.19 227 THR B C 1
ATOM 5341 O O . THR B 1 232 ? 77.127 -9.441 -84.505 1.00 62.72 227 THR B O 1
ATOM 5345 N N . ASN B 1 233 ? 75.371 -9.435 -83.088 1.00 61.67 228 ASN B N 1
ATOM 5346 C CA . ASN B 1 233 ? 74.448 -8.724 -83.974 1.00 61.97 228 ASN B CA 1
ATOM 5347 C C . ASN B 1 233 ? 74.319 -9.423 -85.333 1.00 62.81 228 ASN B C 1
ATOM 5348 O O . ASN B 1 233 ? 74.478 -8.793 -86.381 1.00 65.41 228 ASN B O 1
ATOM 5353 N N . LEU B 1 234 ? 74.038 -10.727 -85.307 1.00 48.44 229 LEU B N 1
ATOM 5354 C CA . LEU B 1 234 ? 74.005 -11.536 -86.533 1.00 50.84 229 LEU B CA 1
ATOM 5355 C C . LEU B 1 234 ? 72.744 -12.378 -86.675 1.00 46.28 229 LEU B C 1
ATOM 5356 O O . LEU B 1 234 ? 72.364 -13.105 -85.758 1.00 48.70 229 LEU B O 1
ATOM 5361 N N . VAL B 1 235 ? 72.113 -12.282 -87.840 1.00 54.60 230 VAL B N 1
ATOM 5362 C CA . VAL B 1 235 ? 70.896 -13.031 -88.136 1.00 55.88 230 VAL B CA 1
ATOM 5363 C C . VAL B 1 235 ? 71.223 -14.235 -89.026 1.00 52.08 230 VAL B C 1
ATOM 5364 O O . VAL B 1 235 ? 71.857 -14.084 -90.066 1.00 57.04 230 VAL B O 1
ATOM 5368 N N . HIS B 1 236 ? 70.807 -15.426 -88.607 1.00 52.50 231 HIS B N 1
ATOM 5369 C CA . HIS B 1 236 ? 71.071 -16.647 -89.369 1.00 54.63 231 HIS B CA 1
ATOM 5370 C C . HIS B 1 236 ? 69.781 -17.283 -89.897 1.00 58.52 231 HIS B C 1
ATOM 5371 O O . HIS B 1 236 ? 68.890 -17.657 -89.121 1.00 53.14 231 HIS B O 1
ATOM 5378 N N . TYR B 1 237 ? 69.686 -17.391 -91.221 1.00 52.26 232 TYR B N 1
ATOM 5379 C CA . TYR B 1 237 ? 68.621 -18.166 -91.853 1.00 49.95 232 TYR B CA 1
ATOM 5380 C C . TYR B 1 237 ? 69.205 -19.202 -92.804 1.00 46.69 232 TYR B C 1
ATOM 5381 O O . TYR B 1 237 ? 70.383 -19.142 -93.147 1.00 51.16 232 TYR B O 1
ATOM 5390 N N . GLY B 1 238 ? 68.385 -20.170 -93.197 1.00 52.34 233 GLY B N 1
ATOM 5391 C CA . GLY B 1 238 ? 68.770 -21.142 -94.206 1.00 55.08 233 GLY B CA 1
ATOM 5392 C C . GLY B 1 238 ? 68.122 -20.759 -95.523 1.00 58.42 233 GLY B C 1
ATOM 5393 O O . GLY B 1 238 ? 67.027 -20.188 -95.535 1.00 60.67 233 GLY B O 1
ATOM 5394 N N . SER B 1 239 ? 68.795 -21.059 -96.631 1.00 48.11 234 SER B N 1
ATOM 5395 C CA . SER B 1 239 ? 68.329 -20.629 -97.948 1.00 52.25 234 SER B CA 1
ATOM 5396 C C . SER B 1 239 ? 67.059 -21.360 -98.366 1.00 57.07 234 SER B C 1
ATOM 5397 O O . SER B 1 239 ? 67.031 -22.591 -98.415 1.00 62.04 234 SER B O 1
ATOM 5400 N N . GLY B 1 259 ? 71.551 -20.342 -102.248 1.00 67.00 254 GLY B N 1
ATOM 5401 C CA . GLY B 1 259 ? 71.381 -20.813 -103.624 1.00 89.57 254 GLY B CA 1
ATOM 5402 C C . GLY B 1 259 ? 70.992 -22.294 -103.664 1.00 85.41 254 GLY B C 1
ATOM 5403 O O . GLY B 1 259 ? 69.862 -22.641 -104.006 1.00 78.68 254 GLY B O 1
ATOM 5404 N N . THR B 1 260 ? 71.944 -23.162 -103.332 1.00 107.77 255 THR B N 1
ATOM 5405 C CA . THR B 1 260 ? 71.664 -24.580 -103.129 1.00 98.78 255 THR B CA 1
ATOM 5406 C C . THR B 1 260 ? 72.015 -24.968 -101.692 1.00 92.14 255 THR B C 1
ATOM 5407 O O . THR B 1 260 ? 73.119 -25.445 -101.422 1.00 90.59 255 THR B O 1
ATOM 5411 N N . ASN B 1 261 ? 71.072 -24.743 -100.777 1.00 72.13 256 ASN B N 1
ATOM 5412 C CA . ASN B 1 261 ? 71.241 -25.064 -99.356 1.00 66.35 256 ASN B CA 1
ATOM 5413 C C . ASN B 1 261 ? 72.512 -24.497 -98.726 1.00 60.58 256 ASN B C 1
ATOM 5414 O O . ASN B 1 261 ? 73.480 -25.222 -98.478 1.00 56.60 256 ASN B O 1
ATOM 5419 N N . THR B 1 262 ? 72.508 -23.192 -98.485 1.00 55.17 257 THR B N 1
ATOM 5420 C CA . THR B 1 262 ? 73.579 -22.567 -97.722 1.00 62.47 257 THR B CA 1
ATOM 5421 C C . THR B 1 262 ? 73.013 -21.805 -96.524 1.00 58.51 257 THR B C 1
ATOM 5422 O O . THR B 1 262 ? 71.885 -21.302 -96.576 1.00 48.48 257 THR B O 1
ATOM 5426 N N . ARG B 1 263 ? 73.795 -21.753 -95.444 1.00 69.61 258 ARG B N 1
ATOM 5427 C CA . ARG B 1 263 ? 73.434 -20.993 -94.246 1.00 66.58 258 ARG B CA 1
ATOM 5428 C C . ARG B 1 263 ? 73.995 -19.570 -94.348 1.00 65.57 258 ARG B C 1
ATOM 5429 O O . ARG B 1 263 ? 75.140 -19.379 -94.749 1.00 72.81 258 ARG B O 1
ATOM 5437 N N . PHE B 1 264 ? 73.185 -18.575 -93.999 1.00 62.49 259 PHE B N 1
ATOM 5438 C CA . PHE B 1 264 ? 73.575 -17.171 -94.164 1.00 64.83 259 PHE B CA 1
ATOM 5439 C C . PHE B 1 264 ? 73.649 -16.436 -92.829 1.00 64.67 259 PHE B C 1
ATOM 5440 O O . PHE B 1 264 ? 72.772 -16.598 -91.984 1.00 61.23 259 PHE B O 1
ATOM 5448 N N . ALA B 1 265 ? 74.695 -15.631 -92.645 1.00 64.14 260 ALA B N 1
ATOM 5449 C CA . ALA B 1 265 ? 74.782 -14.728 -91.495 1.00 60.45 260 ALA B CA 1
ATOM 5450 C C . ALA B 1 265 ? 74.815 -13.280 -91.957 1.00 60.43 260 ALA B C 1
ATOM 5451 O O . ALA B 1 265 ? 75.811 -12.821 -92.515 1.00 60.82 260 ALA B O 1
ATOM 5453 N N . VAL B 1 266 ? 73.722 -12.566 -91.704 1.00 62.38 261 VAL B N 1
ATOM 5454 C CA . VAL B 1 266 ? 73.521 -11.221 -92.243 1.00 64.94 261 VAL B CA 1
ATOM 5455 C C . VAL B 1 266 ? 73.408 -10.196 -91.110 1.00 60.09 261 VAL B C 1
ATOM 5456 O O . VAL B 1 266 ? 73.131 -10.573 -89.969 1.00 57.28 261 VAL B O 1
ATOM 5460 N N . ARG B 1 267 ? 73.653 -8.917 -91.410 1.00 63.27 262 ARG B N 1
ATOM 5461 C CA . ARG B 1 267 ? 73.434 -7.843 -90.435 1.00 65.30 262 ARG B CA 1
ATOM 5462 C C . ARG B 1 267 ? 71.953 -7.472 -90.461 1.00 61.66 262 ARG B C 1
ATOM 5463 O O . ARG B 1 267 ? 71.367 -7.384 -91.535 1.00 61.65 262 ARG B O 1
ATOM 5465 N N . PRO B 1 268 ? 71.334 -7.282 -89.279 1.00 72.19 263 PRO B N 1
ATOM 5466 C CA . PRO B 1 268 ? 69.891 -6.993 -89.180 1.00 73.71 263 PRO B CA 1
ATOM 5467 C C . PRO B 1 268 ? 69.456 -5.625 -89.727 1.00 72.73 263 PRO B C 1
ATOM 5468 O O . PRO B 1 268 ? 68.296 -5.472 -90.116 1.00 69.04 263 PRO B O 1
ATOM 5472 N N . ASP B 1 269 ? 70.365 -4.656 -89.768 1.00 69.56 264 ASP B N 1
ATOM 5473 C CA . ASP B 1 269 ? 70.020 -3.313 -90.230 1.00 73.89 264 ASP B CA 1
ATOM 5474 C C . ASP B 1 269 ? 69.871 -3.213 -91.758 1.00 73.46 264 ASP B C 1
ATOM 5475 O O . ASP B 1 269 ? 69.030 -2.466 -92.271 1.00 62.52 264 ASP B O 1
ATOM 5480 N N . THR B 1 270 ? 70.688 -3.977 -92.476 1.00 64.53 265 THR B N 1
ATOM 5481 C CA . THR B 1 270 ? 70.895 -3.753 -93.899 1.00 62.65 265 THR B CA 1
ATOM 5482 C C . THR B 1 270 ? 70.681 -5.009 -94.733 1.00 63.74 265 THR B C 1
ATOM 5483 O O . THR B 1 270 ? 70.408 -4.929 -95.939 1.00 56.47 265 THR B O 1
ATOM 5487 N N . GLY B 1 271 ? 70.820 -6.162 -94.081 1.00 66.95 266 GLY B N 1
ATOM 5488 C CA . GLY B 1 271 ? 70.720 -7.452 -94.740 1.00 62.33 266 GLY B CA 1
ATOM 5489 C C . GLY B 1 271 ? 72.046 -7.909 -95.321 1.00 64.50 266 GLY B C 1
ATOM 5490 O O . GLY B 1 271 ? 72.105 -8.940 -95.997 1.00 60.87 266 GLY B O 1
ATOM 5491 N N . GLU B 1 272 ? 73.107 -7.145 -95.051 1.00 72.38 267 GLU B N 1
ATOM 5492 C CA . GLU B 1 272 ? 74.431 -7.411 -95.619 1.00 70.35 267 GLU B CA 1
ATOM 5493 C C . GLU B 1 272 ? 75.021 -8.744 -95.168 1.00 74.03 267 GLU B C 1
ATOM 5494 O O . GLU B 1 272 ? 75.264 -8.957 -93.980 1.00 75.57 267 GLU B O 1
ATOM 5500 N N . ILE B 1 273 ? 75.259 -9.627 -96.134 1.00 55.98 268 ILE B N 1
ATOM 5501 C CA . ILE B 1 273 ? 75.812 -10.955 -95.880 1.00 53.20 268 ILE B CA 1
ATOM 5502 C C . ILE B 1 273 ? 77.242 -10.899 -95.320 1.00 56.98 268 ILE B C 1
ATOM 5503 O O . ILE B 1 273 ? 78.170 -10.429 -95.978 1.00 56.01 268 ILE B O 1
ATOM 5508 N N . VAL B 1 274 ? 77.401 -11.377 -94.089 1.00 64.81 269 VAL B N 1
ATOM 5509 C CA . VAL B 1 274 ? 78.692 -11.366 -93.408 1.00 62.46 269 VAL B CA 1
ATOM 5510 C C . VAL B 1 274 ? 79.477 -12.651 -93.682 1.00 63.35 269 VAL B C 1
ATOM 5511 O O . VAL B 1 274 ? 80.663 -12.608 -94.018 1.00 62.41 269 VAL B O 1
ATOM 5515 N N . TRP B 1 275 ? 78.815 -13.794 -93.527 1.00 68.78 270 TRP B N 1
ATOM 5516 C CA . TRP B 1 275 ? 79.400 -15.069 -93.939 1.00 76.53 270 TRP B CA 1
ATOM 5517 C C . TRP B 1 275 ? 78.342 -16.065 -94.435 1.00 82.60 270 TRP B C 1
ATOM 5518 O O . TRP B 1 275 ? 77.136 -15.851 -94.255 1.00 83.43 270 TRP B O 1
ATOM 5529 N N . ARG B 1 276 ? 78.797 -17.149 -95.064 1.00 76.49 271 ARG B N 1
ATOM 5530 C CA . ARG B 1 276 ? 77.882 -18.161 -95.584 1.00 74.19 271 ARG B CA 1
ATOM 5531 C C . ARG B 1 276 ? 78.539 -19.537 -95.701 1.00 71.12 271 ARG B C 1
ATOM 5532 O O . ARG B 1 276 ? 79.768 -19.658 -95.778 1.00 67.39 271 ARG B O 1
ATOM 5540 N N . HIS B 1 277 ? 77.706 -20.572 -95.723 1.00 63.13 272 HIS B N 1
ATOM 5541 C CA . HIS B 1 277 ? 78.211 -21.927 -95.870 1.00 63.46 272 HIS B CA 1
ATOM 5542 C C . HIS B 1 277 ? 77.190 -22.936 -96.400 1.00 62.73 272 HIS B C 1
ATOM 5543 O O . HIS B 1 277 ? 76.081 -23.063 -95.879 1.00 59.19 272 HIS B O 1
ATOM 5550 N N . GLN B 1 278 ? 77.601 -23.669 -97.429 1.00 63.86 273 GLN B N 1
ATOM 5551 C CA . GLN B 1 278 ? 76.737 -24.620 -98.103 1.00 64.93 273 GLN B CA 1
ATOM 5552 C C . GLN B 1 278 ? 76.802 -25.981 -97.422 1.00 65.75 273 GLN B C 1
ATOM 5553 O O . GLN B 1 278 ? 77.870 -26.598 -97.361 1.00 64.62 273 GLN B O 1
ATOM 5559 N N . THR B 1 279 ? 75.660 -26.451 -96.922 1.00 54.85 274 THR B N 1
ATOM 5560 C CA . THR B 1 279 ? 75.636 -27.683 -96.137 1.00 54.61 274 THR B CA 1
ATOM 5561 C C . THR B 1 279 ? 75.138 -28.906 -96.892 1.00 60.58 274 THR B C 1
ATOM 5562 O O . THR B 1 279 ? 75.339 -30.032 -96.442 1.00 63.38 274 THR B O 1
ATOM 5566 N N . LEU B 1 280 ? 74.482 -28.692 -98.027 1.00 65.91 275 LEU B N 1
ATOM 5567 C CA . LEU B 1 280 ? 74.190 -29.795 -98.943 1.00 67.88 275 LEU B CA 1
ATOM 5568 C C . LEU B 1 280 ? 74.124 -29.303 -100.381 1.00 70.19 275 LEU B C 1
ATOM 5569 O O . LEU B 1 280 ? 73.117 -28.734 -100.798 1.00 72.70 275 LEU B O 1
ATOM 5574 N N . PRO B 1 281 ? 75.205 -29.525 -101.142 1.00 82.52 276 PRO B N 1
ATOM 5575 C CA . PRO B 1 281 ? 75.378 -29.023 -102.509 1.00 87.28 276 PRO B CA 1
ATOM 5576 C C . PRO B 1 281 ? 74.447 -29.689 -103.521 1.00 91.10 276 PRO B C 1
ATOM 5577 O O . PRO B 1 281 ? 73.335 -29.205 -103.720 1.00 95.31 276 PRO B O 1
ATOM 5581 N N . ARG B 1 282 ? 74.889 -30.766 -104.160 1.00 104.94 277 ARG B N 1
ATOM 5582 C CA . ARG B 1 282 ? 74.071 -31.399 -105.184 1.00 105.16 277 ARG B CA 1
ATOM 5583 C C . ARG B 1 282 ? 72.896 -32.149 -104.562 1.00 104.66 277 ARG B C 1
ATOM 5584 O O . ARG B 1 282 ? 72.892 -33.376 -104.480 1.00 108.86 277 ARG B O 1
ATOM 5592 N N . ASP B 1 283 ? 71.899 -31.385 -104.122 1.00 79.11 278 ASP B N 1
ATOM 5593 C CA . ASP B 1 283 ? 70.733 -31.934 -103.437 1.00 72.26 278 ASP B CA 1
ATOM 5594 C C . ASP B 1 283 ? 69.718 -32.464 -104.436 1.00 71.45 278 ASP B C 1
ATOM 5595 O O . ASP B 1 283 ? 69.272 -31.742 -105.325 1.00 66.87 278 ASP B O 1
ATOM 5600 N N . ASN B 1 284 ? 69.351 -33.728 -104.277 1.00 67.13 279 ASN B N 1
ATOM 5601 C CA . ASN B 1 284 ? 68.403 -34.358 -105.180 1.00 68.34 279 ASN B CA 1
ATOM 5602 C C . ASN B 1 284 ? 67.183 -34.894 -104.448 1.00 67.54 279 ASN B C 1
ATOM 5603 O O . ASN B 1 284 ? 66.560 -35.855 -104.897 1.00 64.79 279 ASN B O 1
ATOM 5608 N N . TRP B 1 285 ? 66.842 -34.286 -103.313 1.00 83.11 280 TRP B N 1
ATOM 5609 C CA . TRP B 1 285 ? 65.808 -34.859 -102.452 1.00 76.16 280 TRP B CA 1
ATOM 5610 C C . TRP B 1 285 ? 65.115 -33.888 -101.503 1.00 72.99 280 TRP B C 1
ATOM 5611 O O . TRP B 1 285 ? 64.696 -34.303 -100.424 1.00 71.94 280 TRP B O 1
ATOM 5622 N N . ASP B 1 286 ? 64.984 -32.622 -101.900 1.00 64.91 281 ASP B N 1
ATOM 5623 C CA . ASP B 1 286 ? 64.244 -31.623 -101.113 1.00 68.45 281 ASP B CA 1
ATOM 5624 C C . ASP B 1 286 ? 64.644 -31.645 -99.637 1.00 63.07 281 ASP B C 1
ATOM 5625 O O . ASP B 1 286 ? 63.798 -31.556 -98.743 1.00 60.29 281 ASP B O 1
ATOM 5627 N N . GLN B 1 287 ? 65.945 -31.798 -99.409 1.00 73.42 282 GLN B N 1
ATOM 5628 C CA . GLN B 1 287 ? 66.527 -31.867 -98.077 1.00 65.71 282 GLN B CA 1
ATOM 5629 C C . GLN B 1 287 ? 66.941 -30.477 -97.646 1.00 69.11 282 GLN B C 1
ATOM 5630 O O . GLN B 1 287 ? 68.132 -30.217 -97.521 1.00 76.54 282 GLN B O 1
ATOM 5636 N N . GLU B 1 288 ? 65.992 -29.586 -97.429 1.00 67.86 283 GLU B N 1
ATOM 5637 C CA . GLU B 1 288 ? 66.295 -28.194 -97.168 1.00 69.52 283 GLU B CA 1
ATOM 5638 C C . GLU B 1 288 ? 67.155 -28.018 -95.919 1.00 69.06 283 GLU B C 1
ATOM 5639 O O . GLU B 1 288 ? 67.125 -28.860 -95.056 1.00 69.59 283 GLU B O 1
ATOM 5645 N N . CYS B 1 289 ? 67.921 -26.932 -95.833 1.00 42.24 284 CYS B N 1
ATOM 5646 C CA . CYS B 1 289 ? 68.675 -26.600 -94.633 1.00 45.53 284 CYS B CA 1
ATOM 5647 C C . CYS B 1 289 ? 68.250 -25.245 -94.054 1.00 47.69 284 CYS B C 1
ATOM 5648 O O . CYS B 1 289 ? 69.075 -24.377 -93.772 1.00 47.13 284 CYS B O 1
ATOM 5651 N N . THR B 1 290 ? 66.948 -25.076 -93.881 1.00 53.85 285 THR B N 1
ATOM 5652 C CA . THR B 1 290 ? 66.419 -23.831 -93.371 1.00 55.45 285 THR B CA 1
ATOM 5653 C C . THR B 1 290 ? 66.096 -23.982 -91.896 1.00 54.18 285 THR B C 1
ATOM 5654 O O . THR B 1 290 ? 65.450 -23.119 -91.301 1.00 55.03 285 THR B O 1
ATOM 5658 N N . PHE B 1 291 ? 66.546 -25.077 -91.296 1.00 43.02 286 PHE B N 1
ATOM 5659 C CA . PHE B 1 291 ? 66.131 -25.369 -89.927 1.00 44.51 286 PHE B CA 1
ATOM 5660 C C . PHE B 1 291 ? 66.914 -24.571 -88.882 1.00 44.68 286 PHE B C 1
ATOM 5661 O O . PHE B 1 291 ? 68.041 -24.136 -89.139 1.00 42.64 286 PHE B O 1
ATOM 5669 N N . GLU B 1 292 ? 66.290 -24.368 -87.722 1.00 49.18 287 GLU B N 1
ATOM 5670 C CA . GLU B 1 292 ? 66.875 -23.605 -86.616 1.00 47.41 287 GLU B CA 1
ATOM 5671 C C . GLU B 1 292 ? 68.286 -24.023 -86.253 1.00 42.93 287 GLU B C 1
ATOM 5672 O O . GLU B 1 292 ? 68.539 -25.187 -85.959 1.00 49.85 287 GLU B O 1
ATOM 5678 N N . MET B 1 293 ? 69.206 -23.067 -86.285 1.00 34.44 288 MET B N 1
ATOM 5679 C CA . MET B 1 293 ? 70.569 -23.292 -85.808 1.00 39.65 288 MET B CA 1
ATOM 5680 C C . MET B 1 293 ? 70.729 -22.501 -84.513 1.00 40.14 288 MET B C 1
ATOM 5681 O O . MET B 1 293 ? 70.075 -21.467 -84.339 1.00 40.32 288 MET B O 1
ATOM 5686 N N . MET B 1 294 ? 71.567 -22.974 -83.594 1.00 41.94 289 MET B N 1
ATOM 5687 C CA . MET B 1 294 ? 71.686 -22.287 -82.297 1.00 47.32 289 MET B CA 1
ATOM 5688 C C . MET B 1 294 ? 73.019 -21.616 -82.052 1.00 41.13 289 MET B C 1
ATOM 5689 O O . MET B 1 294 ? 74.065 -22.189 -82.328 1.00 43.45 289 MET B O 1
ATOM 5694 N N . VAL B 1 295 ? 72.965 -20.408 -81.501 1.00 55.06 290 VAL B N 1
ATOM 5695 C CA . VAL B 1 295 ? 74.168 -19.672 -81.117 1.00 57.38 290 VAL B CA 1
ATOM 5696 C C . VAL B 1 295 ? 74.464 -19.898 -79.639 1.00 56.20 290 VAL B C 1
ATOM 5697 O O . VAL B 1 295 ? 73.656 -19.535 -78.782 1.00 55.57 290 VAL B O 1
ATOM 5701 N N . THR B 1 296 ? 75.610 -20.500 -79.331 1.00 40.24 291 THR B N 1
ATOM 5702 C CA . THR B 1 296 ? 75.981 -20.715 -77.929 1.00 43.59 291 THR B CA 1
ATOM 5703 C C . THR B 1 296 ? 77.491 -20.716 -77.696 1.00 46.44 291 THR B C 1
ATOM 5704 O O . THR B 1 296 ? 78.266 -21.014 -78.603 1.00 52.12 291 THR B O 1
ATOM 5708 N N . ASN B 1 297 ? 77.905 -20.380 -76.478 1.00 57.72 292 ASN B N 1
ATOM 5709 C CA . ASN B 1 297 ? 79.296 -20.561 -76.086 1.00 58.93 292 ASN B CA 1
ATOM 5710 C C . ASN B 1 297 ? 79.431 -21.968 -75.541 1.00 55.77 292 ASN B C 1
ATOM 5711 O O . ASN B 1 297 ? 78.555 -22.449 -74.833 1.00 60.14 292 ASN B O 1
ATOM 5716 N N . VAL B 1 298 ? 80.509 -22.639 -75.910 1.00 47.04 293 VAL B N 1
ATOM 5717 C CA . VAL B 1 298 ? 80.687 -24.042 -75.589 1.00 53.61 293 VAL B CA 1
ATOM 5718 C C . VAL B 1 298 ? 82.146 -24.335 -75.760 1.00 61.17 293 VAL B C 1
ATOM 5719 O O . VAL B 1 298 ? 82.687 -24.039 -76.809 1.00 57.15 293 VAL B O 1
ATOM 5723 N N . ASP B 1 299 ? 82.768 -24.934 -74.748 1.00 76.04 294 ASP B N 1
ATOM 5724 C CA . ASP B 1 299 ? 84.162 -25.365 -74.828 1.00 71.12 294 ASP B CA 1
ATOM 5725 C C . ASP B 1 299 ? 84.351 -26.381 -75.947 1.00 68.93 294 ASP B C 1
ATOM 5726 O O . ASP B 1 299 ? 84.133 -27.571 -75.738 1.00 70.40 294 ASP B O 1
ATOM 5731 N N . VAL B 1 300 ? 84.763 -25.914 -77.126 1.00 56.06 295 VAL B N 1
ATOM 5732 C CA . VAL B 1 300 ? 84.842 -26.783 -78.304 1.00 52.72 295 VAL B CA 1
ATOM 5733 C C . VAL B 1 300 ? 85.992 -27.799 -78.244 1.00 48.86 295 VAL B C 1
ATOM 5734 O O . VAL B 1 300 ? 87.123 -27.491 -78.587 1.00 58.39 295 VAL B O 1
ATOM 5738 N N . GLN B 1 301 ? 85.697 -29.003 -77.767 1.00 51.07 296 GLN B N 1
ATOM 5739 C CA . GLN B 1 301 ? 86.688 -30.070 -77.700 1.00 51.57 296 GLN B CA 1
ATOM 5740 C C . GLN B 1 301 ? 86.189 -31.352 -78.355 1.00 55.42 296 GLN B C 1
ATOM 5741 O O . GLN B 1 301 ? 86.069 -32.393 -77.690 1.00 53.50 296 GLN B O 1
ATOM 5747 N N . PRO B 1 302 ? 85.930 -31.291 -79.673 1.00 45.53 297 PRO B N 1
ATOM 5748 C CA . PRO B 1 302 ? 85.271 -32.378 -80.406 1.00 43.95 297 PRO B CA 1
ATOM 5749 C C . PRO B 1 302 ? 86.053 -33.680 -80.416 1.00 42.95 297 PRO B C 1
ATOM 5750 O O . PRO B 1 302 ? 87.100 -33.765 -81.037 1.00 50.78 297 PRO B O 1
ATOM 5754 N N . SER B 1 303 ? 85.532 -34.679 -79.716 1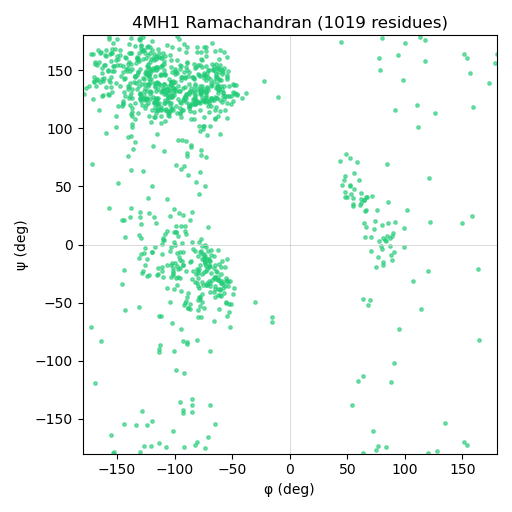.00 48.84 298 SER B N 1
ATOM 5755 C CA . SER B 1 303 ? 86.086 -36.019 -79.738 1.00 42.69 298 SER B CA 1
ATOM 5756 C C . SER B 1 303 ? 86.086 -36.575 -81.146 1.00 55.63 298 SER B C 1
ATOM 5757 O O . SER B 1 303 ? 85.231 -36.243 -81.969 1.00 54.95 298 SER B O 1
ATOM 5760 N N . THR B 1 304 ? 87.054 -37.439 -81.413 1.00 94.79 299 THR B N 1
ATOM 5761 C CA . THR B 1 304 ? 87.175 -38.085 -82.707 1.00 90.19 299 THR B CA 1
ATOM 5762 C C . THR B 1 304 ? 86.392 -39.400 -82.656 1.00 88.77 299 THR B C 1
ATOM 5763 O O . THR B 1 304 ? 86.482 -40.243 -83.549 1.00 93.12 299 THR B O 1
ATOM 5767 N N . GLU B 1 305 ? 85.600 -39.550 -81.600 1.00 68.63 300 GLU B N 1
ATOM 5768 C CA . GLU B 1 305 ? 84.744 -40.718 -81.438 1.00 73.06 300 GLU B CA 1
ATOM 5769 C C . GLU B 1 305 ? 83.274 -40.409 -81.675 1.00 68.48 300 GLU B C 1
ATOM 5770 O O . GLU B 1 305 ? 82.417 -41.236 -81.350 1.00 69.77 300 GLU B O 1
ATOM 5776 N N . MET B 1 306 ? 82.992 -39.222 -82.214 1.00 53.72 301 MET B N 1
ATOM 5777 C CA . MET B 1 306 ? 81.628 -38.837 -82.549 1.00 50.73 301 MET B CA 1
ATOM 5778 C C . MET B 1 306 ? 80.979 -39.968 -83.291 1.00 56.97 301 MET B C 1
ATOM 5779 O O . MET B 1 306 ? 81.565 -40.500 -84.242 1.00 60.52 301 MET B O 1
ATOM 5784 N N . GLU B 1 307 ? 79.786 -40.350 -82.847 1.00 59.96 302 GLU B N 1
ATOM 5785 C CA . GLU B 1 307 ? 78.968 -41.270 -83.618 1.00 59.32 302 GLU B CA 1
ATOM 5786 C C . GLU B 1 307 ? 78.687 -40.582 -84.939 1.00 54.47 302 GLU B C 1
ATOM 5787 O O . GLU B 1 307 ? 78.525 -39.351 -84.986 1.00 47.92 302 GLU B O 1
ATOM 5793 N N . GLY B 1 308 ? 78.691 -41.372 -86.011 1.00 52.30 303 GLY B N 1
ATOM 5794 C CA . GLY B 1 308 ? 78.435 -40.858 -87.341 1.00 53.45 303 GLY B CA 1
ATOM 5795 C C . GLY B 1 308 ? 79.375 -39.727 -87.696 1.00 61.13 303 GLY B C 1
ATOM 5796 O O . GLY B 1 308 ? 78.983 -38.796 -88.412 1.00 55.98 303 GLY B O 1
ATOM 5797 N N . LEU B 1 309 ? 80.605 -39.799 -87.181 1.00 51.78 304 LEU B N 1
ATOM 5798 C CA . LEU B 1 309 ? 81.618 -38.790 -87.468 1.00 48.35 304 LEU B CA 1
ATOM 5799 C C . LEU B 1 309 ? 81.861 -38.696 -88.965 1.00 52.05 304 LEU B C 1
ATOM 5800 O O . LEU B 1 309 ? 82.098 -39.699 -89.635 1.00 55.00 304 LEU B O 1
ATOM 5805 N N . GLN B 1 310 ? 81.769 -37.480 -89.483 1.00 69.82 305 GLN B N 1
ATOM 5806 C CA . GLN B 1 310 ? 82.038 -37.223 -90.889 1.00 77.13 305 GLN B CA 1
ATOM 5807 C C . GLN B 1 310 ? 83.444 -36.592 -90.996 1.00 80.71 305 GLN B C 1
ATOM 5808 O O . GLN B 1 310 ? 84.365 -37.234 -91.508 1.00 79.25 305 GLN B O 1
ATOM 5814 N N . SER B 1 311 ? 83.617 -35.368 -90.483 1.00 72.00 306 SER B N 1
ATOM 5815 C CA . SER B 1 311 ? 84.956 -34.787 -90.301 1.00 73.33 306 SER B CA 1
ATOM 5816 C C . SER B 1 311 ? 85.029 -33.687 -89.250 1.00 80.29 306 SER B C 1
ATOM 5817 O O . SER B 1 311 ? 84.135 -32.841 -89.142 1.00 71.96 306 SER B O 1
ATOM 5820 N N . ILE B 1 312 ? 86.126 -33.696 -88.498 1.00 97.27 307 ILE B N 1
ATOM 5821 C CA . ILE B 1 312 ? 86.438 -32.615 -87.577 1.00 90.15 307 ILE B CA 1
ATOM 5822 C C . ILE B 1 312 ? 87.309 -31.596 -88.302 1.00 90.41 307 ILE B C 1
ATOM 5823 O O . ILE B 1 312 ? 86.844 -30.915 -89.210 1.00 92.72 307 ILE B O 1
ATOM 5828 N N . ASN B 1 313 ? 88.575 -31.505 -87.917 1.00 75.61 308 ASN B N 1
ATOM 5829 C CA . ASN B 1 313 ? 89.461 -30.495 -88.479 1.00 79.87 308 ASN B CA 1
ATOM 5830 C C . ASN B 1 313 ? 90.913 -30.732 -88.093 1.00 88.63 308 ASN B C 1
ATOM 5831 O O . ASN B 1 313 ? 91.208 -31.416 -87.108 1.00 86.83 308 ASN B O 1
ATOM 5836 N N . PRO B 1 314 ? 91.834 -30.196 -88.896 1.00 99.06 309 PRO B N 1
ATOM 5837 C CA . PRO B 1 314 ? 93.200 -30.041 -88.394 1.00 103.10 309 PRO B CA 1
ATOM 5838 C C . PRO B 1 314 ? 93.300 -28.709 -87.648 1.00 99.40 309 PRO B C 1
ATOM 5839 O O . PRO B 1 314 ? 93.673 -28.661 -86.474 1.00 96.88 309 PRO B O 1
ATOM 5843 N N . ASN B 1 315 ? 92.934 -27.638 -88.346 1.00 108.19 310 ASN B N 1
ATOM 5844 C CA . ASN B 1 315 ? 92.997 -26.273 -87.834 1.00 107.99 310 ASN B CA 1
ATOM 5845 C C . ASN B 1 315 ? 91.750 -25.514 -88.301 1.00 106.87 310 ASN B C 1
ATOM 5846 O O . ASN B 1 315 ? 91.790 -24.952 -89.394 1.00 117.26 310 ASN B O 1
ATOM 5851 N N . ALA B 1 316 ? 90.640 -25.448 -87.545 1.00 112.43 311 ALA B N 1
ATOM 5852 C CA . ALA B 1 316 ? 90.430 -25.747 -86.106 1.00 111.03 311 ALA B CA 1
ATOM 5853 C C . ALA B 1 316 ? 90.964 -24.698 -85.133 1.00 104.83 311 ALA B C 1
ATOM 5854 O O . ALA B 1 316 ? 91.451 -23.640 -85.541 1.00 110.52 311 ALA B O 1
ATOM 5856 N N . ALA B 1 317 ? 90.832 -24.997 -83.845 1.00 77.01 312 ALA B N 1
ATOM 5857 C CA . ALA B 1 317 ? 91.256 -24.100 -82.776 1.00 83.62 312 ALA B CA 1
ATOM 5858 C C . ALA B 1 317 ? 91.334 -24.868 -81.466 1.00 87.54 312 ALA B C 1
ATOM 5859 O O . ALA B 1 317 ? 92.423 -25.318 -81.083 1.00 84.93 312 ALA B O 1
ATOM 5861 N N . THR B 1 318 ? 90.164 -25.007 -80.823 1.00 59.82 313 THR B N 1
ATOM 5862 C CA . THR B 1 318 ? 89.947 -25.662 -79.521 1.00 52.92 313 THR B CA 1
ATOM 5863 C C . THR B 1 318 ? 89.875 -24.622 -78.397 1.00 54.61 313 THR B C 1
ATOM 5864 O O . THR B 1 318 ? 90.579 -23.613 -78.437 1.00 53.79 313 THR B O 1
ATOM 5868 N N . GLY B 1 319 ? 88.989 -24.846 -77.426 1.00 63.58 314 GLY B N 1
ATOM 5869 C CA . GLY B 1 319 ? 88.914 -23.992 -76.253 1.00 69.04 314 GLY B CA 1
ATOM 5870 C C . GLY B 1 319 ? 87.705 -23.079 -76.218 1.00 66.63 314 GLY B C 1
ATOM 5871 O O . GLY B 1 319 ? 87.223 -22.731 -75.139 1.00 68.95 314 GLY B O 1
ATOM 5872 N N . GLU B 1 320 ? 87.256 -22.663 -77.400 1.00 73.52 315 GLU B N 1
ATOM 5873 C CA . GLU B 1 320 ? 86.000 -21.924 -77.592 1.00 74.73 315 GLU B CA 1
ATOM 5874 C C . GLU B 1 320 ? 85.983 -20.436 -77.271 1.00 73.86 315 GLU B C 1
ATOM 5875 O O . GLU B 1 320 ? 86.726 -20.026 -76.379 1.00 72.24 315 GLU B O 1
ATOM 5877 N N . ARG B 1 321 ? 85.163 -19.596 -77.938 1.00 75.61 316 ARG B N 1
ATOM 5878 C CA . ARG B 1 321 ? 84.273 -19.780 -79.140 1.00 70.73 316 ARG B CA 1
ATOM 5879 C C . ARG B 1 321 ? 82.739 -19.720 -78.943 1.00 65.82 316 ARG B C 1
ATOM 5880 O O . ARG B 1 321 ? 82.111 -20.688 -78.502 1.00 66.24 316 ARG B O 1
ATOM 5888 N N . ARG B 1 322 ? 82.163 -18.564 -79.287 1.00 48.77 317 ARG B N 1
ATOM 5889 C CA . ARG B 1 322 ? 80.724 -18.435 -79.511 1.00 49.24 317 ARG B CA 1
ATOM 5890 C C . ARG B 1 322 ? 80.408 -19.119 -80.838 1.00 51.37 317 ARG B C 1
ATOM 5891 O O . ARG B 1 322 ? 81.015 -18.823 -81.873 1.00 51.72 317 ARG B O 1
ATOM 5899 N N . VAL B 1 323 ? 79.445 -20.031 -80.797 1.00 57.27 318 VAL B N 1
ATOM 5900 C CA . VAL B 1 323 ? 79.280 -21.035 -81.834 1.00 52.41 318 VAL B CA 1
ATOM 5901 C C . VAL B 1 323 ? 77.861 -21.050 -82.411 1.00 48.76 318 VAL B C 1
ATOM 5902 O O . VAL B 1 323 ? 76.896 -20.809 -81.682 1.00 44.33 318 VAL B O 1
ATOM 5906 N N . LEU B 1 324 ? 77.750 -21.281 -83.723 1.00 56.39 319 LEU B N 1
ATOM 5907 C CA . LEU B 1 324 ? 76.494 -21.729 -84.335 1.00 49.62 319 LEU B CA 1
ATOM 5908 C C . LEU B 1 324 ? 76.551 -23.246 -84.432 1.00 46.57 319 LEU B C 1
ATOM 5909 O O . LEU B 1 324 ? 77.554 -23.805 -84.861 1.00 51.30 319 LEU B O 1
ATOM 5914 N N . THR B 1 325 ? 75.494 -23.925 -84.015 1.00 51.34 320 THR B N 1
ATOM 5915 C CA . THR B 1 325 ? 75.499 -25.381 -84.095 1.00 55.29 320 THR B CA 1
ATOM 5916 C C . THR B 1 325 ? 74.106 -25.990 -84.211 1.00 51.18 320 THR B C 1
ATOM 5917 O O . THR B 1 325 ? 73.090 -25.292 -84.113 1.00 48.14 320 THR B O 1
ATOM 5921 N N . GLY B 1 326 ? 74.082 -27.302 -84.422 1.00 53.93 321 GLY B N 1
ATOM 5922 C CA . GLY B 1 326 ? 72.848 -28.037 -84.600 1.00 53.53 321 GLY B CA 1
ATOM 5923 C C . GLY B 1 326 ? 72.734 -28.696 -85.965 1.00 57.62 321 GLY B C 1
ATOM 5924 O O . GLY B 1 326 ? 73.594 -28.525 -86.829 1.00 62.04 321 GLY B O 1
ATOM 5925 N N . VAL B 1 327 ? 71.662 -29.456 -86.163 1.00 48.79 322 VAL B N 1
ATOM 5926 C CA . VAL B 1 327 ? 71.406 -30.075 -87.459 1.00 51.15 322 VAL B CA 1
ATOM 5927 C C . VAL B 1 327 ? 70.449 -29.213 -88.302 1.00 46.43 322 VAL B C 1
ATOM 5928 O O . VAL B 1 327 ? 69.286 -29.000 -87.942 1.00 44.38 322 VAL B O 1
ATOM 5932 N N . PRO B 1 328 ? 70.970 -28.664 -89.408 1.00 36.36 323 PRO B N 1
ATOM 5933 C CA . PRO B 1 328 ? 70.227 -27.715 -90.240 1.00 36.95 323 PRO B CA 1
ATOM 5934 C C . PRO B 1 328 ? 69.472 -28.377 -91.389 1.00 37.03 323 PRO B C 1
ATOM 5935 O O . PRO B 1 328 ? 68.561 -27.750 -91.909 1.00 36.92 323 PRO B O 1
ATOM 5939 N N . CYS B 1 329 ? 69.829 -29.609 -91.748 1.00 42.24 324 CYS B N 1
ATOM 5940 C CA . CYS B 1 329 ? 69.244 -30.299 -92.900 1.00 42.03 324 CYS B CA 1
ATOM 5941 C C . CYS B 1 329 ? 68.240 -31.358 -92.503 1.00 36.43 324 CYS B C 1
ATOM 5942 O O . CYS B 1 329 ? 68.221 -31.808 -91.367 1.00 40.01 324 CYS B O 1
ATOM 5945 N N . LYS B 1 330 ? 67.419 -31.782 -93.455 1.00 30.62 325 LYS B N 1
ATOM 5946 C CA . LYS B 1 330 ? 66.558 -32.930 -93.230 1.00 29.26 325 LYS B CA 1
ATOM 5947 C C . LYS B 1 330 ? 67.407 -34.181 -93.067 1.00 27.34 325 LYS B C 1
ATOM 5948 O O . LYS B 1 330 ? 66.964 -35.180 -92.502 1.00 24.69 325 LYS B O 1
ATOM 5954 N N . THR B 1 331 ? 68.637 -34.104 -93.562 1.00 37.13 326 THR B N 1
ATOM 5955 C CA . THR B 1 331 ? 69.543 -35.249 -93.640 1.00 34.65 326 THR B CA 1
ATOM 5956 C C . THR B 1 331 ? 69.966 -35.724 -92.260 1.00 32.69 326 THR B C 1
ATOM 5957 O O . THR B 1 331 ? 70.207 -36.916 -92.035 1.00 32.02 326 THR B O 1
ATOM 5961 N N . GLY B 1 332 ? 70.035 -34.782 -91.329 1.00 41.32 327 GLY B N 1
ATOM 5962 C CA . GLY B 1 332 ? 70.254 -35.109 -89.936 1.00 42.87 327 GLY B CA 1
ATOM 5963 C C . GLY B 1 332 ? 71.699 -34.930 -89.523 1.00 49.30 327 GLY B C 1
ATOM 5964 O O . GLY B 1 332 ? 72.117 -35.412 -88.468 1.00 48.28 327 GLY B O 1
ATOM 5965 N N . THR B 1 333 ? 72.466 -34.239 -90.361 1.00 39.43 328 THR B N 1
ATOM 5966 C CA . THR B 1 333 ? 73.874 -34.009 -90.084 1.00 39.31 328 THR B CA 1
ATOM 5967 C C . THR B 1 333 ? 74.051 -32.837 -89.108 1.00 36.36 328 THR B C 1
ATOM 5968 O O . THR B 1 333 ? 73.557 -31.735 -89.346 1.00 36.85 328 THR B O 1
ATOM 5972 N N . MET B 1 334 ? 74.739 -33.085 -87.997 1.00 45.08 329 MET B N 1
ATOM 5973 C CA . MET B 1 334 ? 74.966 -32.040 -86.998 1.00 50.92 329 MET B CA 1
ATOM 5974 C C . MET B 1 334 ? 76.259 -31.263 -87.286 1.00 52.18 329 MET B C 1
ATOM 5975 O O . MET B 1 334 ? 77.313 -31.863 -87.501 1.00 48.32 329 MET B O 1
ATOM 5980 N N . TRP B 1 335 ? 76.159 -29.932 -87.297 1.00 49.14 330 TRP B N 1
ATOM 5981 C CA . TRP B 1 335 ? 77.262 -29.047 -87.689 1.00 47.96 330 TRP B CA 1
ATOM 5982 C C . TRP B 1 335 ? 77.687 -28.126 -86.556 1.00 49.16 330 TRP B C 1
ATOM 5983 O O . TRP B 1 335 ? 76.918 -27.878 -85.620 1.00 43.00 330 TRP B O 1
ATOM 5994 N N . GLN B 1 336 ? 78.908 -27.601 -86.670 1.00 59.06 331 GLN B N 1
ATOM 5995 C CA . GLN B 1 336 ? 79.394 -26.548 -85.776 1.00 60.14 331 GLN B CA 1
ATOM 5996 C C . GLN B 1 336 ? 80.293 -25.508 -86.478 1.00 56.99 331 GLN B C 1
ATOM 5997 O O . GLN B 1 336 ? 81.217 -25.860 -87.199 1.00 56.86 331 GLN B O 1
ATOM 6003 N N . PHE B 1 337 ? 79.995 -24.228 -86.257 1.00 56.16 332 PHE B N 1
ATOM 6004 C CA . PHE B 1 337 ? 80.762 -23.122 -86.819 1.00 56.35 332 PHE B CA 1
ATOM 6005 C C . PHE B 1 337 ? 81.095 -22.057 -85.772 1.00 61.26 332 PHE B C 1
ATOM 6006 O O . PHE B 1 337 ? 80.466 -21.977 -84.715 1.00 57.69 332 PHE B O 1
ATOM 6014 N N . ASP B 1 338 ? 82.087 -21.228 -86.079 1.00 46.74 333 ASP B N 1
ATOM 6015 C CA . ASP B 1 338 ? 82.277 -20.003 -85.332 1.00 47.03 333 ASP B CA 1
ATOM 6016 C C . ASP B 1 338 ? 81.116 -19.065 -85.647 1.00 44.04 333 ASP B C 1
ATOM 6017 O O . ASP B 1 338 ? 80.842 -18.764 -86.810 1.00 40.53 333 ASP B O 1
ATOM 6022 N N . ALA B 1 339 ? 80.445 -18.592 -84.606 1.00 50.55 334 ALA B N 1
ATOM 6023 C CA . ALA B 1 339 ? 79.241 -17.786 -84.772 1.00 48.49 334 ALA B CA 1
ATOM 6024 C C . ALA B 1 339 ? 79.457 -16.473 -85.522 1.00 48.83 334 ALA B C 1
ATOM 6025 O O . ALA B 1 339 ? 78.497 -15.866 -85.987 1.00 56.13 334 ALA B O 1
ATOM 6027 N N . GLU B 1 340 ? 80.703 -16.028 -85.633 1.00 60.33 335 GLU B N 1
ATOM 6028 C CA . GLU B 1 340 ? 80.982 -14.732 -86.259 1.00 63.81 335 GLU B CA 1
ATOM 6029 C C . GLU B 1 340 ? 81.779 -14.817 -87.579 1.00 63.58 335 GLU B C 1
ATOM 6030 O O . GLU B 1 340 ? 81.746 -13.888 -88.387 1.00 63.77 335 GLU B O 1
ATOM 6032 N N . THR B 1 341 ? 82.481 -15.926 -87.804 1.00 58.05 336 THR B N 1
ATOM 6033 C CA . THR B 1 341 ? 83.238 -16.107 -89.045 1.00 57.06 336 THR B CA 1
ATOM 6034 C C . THR B 1 341 ? 82.617 -17.173 -89.932 1.00 56.24 336 THR B C 1
ATOM 6035 O O . THR B 1 341 ? 82.745 -17.136 -91.161 1.00 56.49 336 THR B O 1
ATOM 6039 N N . GLY B 1 342 ? 81.944 -18.124 -89.296 1.00 56.27 337 GLY B N 1
ATOM 6040 C CA . GLY B 1 342 ? 81.395 -19.254 -90.007 1.00 56.22 337 GLY B CA 1
ATOM 6041 C C . GLY B 1 342 ? 82.478 -20.223 -90.406 1.00 54.73 337 GLY B C 1
ATOM 6042 O O . GLY B 1 342 ? 82.291 -21.021 -91.317 1.00 62.24 337 GLY B O 1
ATOM 6043 N N . GLU B 1 343 ? 83.619 -20.142 -89.733 1.00 47.10 338 GLU B N 1
ATOM 6044 C CA . GLU B 1 343 ? 84.671 -21.126 -89.907 1.00 51.99 338 GLU B CA 1
ATOM 6045 C C . GLU B 1 343 ? 84.149 -22.507 -89.543 1.00 52.60 338 GLU B C 1
ATOM 6046 O O . GLU B 1 343 ? 83.471 -22.667 -88.532 1.00 54.93 338 GLU B O 1
ATOM 6052 N N . PHE B 1 344 ? 84.468 -23.503 -90.359 1.00 47.82 339 PHE B N 1
ATOM 6053 C CA . PHE B 1 344 ? 84.055 -24.869 -90.070 1.00 55.07 339 PHE B CA 1
ATOM 6054 C C . PHE B 1 344 ? 84.824 -25.485 -88.901 1.00 51.60 339 PHE B C 1
ATOM 6055 O O . PHE B 1 344 ? 86.042 -25.376 -88.815 1.00 56.54 339 PHE B O 1
ATOM 6063 N N . LEU B 1 345 ? 84.091 -26.142 -88.010 1.00 60.18 340 LEU B N 1
ATOM 6064 C CA . LEU B 1 345 ? 84.677 -26.820 -86.856 1.00 62.38 340 LEU B CA 1
ATOM 6065 C C . LEU B 1 345 ? 84.518 -28.352 -86.949 1.00 64.31 340 LEU B C 1
ATOM 6066 O O . LEU B 1 345 ? 85.519 -29.065 -86.996 1.00 62.84 340 LEU B O 1
ATOM 6071 N N . TRP B 1 346 ? 83.274 -28.851 -86.974 1.00 74.55 341 TRP B N 1
ATOM 6072 C CA . TRP B 1 346 ? 83.012 -30.304 -87.093 1.00 75.51 341 TRP B CA 1
ATOM 6073 C C . TRP B 1 346 ? 81.609 -30.724 -87.600 1.00 70.15 341 TRP B C 1
ATOM 6074 O O . TRP B 1 346 ? 80.682 -29.912 -87.655 1.00 64.52 341 TRP B O 1
ATOM 6085 N N . ALA B 1 347 ? 81.470 -32.005 -87.956 1.00 48.42 342 ALA B N 1
ATOM 6086 C CA . ALA B 1 347 ? 80.226 -32.521 -88.543 1.00 45.37 342 ALA B CA 1
ATOM 6087 C C . ALA B 1 347 ? 79.995 -34.022 -88.315 1.00 46.60 342 ALA B C 1
ATOM 6088 O O . ALA B 1 347 ? 80.887 -34.839 -88.549 1.00 42.45 342 ALA B O 1
ATOM 6090 N N . ARG B 1 348 ? 78.789 -34.375 -87.866 1.00 55.72 343 ARG B N 1
ATOM 6091 C CA . ARG B 1 348 ? 78.452 -35.775 -87.603 1.00 54.22 343 ARG B CA 1
ATOM 6092 C C . ARG B 1 348 ? 77.056 -36.159 -88.087 1.00 55.16 343 ARG B C 1
ATOM 6093 O O . ARG B 1 348 ? 76.229 -35.299 -88.390 1.00 54.28 343 ARG B O 1
ATOM 6101 N N . ASP B 1 349 ? 76.818 -37.464 -88.166 1.00 46.09 344 ASP B N 1
ATOM 6102 C CA . ASP B 1 349 ? 75.523 -38.008 -88.539 1.00 41.10 344 ASP B CA 1
ATOM 6103 C C . ASP B 1 349 ? 74.742 -38.335 -87.285 1.00 44.33 344 ASP B C 1
ATOM 6104 O O . ASP B 1 349 ? 75.323 -38.681 -86.253 1.00 39.21 344 ASP B O 1
ATOM 6109 N N . THR B 1 350 ? 73.418 -38.253 -87.392 1.00 53.93 345 THR B N 1
ATOM 6110 C CA . THR B 1 350 ? 72.522 -38.665 -86.322 1.00 42.33 345 THR B CA 1
ATOM 6111 C C . THR B 1 350 ? 71.771 -39.882 -86.809 1.00 35.99 345 THR B C 1
ATOM 6112 O O . THR B 1 350 ? 72.205 -41.001 -86.580 1.00 42.61 345 THR B O 1
ATOM 6116 N N . ASN B 1 351 ? 70.658 -39.665 -87.500 1.00 34.17 346 ASN B N 1
ATOM 6117 C CA . ASN B 1 351 ? 69.944 -40.761 -88.163 1.00 37.95 346 ASN B CA 1
ATOM 6118 C C . ASN B 1 351 ? 70.822 -41.425 -89.205 1.00 36.82 346 ASN B C 1
ATOM 6119 O O . ASN B 1 351 ? 71.808 -40.836 -89.668 1.00 37.97 346 ASN B O 1
ATOM 6124 N N . TYR B 1 352 ? 70.470 -42.652 -89.568 1.00 39.68 347 TYR B N 1
ATOM 6125 C CA . TYR B 1 352 ? 71.140 -43.311 -90.679 1.00 47.70 347 TYR B CA 1
ATOM 6126 C C . TYR B 1 352 ? 70.892 -42.532 -91.969 1.00 48.58 347 TYR B C 1
ATOM 6127 O O . TYR B 1 352 ? 69.778 -42.068 -92.216 1.00 43.77 347 TYR B O 1
ATOM 6136 N N . GLN B 1 353 ? 71.934 -42.383 -92.786 1.00 51.65 348 GLN B N 1
ATOM 6137 C CA . GLN B 1 353 ? 71.798 -41.710 -94.075 1.00 48.06 348 GLN B CA 1
ATOM 6138 C C . GLN B 1 353 ? 72.795 -42.236 -95.098 1.00 50.96 348 GLN B C 1
ATOM 6139 O O . GLN B 1 353 ? 73.819 -42.800 -94.733 1.00 58.36 348 GLN B O 1
ATOM 6145 N N . ASN B 1 354 ? 72.507 -42.032 -96.378 1.00 39.79 349 ASN B N 1
ATOM 6146 C CA . ASN B 1 354 ? 73.489 -42.318 -97.416 1.00 40.11 349 ASN B CA 1
ATOM 6147 C C . ASN B 1 354 ? 73.446 -41.334 -98.579 1.00 40.83 349 ASN B C 1
ATOM 6148 O O . ASN B 1 354 ? 73.911 -41.637 -99.665 1.00 46.11 349 ASN B O 1
ATOM 6153 N N . MET B 1 355 ? 72.883 -40.157 -98.340 1.00 39.63 350 MET B N 1
ATOM 6154 C CA . MET B 1 355 ? 72.936 -39.077 -99.314 1.00 44.56 350 MET B CA 1
ATOM 6155 C C . MET B 1 355 ? 74.306 -38.392 -99.279 1.00 55.63 350 MET B C 1
ATOM 6156 O O . MET B 1 355 ? 74.680 -37.667 -100.206 1.00 56.48 350 MET B O 1
ATOM 6161 N N . ILE B 1 356 ? 75.051 -38.612 -98.203 1.00 63.83 351 ILE B N 1
ATOM 6162 C CA . ILE B 1 356 ? 76.355 -37.983 -98.060 1.00 59.30 351 ILE B CA 1
ATOM 6163 C C . ILE B 1 356 ? 77.470 -39.009 -98.047 1.00 67.39 351 ILE B C 1
ATOM 6164 O O . ILE B 1 356 ? 77.497 -39.916 -97.207 1.00 66.84 351 ILE B O 1
ATOM 6169 N N . GLU B 1 357 ? 78.390 -38.847 -98.992 1.00 67.47 352 GLU B N 1
ATOM 6170 C CA . GLU B 1 357 ? 79.472 -39.791 -99.211 1.00 67.17 352 GLU B CA 1
ATOM 6171 C C . GLU B 1 357 ? 80.557 -39.530 -98.184 1.00 62.55 352 GLU B C 1
ATOM 6172 O O . GLU B 1 357 ? 80.875 -40.373 -97.343 1.00 50.69 352 GLU B O 1
ATOM 6178 N N . SER B 1 358 ? 81.120 -38.335 -98.261 1.00 55.47 353 SER B N 1
ATOM 6179 C CA . SER B 1 358 ? 82.208 -37.967 -97.381 1.00 58.16 353 SER B CA 1
ATOM 6180 C C . SER B 1 358 ? 82.175 -36.476 -97.124 1.00 57.57 353 SER B C 1
ATOM 6181 O O . SER B 1 358 ? 81.355 -35.738 -97.685 1.00 53.42 353 SER B O 1
ATOM 6184 N N . ILE B 1 359 ? 83.097 -36.041 -96.279 1.00 82.00 354 ILE B N 1
ATOM 6185 C CA . ILE B 1 359 ? 83.134 -34.664 -95.831 1.00 81.65 354 ILE B CA 1
ATOM 6186 C C . ILE B 1 359 ? 84.588 -34.265 -95.504 1.00 80.78 354 ILE B C 1
ATOM 6187 O O . ILE B 1 359 ? 85.210 -34.792 -94.578 1.00 76.34 354 ILE B O 1
ATOM 6192 N N . ASP B 1 360 ? 85.144 -33.392 -96.344 1.00 75.33 355 ASP B N 1
ATOM 6193 C CA . ASP B 1 360 ? 86.518 -32.917 -96.207 1.00 76.43 355 ASP B CA 1
ATOM 6194 C C . ASP B 1 360 ? 86.640 -31.952 -95.023 1.00 71.54 355 ASP B C 1
ATOM 6195 O O . ASP B 1 360 ? 85.643 -31.540 -94.436 1.00 70.22 355 ASP B O 1
ATOM 6200 N N . GLU B 1 361 ? 87.864 -31.606 -94.662 1.00 81.91 356 GLU B N 1
ATOM 6201 C CA . GLU B 1 361 ? 88.097 -30.972 -93.378 1.00 84.59 356 GLU B CA 1
ATOM 6202 C C . GLU B 1 361 ? 87.878 -29.463 -93.416 1.00 79.97 356 GLU B C 1
ATOM 6203 O O . GLU B 1 361 ? 88.464 -28.732 -92.621 1.00 80.37 356 GLU B O 1
ATOM 6209 N N . ASN B 1 362 ? 87.016 -28.997 -94.313 1.00 68.64 357 ASN B N 1
ATOM 6210 C CA . ASN B 1 362 ? 86.869 -27.560 -94.500 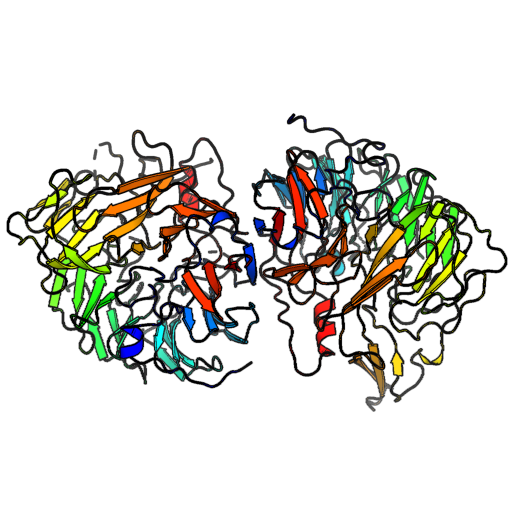1.00 66.87 357 ASN B CA 1
ATOM 6211 C C . ASN B 1 362 ? 85.458 -27.045 -94.780 1.00 72.70 357 ASN B C 1
ATOM 6212 O O . ASN B 1 362 ? 85.280 -25.861 -95.073 1.00 72.03 357 ASN B O 1
ATOM 6217 N N . GLY B 1 363 ? 84.452 -27.909 -94.699 1.00 85.98 358 GLY B N 1
ATOM 6218 C CA . GLY B 1 363 ? 83.099 -27.458 -94.983 1.00 82.13 358 GLY B CA 1
ATOM 6219 C C . GLY B 1 363 ? 82.359 -28.149 -96.121 1.00 79.90 358 GLY B C 1
ATOM 6220 O O . GLY B 1 363 ? 81.130 -28.173 -96.123 1.00 74.12 358 GLY B O 1
ATOM 6221 N N . ILE B 1 364 ? 83.109 -28.757 -97.050 1.00 72.57 359 ILE B N 1
ATOM 6222 C CA . ILE B 1 364 ? 82.601 -29.767 -98.018 1.00 68.08 359 ILE B CA 1
ATOM 6223 C C . ILE B 1 364 ? 81.355 -29.296 -98.864 1.00 75.83 359 ILE B C 1
ATOM 6224 O O . ILE B 1 364 ? 81.418 -28.160 -99.335 1.00 84.46 359 ILE B O 1
ATOM 6229 N N . VAL B 1 365 ? 80.272 -30.051 -99.152 1.00 81.75 360 VAL B N 1
ATOM 6230 C CA . VAL B 1 365 ? 79.984 -31.478 -98.940 1.00 77.87 360 VAL B CA 1
ATOM 6231 C C . VAL B 1 365 ? 80.137 -32.244 -100.253 1.00 77.29 360 VAL B C 1
ATOM 6232 O O . VAL B 1 365 ? 79.978 -31.664 -101.321 1.00 82.11 360 VAL B O 1
ATOM 6236 N N . THR B 1 366 ? 80.461 -33.533 -100.195 1.00 57.95 361 THR B N 1
ATOM 6237 C CA . THR B 1 366 ? 80.431 -34.335 -101.414 1.00 59.88 361 THR B CA 1
ATOM 6238 C C . THR B 1 366 ? 79.386 -35.443 -101.335 1.00 61.78 361 THR B C 1
ATOM 6239 O O . THR B 1 366 ? 79.497 -36.359 -100.509 1.00 63.20 361 THR B O 1
ATOM 6243 N N . VAL B 1 367 ? 78.384 -35.357 -102.210 1.00 53.08 362 VAL B N 1
ATOM 6244 C CA . VAL B 1 367 ? 77.247 -36.276 -102.188 1.00 55.15 362 VAL B CA 1
ATOM 6245 C C . VAL B 1 367 ? 77.582 -37.670 -102.718 1.00 53.09 362 VAL B C 1
ATOM 6246 O O . VAL B 1 367 ? 78.410 -37.831 -103.617 1.00 56.86 362 VAL B O 1
ATOM 6250 N N . ASN B 1 368 ? 76.942 -38.674 -102.131 1.00 59.34 363 ASN B N 1
ATOM 6251 C CA . ASN B 1 368 ? 77.035 -40.047 -102.617 1.00 67.13 363 ASN B CA 1
ATOM 6252 C C . ASN B 1 368 ? 76.211 -40.225 -103.892 1.00 72.46 363 ASN B C 1
ATOM 6253 O O . ASN B 1 368 ? 75.005 -39.955 -103.910 1.00 68.54 363 ASN B O 1
ATOM 6258 N N . GLU B 1 369 ? 76.866 -40.682 -104.956 1.00 82.98 364 GLU B N 1
ATOM 6259 C CA . GLU B 1 369 ? 76.223 -40.770 -106.262 1.00 83.28 364 GLU B CA 1
ATOM 6260 C C . GLU B 1 369 ? 75.341 -42.012 -106.381 1.00 83.81 364 GLU B C 1
ATOM 6261 O O . GLU B 1 369 ? 74.383 -42.031 -107.164 1.00 80.99 364 GLU B O 1
ATOM 6267 N N . ASP B 1 370 ? 75.663 -43.029 -105.582 1.00 76.90 365 ASP B N 1
ATOM 6268 C CA . ASP B 1 370 ? 74.888 -44.269 -105.505 1.00 78.59 365 ASP B CA 1
ATOM 6269 C C . ASP B 1 370 ? 73.425 -44.027 -105.154 1.00 82.21 365 ASP B C 1
ATOM 6270 O O . ASP B 1 370 ? 72.566 -44.887 -105.369 1.00 79.82 365 ASP B O 1
ATOM 6275 N N . ALA B 1 371 ? 73.144 -42.862 -104.588 1.00 82.41 366 ALA B N 1
ATOM 6276 C CA . ALA B 1 371 ? 71.815 -42.593 -104.081 1.00 78.56 366 ALA B CA 1
ATOM 6277 C C . ALA B 1 371 ? 70.978 -41.809 -105.091 1.00 81.47 366 ALA B C 1
ATOM 6278 O O . ALA B 1 371 ? 69.748 -41.832 -105.034 1.00 77.11 366 ALA B O 1
ATOM 6280 N N . ILE B 1 372 ? 71.639 -41.129 -106.024 1.00 65.34 367 ILE B N 1
ATOM 6281 C CA . ILE B 1 372 ? 70.914 -40.377 -107.043 1.00 67.77 367 ILE B CA 1
ATOM 6282 C C . ILE B 1 372 ? 70.223 -41.312 -108.038 1.00 77.03 367 ILE B C 1
ATOM 6283 O O . ILE B 1 372 ? 70.881 -42.155 -108.657 1.00 78.94 367 ILE B O 1
ATOM 6288 N N . LEU B 1 373 ? 68.904 -41.173 -108.187 1.00 71.32 368 LEU B N 1
ATOM 6289 C CA . LEU B 1 373 ? 68.186 -41.938 -109.205 1.00 69.48 368 LEU B CA 1
ATOM 6290 C C . LEU B 1 373 ? 68.565 -41.444 -110.593 1.00 71.67 368 LEU B C 1
ATOM 6291 O O . LEU B 1 373 ? 68.104 -40.398 -111.047 1.00 74.05 368 LEU B O 1
ATOM 6296 N N . LYS B 1 374 ? 69.435 -42.198 -111.246 1.00 106.35 369 LYS B N 1
ATOM 6297 C CA . LYS B 1 374 ? 69.687 -42.041 -112.664 1.00 111.69 369 LYS B CA 1
ATOM 6298 C C . LYS B 1 374 ? 69.371 -43.414 -113.212 1.00 110.32 369 LYS B C 1
ATOM 6299 O O . LYS B 1 374 ? 69.648 -44.400 -112.538 1.00 113.04 369 LYS B O 1
ATOM 6301 N N . GLU B 1 375 ? 68.772 -43.465 -114.401 1.00 100.18 370 GLU B N 1
ATOM 6302 C CA . GLU B 1 375 ? 68.335 -44.705 -115.072 1.00 108.75 370 GLU B CA 1
ATOM 6303 C C . GLU B 1 375 ? 68.803 -46.054 -114.478 1.00 99.80 370 GLU B C 1
ATOM 6304 O O . GLU B 1 375 ? 70.006 -46.255 -114.309 1.00 95.68 370 GLU B O 1
ATOM 6306 N N . LEU B 1 376 ? 67.907 -47.001 -114.179 1.00 94.76 371 LEU B N 1
ATOM 6307 C CA . LEU B 1 376 ? 66.452 -46.990 -114.364 1.00 98.12 371 LEU B CA 1
ATOM 6308 C C . LEU B 1 376 ? 66.129 -48.384 -113.862 1.00 100.47 371 LEU B C 1
ATOM 6309 O O . LEU B 1 376 ? 67.016 -49.246 -113.858 1.00 96.22 371 LEU B O 1
ATOM 6314 N N . ASP B 1 377 ? 64.896 -48.610 -113.418 1.00 102.17 372 ASP B N 1
ATOM 6315 C CA . ASP B 1 377 ? 64.398 -49.969 -113.215 1.00 94.24 372 ASP B CA 1
ATOM 6316 C C . ASP B 1 377 ? 65.033 -50.705 -112.021 1.00 100.35 372 ASP B C 1
ATOM 6317 O O . ASP B 1 377 ? 64.783 -51.895 -111.812 1.00 97.34 372 ASP B O 1
ATOM 6322 N N . VAL B 1 378 ? 65.847 -50.004 -111.238 1.00 106.41 373 VAL B N 1
ATOM 6323 C CA . VAL B 1 378 ? 66.509 -50.631 -110.099 1.00 104.08 373 VAL B CA 1
ATOM 6324 C C . VAL B 1 378 ? 65.995 -50.074 -108.774 1.00 95.62 373 VAL B C 1
ATOM 6325 O O . VAL B 1 378 ? 65.651 -48.899 -108.684 1.00 97.51 373 VAL B O 1
ATOM 6327 N N . GLU B 1 379 ? 65.937 -50.928 -107.755 1.00 82.15 374 GLU B N 1
ATOM 6328 C CA . GLU B 1 379 ? 65.634 -50.499 -106.392 1.00 79.67 374 GLU B CA 1
ATOM 6329 C C . GLU B 1 379 ? 66.728 -49.595 -105.839 1.00 75.60 374 GLU B C 1
ATOM 6330 O O . GLU B 1 379 ? 67.822 -50.060 -105.534 1.00 73.13 374 GLU B O 1
ATOM 6336 N N . TYR B 1 380 ? 66.424 -48.309 -105.699 1.00 62.35 375 TYR B N 1
ATOM 6337 C CA . TYR B 1 380 ? 67.303 -47.384 -104.990 1.00 61.17 375 TYR B CA 1
ATOM 6338 C C . TYR B 1 380 ? 66.949 -47.315 -103.506 1.00 53.31 375 TYR B C 1
ATOM 6339 O O . TYR B 1 380 ? 65.799 -47.087 -103.143 1.00 47.94 375 TYR B O 1
ATOM 6348 N N . ASP B 1 381 ? 67.940 -47.517 -102.649 1.00 67.81 376 ASP B N 1
ATOM 6349 C CA . ASP B 1 381 ? 67.746 -47.262 -101.232 1.00 65.28 376 ASP B CA 1
ATOM 6350 C C . ASP B 1 381 ? 68.288 -45.891 -100.875 1.00 63.08 376 ASP B C 1
ATOM 6351 O O . ASP B 1 381 ? 69.489 -45.638 -100.949 1.00 67.51 376 ASP B O 1
ATOM 6356 N N . VAL B 1 382 ? 67.390 -44.990 -100.513 1.00 42.98 377 VAL B N 1
ATOM 6357 C CA . VAL B 1 382 ? 67.810 -43.655 -100.144 1.00 49.46 377 VAL B CA 1
ATOM 6358 C C . VAL B 1 382 ? 67.384 -43.360 -98.717 1.00 47.19 377 VAL B C 1
ATOM 6359 O O . VAL B 1 382 ? 66.232 -43.589 -98.345 1.00 48.39 377 VAL B O 1
ATOM 6363 N N . CYS B 1 383 ? 68.329 -42.866 -97.922 1.00 56.64 378 CYS B N 1
ATOM 6364 C CA . CYS B 1 383 ? 68.074 -42.524 -96.529 1.00 50.77 378 CYS B CA 1
ATOM 6365 C C . CYS B 1 383 ? 68.583 -41.127 -96.210 1.00 50.75 378 CYS B C 1
ATOM 6366 O O . CYS B 1 383 ? 69.670 -40.743 -96.624 1.00 59.77 378 CYS B O 1
ATOM 6369 N N . PRO B 1 384 ? 67.786 -40.346 -95.485 1.00 32.71 379 PRO B N 1
ATOM 6370 C CA . PRO B 1 384 ? 66.447 -40.709 -95.013 1.00 31.06 379 PRO B CA 1
ATOM 6371 C C . PRO B 1 384 ? 65.382 -40.420 -96.084 1.00 32.01 379 PRO B C 1
ATOM 6372 O O . PRO B 1 384 ? 65.575 -40.774 -97.240 1.00 38.39 379 PRO B O 1
ATOM 6376 N N . THR B 1 385 ? 64.279 -39.783 -95.716 1.00 29.83 380 THR B N 1
ATOM 6377 C CA . THR B 1 385 ? 63.235 -39.497 -96.686 1.00 27.34 380 THR B CA 1
ATOM 6378 C C . THR B 1 385 ? 63.104 -38.013 -96.904 1.00 30.61 380 THR B C 1
ATOM 6379 O O . THR B 1 385 ? 63.906 -37.234 -96.414 1.00 28.00 380 THR B O 1
ATOM 6383 N N . PHE B 1 386 ? 62.057 -37.627 -97.621 1.00 46.53 381 PHE B N 1
ATOM 6384 C CA . PHE B 1 386 ? 61.811 -36.227 -97.930 1.00 47.12 381 PHE B CA 1
ATOM 6385 C C . PHE B 1 386 ? 61.317 -35.497 -96.693 1.00 42.85 381 PHE B C 1
ATOM 6386 O O . PHE B 1 386 ? 61.222 -34.267 -96.678 1.00 47.12 381 PHE B O 1
ATOM 6394 N N . LEU B 1 387 ? 60.978 -36.269 -95.666 1.00 36.41 382 LEU B N 1
ATOM 6395 C CA . LEU B 1 387 ? 60.606 -35.717 -94.368 1.00 36.77 382 LEU B CA 1
ATOM 6396 C C . LEU B 1 387 ? 61.743 -36.040 -93.430 1.00 38.00 382 LEU B C 1
ATOM 6397 O O . LEU B 1 387 ? 61.695 -35.787 -92.224 1.00 35.26 382 LEU B O 1
ATOM 6402 N N . GLY B 1 388 ? 62.769 -36.635 -94.023 1.00 56.31 383 GLY B N 1
ATOM 6403 C CA . GLY B 1 388 ? 64.041 -36.828 -93.372 1.00 49.58 383 GLY B CA 1
ATOM 6404 C C . GLY B 1 388 ? 64.046 -37.866 -92.292 1.00 47.04 383 GLY B C 1
ATOM 6405 O O . GLY B 1 388 ? 63.235 -38.787 -92.280 1.00 43.60 383 GLY B O 1
ATOM 6406 N N . GLY B 1 389 ? 65.061 -37.747 -91.448 1.00 55.82 384 GLY B N 1
ATOM 6407 C CA . GLY B 1 389 ? 65.002 -38.203 -90.085 1.00 47.89 384 GLY B CA 1
ATOM 6408 C C . GLY B 1 389 ? 64.654 -36.930 -89.332 1.00 48.86 384 GLY B C 1
ATOM 6409 O O . GLY B 1 389 ? 63.999 -36.979 -88.302 1.00 50.48 384 GLY B O 1
ATOM 6410 N N . ARG B 1 390 ? 65.047 -35.783 -89.889 1.00 31.79 385 ARG B N 1
ATOM 6411 C CA . ARG B 1 390 ? 64.777 -34.471 -89.281 1.00 33.12 385 ARG B CA 1
ATOM 6412 C C . ARG B 1 390 ? 63.974 -33.515 -90.205 1.00 34.91 385 ARG B C 1
ATOM 6413 O O . ARG B 1 390 ? 64.046 -33.613 -91.426 1.00 33.55 385 ARG B O 1
ATOM 6421 N N . ASP B 1 391 ? 63.209 -32.597 -89.619 1.00 28.22 386 ASP B N 1
ATOM 6422 C CA . ASP B 1 391 ? 62.368 -31.682 -90.395 1.00 25.36 386 ASP B CA 1
ATOM 6423 C C . ASP B 1 391 ? 62.154 -30.442 -89.543 1.00 21.33 386 ASP B C 1
ATOM 6424 O O . ASP B 1 391 ? 62.872 -30.260 -88.584 1.00 20.87 386 ASP B O 1
ATOM 6429 N N . TRP B 1 392 ? 61.175 -29.600 -89.873 1.00 23.81 387 TRP B N 1
ATOM 6430 C CA . TRP B 1 392 ? 60.893 -28.410 -89.060 1.00 24.07 387 TRP B CA 1
ATOM 6431 C C . TRP B 1 392 ? 60.771 -28.633 -87.528 1.00 22.35 387 TRP B C 1
ATOM 6432 O O . TRP B 1 392 ? 61.219 -27.765 -86.774 1.00 23.05 387 TRP B O 1
ATOM 6443 N N . PRO B 1 393 ? 60.176 -29.768 -87.063 1.00 22.42 388 PRO B N 1
ATOM 6444 C CA . PRO B 1 393 ? 60.067 -29.917 -85.601 1.00 23.36 388 PRO B CA 1
ATOM 6445 C C . PRO B 1 393 ? 61.391 -29.701 -84.862 1.00 24.85 388 PRO B C 1
ATOM 6446 O O . PRO B 1 393 ? 62.387 -30.374 -85.107 1.00 22.49 388 PRO B O 1
ATOM 6450 N N . SER B 1 394 ? 61.386 -28.725 -83.966 1.00 20.91 389 SER B N 1
ATOM 6451 C CA . SER B 1 394 ? 62.627 -28.147 -83.492 1.00 21.83 389 SER B CA 1
ATOM 6452 C C . SER B 1 394 ? 63.372 -28.963 -82.457 1.00 24.90 389 SER B C 1
ATOM 6453 O O . SER B 1 394 ? 62.791 -29.772 -81.720 1.00 22.98 389 SER B O 1
ATOM 6456 N N . ALA B 1 395 ? 64.680 -28.737 -82.428 1.00 32.51 390 ALA B N 1
ATOM 6457 C CA . ALA B 1 395 ? 65.561 -29.302 -81.418 1.00 29.74 390 ALA B CA 1
ATOM 6458 C C . ALA B 1 395 ? 65.640 -28.351 -80.237 1.00 26.85 390 ALA B C 1
ATOM 6459 O O . ALA B 1 395 ? 65.415 -27.144 -80.372 1.00 29.95 390 ALA B O 1
ATOM 6461 N N . ALA B 1 396 ? 65.965 -28.893 -79.079 1.00 17.38 391 ALA B N 1
ATOM 6462 C CA . ALA B 1 396 ? 66.189 -28.066 -77.912 1.00 20.37 391 ALA B CA 1
ATOM 6463 C C . ALA B 1 396 ? 67.617 -28.257 -77.455 1.00 20.75 391 ALA B C 1
ATOM 6464 O O . ALA B 1 396 ? 68.195 -29.325 -77.636 1.00 22.58 391 ALA B O 1
ATOM 6466 N N . LEU B 1 397 ? 68.181 -27.221 -76.856 1.00 20.74 392 LEU B N 1
ATOM 6467 C CA . LEU B 1 397 ? 69.497 -27.330 -76.253 1.00 24.50 392 LEU B CA 1
ATOM 6468 C C . LEU B 1 397 ? 69.420 -26.884 -74.809 1.00 24.74 392 LEU B C 1
ATOM 6469 O O . LEU B 1 397 ? 68.953 -25.776 -74.529 1.00 24.81 392 LEU B O 1
ATOM 6474 N N . ASN B 1 398 ? 69.863 -27.739 -73.889 1.00 24.06 393 ASN B N 1
ATOM 6475 C CA . ASN B 1 398 ? 70.055 -27.302 -72.511 1.00 25.17 393 ASN B CA 1
ATOM 6476 C C . ASN B 1 398 ? 71.429 -26.611 -72.376 1.00 31.47 393 ASN B C 1
ATOM 6477 O O . ASN B 1 398 ? 72.470 -27.267 -72.417 1.00 31.09 393 ASN B O 1
ATOM 6482 N N . PRO B 1 399 ? 71.428 -25.275 -72.207 1.00 35.29 394 PRO B N 1
ATOM 6483 C CA . PRO B 1 399 ? 72.659 -24.466 -72.141 1.00 32.52 394 PRO B CA 1
ATOM 6484 C C . PRO B 1 399 ? 73.578 -24.821 -70.957 1.00 35.70 394 PRO B C 1
ATOM 6485 O O . PRO B 1 399 ? 74.803 -24.824 -71.110 1.00 34.88 394 PRO B O 1
ATOM 6489 N N . ASP B 1 400 ? 72.988 -25.127 -69.806 1.00 32.57 395 ASP B N 1
ATOM 6490 C CA . ASP B 1 400 ? 73.746 -25.485 -68.613 1.00 33.55 395 ASP B CA 1
ATOM 6491 C C . ASP B 1 400 ? 74.496 -26.806 -68.788 1.00 37.14 395 ASP B C 1
ATOM 6492 O O . ASP B 1 400 ? 75.638 -26.946 -68.354 1.00 35.10 395 ASP B O 1
ATOM 6497 N N . SER B 1 401 ? 73.857 -27.788 -69.412 1.00 36.71 396 SER B N 1
ATOM 6498 C CA . SER B 1 401 ? 74.492 -29.095 -69.541 1.00 34.53 396 SER B CA 1
ATOM 6499 C C . SER B 1 401 ? 75.237 -29.223 -70.868 1.00 35.44 396 SER B C 1
ATOM 6500 O O . SER B 1 401 ? 76.046 -30.131 -71.046 1.00 30.14 396 SER B O 1
ATOM 6503 N N . GLY B 1 402 ? 74.965 -28.304 -71.789 1.00 22.56 397 GLY B N 1
ATOM 6504 C CA . GLY B 1 402 ? 75.469 -28.428 -73.137 1.00 22.61 397 GLY B CA 1
ATOM 6505 C C . GLY B 1 402 ? 74.891 -29.620 -73.887 1.00 29.35 397 GLY B C 1
ATOM 6506 O O . GLY B 1 402 ? 75.543 -30.163 -74.772 1.00 35.20 397 GLY B O 1
ATOM 6507 N N . ILE B 1 403 ? 73.669 -30.041 -73.566 1.00 21.81 398 ILE B N 1
ATOM 6508 C CA . ILE B 1 403 ? 73.080 -31.151 -74.313 1.00 18.98 398 ILE B CA 1
ATOM 6509 C C . ILE B 1 403 ? 72.047 -30.729 -75.363 1.00 19.83 398 ILE B C 1
ATOM 6510 O O . ILE B 1 403 ? 71.116 -29.983 -75.086 1.00 23.25 398 ILE B O 1
ATOM 6515 N N . TYR B 1 404 ? 72.239 -31.204 -76.584 1.00 23.51 399 TYR B N 1
ATOM 6516 C CA . TYR B 1 404 ? 71.369 -30.878 -77.699 1.00 22.25 399 TYR B CA 1
ATOM 6517 C C . TYR B 1 404 ? 70.401 -32.041 -77.877 1.00 25.54 399 TYR B C 1
ATOM 6518 O O . TYR B 1 404 ? 70.803 -33.209 -77.856 1.00 20.90 399 TYR B O 1
ATOM 6527 N N . PHE B 1 405 ? 69.115 -31.717 -78.008 1.00 33.53 400 PHE B N 1
ATOM 6528 C CA . PHE B 1 405 ? 68.060 -32.722 -78.028 1.00 27.89 400 PHE B CA 1
ATOM 6529 C C . PHE B 1 405 ? 67.290 -32.600 -79.313 1.00 28.58 400 PHE B C 1
ATOM 6530 O O . PHE B 1 405 ? 66.558 -31.637 -79.497 1.00 29.93 400 PHE B O 1
ATOM 6538 N N . ILE B 1 406 ? 67.436 -33.588 -80.187 1.00 22.70 401 ILE B N 1
ATOM 6539 C CA . ILE B 1 406 ? 66.896 -33.511 -81.536 1.00 21.81 401 ILE B CA 1
ATOM 6540 C C . ILE B 1 406 ? 65.841 -34.585 -81.840 1.00 24.25 401 ILE B C 1
ATOM 6541 O O . ILE B 1 406 ? 66.106 -35.791 -81.711 1.00 25.78 401 ILE B O 1
ATOM 6546 N N . PRO B 1 407 ? 64.629 -34.155 -82.235 1.00 28.07 402 PRO B N 1
ATOM 6547 C CA . PRO B 1 407 ? 63.600 -35.120 -82.655 1.00 28.72 402 PRO B CA 1
ATOM 6548 C C . PRO B 1 407 ? 63.864 -35.681 -84.066 1.00 31.87 402 PRO B C 1
ATOM 6549 O O . PRO B 1 407 ? 64.034 -34.906 -85.008 1.00 31.99 402 PRO B O 1
ATOM 6553 N N . LEU B 1 408 ? 63.890 -37.008 -84.195 1.00 26.91 403 LEU B N 1
ATOM 6554 C CA . LEU B 1 408 ? 64.231 -37.673 -85.450 1.00 24.67 403 LEU B CA 1
ATOM 6555 C C . LEU B 1 408 ? 63.229 -38.728 -85.894 1.00 27.58 403 LEU B C 1
ATOM 6556 O O . LEU B 1 408 ? 62.332 -39.098 -85.146 1.00 27.07 403 LEU B O 1
ATOM 6561 N N . ASN B 1 409 ? 63.397 -39.217 -87.120 1.00 24.73 404 ASN B N 1
ATOM 6562 C CA . ASN B 1 409 ? 62.628 -40.366 -87.610 1.00 23.28 404 ASN B CA 1
ATOM 6563 C C . ASN B 1 409 ? 63.473 -41.400 -88.386 1.00 26.17 404 ASN B C 1
ATOM 6564 O O . ASN B 1 409 ? 64.064 -41.087 -89.419 1.00 26.60 404 ASN B O 1
ATOM 6569 N N . ASN B 1 410 ? 63.545 -42.624 -87.872 1.00 27.60 405 ASN B N 1
ATOM 6570 C CA . ASN B 1 410 ? 64.253 -43.691 -88.568 1.00 23.55 405 ASN B CA 1
ATOM 6571 C C . ASN B 1 410 ? 63.400 -44.133 -89.735 1.00 27.99 405 ASN B C 1
ATOM 6572 O O . ASN B 1 410 ? 62.437 -44.894 -89.569 1.00 26.36 405 ASN B O 1
ATOM 6577 N N . VAL B 1 411 ? 63.758 -43.683 -90.927 1.00 32.73 406 VAL B N 1
ATOM 6578 C CA . VAL B 1 411 ? 62.879 -43.897 -92.050 1.00 31.51 406 VAL B CA 1
ATOM 6579 C C . VAL B 1 411 ? 63.640 -43.737 -93.364 1.00 32.74 406 VAL B C 1
ATOM 6580 O O . VAL B 1 411 ? 64.541 -42.916 -93.466 1.00 38.92 406 VAL B O 1
ATOM 6584 N N . CYS B 1 412 ? 63.301 -44.559 -94.352 1.00 29.91 407 CYS B N 1
ATOM 6585 C CA . CYS B 1 412 ? 63.957 -44.556 -95.660 1.00 30.56 407 CYS B CA 1
ATOM 6586 C C . CYS B 1 412 ? 62.903 -44.702 -96.732 1.00 33.13 407 CYS B C 1
ATOM 6587 O O . CYS B 1 412 ? 61.724 -44.853 -96.426 1.00 36.07 407 CYS B O 1
ATOM 6590 N N . TYR B 1 413 ? 63.316 -44.676 -97.994 1.00 43.82 408 TYR B N 1
ATOM 6591 C CA . TYR B 1 413 ? 62.440 -45.187 -99.054 1.00 44.49 408 TYR B CA 1
ATOM 6592 C C . TYR B 1 413 ? 63.173 -46.017 -100.097 1.00 44.49 408 TYR B C 1
ATOM 6593 O O . TYR B 1 413 ? 64.382 -45.885 -100.284 1.00 45.70 408 TYR B O 1
ATOM 6602 N N . ASP B 1 414 ? 62.419 -46.893 -100.748 1.00 48.10 409 ASP B N 1
ATOM 6603 C CA . ASP B 1 414 ? 62.839 -47.519 -101.988 1.00 49.96 409 ASP B CA 1
ATOM 6604 C C . ASP B 1 414 ? 62.310 -46.636 -103.103 1.00 46.85 409 ASP B C 1
ATOM 6605 O O . ASP B 1 414 ? 61.125 -46.322 -103.142 1.00 45.09 409 ASP B O 1
ATOM 6610 N N . MET B 1 415 ? 63.195 -46.219 -103.997 1.00 60.55 410 MET B N 1
ATOM 6611 C CA . MET B 1 415 ? 62.811 -45.340 -105.086 1.00 63.06 410 MET B CA 1
ATOM 6612 C C . MET B 1 415 ? 63.053 -46.043 -106.410 1.00 67.26 410 MET B C 1
ATOM 6613 O O . MET B 1 415 ? 64.202 -46.257 -106.804 1.00 70.64 410 MET B O 1
ATOM 6618 N N . MET B 1 416 ? 61.971 -46.411 -107.090 1.00 40.25 411 MET B N 1
ATOM 6619 C CA . MET B 1 416 ? 62.083 -47.052 -108.394 1.00 43.86 411 MET B CA 1
ATOM 6620 C C . MET B 1 416 ? 61.264 -46.309 -109.443 1.00 45.69 411 MET B C 1
ATOM 6621 O O . MET B 1 416 ? 60.114 -45.926 -109.201 1.00 39.29 411 MET B O 1
ATOM 6626 N N . ALA B 1 417 ? 61.875 -46.098 -110.605 1.00 54.78 412 ALA B N 1
ATOM 6627 C CA . ALA B 1 417 ? 61.183 -45.531 -111.761 1.00 51.22 412 ALA B CA 1
ATOM 6628 C C . ALA B 1 417 ? 60.986 -46.617 -112.814 1.00 43.46 412 ALA B C 1
ATOM 6629 O O . ALA B 1 417 ? 61.955 -47.223 -113.266 1.00 52.81 412 ALA B O 1
ATOM 6631 N N . VAL B 1 418 ? 59.738 -46.881 -113.195 1.00 43.84 413 VAL B N 1
ATOM 6632 C CA . VAL B 1 418 ? 59.463 -47.963 -114.152 1.00 52.08 413 VAL B CA 1
ATOM 6633 C C . VAL B 1 418 ? 58.755 -47.533 -115.443 1.00 45.51 413 VAL B C 1
ATOM 6634 O O . VAL B 1 418 ? 57.692 -46.923 -115.404 1.00 44.21 413 VAL B O 1
ATOM 6638 N N . ASP B 1 419 ? 59.362 -47.876 -116.577 1.00 46.07 414 ASP B N 1
ATOM 6639 C CA . ASP B 1 419 ? 58.855 -47.537 -117.904 1.00 45.42 414 ASP B CA 1
ATOM 6640 C C . ASP B 1 419 ? 57.444 -48.089 -118.148 1.00 48.32 414 ASP B C 1
ATOM 6641 O O . ASP B 1 419 ? 57.216 -49.296 -118.072 1.00 49.00 414 ASP B O 1
ATOM 6646 N N . GLN B 1 420 ? 56.505 -47.199 -118.462 1.00 40.39 415 GLN B N 1
ATOM 6647 C CA . GLN B 1 420 ? 55.105 -47.582 -118.665 1.00 36.14 415 GLN B CA 1
ATOM 6648 C C . GLN B 1 420 ? 54.870 -48.309 -119.986 1.00 41.49 415 GLN B C 1
ATOM 6649 O O . GLN B 1 420 ? 53.799 -48.883 -120.210 1.00 41.45 415 GLN B O 1
ATOM 6655 N N . GLU B 1 421 ? 55.882 -48.270 -120.851 1.00 60.51 416 GLU B N 1
ATOM 6656 C CA . GLU B 1 421 ? 55.797 -48.800 -122.209 1.00 60.64 416 GLU B CA 1
ATOM 6657 C C . GLU B 1 421 ? 54.603 -48.234 -122.986 1.00 60.01 416 GLU B C 1
ATOM 6658 O O . GLU B 1 421 ? 53.877 -48.973 -123.660 1.00 61.35 416 GLU B O 1
ATOM 6660 N N . PHE B 1 422 ? 54.400 -46.920 -122.861 1.00 49.00 417 PHE B N 1
ATOM 6661 C CA . PHE B 1 422 ? 53.519 -46.176 -123.758 1.00 50.39 417 PHE B CA 1
ATOM 6662 C C . PHE B 1 422 ? 54.286 -46.048 -125.062 1.00 59.88 417 PHE B C 1
ATOM 6663 O O . PHE B 1 422 ? 55.484 -46.346 -125.129 1.00 62.03 417 PHE B O 1
ATOM 6671 N N . THR B 1 423 ? 53.592 -45.581 -126.093 1.00 87.13 418 THR B N 1
ATOM 6672 C CA . THR B 1 423 ? 54.221 -45.005 -127.285 1.00 91.90 418 THR B CA 1
ATOM 6673 C C . THR B 1 423 ? 53.099 -44.331 -128.061 1.00 89.87 418 THR B C 1
ATOM 6674 O O . THR B 1 423 ? 52.010 -44.906 -128.192 1.00 84.97 418 THR B O 1
ATOM 6678 N N . SER B 1 424 ? 53.345 -43.124 -128.573 1.00 111.23 419 SER B N 1
ATOM 6679 C CA . SER B 1 424 ? 54.665 -42.490 -128.550 1.00 116.23 419 SER B CA 1
ATOM 6680 C C . SER B 1 424 ? 54.957 -41.685 -127.293 1.00 114.78 419 SER B C 1
ATOM 6681 O O . SER B 1 424 ? 54.263 -40.704 -127.006 1.00 114.39 419 SER B O 1
ATOM 6684 N N . MET B 1 425 ? 55.981 -42.142 -126.570 1.00 78.93 420 MET B N 1
ATOM 6685 C 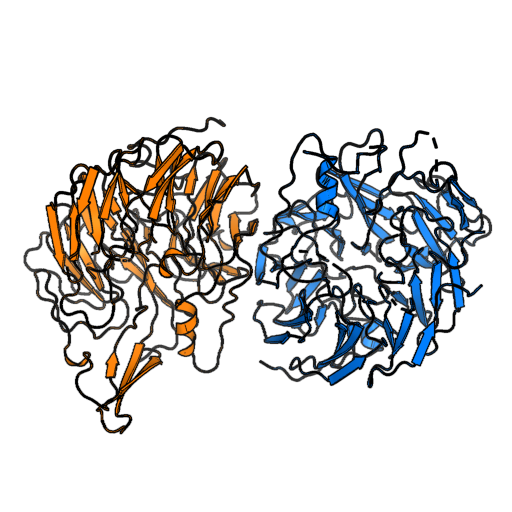CA . MET B 1 425 ? 56.671 -41.428 -125.491 1.00 76.15 420 MET B CA 1
ATOM 6686 C C . MET B 1 425 ? 57.348 -42.434 -124.574 1.00 72.22 420 MET B C 1
ATOM 6687 O O . MET B 1 425 ? 56.865 -43.554 -124.397 1.00 74.02 420 MET B O 1
ATOM 6692 N N . ASP B 1 426 ? 58.477 -42.033 -124.006 1.00 63.24 421 ASP B N 1
ATOM 6693 C CA . ASP B 1 426 ? 59.058 -42.771 -122.899 1.00 68.17 421 ASP B CA 1
ATOM 6694 C C . ASP B 1 426 ? 58.474 -42.190 -121.617 1.00 62.57 421 ASP B C 1
ATOM 6695 O O . ASP B 1 426 ? 59.039 -41.261 -121.048 1.00 66.08 421 ASP B O 1
ATOM 6700 N N . VAL B 1 427 ? 57.338 -42.712 -121.165 1.00 40.92 422 VAL B N 1
ATOM 6701 C CA . VAL B 1 427 ? 56.745 -42.202 -119.932 1.00 30.28 422 VAL B CA 1
ATOM 6702 C C . VAL B 1 427 ? 56.978 -43.132 -118.741 1.00 26.18 422 VAL B C 1
ATOM 6703 O O . VAL B 1 427 ? 56.920 -44.352 -118.862 1.00 29.03 422 VAL B O 1
ATOM 6707 N N . TYR B 1 428 ? 57.270 -42.539 -117.592 1.00 36.63 423 TYR B N 1
ATOM 6708 C CA . TYR B 1 428 ? 57.666 -43.311 -116.430 1.00 38.58 423 TYR B CA 1
ATOM 6709 C C . TYR B 1 428 ? 56.737 -43.075 -115.254 1.00 35.52 423 TYR B C 1
ATOM 6710 O O . TYR B 1 428 ? 56.144 -42.010 -115.119 1.00 29.35 423 TYR B O 1
ATOM 6719 N N . ASN B 1 429 ? 56.596 -44.107 -114.429 1.00 49.99 424 ASN B N 1
ATOM 6720 C CA . ASN B 1 429 ? 55.977 -44.000 -113.117 1.00 53.30 424 ASN B CA 1
ATOM 6721 C C . ASN B 1 429 ? 57.107 -44.048 -112.098 1.00 58.14 424 ASN B C 1
ATOM 6722 O O . ASN B 1 429 ? 58.086 -44.771 -112.288 1.00 58.75 424 ASN B O 1
ATOM 6727 N N . THR B 1 430 ? 56.998 -43.275 -111.027 1.00 63.56 425 THR B N 1
ATOM 6728 C CA . THR B 1 430 ? 58.059 -43.299 -110.032 1.00 74.59 425 THR B CA 1
ATOM 6729 C C . THR B 1 430 ? 57.485 -43.545 -108.635 1.00 71.52 425 THR B C 1
ATOM 6730 O O . THR B 1 430 ? 56.642 -42.794 -108.152 1.00 72.81 425 THR B O 1
ATOM 6734 N N . SER B 1 431 ? 57.927 -44.635 -108.011 1.00 70.70 426 SER B N 1
ATOM 6735 C CA . SER B 1 431 ? 57.356 -45.080 -106.741 1.00 71.51 426 SER B CA 1
ATOM 6736 C C . SER B 1 431 ? 58.320 -44.877 -105.579 1.00 64.18 426 SER B C 1
ATOM 6737 O O . SER B 1 431 ? 59.488 -45.275 -105.649 1.00 62.75 426 SER B O 1
ATOM 6740 N N . ASN B 1 432 ? 57.825 -44.240 -104.522 1.00 48.91 427 ASN B N 1
ATOM 6741 C CA . ASN B 1 432 ? 58.564 -44.128 -103.276 1.00 46.52 427 ASN B CA 1
ATOM 6742 C C . ASN B 1 432 ? 57.806 -44.884 -102.220 1.00 46.01 427 ASN B C 1
ATOM 6743 O O . ASN B 1 432 ? 56.875 -44.348 -101.632 1.00 47.48 427 ASN B O 1
ATOM 6748 N N . VAL B 1 433 ? 58.173 -46.134 -101.985 1.00 38.66 428 VAL B N 1
ATOM 6749 C CA . VAL B 1 433 ? 57.627 -46.831 -100.834 1.00 36.42 428 VAL B CA 1
ATOM 6750 C C . VAL B 1 433 ? 58.513 -46.546 -99.623 1.00 32.02 428 VAL B C 1
ATOM 6751 O O . VAL B 1 433 ? 59.727 -46.678 -99.699 1.00 32.09 428 VAL B O 1
ATOM 6755 N N . THR B 1 434 ? 57.900 -46.126 -98.520 1.00 41.41 429 THR B N 1
ATOM 6756 C CA . THR B 1 434 ? 58.629 -45.793 -97.295 1.00 42.04 429 THR B CA 1
ATOM 6757 C C . THR B 1 434 ? 58.961 -47.037 -96.453 1.00 39.83 429 THR B C 1
ATOM 6758 O O . THR B 1 434 ? 58.130 -47.929 -96.308 1.00 45.63 429 THR B O 1
ATOM 6762 N N . LYS B 1 435 ? 60.163 -47.109 -95.894 1.00 25.75 430 LYS B N 1
ATOM 6763 C CA . LYS B 1 435 ? 60.520 -48.277 -95.095 1.00 29.88 430 LYS B CA 1
ATOM 6764 C C . LYS B 1 435 ? 61.514 -47.961 -93.986 1.00 30.60 430 LYS B C 1
ATOM 6765 O O . LYS B 1 435 ? 62.169 -46.921 -94.006 1.00 30.32 430 LYS B O 1
ATOM 6771 N N . LEU B 1 436 ? 61.609 -48.856 -93.010 1.00 21.55 431 LEU B N 1
ATOM 6772 C CA . LEU B 1 436 ? 62.586 -48.704 -91.947 1.00 29.35 431 LEU B CA 1
ATOM 6773 C C . LEU B 1 436 ? 63.989 -48.940 -92.493 1.00 32.33 431 LEU B C 1
ATOM 6774 O O . LEU B 1 436 ? 64.157 -49.685 -93.459 1.00 32.99 431 LEU B O 1
ATOM 6779 N N . PRO B 1 437 ? 64.992 -48.276 -91.891 1.00 36.91 432 PRO B N 1
ATOM 6780 C CA . PRO B 1 437 ? 66.424 -48.374 -92.210 1.00 41.23 432 PRO B CA 1
ATOM 6781 C C . PRO B 1 437 ? 66.987 -49.706 -91.725 1.00 41.09 432 PRO B C 1
ATOM 6782 O O . PRO B 1 437 ? 66.334 -50.331 -90.892 1.00 41.62 432 PRO B O 1
ATOM 6786 N N . PRO B 1 438 ? 68.159 -50.132 -92.243 1.00 67.82 433 PRO B N 1
ATOM 6787 C CA . PRO B 1 438 ? 68.848 -51.411 -92.008 1.00 64.06 433 PRO B CA 1
ATOM 6788 C C . PRO B 1 438 ? 68.404 -52.257 -90.809 1.00 68.71 433 PRO B C 1
ATOM 6789 O O . PRO B 1 438 ? 67.864 -53.346 -91.030 1.00 79.11 433 PRO B O 1
ATOM 6793 N N . GLY B 1 439 ? 68.618 -51.797 -89.579 1.00 31.41 434 GLY B N 1
ATOM 6794 C CA . GLY B 1 439 ? 68.252 -52.615 -88.434 1.00 33.28 434 GLY B CA 1
ATOM 6795 C C . GLY B 1 439 ? 67.280 -51.981 -87.452 1.00 40.30 434 GLY B C 1
ATOM 6796 O O . GLY B 1 439 ? 67.416 -52.139 -86.243 1.00 44.95 434 GLY B O 1
ATOM 6797 N N . LYS B 1 440 ? 66.281 -51.276 -87.961 1.00 49.12 435 LYS B N 1
ATOM 6798 C CA . LYS B 1 440 ? 65.399 -50.511 -87.097 1.00 49.71 435 LYS B CA 1
ATOM 6799 C C . LYS B 1 440 ? 63.991 -51.097 -86.988 1.00 50.10 435 LYS B C 1
ATOM 6800 O O . LYS B 1 440 ? 63.377 -51.476 -87.982 1.00 50.72 435 LYS B O 1
ATOM 6806 N N . ASP B 1 441 ? 63.499 -51.171 -85.758 1.00 42.55 436 ASP B N 1
ATOM 6807 C CA . ASP B 1 441 ? 62.156 -51.649 -85.473 1.00 42.05 436 ASP B CA 1
ATOM 6808 C C . ASP B 1 441 ? 61.217 -50.463 -85.359 1.00 41.02 436 ASP B C 1
ATOM 6809 O O . ASP B 1 441 ? 60.001 -50.600 -85.472 1.00 34.32 436 ASP B O 1
ATOM 6814 N N . MET B 1 442 ? 61.799 -49.296 -85.118 1.00 43.24 437 MET B N 1
ATOM 6815 C CA . MET B 1 442 ? 61.046 -48.163 -84.620 1.00 37.66 437 MET B CA 1
ATOM 6816 C C . MET B 1 442 ? 61.388 -46.900 -85.396 1.00 36.66 437 MET B C 1
ATOM 6817 O O . MET B 1 442 ? 62.548 -46.657 -85.734 1.00 39.79 437 MET B O 1
ATOM 6822 N N . ILE B 1 443 ? 60.361 -46.111 -85.696 1.00 31.39 438 ILE B N 1
ATOM 6823 C CA . ILE B 1 443 ? 60.521 -44.806 -86.328 1.00 29.30 438 ILE B CA 1
ATOM 6824 C C . ILE B 1 443 ? 60.410 -43.817 -85.197 1.00 28.80 438 ILE B C 1
ATOM 6825 O O . ILE B 1 443 ? 59.644 -44.030 -84.277 1.00 32.03 438 ILE B O 1
ATOM 6830 N N . GLY B 1 444 ? 61.101 -42.703 -85.230 1.00 26.34 439 GLY B N 1
ATOM 6831 C CA . GLY B 1 444 ? 60.695 -41.711 -84.247 1.00 26.43 439 GLY B CA 1
ATOM 6832 C C . GLY B 1 444 ? 61.500 -41.874 -82.986 1.00 28.52 439 GLY B C 1
ATOM 6833 O O . GLY B 1 444 ? 61.429 -42.897 -82.297 1.00 27.11 439 GLY B O 1
ATOM 6834 N N . ARG B 1 445 ? 62.277 -40.844 -82.693 1.00 21.43 440 ARG B N 1
ATOM 6835 C CA . ARG B 1 445 ? 63.417 -41.016 -81.847 1.00 21.45 440 ARG B CA 1
ATOM 6836 C C . ARG B 1 445 ? 63.906 -39.672 -81.389 1.00 22.84 440 ARG B C 1
ATOM 6837 O O . ARG B 1 445 ? 63.618 -38.647 -82.003 1.00 24.72 440 ARG B O 1
ATOM 6845 N N . ILE B 1 446 ? 64.615 -39.674 -80.274 1.00 25.90 441 ILE B N 1
ATOM 6846 C CA . ILE B 1 446 ? 65.265 -38.470 -79.802 1.00 26.96 441 ILE B CA 1
ATOM 6847 C C . ILE B 1 446 ? 66.709 -38.781 -79.487 1.00 23.70 441 ILE B C 1
ATOM 6848 O O . ILE B 1 446 ? 67.015 -39.693 -78.739 1.00 27.49 441 ILE B O 1
ATOM 6853 N N . ASP B 1 447 ? 67.605 -38.037 -80.090 1.00 25.05 442 ASP B N 1
ATOM 6854 C CA . ASP B 1 447 ? 69.002 -38.205 -79.790 1.00 29.52 442 ASP B CA 1
ATOM 6855 C C . ASP B 1 447 ? 69.413 -37.042 -78.928 1.00 29.13 442 ASP B C 1
ATOM 6856 O O . ASP B 1 447 ? 69.163 -35.892 -79.278 1.00 30.99 442 ASP B O 1
ATOM 6861 N N . ALA B 1 448 ? 70.013 -37.345 -77.786 1.00 16.95 443 ALA B N 1
ATOM 6862 C CA . ALA B 1 448 ? 70.650 -36.324 -76.969 1.00 19.46 443 ALA B CA 1
ATOM 6863 C C . ALA B 1 448 ? 72.145 -36.392 -77.239 1.00 19.30 443 ALA B C 1
ATOM 6864 O O . ALA B 1 448 ? 72.755 -37.464 -77.177 1.00 23.26 443 ALA B O 1
ATOM 6866 N N . ILE B 1 449 ? 72.728 -35.249 -77.550 1.00 23.63 444 ILE B N 1
ATOM 6867 C CA . ILE B 1 449 ? 74.107 -35.179 -78.008 1.00 27.33 444 ILE B CA 1
ATOM 6868 C C . ILE B 1 449 ? 74.844 -34.024 -77.335 1.00 32.16 444 ILE B C 1
ATOM 6869 O O . ILE B 1 449 ? 74.339 -32.904 -77.265 1.00 32.17 444 ILE B O 1
ATOM 6874 N N . ASP B 1 450 ? 76.050 -34.296 -76.852 1.00 40.38 445 ASP B N 1
ATOM 6875 C CA . ASP B 1 450 ? 76.863 -33.276 -76.206 1.00 44.26 445 ASP B CA 1
ATOM 6876 C C . ASP B 1 450 ? 77.503 -32.369 -77.259 1.00 40.90 445 ASP B C 1
ATOM 6877 O O . ASP B 1 450 ? 78.084 -32.854 -78.216 1.00 42.04 445 ASP B O 1
ATOM 6882 N N . ILE B 1 451 ? 77.395 -31.054 -77.088 1.00 37.20 446 ILE B N 1
ATOM 6883 C CA . ILE B 1 451 ? 77.846 -30.139 -78.139 1.00 42.74 446 ILE B CA 1
ATOM 6884 C C . 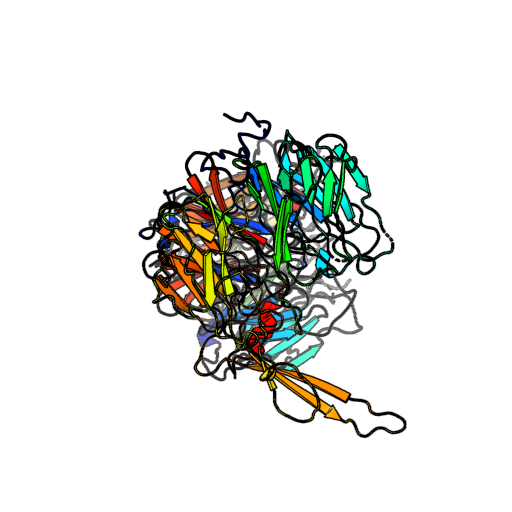ILE B 1 451 ? 79.311 -29.784 -78.056 1.00 49.90 446 ILE B C 1
ATOM 6885 O O . ILE B 1 451 ? 79.870 -29.241 -79.009 1.00 52.10 446 ILE B O 1
ATOM 6890 N N . SER B 1 452 ? 79.930 -30.070 -76.916 1.00 49.29 447 SER B N 1
ATOM 6891 C CA . SER B 1 452 ? 81.366 -29.879 -76.791 1.00 51.10 447 SER B CA 1
ATOM 6892 C C . SER B 1 452 ? 82.115 -31.045 -77.442 1.00 52.38 447 SER B C 1
ATOM 6893 O O . SER B 1 452 ? 82.927 -30.838 -78.336 1.00 49.92 447 SER B O 1
ATOM 6896 N N . THR B 1 453 ? 81.829 -32.267 -76.998 1.00 61.03 448 THR B N 1
ATOM 6897 C CA . THR B 1 453 ? 82.523 -33.442 -77.507 1.00 60.81 448 THR B CA 1
ATOM 6898 C C . THR B 1 453 ? 81.959 -33.906 -78.853 1.00 64.35 448 THR B C 1
ATOM 6899 O O . THR B 1 453 ? 82.687 -34.420 -79.702 1.00 64.45 448 THR B O 1
ATOM 6903 N N . GLY B 1 454 ? 80.660 -33.723 -79.051 1.00 57.89 449 GLY B N 1
ATOM 6904 C CA . GLY B 1 454 ? 80.007 -34.256 -80.230 1.00 50.40 449 GLY B CA 1
ATOM 6905 C C . GLY B 1 454 ? 79.604 -35.701 -80.012 1.00 50.33 449 GLY B C 1
ATOM 6906 O O . GLY B 1 454 ? 79.149 -36.370 -80.937 1.00 57.31 449 GLY B O 1
ATOM 6907 N N . ARG B 1 455 ? 79.761 -36.185 -78.785 1.00 52.98 450 ARG B N 1
ATOM 6908 C CA . ARG B 1 455 ? 79.430 -37.573 -78.478 1.00 58.22 450 ARG B CA 1
ATOM 6909 C C . ARG B 1 455 ? 77.969 -37.724 -78.064 1.00 52.25 450 ARG B C 1
ATOM 6910 O O . ARG B 1 455 ? 77.377 -36.809 -77.497 1.00 50.45 450 ARG B O 1
ATOM 6918 N N . THR B 1 456 ? 77.396 -38.887 -78.341 1.00 45.50 451 THR B N 1
ATOM 6919 C CA . THR B 1 456 ? 75.994 -39.144 -78.043 1.00 39.57 451 THR B CA 1
ATOM 6920 C C . THR B 1 456 ? 75.746 -39.529 -76.596 1.00 37.85 451 THR B C 1
ATOM 6921 O O . THR B 1 456 ? 76.283 -40.519 -76.115 1.00 45.96 451 THR B O 1
ATOM 6925 N N . LEU B 1 457 ? 74.909 -38.763 -75.905 1.00 43.19 452 LEU B N 1
ATOM 6926 C CA . LEU B 1 457 ? 74.547 -39.096 -74.529 1.00 40.65 452 LEU B CA 1
ATOM 6927 C C . LEU B 1 457 ? 73.576 -40.278 -74.477 1.00 38.56 452 LEU B C 1
ATOM 6928 O O . LEU B 1 457 ? 73.835 -41.262 -73.789 1.00 37.04 452 LEU B O 1
ATOM 6933 N N . TRP B 1 458 ? 72.459 -40.175 -75.196 1.00 33.54 453 TRP B N 1
ATOM 6934 C CA . TRP B 1 458 ? 71.504 -41.285 -75.304 1.00 27.59 453 TRP B CA 1
ATOM 6935 C C . TRP B 1 458 ? 70.622 -41.140 -76.510 1.00 28.95 453 TRP B C 1
ATOM 6936 O O . TRP B 1 458 ? 70.507 -40.058 -77.087 1.00 30.54 453 TRP B O 1
ATOM 6947 N N . SER B 1 459 ? 69.996 -42.247 -76.882 1.00 32.02 454 SER B N 1
ATOM 6948 C CA . SER B 1 459 ? 69.059 -42.268 -77.991 1.00 33.03 454 SER B CA 1
ATOM 6949 C C . SER B 1 459 ? 67.932 -43.252 -77.701 1.00 33.36 454 SER B C 1
ATOM 6950 O O . SER B 1 459 ? 68.172 -44.436 -77.464 1.00 28.89 454 SER B O 1
ATOM 6953 N N . VAL B 1 460 ? 66.700 -42.750 -77.711 1.00 25.51 455 VAL B N 1
ATOM 6954 C CA . VAL B 1 460 ? 65.546 -43.573 -77.386 1.00 23.36 455 VAL B CA 1
ATOM 6955 C C . VAL B 1 460 ? 64.503 -43.526 -78.491 1.00 24.43 455 VAL B C 1
ATOM 6956 O O . VAL B 1 460 ? 64.336 -42.521 -79.178 1.00 23.10 455 VAL B O 1
ATOM 6960 N N . GLU B 1 461 ? 63.805 -44.632 -78.667 1.00 24.79 456 GLU B N 1
ATOM 6961 C CA . GLU B 1 461 ? 62.894 -44.738 -79.779 1.00 28.19 456 GLU B CA 1
ATOM 6962 C C . GLU B 1 461 ? 61.517 -45.190 -79.313 1.00 30.08 456 GLU B C 1
ATOM 6963 O O . GLU B 1 461 ? 61.314 -45.516 -78.139 1.00 32.41 456 GLU B O 1
ATOM 6969 N N . ARG B 1 462 ? 60.561 -45.157 -80.227 1.00 27.29 457 ARG B N 1
ATOM 6970 C CA . ARG B 1 462 ? 59.266 -45.760 -79.993 1.00 32.30 457 ARG B CA 1
ATOM 6971 C C . ARG B 1 462 ? 58.749 -46.074 -81.373 1.00 31.13 457 ARG B C 1
ATOM 6972 O O . ARG B 1 462 ? 59.336 -45.629 -82.340 1.00 28.90 457 ARG B O 1
ATOM 6980 N N . ALA B 1 463 ? 57.682 -46.856 -81.471 1.00 24.35 458 ALA B N 1
ATOM 6981 C CA . ALA B 1 463 ? 57.223 -47.339 -82.766 1.00 23.94 458 ALA B CA 1
ATOM 6982 C C . ALA B 1 463 ? 56.819 -46.212 -83.711 1.00 20.24 458 ALA B C 1
ATOM 6983 O O . ALA B 1 463 ? 57.331 -46.091 -84.826 1.00 19.94 458 ALA B O 1
ATOM 6985 N N . ALA B 1 464 ? 55.905 -45.379 -83.242 1.00 19.14 459 ALA B N 1
ATOM 6986 C CA . ALA B 1 464 ? 55.269 -44.378 -84.087 1.00 18.75 459 ALA B CA 1
ATOM 6987 C C . ALA B 1 464 ? 56.202 -43.236 -84.470 1.00 18.54 459 ALA B C 1
ATOM 6988 O O . ALA B 1 464 ? 57.105 -42.882 -83.710 1.00 18.18 459 ALA B O 1
ATOM 6990 N N . ALA B 1 465 ? 55.967 -42.655 -85.642 1.00 13.92 460 ALA B N 1
ATOM 6991 C CA . ALA B 1 465 ? 56.713 -41.487 -86.051 1.00 13.65 460 ALA B CA 1
ATOM 6992 C C . ALA B 1 465 ? 56.614 -40.412 -84.966 1.00 16.78 460 ALA B C 1
ATOM 6993 O O . ALA B 1 465 ? 55.644 -40.349 -84.217 1.00 14.14 460 ALA B O 1
ATOM 6995 N N . ASN B 1 466 ? 57.661 -39.609 -84.847 1.00 21.48 461 ASN B N 1
ATOM 6996 C CA . ASN B 1 466 ? 57.724 -38.581 -83.834 1.00 20.04 461 ASN B CA 1
ATOM 6997 C C . ASN B 1 466 ? 57.174 -37.311 -84.489 1.00 22.89 461 ASN B C 1
ATOM 6998 O O . ASN B 1 466 ? 55.991 -36.996 -84.352 1.00 23.65 461 ASN B O 1
ATOM 7003 N N . TYR B 1 467 ? 58.033 -36.613 -85.222 1.00 19.68 462 TYR B N 1
ATOM 7004 C CA . TYR B 1 467 ? 57.650 -35.450 -86.012 1.00 23.50 462 TYR B CA 1
ATOM 7005 C C . TYR B 1 467 ? 57.108 -34.341 -85.127 1.00 22.86 462 TYR B C 1
ATOM 7006 O O . TYR B 1 467 ? 56.193 -33.601 -85.500 1.00 22.03 462 TYR B O 1
ATOM 7015 N N . SER B 1 468 ? 57.696 -34.225 -83.947 1.00 24.11 463 SER B N 1
ATOM 7016 C CA . SER B 1 468 ? 57.221 -33.259 -82.978 1.00 21.68 463 SER B CA 1
ATOM 7017 C C . SER B 1 468 ? 58.388 -32.571 -82.295 1.00 20.28 463 SER B C 1
ATOM 7018 O O . SER B 1 468 ? 59.376 -33.219 -81.949 1.00 18.84 463 SER B O 1
ATOM 7021 N N . PRO B 1 469 ? 58.268 -31.253 -82.084 1.00 21.32 464 PRO B N 1
ATOM 7022 C CA . PRO B 1 469 ? 59.326 -30.491 -81.413 1.00 22.04 464 PRO B CA 1
ATOM 7023 C C . PRO B 1 469 ? 59.659 -31.024 -80.017 1.00 24.22 464 PRO B C 1
ATOM 7024 O O . PRO B 1 469 ? 58.927 -31.835 -79.428 1.00 22.52 464 PRO B O 1
ATOM 7028 N N . VAL B 1 470 ? 60.786 -30.569 -79.487 1.00 24.78 465 VAL B N 1
ATOM 7029 C CA . VAL B 1 470 ? 61.160 -30.930 -78.133 1.00 22.81 465 VAL B CA 1
ATOM 7030 C C . VAL B 1 470 ? 61.361 -29.681 -77.315 1.00 19.16 465 VAL B C 1
ATOM 7031 O O . VAL B 1 470 ? 61.699 -28.630 -77.838 1.00 16.76 465 VAL B O 1
ATOM 7035 N N . LEU B 1 471 ? 61.152 -29.826 -76.016 1.00 21.98 466 LEU B N 1
ATOM 7036 C CA . LEU B 1 471 ? 61.301 -28.744 -75.061 1.00 17.75 466 LEU B CA 1
ATOM 7037 C C . LEU B 1 471 ? 62.194 -29.188 -73.917 1.00 19.35 466 LEU B C 1
ATOM 7038 O O . LEU B 1 471 ? 61.938 -30.212 -73.297 1.00 22.57 466 LEU B O 1
ATOM 7043 N N . SER B 1 472 ? 63.233 -28.418 -73.627 1.00 17.91 467 SER B N 1
ATOM 7044 C CA . SER B 1 472 ? 64.065 -28.675 -72.464 1.00 19.54 467 SER B CA 1
ATOM 7045 C C . SER B 1 472 ? 63.688 -27.738 -71.324 1.00 18.81 467 SER B C 1
ATOM 7046 O O . SER B 1 472 ? 63.515 -26.547 -71.533 1.00 19.43 467 SER B O 1
ATOM 7049 N N . THR B 1 473 ? 63.567 -28.266 -70.111 1.00 25.20 468 THR B N 1
ATOM 7050 C CA . THR B 1 473 ? 63.381 -27.395 -68.947 1.00 23.27 468 THR B CA 1
ATOM 7051 C C . THR B 1 473 ? 64.533 -27.524 -67.963 1.00 29.02 468 THR B C 1
ATOM 7052 O O . THR B 1 473 ? 65.305 -28.496 -67.991 1.00 30.58 468 THR B O 1
ATOM 7056 N N . GLY B 1 474 ? 64.624 -26.548 -67.066 1.00 28.86 469 GLY B N 1
ATOM 7057 C CA . GLY B 1 474 ? 65.684 -26.512 -66.075 1.00 25.70 469 GLY B CA 1
ATOM 7058 C C . GLY B 1 474 ? 65.573 -27.532 -64.959 1.00 21.62 469 GLY B C 1
ATOM 7059 O O . GLY B 1 474 ? 66.439 -27.597 -64.109 1.00 20.37 469 GLY B O 1
ATOM 7060 N N . GLY B 1 475 ? 64.507 -28.325 -64.964 1.00 28.34 470 GLY B N 1
ATOM 7061 C CA . GLY B 1 475 ? 64.309 -29.351 -63.959 1.00 26.36 470 GLY B CA 1
ATOM 7062 C C . GLY B 1 475 ? 64.857 -30.693 -64.416 1.00 31.94 470 GLY B C 1
ATOM 7063 O O . GLY B 1 475 ? 64.758 -31.699 -63.704 1.00 28.62 470 GLY B O 1
ATOM 7064 N N . GLY B 1 476 ? 65.443 -30.715 -65.611 1.00 28.94 471 GLY B N 1
ATOM 7065 C CA . GLY B 1 476 ? 66.090 -31.920 -66.089 1.00 26.91 471 GLY B CA 1
ATOM 7066 C C . GLY B 1 476 ? 65.099 -32.845 -66.747 1.00 29.72 471 GLY B C 1
ATOM 7067 O O . GLY B 1 476 ? 65.185 -34.061 -66.635 1.00 30.92 471 GLY B O 1
ATOM 7068 N N . VAL B 1 477 ? 64.148 -32.247 -67.446 1.00 27.70 472 VAL B N 1
ATOM 7069 C CA . VAL B 1 477 ? 63.091 -32.989 -68.080 1.00 25.14 472 VAL B CA 1
ATOM 7070 C C . VAL B 1 477 ? 62.988 -32.473 -69.498 1.00 23.37 472 VAL B C 1
ATOM 7071 O O . VAL B 1 477 ? 63.273 -31.310 -69.749 1.00 26.46 472 VAL B O 1
ATOM 7075 N N . LEU B 1 478 ? 62.608 -33.353 -70.417 1.00 23.02 473 LEU B N 1
ATOM 7076 C CA . LEU B 1 478 ? 62.474 -33.037 -71.835 1.00 23.95 473 LEU B CA 1
ATOM 7077 C C . LEU B 1 478 ? 61.061 -33.407 -72.332 1.00 24.67 473 LEU B C 1
ATOM 7078 O O . LEU B 1 478 ? 60.626 -34.555 -72.182 1.00 25.66 473 LEU B O 1
ATOM 7083 N N . PHE B 1 479 ? 60.344 -32.452 -72.918 1.00 20.93 474 PHE B N 1
ATOM 7084 C CA . PHE B 1 479 ? 58.976 -32.708 -73.379 1.00 19.71 474 PHE B CA 1
ATOM 7085 C C . PHE B 1 479 ? 58.907 -32.902 -74.884 1.00 21.13 474 PHE B C 1
ATOM 7086 O O . PHE B 1 479 ? 59.569 -32.198 -75.641 1.00 23.63 474 PHE B O 1
ATOM 7094 N N . ASN B 1 480 ? 58.099 -33.849 -75.327 1.00 14.45 475 ASN B N 1
ATOM 7095 C CA . ASN B 1 480 ? 58.011 -34.101 -76.751 1.00 15.73 475 ASN B CA 1
ATOM 7096 C C . ASN B 1 480 ? 56.635 -34.643 -77.160 1.00 17.20 475 ASN B C 1
ATOM 7097 O O . ASN B 1 480 ? 56.033 -35.458 -76.465 1.00 16.61 475 ASN B O 1
ATOM 7102 N N . GLY B 1 481 ? 56.125 -34.167 -78.283 1.00 14.73 476 GLY B N 1
ATOM 7103 C CA . GLY B 1 481 ? 54.841 -34.633 -78.738 1.00 15.92 476 GLY B CA 1
ATOM 7104 C C . GLY B 1 481 ? 55.000 -35.918 -79.521 1.00 19.43 476 GLY B C 1
ATOM 7105 O O . GLY B 1 481 ? 55.756 -36.811 -79.142 1.00 18.52 476 GLY B O 1
ATOM 7106 N N . GLY B 1 482 ? 54.273 -36.022 -80.619 1.00 15.93 477 GLY B N 1
ATOM 7107 C CA . GLY B 1 482 ? 54.345 -37.224 -81.409 1.00 16.71 477 GLY B CA 1
ATOM 7108 C C . GLY B 1 482 ? 53.112 -37.502 -82.230 1.00 16.92 477 GLY B C 1
ATOM 7109 O O . GLY B 1 482 ? 52.013 -37.017 -81.979 1.00 18.93 477 GLY B O 1
ATOM 7110 N N . THR B 1 483 ? 53.319 -38.335 -83.227 1.00 23.28 478 THR B N 1
ATOM 7111 C CA . THR B 1 483 ? 52.314 -38.671 -84.211 1.00 18.81 478 THR B CA 1
ATOM 7112 C C . THR B 1 483 ? 51.241 -39.608 -83.630 1.00 16.17 478 THR B C 1
ATOM 7113 O O . THR B 1 483 ? 50.170 -39.771 -84.209 1.00 18.25 478 THR B O 1
ATOM 7117 N N . ASP B 1 484 ? 51.539 -40.201 -82.474 1.00 20.44 479 ASP B N 1
ATOM 7118 C CA . ASP B 1 484 ? 50.657 -41.149 -81.782 1.00 18.00 479 ASP B CA 1
ATOM 7119 C C . ASP B 1 484 ? 49.791 -40.483 -80.723 1.00 18.54 479 ASP B C 1
ATOM 7120 O O . ASP B 1 484 ? 49.217 -41.159 -79.858 1.00 17.10 479 ASP B O 1
ATOM 7125 N N . ARG B 1 485 ? 49.717 -39.158 -80.804 1.00 16.79 480 ARG B N 1
ATOM 7126 C CA . ARG B 1 485 ? 48.957 -38.322 -79.874 1.00 20.35 480 ARG B CA 1
ATOM 7127 C C . ARG B 1 485 ? 49.592 -38.127 -78.493 1.00 19.66 480 ARG B C 1
ATOM 7128 O O . ARG B 1 485 ? 49.226 -37.197 -77.789 1.00 22.20 480 ARG B O 1
ATOM 7136 N N . TYR B 1 486 ? 50.523 -38.993 -78.105 1.00 17.98 481 TYR B N 1
ATOM 7137 C CA . TYR B 1 486 ? 51.112 -38.934 -76.763 1.00 19.52 481 TYR B CA 1
ATOM 7138 C C . TYR B 1 486 ? 52.002 -37.709 -76.504 1.00 20.79 481 TYR B C 1
ATOM 7139 O O . TYR B 1 486 ? 52.832 -37.325 -77.339 1.00 20.35 481 TYR B O 1
ATOM 7148 N N . PHE B 1 487 ? 51.835 -37.109 -75.333 1.00 17.04 482 PHE B N 1
ATOM 7149 C CA . PHE B 1 487 ? 52.704 -36.018 -74.893 1.00 17.32 482 PHE B CA 1
ATOM 7150 C C . PHE B 1 487 ? 53.519 -36.552 -73.721 1.00 17.50 482 PHE B C 1
ATOM 7151 O O . PHE B 1 487 ? 52.958 -36.951 -72.702 1.00 16.69 482 PHE B O 1
ATOM 7159 N N . ARG B 1 488 ? 54.836 -36.582 -73.882 1.00 17.28 483 ARG B N 1
ATOM 7160 C CA . ARG B 1 488 ? 55.710 -37.254 -72.927 1.00 19.97 483 ARG B CA 1
ATOM 7161 C C . ARG B 1 488 ? 56.789 -36.364 -72.339 1.00 18.68 483 ARG B C 1
ATOM 7162 O O . ARG B 1 488 ? 57.311 -35.460 -73.000 1.00 18.68 483 ARG B O 1
ATOM 7170 N N . ALA B 1 489 ? 57.104 -36.632 -71.079 1.00 15.67 484 ALA B N 1
ATOM 7171 C CA . ALA B 1 489 ? 58.253 -36.034 -70.425 1.00 17.18 484 ALA B CA 1
ATOM 7172 C C . ALA B 1 489 ? 59.338 -37.088 -70.382 1.00 16.12 484 ALA B C 1
ATOM 7173 O O . ALA B 1 489 ? 59.086 -38.215 -69.963 1.00 16.80 484 ALA B O 1
ATOM 7175 N N . LEU B 1 490 ? 60.534 -36.728 -70.838 1.00 17.35 485 LEU B N 1
ATOM 7176 C CA . LEU B 1 490 ? 61.691 -37.614 -70.741 1.00 21.94 485 LEU B CA 1
ATOM 7177 C C . LEU B 1 490 ? 62.724 -37.131 -69.728 1.00 23.97 485 LEU B C 1
ATOM 7178 O O . LEU B 1 490 ? 62.806 -35.943 -69.427 1.00 24.01 485 LEU B O 1
ATOM 7183 N N . SER B 1 491 ? 63.515 -38.060 -69.202 1.00 25.42 486 SER B N 1
ATOM 7184 C CA . SER B 1 491 ? 64.664 -37.703 -68.375 1.00 22.57 486 SER B CA 1
ATOM 7185 C C . SER B 1 491 ? 65.787 -37.229 -69.284 1.00 24.85 486 SER B C 1
ATOM 7186 O O . SER B 1 491 ? 66.121 -37.899 -70.260 1.00 24.39 486 SER B O 1
ATOM 7189 N N . GLN B 1 492 ? 66.366 -36.074 -68.974 1.00 23.96 487 GLN B N 1
ATOM 7190 C CA . GLN B 1 492 ? 67.459 -35.550 -69.777 1.00 24.21 487 GLN B CA 1
ATOM 7191 C C . GLN B 1 492 ? 68.699 -36.365 -69.500 1.00 26.04 487 GLN B C 1
ATOM 7192 O O . GLN B 1 492 ? 69.662 -36.347 -70.260 1.00 29.42 487 GLN B O 1
ATOM 7198 N N . GLU B 1 493 ? 68.659 -37.104 -68.406 1.00 30.64 488 GLU B N 1
ATOM 7199 C CA . GLU B 1 493 ? 69.801 -37.894 -67.993 1.00 35.13 488 GLU B CA 1
ATOM 7200 C C . GLU B 1 493 ? 69.897 -39.188 -68.776 1.00 31.78 488 GLU B C 1
ATOM 7201 O O . GLU B 1 493 ? 70.958 -39.528 -69.272 1.00 35.81 488 GLU B O 1
ATOM 7207 N N . THR B 1 494 ? 68.784 -39.903 -68.885 1.00 29.47 489 THR B N 1
ATOM 7208 C CA . THR B 1 494 ? 68.801 -41.282 -69.339 1.00 30.74 489 THR B CA 1
ATOM 7209 C C . THR B 1 494 ? 67.907 -41.502 -70.551 1.00 37.72 489 THR B C 1
ATOM 7210 O O . THR B 1 494 ? 67.952 -42.564 -71.175 1.00 40.23 489 THR B O 1
ATOM 7214 N N . GLY B 1 495 ? 67.064 -40.524 -70.864 1.00 31.22 490 GLY B N 1
ATOM 7215 C CA . GLY B 1 495 ? 66.096 -40.689 -71.935 1.00 30.19 490 GLY B CA 1
ATOM 7216 C C . GLY B 1 495 ? 64.842 -41.474 -71.558 1.00 25.17 490 GLY B C 1
ATOM 7217 O O . GLY B 1 495 ? 63.926 -41.610 -72.365 1.00 23.78 490 GLY B O 1
ATOM 7218 N N . GLU B 1 496 ? 64.787 -41.988 -70.337 1.00 29.14 491 GLU B N 1
ATOM 7219 C CA . GLU B 1 496 ? 63.641 -42.787 -69.913 1.00 33.97 491 GLU B CA 1
ATOM 7220 C C . GLU B 1 496 ? 62.355 -41.969 -69.915 1.00 31.06 491 GLU B C 1
ATOM 7221 O O . GLU B 1 496 ? 62.374 -40.778 -69.609 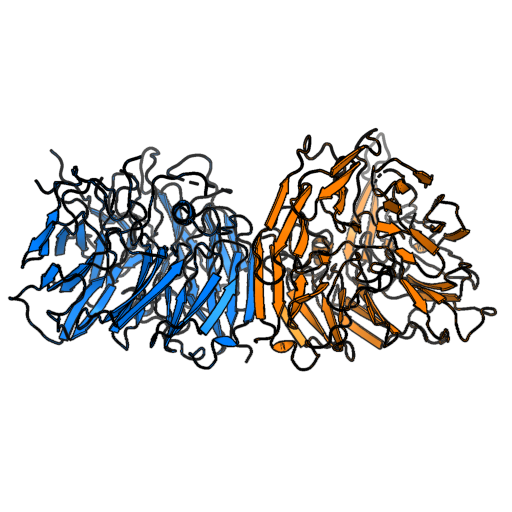1.00 33.26 491 GLU B O 1
ATOM 7227 N N . THR B 1 497 ? 61.237 -42.592 -70.267 1.00 22.04 492 THR B N 1
ATOM 7228 C CA . THR B 1 497 ? 59.974 -41.876 -70.242 1.00 21.80 492 THR B CA 1
ATOM 7229 C C . THR B 1 497 ? 59.479 -41.815 -68.811 1.00 24.72 492 THR B C 1
ATOM 7230 O O . THR B 1 497 ? 59.323 -42.839 -68.158 1.00 25.66 492 THR B O 1
ATOM 7234 N N . LEU B 1 498 ? 59.255 -40.600 -68.327 1.00 18.89 493 LEU B N 1
ATOM 7235 C CA . LEU B 1 498 ? 58.911 -40.381 -66.943 1.00 18.03 493 LEU B CA 1
ATOM 7236 C C . LEU B 1 498 ? 57.417 -40.141 -66.757 1.00 19.19 493 LEU B C 1
ATOM 7237 O O . LEU B 1 498 ? 56.880 -40.334 -65.669 1.00 23.73 493 LEU B O 1
ATOM 7242 N N . TRP B 1 499 ? 56.751 -39.709 -67.818 1.00 16.08 494 TRP B N 1
ATOM 7243 C CA . TRP B 1 499 ? 55.355 -39.331 -67.728 1.00 15.97 494 TRP B CA 1
ATOM 7244 C C . TRP B 1 499 ? 54.815 -39.132 -69.115 1.00 19.03 494 TRP B C 1
ATOM 7245 O O . TRP B 1 499 ? 55.520 -38.639 -70.007 1.00 15.80 494 TRP B O 1
ATOM 7256 N N . GLN B 1 500 ? 53.559 -39.515 -69.301 1.00 30.33 495 GLN B N 1
ATOM 7257 C CA . GLN B 1 500 ? 52.888 -39.162 -70.534 1.00 32.51 495 GLN B CA 1
ATOM 7258 C C . GLN B 1 500 ? 51.407 -38.975 -70.360 1.00 30.97 495 GLN B C 1
ATOM 7259 O O . GLN B 1 500 ? 50.814 -39.422 -69.389 1.00 32.71 495 GLN B O 1
ATOM 7265 N N . THR B 1 501 ? 50.830 -38.269 -71.313 1.00 19.28 496 THR B N 1
ATOM 7266 C CA . THR B 1 501 ? 49.400 -38.154 -71.412 1.00 17.57 496 THR B CA 1
ATOM 7267 C C . THR B 1 501 ? 49.123 -38.255 -72.901 1.00 17.42 496 THR B C 1
ATOM 7268 O O . THR B 1 501 ? 50.056 -38.302 -73.712 1.00 16.08 496 THR B O 1
ATOM 7272 N N . ARG B 1 502 ? 47.853 -38.326 -73.270 1.00 16.89 497 ARG B N 1
ATOM 7273 C CA . ARG B 1 502 ? 47.508 -38.432 -74.676 1.00 15.31 497 ARG B CA 1
ATOM 7274 C C . ARG B 1 502 ? 46.555 -37.328 -75.099 1.00 14.49 497 ARG B C 1
ATOM 7275 O O . ARG B 1 502 ? 45.452 -37.200 -74.569 1.00 14.70 497 ARG B O 1
ATOM 7283 N N . LEU B 1 503 ? 46.990 -36.528 -76.059 1.00 16.60 498 LEU B N 1
ATOM 7284 C CA . LEU B 1 503 ? 46.173 -35.432 -76.582 1.00 15.34 498 LEU B CA 1
ATOM 7285 C C . LEU B 1 503 ? 45.028 -35.973 -77.458 1.00 15.78 498 LEU B C 1
ATOM 7286 O O . LEU B 1 503 ? 45.026 -37.149 -77.826 1.00 19.03 498 LEU B O 1
ATOM 7291 N N . ALA B 1 504 ? 44.044 -35.142 -77.778 1.00 16.06 499 ALA B N 1
ATOM 7292 C CA . ALA B 1 504 ? 42.931 -35.608 -78.606 1.00 16.51 499 ALA B CA 1
ATOM 7293 C C . ALA B 1 504 ? 43.380 -35.805 -80.051 1.00 17.03 499 ALA B C 1
ATOM 7294 O O . ALA B 1 504 ? 42.756 -36.530 -80.816 1.00 17.77 499 ALA B O 1
ATOM 7296 N N . THR B 1 505 ? 44.471 -35.150 -80.421 1.00 13.07 500 THR B N 1
ATOM 7297 C CA . THR B 1 505 ? 44.966 -35.214 -81.780 1.00 17.09 500 THR B CA 1
ATOM 7298 C C . THR B 1 505 ? 46.439 -35.523 -81.724 1.00 15.16 500 THR B C 1
ATOM 7299 O O . THR B 1 505 ? 47.005 -35.626 -80.644 1.00 16.28 500 THR B O 1
ATOM 7303 N N . VAL B 1 506 ? 47.049 -35.681 -82.893 1.00 16.28 501 VAL B N 1
ATOM 7304 C CA . VAL B 1 506 ? 48.493 -35.732 -83.007 1.00 16.40 501 VAL B CA 1
ATOM 7305 C C . VAL B 1 506 ? 49.035 -34.570 -82.181 1.00 18.82 501 VAL B C 1
ATOM 7306 O O . VAL B 1 506 ? 48.461 -33.474 -82.173 1.00 19.34 501 VAL B O 1
ATOM 7310 N N . ALA B 1 507 ? 50.094 -34.840 -81.432 1.00 19.55 502 ALA B N 1
ATOM 7311 C CA . ALA B 1 507 ? 50.708 -33.860 -80.546 1.00 19.21 502 ALA B CA 1
ATOM 7312 C C . ALA B 1 507 ? 51.762 -33.131 -81.368 1.00 23.56 502 ALA B C 1
ATOM 7313 O O . ALA B 1 507 ? 52.963 -33.406 -81.264 1.00 22.94 502 ALA B O 1
ATOM 7315 N N . SER B 1 508 ? 51.298 -32.196 -82.189 1.00 23.78 503 SER B N 1
ATOM 7316 C CA . SER B 1 508 ? 52.040 -31.780 -83.366 1.00 21.33 503 SER B CA 1
ATOM 7317 C C . SER B 1 508 ? 52.788 -30.469 -83.212 1.00 25.75 503 SER B C 1
ATOM 7318 O O . SER B 1 508 ? 53.714 -30.197 -83.977 1.00 25.57 503 SER B O 1
ATOM 7321 N N . GLY B 1 509 ? 52.391 -29.651 -82.240 1.00 17.10 504 GLY B N 1
ATOM 7322 C CA . GLY B 1 509 ? 53.026 -28.355 -82.082 1.00 18.75 504 GLY B CA 1
ATOM 7323 C C . GLY B 1 509 ? 54.099 -28.364 -81.014 1.00 18.09 504 GLY B C 1
ATOM 7324 O O . GLY B 1 509 ? 54.347 -29.388 -80.373 1.00 16.81 504 GLY B O 1
ATOM 7325 N N . GLN B 1 510 ? 54.726 -27.208 -80.825 1.00 20.70 505 GLN B N 1
ATOM 7326 C CA . GLN B 1 510 ? 55.877 -27.067 -79.940 1.00 21.69 505 GLN B CA 1
ATOM 7327 C C . GLN B 1 510 ? 55.484 -26.896 -78.466 1.00 20.77 505 GLN B C 1
ATOM 7328 O O . GLN B 1 510 ? 54.664 -26.061 -78.125 1.00 21.52 505 GLN B O 1
ATOM 7334 N N . ALA B 1 511 ? 56.060 -27.703 -77.589 1.00 19.27 506 ALA B N 1
ATOM 7335 C CA . ALA B 1 511 ? 55.840 -27.513 -76.158 1.00 17.15 506 ALA B CA 1
ATOM 7336 C C . ALA B 1 511 ? 56.650 -26.319 -75.628 1.00 18.62 506 ALA B C 1
ATOM 7337 O O . ALA B 1 511 ? 57.812 -26.121 -75.983 1.00 16.90 506 ALA B O 1
ATOM 7339 N N . ILE B 1 512 ? 56.030 -25.502 -74.796 1.00 22.76 507 ILE B N 1
ATOM 7340 C CA . ILE B 1 512 ? 56.769 -24.433 -74.138 1.00 21.86 507 ILE B CA 1
ATOM 7341 C C . ILE B 1 512 ? 56.488 -24.503 -72.650 1.00 21.56 507 ILE B C 1
ATOM 7342 O O . ILE B 1 512 ? 55.581 -25.209 -72.201 1.00 23.13 507 ILE B O 1
ATOM 7347 N N . SER B 1 513 ? 57.262 -23.761 -71.881 1.00 17.01 508 SER B N 1
ATOM 7348 C CA . SER B 1 513 ? 57.001 -23.665 -70.464 1.00 20.19 508 SER B CA 1
ATOM 7349 C C . SER B 1 513 ? 57.089 -22.221 -70.020 1.00 19.23 508 SER B C 1
ATOM 7350 O O . SER B 1 513 ? 57.900 -21.459 -70.533 1.00 20.56 508 SER B O 1
ATOM 7353 N N . TYR B 1 514 ? 56.237 -21.845 -69.077 1.00 19.63 509 TYR B N 1
ATOM 7354 C CA . TYR B 1 514 ? 56.240 -20.488 -68.555 1.00 20.51 509 TYR B CA 1
ATOM 7355 C C . TYR B 1 514 ? 55.723 -20.456 -67.125 1.00 23.49 509 TYR B C 1
ATOM 7356 O O . TYR B 1 514 ? 55.370 -21.489 -66.549 1.00 24.80 509 TYR B O 1
ATOM 7365 N N . GLU B 1 515 ? 55.661 -19.261 -66.559 1.00 31.66 510 GLU B N 1
ATOM 7366 C CA . GLU B 1 515 ? 55.314 -19.113 -65.160 1.00 30.63 510 GLU B CA 1
ATOM 7367 C C . GLU B 1 515 ? 54.305 -17.996 -64.988 1.00 30.26 510 GLU B C 1
ATOM 7368 O O . GLU B 1 515 ? 54.365 -16.977 -65.662 1.00 32.67 510 GLU B O 1
ATOM 7374 N N . VAL B 1 516 ? 53.338 -18.220 -64.114 1.00 25.15 511 VAL B N 1
ATOM 7375 C CA . VAL B 1 516 ? 52.396 -17.189 -63.728 1.00 24.72 511 VAL B CA 1
ATOM 7376 C C . VAL B 1 516 ? 52.211 -17.354 -62.231 1.00 27.07 511 VAL B C 1
ATOM 7377 O O . VAL B 1 516 ? 51.918 -18.458 -61.780 1.00 24.97 511 VAL B O 1
ATOM 7381 N N . ASP B 1 517 ? 52.410 -16.273 -61.472 1.00 36.37 512 ASP B N 1
ATOM 7382 C CA . ASP B 1 517 ? 52.310 -16.287 -60.001 1.00 37.12 512 ASP B CA 1
ATOM 7383 C C . ASP B 1 517 ? 53.094 -17.407 -59.313 1.00 34.52 512 ASP B C 1
ATOM 7384 O O . ASP B 1 517 ? 52.598 -18.032 -58.378 1.00 33.47 512 ASP B O 1
ATOM 7389 N N . GLY B 1 518 ? 54.298 -17.687 -59.794 1.00 24.34 513 GLY B N 1
ATOM 7390 C CA . GLY B 1 518 ? 55.097 -18.751 -59.218 1.00 26.22 513 GLY B CA 1
ATOM 7391 C C . GLY B 1 518 ? 54.798 -20.187 -59.632 1.00 30.99 513 GLY B C 1
ATOM 7392 O O . GLY B 1 518 ? 55.616 -21.071 -59.372 1.00 30.09 513 GLY B O 1
ATOM 7393 N N . MET B 1 519 ? 53.643 -20.443 -60.248 1.00 35.95 514 MET B N 1
ATOM 7394 C CA . MET B 1 519 ? 53.373 -21.768 -60.806 1.00 30.87 514 MET B CA 1
ATOM 7395 C C . MET B 1 519 ? 53.999 -21.939 -62.200 1.00 35.42 514 MET B C 1
ATOM 7396 O O . MET B 1 519 ? 53.846 -21.074 -63.077 1.00 34.03 514 MET B O 1
ATOM 7401 N N . GLN B 1 520 ? 54.714 -23.044 -62.405 1.00 22.21 515 GLN B N 1
ATOM 7402 C CA . GLN B 1 520 ? 55.226 -23.365 -63.735 1.00 17.30 515 GLN B CA 1
ATOM 7403 C C . GLN B 1 520 ? 54.182 -24.132 -64.536 1.00 16.10 515 GLN B C 1
ATOM 7404 O O . GLN B 1 520 ? 53.587 -25.088 -64.040 1.00 15.20 515 GLN B O 1
ATOM 7410 N N . TYR B 1 521 ? 53.952 -23.704 -65.772 1.00 22.52 516 TYR B N 1
ATOM 7411 C CA . TYR B 1 521 ? 53.040 -24.413 -66.669 1.00 21.07 516 TYR B CA 1
ATOM 7412 C C . TYR B 1 521 ? 53.809 -24.955 -67.844 1.00 19.43 516 TYR B C 1
ATOM 7413 O O . TYR B 1 521 ? 54.833 -24.400 -68.241 1.00 17.05 516 TYR B O 1
ATOM 7422 N N . VAL B 1 522 ? 53.304 -26.053 -68.391 1.00 16.01 517 VAL B N 1
ATOM 7423 C CA . VAL B 1 522 ? 53.798 -26.581 -69.649 1.00 13.28 517 VAL B CA 1
ATOM 7424 C C . VAL B 1 522 ? 52.623 -26.627 -70.601 1.00 11.39 517 VAL B C 1
ATOM 7425 O O . VAL B 1 522 ? 51.538 -27.070 -70.231 1.00 12.37 517 VAL B O 1
ATOM 7429 N N . ALA B 1 523 ? 52.831 -26.122 -71.812 1.00 15.75 518 ALA B N 1
ATOM 7430 C CA . ALA B 1 523 ? 51.745 -25.974 -72.772 1.00 15.47 518 ALA B CA 1
ATOM 7431 C C . ALA B 1 523 ? 52.129 -26.517 -74.126 1.00 16.90 518 ALA B C 1
ATOM 7432 O O . ALA B 1 523 ? 53.299 -26.450 -74.522 1.00 19.25 518 ALA B O 1
ATOM 7434 N N . ILE B 1 524 ? 51.132 -27.036 -74.834 1.00 5.15 519 ILE B N 1
ATOM 7435 C CA . ILE B 1 524 ? 51.339 -27.556 -76.165 1.00 7.80 519 ILE B CA 1
ATOM 7436 C C . ILE B 1 524 ? 50.015 -27.711 -76.905 1.00 8.47 519 ILE B C 1
ATOM 7437 O O . ILE B 1 524 ? 48.962 -27.888 -76.296 1.00 7.80 519 ILE B O 1
ATOM 7442 N N . ALA B 1 525 ? 50.086 -27.609 -78.226 1.00 19.09 520 ALA B N 1
ATOM 7443 C CA . ALA B 1 525 ? 48.965 -27.860 -79.118 1.00 19.48 520 ALA B CA 1
ATOM 7444 C C . ALA B 1 525 ? 49.529 -28.787 -80.201 1.00 21.44 520 ALA B C 1
ATOM 7445 O O . ALA B 1 525 ? 50.739 -28.840 -80.356 1.00 24.87 520 ALA B O 1
ATOM 7447 N N . GLY B 1 526 ? 48.722 -29.549 -80.932 1.00 18.54 521 GLY B N 1
ATOM 7448 C CA . GLY B 1 526 ? 47.306 -29.630 -80.762 1.00 17.97 521 GLY B CA 1
ATOM 7449 C C . GLY B 1 526 ? 46.478 -29.928 -82.013 1.00 23.68 521 GLY B C 1
ATOM 7450 O O . GLY B 1 526 ? 45.288 -29.673 -81.989 1.00 27.26 521 GLY B O 1
ATOM 7451 N N . GLY B 1 527 ? 47.020 -30.454 -83.104 1.00 10.86 522 GLY B N 1
ATOM 7452 C CA . GLY B 1 527 ? 46.066 -30.898 -84.114 1.00 12.71 522 GLY B CA 1
ATOM 7453 C C . GLY B 1 527 ? 46.348 -31.006 -85.602 1.00 17.70 522 GLY B C 1
ATOM 7454 O O . GLY B 1 527 ? 47.477 -30.862 -86.068 1.00 17.60 522 GLY B O 1
ATOM 7455 N N . GLY B 1 528 ? 45.284 -31.292 -86.353 1.00 21.65 523 GLY B N 1
ATOM 7456 C CA . GLY B 1 528 ? 45.354 -31.391 -87.800 1.00 19.42 523 GLY B CA 1
ATOM 7457 C C . GLY B 1 528 ? 45.968 -32.672 -88.327 1.00 20.62 523 GLY B C 1
ATOM 7458 O O . GLY B 1 528 ? 46.273 -33.606 -87.591 1.00 20.75 523 GLY B O 1
ATOM 7459 N N . VAL B 1 529 ? 46.161 -32.716 -89.631 1.00 26.26 524 VAL B N 1
ATOM 7460 C CA . VAL B 1 529 ? 46.827 -33.852 -90.239 1.00 29.37 524 VAL B CA 1
ATOM 7461 C C . VAL B 1 529 ? 48.304 -33.535 -90.459 1.00 30.26 524 VAL B C 1
ATOM 7462 O O . VAL B 1 529 ? 48.653 -32.439 -90.898 1.00 35.56 524 VAL B O 1
ATOM 7466 N N . SER B 1 530 ? 49.160 -34.504 -90.138 1.00 33.27 525 SER B N 1
ATOM 7467 C CA . SER B 1 530 ? 50.614 -34.341 -90.179 1.00 35.92 525 SER B CA 1
ATOM 7468 C C . SER B 1 530 ? 51.257 -35.132 -91.319 1.00 36.03 525 SER B C 1
ATOM 7469 O O . SER B 1 530 ? 50.889 -36.288 -91.571 1.00 35.24 525 SER B O 1
ATOM 7472 N N . TYR B 1 531 ? 52.227 -34.526 -91.999 1.00 31.20 526 TYR B N 1
ATOM 7473 C CA . TYR B 1 531 ? 53.030 -35.286 -92.959 1.00 35.81 526 TYR B CA 1
ATOM 7474 C C . TYR B 1 531 ? 53.722 -36.467 -92.269 1.00 36.26 526 TYR B C 1
ATOM 7475 O O . TYR B 1 531 ? 53.818 -37.564 -92.838 1.00 28.20 526 TYR B O 1
ATOM 7484 N N . GLY B 1 532 ? 54.156 -36.241 -91.026 1.00 31.24 527 GLY B N 1
ATOM 7485 C CA . GLY B 1 532 ? 54.746 -37.283 -90.206 1.00 20.72 527 GLY B CA 1
ATOM 7486 C C . GLY B 1 532 ? 53.872 -38.517 -90.035 1.00 24.66 527 GLY B C 1
ATOM 7487 O O . GLY B 1 532 ? 54.376 -39.631 -89.904 1.00 28.17 527 GLY B O 1
ATOM 7488 N N . SER B 1 533 ? 52.558 -38.344 -90.038 1.00 22.18 528 SER B N 1
ATOM 7489 C CA . SER B 1 533 ? 51.676 -39.501 -89.891 1.00 23.37 528 SER B CA 1
ATOM 7490 C C . SER B 1 533 ? 51.866 -40.538 -90.997 1.00 23.44 528 SER B C 1
ATOM 7491 O O . SER B 1 533 ? 51.731 -41.729 -90.759 1.00 22.06 528 SER B O 1
ATOM 7494 N N . GLY B 1 534 ? 52.187 -40.074 -92.205 1.00 27.45 529 GLY B N 1
ATOM 7495 C CA . GLY B 1 534 ? 52.397 -40.958 -93.338 1.00 20.50 529 GLY B CA 1
ATOM 7496 C C . GLY B 1 534 ? 53.591 -41.886 -93.168 1.00 28.46 529 GLY B C 1
ATOM 7497 O O . GLY B 1 534 ? 53.601 -42.987 -93.702 1.00 27.72 529 GLY B O 1
ATOM 7498 N N . LEU B 1 535 ? 54.600 -41.444 -92.422 1.00 23.32 530 LEU B N 1
ATOM 7499 C CA . LEU B 1 535 ? 55.755 -42.277 -92.133 1.00 21.88 530 LEU B CA 1
ATOM 7500 C C . LEU B 1 535 ? 55.357 -43.610 -91.496 1.00 26.98 530 LEU B C 1
ATOM 7501 O O . LEU B 1 535 ? 56.048 -44.609 -91.666 1.00 32.59 530 LEU B O 1
ATOM 7506 N N . ASN B 1 536 ? 54.245 -43.640 -90.768 1.00 26.15 531 ASN B N 1
ATOM 7507 C CA . ASN B 1 536 ? 53.827 -44.867 -90.087 1.00 25.39 531 ASN B CA 1
ATOM 7508 C C . ASN B 1 536 ? 53.447 -46.021 -91.005 1.00 25.98 531 ASN B C 1
ATOM 7509 O O . ASN B 1 536 ? 53.240 -47.147 -90.548 1.00 25.05 531 ASN B O 1
ATOM 7514 N N . SER B 1 537 ? 53.340 -45.743 -92.295 1.00 14.78 532 SER B N 1
ATOM 7515 C CA . SER B 1 537 ? 53.034 -46.795 -93.232 1.00 18.75 532 SER B CA 1
ATOM 7516 C C . SER B 1 537 ? 54.172 -47.805 -93.217 1.00 24.45 532 SER B C 1
ATOM 7517 O O . SER B 1 537 ? 53.991 -48.967 -93.558 1.00 29.01 532 SER B O 1
ATOM 7520 N N . ALA B 1 538 ? 55.344 -47.340 -92.803 1.00 28.81 533 ALA B N 1
ATOM 7521 C CA . ALA B 1 538 ? 56.539 -48.159 -92.764 1.00 31.65 533 ALA B CA 1
ATOM 7522 C C . ALA B 1 538 ? 56.453 -49.153 -91.622 1.00 31.09 533 ALA B C 1
ATOM 7523 O O . ALA B 1 538 ? 57.128 -50.177 -91.633 1.00 32.09 533 ALA B O 1
ATOM 7525 N N . LEU B 1 539 ? 55.633 -48.836 -90.626 1.00 38.14 534 LEU B N 1
ATOM 7526 C CA . LEU B 1 539 ? 55.249 -49.817 -89.620 1.00 40.07 534 LEU B CA 1
ATOM 7527 C C . LEU B 1 539 ? 54.394 -50.866 -90.318 1.00 47.00 534 LEU B C 1
ATOM 7528 O O . LEU B 1 539 ? 53.400 -50.539 -90.977 1.00 45.63 534 LEU B O 1
ATOM 7533 N N . ALA B 1 540 ? 54.795 -52.126 -90.198 1.00 58.33 535 ALA B N 1
ATOM 7534 C CA . ALA B 1 540 ? 54.063 -53.207 -90.841 1.00 63.25 535 ALA B CA 1
ATOM 7535 C C . ALA B 1 540 ? 53.023 -53.804 -89.889 1.00 65.31 535 ALA B C 1
ATOM 7536 O O . ALA B 1 540 ? 53.364 -54.371 -88.844 1.00 57.92 535 ALA B O 1
ATOM 7538 N N . GLY B 1 541 ? 51.752 -53.653 -90.253 1.00 84.14 536 GLY B N 1
ATOM 7539 C CA . GLY B 1 541 ? 50.671 -54.192 -89.454 1.00 88.26 536 GLY B CA 1
ATOM 7540 C C . GLY B 1 541 ? 50.084 -53.193 -88.479 1.00 83.20 536 GLY B C 1
ATOM 7541 O O . GLY B 1 541 ? 48.965 -52.721 -88.681 1.00 80.68 536 GLY B O 1
ATOM 7542 N N . GLU B 1 542 ? 50.826 -52.877 -87.419 1.00 59.24 537 GLU B N 1
ATOM 7543 C CA . GLU B 1 542 ? 50.308 -51.992 -86.377 1.00 51.61 537 GLU B CA 1
ATOM 7544 C C . GLU B 1 542 ? 50.003 -50.610 -86.928 1.00 51.74 537 GLU B C 1
ATOM 7545 O O . GLU B 1 542 ? 50.820 -50.001 -87.624 1.00 58.45 537 GLU B O 1
ATOM 7551 N N . ARG B 1 543 ? 48.808 -50.119 -86.636 1.00 39.56 538 ARG B N 1
ATOM 7552 C CA . ARG B 1 543 ? 48.458 -48.775 -87.044 1.00 38.23 538 ARG B CA 1
ATOM 7553 C C . ARG B 1 543 ? 48.664 -47.830 -85.873 1.00 38.70 538 ARG B C 1
ATOM 7554 O O . ARG B 1 543 ? 48.725 -48.256 -84.716 1.00 38.43 538 ARG B O 1
ATOM 7562 N N . VAL B 1 544 ? 48.812 -46.547 -86.161 1.00 28.58 539 VAL B N 1
ATOM 7563 C CA . VAL B 1 544 ? 48.872 -45.599 -85.069 1.00 27.31 539 VAL B CA 1
ATOM 7564 C C . VAL B 1 544 ? 47.750 -44.586 -85.235 1.00 29.72 539 VAL B C 1
ATOM 7565 O O . VAL B 1 544 ? 47.539 -44.038 -86.316 1.00 28.46 539 VAL B O 1
ATOM 7569 N N . ASP B 1 545 ? 46.999 -44.387 -84.159 1.00 24.10 540 ASP B N 1
ATOM 7570 C CA . ASP B 1 545 ? 45.799 -43.581 -84.210 1.00 20.13 540 ASP B CA 1
ATOM 7571 C C . ASP B 1 545 ? 46.076 -42.068 -84.230 1.00 19.61 540 ASP B C 1
ATOM 7572 O O . ASP B 1 545 ? 45.910 -41.367 -83.229 1.00 18.84 540 ASP B O 1
ATOM 7577 N N . SER B 1 546 ? 46.471 -41.577 -85.396 1.00 25.50 541 SER B N 1
ATOM 7578 C CA . SER B 1 546 ? 46.868 -40.179 -85.587 1.00 29.35 541 SER B CA 1
ATOM 7579 C C . SER B 1 546 ? 45.721 -39.172 -85.781 1.00 24.77 541 SER B C 1
ATOM 7580 O O . SER B 1 546 ? 45.725 -38.413 -86.753 1.00 30.11 541 SER B O 1
ATOM 7583 N N . THR B 1 547 ? 44.764 -39.147 -84.863 1.00 26.03 542 THR B N 1
ATOM 7584 C CA . THR B 1 547 ? 43.543 -38.338 -85.025 1.00 27.62 542 THR B CA 1
ATOM 7585 C C . THR B 1 547 ? 43.813 -36.888 -85.448 1.00 30.15 542 THR B C 1
ATOM 7586 O O . THR B 1 547 ? 44.635 -36.195 -84.825 1.00 29.35 542 THR B O 1
ATOM 7590 N N . ALA B 1 548 ? 43.126 -36.435 -86.498 1.00 20.87 543 ALA B N 1
ATOM 7591 C CA . ALA B 1 548 ? 43.341 -35.082 -87.043 1.00 20.93 543 ALA B CA 1
ATOM 7592 C C . ALA B 1 548 ? 42.373 -34.033 -86.514 1.00 22.79 543 ALA B C 1
ATOM 7593 O O . ALA B 1 548 ? 42.719 -32.859 -86.460 1.00 24.18 543 ALA B O 1
ATOM 7595 N N . ILE B 1 549 ? 41.161 -34.448 -86.152 1.00 21.46 544 ILE B N 1
ATOM 7596 C CA . ILE B 1 549 ? 40.157 -33.527 -85.618 1.00 26.23 544 ILE B CA 1
ATOM 7597 C C . ILE B 1 549 ? 40.135 -33.472 -84.080 1.00 25.12 544 ILE B C 1
ATOM 7598 O O . ILE B 1 549 ? 40.339 -34.482 -83.411 1.00 24.25 544 ILE B O 1
ATOM 7603 N N . GLY B 1 550 ? 39.884 -32.290 -83.530 1.00 20.42 545 GLY B N 1
ATOM 7604 C CA . GLY B 1 550 ? 39.931 -32.108 -82.094 1.00 20.03 545 GLY B CA 1
ATOM 7605 C C . GLY B 1 550 ? 40.929 -31.045 -81.652 1.00 23.30 545 GLY B C 1
ATOM 7606 O O . GLY B 1 550 ? 41.318 -30.998 -80.478 1.00 25.09 545 GLY B O 1
ATOM 7607 N N . ASN B 1 551 ? 41.314 -30.176 -82.581 1.00 17.79 546 ASN B N 1
ATOM 7608 C CA . ASN B 1 551 ? 42.377 -29.190 -82.363 1.00 17.53 546 ASN B CA 1
ATOM 7609 C C . ASN B 1 551 ? 42.311 -28.417 -81.035 1.00 22.77 546 ASN B C 1
ATOM 7610 O O . ASN B 1 551 ? 41.272 -27.846 -80.685 1.00 23.35 546 ASN B O 1
ATOM 7615 N N . ALA B 1 552 ? 43.421 -28.394 -80.298 1.00 14.37 547 ALA B N 1
ATOM 7616 C CA . ALA B 1 552 ? 43.425 -27.726 -79.006 1.00 15.29 547 ALA B CA 1
ATOM 7617 C C . ALA B 1 552 ? 44.823 -27.373 -78.520 1.00 14.35 547 ALA B C 1
ATOM 7618 O O . ALA B 1 552 ? 45.800 -28.003 -78.908 1.00 13.87 547 ALA B O 1
ATOM 7620 N N . VAL B 1 553 ? 44.898 -26.353 -77.675 1.00 8.55 548 VAL B N 1
ATOM 7621 C CA . VAL B 1 553 ? 46.058 -26.130 -76.852 1.00 9.99 548 VAL B CA 1
ATOM 7622 C C . VAL B 1 553 ? 45.740 -26.643 -75.434 1.00 13.70 548 VAL B C 1
ATOM 7623 O O . VAL B 1 553 ? 44.613 -26.480 -74.930 1.00 10.12 548 VAL B O 1
ATOM 7627 N N . TYR B 1 554 ? 46.737 -27.268 -74.808 1.00 14.57 549 TYR B N 1
ATOM 7628 C CA . TYR B 1 554 ? 46.604 -27.861 -73.483 1.00 11.19 549 TYR B CA 1
ATOM 7629 C C . TYR B 1 554 ? 47.680 -27.275 -72.598 1.00 14.35 549 TYR B C 1
ATOM 7630 O O . TYR B 1 554 ? 48.777 -26.960 -73.068 1.00 13.74 549 TYR B O 1
ATOM 7639 N N . VAL B 1 555 ? 47.391 -27.156 -71.312 1.00 14.30 550 VAL B N 1
ATOM 7640 C CA . VAL B 1 555 ? 48.353 -26.595 -70.381 1.00 14.67 550 VAL B CA 1
ATOM 7641 C C . VAL B 1 555 ? 48.325 -27.449 -69.131 1.00 18.71 550 VAL B C 1
ATOM 7642 O O . VAL B 1 555 ? 47.247 -27.670 -68.547 1.00 16.94 550 VAL B O 1
ATOM 7646 N N . PHE B 1 556 ? 49.502 -27.936 -68.730 1.00 16.02 551 PHE B N 1
ATOM 7647 C CA . PHE B 1 556 ? 49.635 -28.828 -67.572 1.00 13.40 551 PHE B CA 1
ATOM 7648 C C . PHE B 1 556 ? 50.448 -28.168 -66.454 1.00 17.60 551 PHE B C 1
ATOM 7649 O O . PHE B 1 556 ? 51.185 -27.198 -66.697 1.00 15.78 551 PHE B O 1
ATOM 7657 N N . ALA B 1 557 ? 50.313 -28.705 -65.238 1.00 22.41 552 ALA B N 1
ATOM 7658 C CA . ALA B 1 557 ? 51.046 -28.225 -64.055 1.00 20.15 552 ALA B CA 1
ATOM 7659 C C . ALA B 1 557 ? 50.989 -29.244 -62.919 1.00 21.65 552 ALA B C 1
ATOM 7660 O O . ALA B 1 557 ? 50.175 -30.173 -62.949 1.00 21.46 552 ALA B O 1
ATOM 7662 N N . LEU B 1 558 ? 51.856 -29.065 -61.923 1.00 22.13 553 LEU B N 1
ATOM 7663 C CA . LEU B 1 558 ? 51.829 -29.874 -60.704 1.00 22.74 553 LEU B CA 1
ATOM 7664 C C . LEU B 1 558 ? 50.560 -29.583 -59.931 1.00 23.62 553 LEU B C 1
ATOM 7665 O O . LEU B 1 558 ? 50.051 -28.462 -59.985 1.00 30.37 553 LEU B O 1
ATOM 7670 N N . PRO B 1 559 ? 50.058 -30.574 -59.189 1.00 19.44 554 PRO B N 1
ATOM 7671 C CA . PRO B 1 559 ? 48.916 -30.305 -58.312 1.00 21.79 554 PRO B CA 1
ATOM 7672 C C . PRO B 1 559 ? 49.346 -29.272 -57.286 1.00 26.91 554 PRO B C 1
ATOM 7673 O O . PRO B 1 559 ? 50.426 -29.416 -56.722 1.00 28.11 554 PRO B O 1
ATOM 7677 N N . GLN B 1 560 ? 48.541 -28.241 -57.061 1.00 54.27 555 GLN B N 1
ATOM 7678 C CA . GLN B 1 560 ? 48.929 -27.174 -56.141 1.00 69.24 555 GLN B CA 1
ATOM 7679 C C . GLN B 1 560 ? 48.316 -27.385 -54.756 1.00 67.60 555 GLN B C 1
ATOM 7680 O O . GLN B 1 560 ? 48.611 -28.378 -54.082 1.00 64.01 555 GLN B O 1
#

Secondary structure (DSSP, 8-state):
--------B-HHHHHS--TT-B-STTEETTEETEE---SS-TTTGGG-EEEEEEE--SB------EEETTEEEEEETTTEEEEEETTT--EEEEEE----S-S----B------EEEBTEEEEE-TTSEEEEEETTT--EEEEEE--SSS-S---SS--EEETTEEEE-----EEEEEETTT--EEEEEESS-------S--S--EEETTTTEEEEE-------TTSSEEEEE-TTT--EEEEEES-SS-SS-----S--EEEEEEE---TT-TTEEEE-TTS--EEEEEEEE--STT--EEEEETTT--EEEEE-SS---SEEEE-TT--EEE-TTT------S-TT-SS-SSPPEEETTTTEEEEEEE--B--------S-B--TT---SEEEEEEETTT--EEEEEEESS-----EEEETTSEEEE-BTTSEEEEEETTT--EEEEEE-SS-B-S--EEEEETTEEEEEEEE-S--GGGGGGGG-SS-------S--EEEEEE---/----PPB-TTTTTS--TT-B-STTSSTT---EE---SS-TTTGGG-EEEEEEE--SS------EEETTEEEEEETTTEEEEEETTT--EEEEEE---S-TTTS-GGGSS----EEEBTEEEEE-TTSEEEEEETTT--EEEEEE-----S---SS--EESSSEEEE-B----EEEEETTT--EEEEE-----S-B-S--EEETTTTEEEEE---SEEEEE-TTT--EEEEEES-SS--S-----S--EEEE------TT-TTEEE--SS---S--EEEEE--STT--EEEEETTT--EEEEE--S---SEEE--TTS--EE-GGGS--SSSS-EEESS-TT-S--SSPPEEETTTTEEEEEE---EEEEEEEE---SSS--EEEEEEEE--TT-S---EEEEEETTT--EEEEEE-SS-----EEEETTTEEEE-BTTSEEEEEETTT--EEEEEE-SS-B-S--EEEEETTEEEEEEEE-S--HHHHGGGGSSS-------S--EEEEEE---

Solvent-accessible surface area: 33571 Å² total; per-residue (Å²): 171,163,48,100,62,121,48,48,2,77,42,135,45,2,26,117,26,46,48,12,26,0,1,17,19,1,10,20,17,18,6,21,0,8,0,56,12,86,69,0,46,49,157,36,0,31,77,1,19,4,41,1,0,13,1,3,32,56,4,35,3,17,4,1,0,0,0,1,78,24,13,0,0,0,3,0,5,18,1,5,0,4,0,0,46,0,24,48,0,60,31,36,3,66,35,136,39,96,60,112,133,165,46,18,115,98,86,12,24,11,10,6,3,5,8,1,36,25,54,21,0,2,0,3,0,47,56,2,39,0,1,0,0,41,7,2,44,5,122,74,78,23,64,36,85,13,24,87,81,108,80,68,33,0,6,8,10,8,4,26,7,0,80,20,8,0,0,0,1,0,31,72,33,9,0,0,0,4,41,22,76,66,1,102,75,87,22,89,24,112,10,74,83,107,157,120,89,43,40,0,2,2,2,6,7,1,12,0,38,105,20,51,4,0,2,2,1,0,3,11,110,94,61,61,131,0,8,0,0,2,4,0,0,83,0,85,68,0,93,78,55,17,78,22,34,1,0,7,113,22,105,12,16,0,0,0,1,0,0,0,0,0,10,86,10,67,1,71,35,12,114,132,8,76,37,69,38,12,40,15,89,130,23,67,96,19,134,38,46,0,0,0,0,0,0,1,1,1,0,1,0,0,0,0,15,0,92,88,10,69,7,2,0,0,3,22,17,2,106,12,38,0,9,65,54,7,69,102,98,0,97,9,72,4,33,105,129,22,63,157,64,50,19,0,0,0,64,12,0,1,1,8,8,3,0,0,0,0,11,54,127,68,14,15,0,0,0,6,1,3,2,3,0,51,59,92,133,112,106,94,95,56,13,73,37,6,99,92,74,113,75,0,0,13,0,4,0,0,36,3,25,35,0,107,39,90,24,50,40,65,37,23,7,0,0,16,0,0,0,0,0,0,28,15,26,0,0,0,0,0,1,3,10,0,47,0,18,0,4,7,13,80,80,4,109,67,46,17,100,1,6,0,0,0,2,0,10,0,0,0,0,0,0,57,27,144,50,71,6,10,0,0,0,0,0,2,1,93,13,88,0,26,36,1,15,40,18,13,112,80,98,95,27,25,30,14,28,56,10,5,2,0,1,0,0,1,28,50,121,156,104,76,79,58,51,2,69,35,118,47,4,21,119,30,70,40,9,22,0,2,15,19,1,12,18,17,19,5,26,0,8,0,55,19,83,82,0,42,36,160,33,0,30,84,1,21,4,43,1,0,12,2,2,27,102,21,34,2,13,1,1,0,1,2,0,48,21,12,0,1,0,2,0,9,22,3,5,1,3,0,0,44,0,25,51,0,60,57,85,19,63,27,140,34,102,30,88,89,100,91,77,12,23,89,124,2,37,4,13,11,2,3,7,1,39,23,64,22,0,1,0,6,1,12,20,1,40,4,1,0,0,46,8,52,73,4,135,72,76,20,64,38,87,18,41,72,131,63,50,30,0,12,3,8,5,4,26,8,0,81,22,13,1,1,4,3,0,17,54,20,24,6,0,0,6,40,23,76,71,0,92,79,81,22,50,26,148,22,123,31,25,81,2,4,39,4,3,8,0,11,0,40,98,45,63,9,0,1,10,2,3,38,60,1,13,1,18,0,0,26,0,85,86,3,111,63,74,19,139,26,57,0,1,18,147,42,78,7,58,0,34,0,1,0,0,0,0,0,8,102,15,82,6,77,29,19,90,108,8,78,38,60,45,5,31,32,98,122,37,64,83,39,46,62,50,0,0,0,0,0,0,0,16,1,1,3,0,0,0,0,19,0,48,84,8,62,10,8,0,0,4,21,15,3,109,19,34,0,8,104,57,8,76,80,120,2,42,13,69,9,26,114,124,1,32,55,65,94,61,88,51,108,33,71,0,3,0,6,75,39,0,1,1,8,8,3,0,0,0,0,13,54,130,61,14,13,0,0,0,5,0,5,3,2,0,4,19,20,58,9,64,64,77,86,119,134,110,139,104,41,117,82,91,54,71,84,34,64,41,6,110,69,71,124,73,0,0,27,0,2,0,0,38,4,30,30,0,105,35,92,22,54,45,56,35,26,6,0,1,13,0,2,0,0,0,0,29,18,25,0,0,0,0,0,2,3,14,0,44,0,15,0,4,9,15,143,76,2,110,67,52,18,81,1,6,0,0,0,1,0,10,0,1,0,0,0,0,68,26,145,42,43,2,10,0,0,0,0,0,1,3,98,15,103,0,28,48,6,15,86,14,11,100,82,102,130,27,14,28,15,36,68,9,5,0,0,1,0,0,2,22,38,199

Foldseek 3Di:
DWDDDDPFAAPVCLQPPDLFWQFFLLSHQLRQQERQDAPCFLVFVAQKDFQDKDFADFDDDAARWGGDPQWIWTQGFQRWIWIARNRHGHTDDIDHDDDDDDAADVHGHAQHGWHGHGQWIWTAHQQGWIWTAGNTYRHTQATGHPCPDRDRKGAHNTWYDQNQWTWGKILVAWIFTAHNRHRHTQEIDHFADDVPDRWHQNAHWHADPVLQWIWWFTAANVQRGPHRKIFIAHRRHRHTQDMDHQHRPDPFGFQLGYRKGKAWEQAAADPVQAQWFEAQPPDDGGIAIWTWDRRTLQAKIFIARNRRRQGGTIGHDADFQQWPGAYNRRRTDGDVCVLVPKGPDHNCGQHDRADWHADRVQQKIKGKGFQKIADPPCVDDGIAGPPPDAATTKMWIARPRHNHTQDMDGDRAHFQHHWHHYSNQWIWGFGQQQKIFIAGNNYRHTSHIDGHPAGQNYRWHWRDDPRWIKIKGWFAADDPRNVRNNNNDPDRGDGHHPGTMMIMMTRPD/DQDQFFDAVVCQQVPDLFWQQFLLSHLLNQLERADAPDFLVFVQQKDFQDKDFADFADEAADWGDGSQWTWTAGFQRKIWIARNRHRHTQEIDRDDDDDPPQAAPLARYAHDWHGGGQWIWWQDRFGWIWTAGNNYRHTQDTGHPQPVTHKTAHHTWYDQNQWTWGKIQNGWIFIAHNRYRDTQEIDQQCVRNTQRADWHADNPLQWIWFFHVQTKIFTAHRRYRHTQDMAHQAHPDDALFHQGERKGWAWAQADAAPPFAQWFEFADDDDTGDAGWTWQRRTLQAKIFIAHPRHRWGGGIGHDADFQQFDGDDRTRDTDGDPQQDDDDFADWHKGADHSNHQAHHQAWHADRVQQKIKGKGWQKIWTWHWDFPPDPPDRDIDIDTDMAGPDDDQATIKMWIAHNRHNHTQDMDGDHAHFQHHWHHYSNQWIWGFGQLQKIFIAGNRYRDTSHIDGAPAGQHYHWHWRDDPRWIKIKGDDAADDPSLVNSVNNPPDHGDHHHPDIMMIMMGRDD

Radius of gyration: 31.76 Å; Cα contacts (8 Å, |Δi|>4): 3236; chains: 2; bounding box: 104×63×85 Å

CATH classification: 2.140.10.10